Protein AF-A0A813F4I7-F1 (afdb_monomer)

pLDDT: mean 75.52, std 24.84, range [22.47, 98.56]

Sequence (761 aa):
MSRFKGKKILSGRYQISSKMILGEGSSATVYQGLDVSNGEEVAVKVYDSTSQIAIAGFKQTITIWNAIQSQSHKVAKNEHLYGRQGSCNNTLVVEELQRSLPGKEALSFRQVAAALDISHCFVQLLDYSRDHENPLEPGMTANGMMYIIQELGGVSLEQELQSCQLRGEKLSAAELKDLLWALVCITWGLHSCGFVHMDIKPLNIVKVSRVDEPVGPAPTSPLSPTNSPKSNSQPDGGYWSNESEEEEIPISPECIRAKTCVQWKLIDFDGASQAGEVIALAGTTYTPVYMPPELALSICCNDEEFTASRLMDVWNVGMCFMQAVLLAPMLEPEYEKLREQYLGADDQFLKWLADSLLPVLDAQTQASLNDIDPQVCSLLESMLVKDPEHRACMASCLTHPYFKAHREALLREDNAFQMLKEIDEDSEEKAPLSQKSARVTRSKSWASNRLGSLSLIFKAKDTKLSNFADAVRLLPQDNDSSGFFVAVFTKIRHWDAQPLSNSSLLPAEAFAVPALAPEKATVQAGQMPLGAVATLRWRARNDLNVYELLDAAIDPEAQSIASYYGVDLKTLPGKLVAERNVHGNVRQLLLVAPRLLDYLQADLGQLRSPILLACGVPVFKRMDDGYMCEIGLECRWRPALEAASLLGVRCARRTLRLGKAAFEKLLRDRKLPLEEIVELAASGEIEGLQSCHDKVGGVLVGLKGYDFWLPGVITAKALEAYASTIEVGEAPGAWLDSALPPPSHDKADAGASPDEPAELE

Radius of gyration: 35.72 Å; Cα contacts (8 Å, |Δi|>4): 1012; chains: 1; bounding box: 125×109×73 Å

InterPro domains:
  IPR000719 Protein kinase domain [PF00069] (263-403)
  IPR000719 Protein kinase domain [PS50011] (16-403)
  IPR000719 Protein kinase domain [SM00220] (16-403)
  IPR011009 Protein kinase-like domain superfamily [SSF56112] (11-407)
  IPR017441 Protein kinase, ATP binding site [PS00107] (22-45)

Nearest PDB structures (foldseek):
  5k5n-assembly2_B  TM=7.071E-01  e=1.840E-10  Homo sapiens
  6gn1-assembly2_A  TM=7.139E-01  e=4.013E-10  Homo sapiens
  7sxg-assembly1_A  TM=7.091E-01  e=4.941E-10  Homo sapiens
  5vd5-assembly1_A  TM=7.041E-01  e=4.867E-09  Homo sapiens
  8wdk-assembly1_W  TM=6.617E-01  e=9.083E-09  Homo sapiens

Foldseek 3Di:
DVVQPPWDDDPVFKTWDPVAWPDDDPFWTWTWIAGPVVRAIWIKIWGDLVDPLNVLLLQQVVVLQVLLVVVLVCLVVPVPLPPDPDVQPLVVVLQVLPVPDDDPLSVLLVLLVSLQRQCLAAFHFPDWDADCVGRVGQDADPVGITITITHDFDDFQLRVLVVCVVVVHADALVRLLVLLLSLLSNLVSSVSSQKAQQAQARRQKTWDDPPPPPPPDPPPDDDDDDDDDDDDDDDDDDDDDDDDPPPPPPQPLVNVVPDDDRHIHGDRSSQMDGQFDKAFPVSRDYDLLQFALQNLVCVLVVPRIDGHHSLRSLSSSLQNSVCSRVSHRLCVVVLVVLVVVDDVSSSVSSVVLNPQVDQSQDPVNLVSVVVSPNQSSVLSSQSRRNPSVSHDGSSCSCSRPSCPVVSVSSSVSSVVVVVVVVVVVVVVVPDDPVCPPPPPDDDDDDDDDDDDDDDDDDDDDDDDDDDDDDDRFDAQVVDPDFDFGAFWWDQDPPPDPDPDDDDDDDDDDDDDDDDDDDDDDDDDDDDDPPPPPPFRWIATPVRWKIKTFDPLVPDPLSVLVCVLQVFDQVPQQATWIFIATNVRHTFFIFGAHPVLVCVVPDPPPPPPDDIGGTTHFTAKGFADCPPVVVVPASHRIAGDFRCLLVSQVGGPAQEKAAEPVQVLCCLQVQWDWPVNVVVCVVVVRIPRCVSVVPGWFKGWYHYPLASDIFIWTDDPTTIGGPDPCVRSPNDDPVCCVVPGDDRDPPDDDPDDDDDDDDDDD

Solvent-accessible surface area (backbone atoms only — not comparable to full-atom values): 45641 Å² total; per-residue (Å²): 121,83,96,59,79,91,53,55,64,49,94,86,40,38,40,34,41,94,86,37,66,76,48,78,59,98,41,34,42,27,25,48,27,33,35,69,86,81,68,45,66,25,29,34,39,36,38,42,71,87,38,69,66,22,50,49,22,53,51,44,32,52,52,52,49,53,48,49,53,56,47,42,58,38,61,76,64,70,54,63,95,86,72,74,95,52,100,48,65,50,62,55,58,51,51,52,42,58,74,74,31,70,72,68,49,41,52,52,40,53,55,46,62,70,56,54,66,50,67,68,25,41,56,48,80,75,51,63,33,31,17,65,92,44,72,90,41,80,32,44,30,89,87,59,46,31,39,41,32,27,50,50,62,60,56,27,45,43,57,50,39,52,50,29,52,76,68,73,47,75,72,49,72,65,58,48,51,53,49,50,50,42,52,46,52,32,51,38,41,42,44,65,57,36,31,28,50,72,62,56,43,38,75,36,28,23,32,33,77,65,76,73,71,77,74,67,82,73,80,80,73,81,87,77,84,88,81,88,89,86,86,88,80,89,88,82,89,78,93,75,92,71,90,71,81,76,77,77,70,81,74,50,75,68,59,70,66,66,72,77,58,77,37,58,21,43,55,82,46,54,68,37,44,51,51,69,38,78,41,56,51,80,85,64,78,76,55,77,66,42,55,33,27,66,60,29,36,37,59,70,70,65,47,68,54,47,66,41,48,61,55,39,41,33,27,9,49,38,39,40,48,45,17,60,75,66,60,42,63,73,42,45,65,61,46,52,54,38,45,77,74,37,92,65,24,64,64,54,42,29,50,57,50,35,40,62,89,59,76,75,71,46,74,68,56,45,51,57,33,39,73,72,36,56,49,56,33,57,50,41,60,33,25,50,36,54,47,63,93,72,28,44,49,52,65,58,57,65,59,33,74,70,41,48,67,60,50,55,49,49,51,50,53,43,52,53,51,53,52,54,52,53,52,51,54,55,50,64,70,69,52,58,79,88,59,72,80,78,71,87,82,78,88,84,90,79,84,90,87,81,87,83,84,90,78,91,78,88,86,82,82,86,80,94,79,92,83,84,85,91,87,85,87,72,67,54,90,81,46,103,66,75,44,59,49,76,55,60,70,50,88,68,77,80,76,68,89,69,78,93,73,86,82,90,88,84,85,89,82,90,86,90,86,86,89,82,84,90,81,91,74,93,74,76,93,70,82,76,76,94,72,75,76,77,80,64,69,43,36,32,77,81,78,41,40,38,37,35,74,53,53,60,91,76,38,68,66,49,42,47,50,26,65,62,30,43,28,66,71,84,76,47,94,34,49,45,31,35,37,16,41,78,86,66,49,66,48,35,33,20,40,28,48,58,72,58,50,51,58,74,65,49,86,74,64,95,53,84,71,84,90,78,59,67,65,27,27,47,41,32,34,47,58,58,83,77,63,66,53,90,70,66,57,89,51,61,52,25,53,21,63,68,27,17,48,69,41,58,81,50,34,75,20,26,37,34,27,25,32,70,69,60,42,52,42,25,60,69,65,36,43,38,49,43,69,56,52,54,52,34,37,75,72,64,41,35,43,45,55,82,50,41,73,85,60,57,35,44,26,36,40,26,43,59,89,54,87,49,42,36,20,24,31,36,51,102,60,24,42,30,52,56,54,56,69,83,73,66,48,85,68,57,83,66,52,64,77,75,69,54,75,76,72,79,81,86,83,77,77,98,79,78,89,79,80,86,78,89,81,92,133

Organism: Polarella glacialis (NCBI:txid89957)

Secondary structure (DSSP, 8-state):
-GGGTT-EEETTTEEEEEEEEEEE-SSEEEEEEEETTT--EEEEEEE-TT-HHHHHHHHHHHHHHHHHHHHHHHHHTT--TTS---SS-HHHHHHHHHHHS-THHHHHHHHHHHH--GGGSB--EEEE-B-SS-TTSB---TTS-EEEEEE---SBHHHHHHHHHHHT----HHHHHHHHHHHHHHHHHHHHTTEE-S---GGGEEEE---------------PPP--------------------------HHHHHTS---EEEE--GGG-EETT-EEESTT----GGG--HHHHHHHHTT-SEEE--HHHHHHHHHHHHHHHHHSS-TTHHHHHHHHHH-TTHHHHHHHHHH-TTS-SS-HHHHHHHHHH-HHHHHHHHHHS-SSGGGSPPHHHHHHSGGGHHHHHHHHHHHHHHHHHHHHHHHHHHHS-TTTTTS---SS--------------PPPP-----------PPPGGG-SS----B--EE--------------------------PPPP---------TT-----EEEETTSS-EEEE--TTT-HHHHHHHHHHT--GGGSSSEEEEEE-TTS-EEEEEEE-HHHHHHHHS--TTS------B--EEEEEEPPTTTTGGGT-S--EEE-GGGHHHHHTT-SSSEEEE-HHHHHHHHHHSEEEHHHHHHHHHTTSEE-GGGTTT--EEEEEEETTSS-EEEEEE-SSEEEE-S-HHHH-S--THHHHHHSPPP----S-------------

Structure (mmCIF, N/CA/C/O backbone):
data_AF-A0A813F4I7-F1
#
_entry.id   AF-A0A813F4I7-F1
#
loop_
_atom_site.group_PDB
_atom_site.id
_atom_site.type_symbol
_atom_site.label_atom_id
_atom_site.label_alt_id
_atom_site.label_comp_id
_atom_site.label_asym_id
_atom_site.label_entity_id
_atom_site.label_seq_id
_atom_site.pdbx_PDB_ins_code
_atom_site.Cartn_x
_atom_site.Cartn_y
_atom_site.Cartn_z
_atom_site.occupancy
_atom_site.B_iso_or_equiv
_atom_site.auth_seq_id
_atom_site.auth_comp_id
_atom_site.auth_asym_id
_atom_site.auth_atom_id
_atom_site.pdbx_PDB_model_num
ATOM 1 N N . MET A 1 1 ? -34.831 -7.605 -18.189 1.00 53.78 1 MET A N 1
ATOM 2 C CA . MET A 1 1 ? -34.404 -7.609 -19.614 1.00 53.78 1 MET A CA 1
ATOM 3 C C . MET A 1 1 ? -34.896 -6.413 -20.457 1.00 53.78 1 MET A C 1
ATOM 5 O O . MET A 1 1 ? -34.151 -5.974 -21.321 1.00 53.78 1 MET A O 1
ATOM 9 N N . SER A 1 2 ? -36.081 -5.814 -20.243 1.00 60.97 2 SER A N 1
ATOM 10 C CA . SER A 1 2 ? -36.570 -4.693 -21.091 1.00 60.97 2 SER A CA 1
ATOM 11 C C . SER A 1 2 ? -35.773 -3.378 -20.982 1.00 60.97 2 SER A C 1
ATOM 13 O O . SER A 1 2 ? -35.706 -2.639 -21.963 1.00 60.97 2 SER A O 1
ATOM 15 N N . ARG A 1 3 ? -35.097 -3.120 -19.847 1.00 61.03 3 ARG A N 1
ATOM 16 C CA . ARG A 1 3 ? -34.171 -1.978 -19.640 1.00 61.03 3 ARG A CA 1
ATOM 17 C C . ARG A 1 3 ? -32.951 -1.995 -20.582 1.00 61.03 3 ARG A C 1
ATOM 19 O O . ARG A 1 3 ? -32.130 -1.084 -20.547 1.00 61.03 3 ARG A O 1
ATOM 26 N N . PHE A 1 4 ? -32.791 -3.050 -21.390 1.00 63.38 4 PHE A N 1
ATOM 27 C CA . PHE A 1 4 ? -31.578 -3.362 -22.138 1.00 63.38 4 PHE A CA 1
ATOM 28 C C . PHE A 1 4 ? -31.675 -3.246 -23.687 1.00 63.38 4 PHE A C 1
ATOM 30 O O . PHE A 1 4 ? -30.839 -3.788 -24.402 1.00 63.38 4 PHE A O 1
ATOM 37 N N . LYS A 1 5 ? -32.634 -2.487 -24.246 1.00 56.62 5 LYS A N 1
ATOM 38 C CA . LYS A 1 5 ? -32.757 -2.264 -25.711 1.00 56.62 5 LYS A CA 1
ATOM 39 C C . LYS A 1 5 ? -31.770 -1.204 -26.250 1.00 56.62 5 LYS A C 1
ATOM 41 O O . LYS A 1 5 ? -31.723 -0.103 -25.714 1.00 56.62 5 LYS A O 1
ATOM 46 N N . GLY A 1 6 ? -31.037 -1.521 -27.331 1.00 71.50 6 GLY A N 1
ATOM 47 C CA . GLY A 1 6 ? -30.072 -0.618 -27.999 1.00 71.50 6 GLY A CA 1
ATOM 48 C C . GLY A 1 6 ? -28.641 -0.668 -27.444 1.00 71.50 6 GLY A C 1
ATOM 49 O O . GLY A 1 6 ? -27.975 0.359 -27.377 1.00 71.50 6 GLY A O 1
ATOM 50 N N . LYS A 1 7 ? -28.195 -1.840 -26.977 1.00 80.12 7 LYS A N 1
ATOM 51 C CA . LYS A 1 7 ? -26.998 -1.995 -26.140 1.00 80.12 7 LYS A CA 1
ATOM 52 C C . LYS A 1 7 ? -25.771 -2.523 -26.867 1.00 80.12 7 LYS A C 1
ATOM 54 O O . LYS A 1 7 ? -25.885 -3.310 -27.802 1.00 80.12 7 LYS A O 1
ATOM 59 N N . LYS A 1 8 ? -24.603 -2.126 -26.361 1.00 89.81 8 LYS A N 1
ATOM 60 C CA . LYS A 1 8 ? -23.300 -2.676 -26.741 1.00 89.81 8 LYS A CA 1
ATOM 61 C C . LYS A 1 8 ? -23.033 -3.918 -25.889 1.00 89.81 8 LYS A C 1
ATOM 63 O O . LYS A 1 8 ? -23.255 -3.882 -24.679 1.00 89.81 8 LYS A O 1
ATOM 68 N N . ILE A 1 9 ? -22.597 -5.003 -26.523 1.00 92.06 9 ILE A N 1
ATOM 69 C CA . ILE A 1 9 ? -22.159 -6.223 -25.836 1.00 92.06 9 ILE A CA 1
ATOM 70 C C . ILE A 1 9 ? -20.630 -6.256 -25.886 1.00 92.06 9 ILE A C 1
ATOM 72 O O . ILE A 1 9 ? -20.050 -6.239 -26.972 1.00 92.06 9 ILE A O 1
ATOM 76 N N . LEU A 1 10 ? -19.985 -6.282 -24.723 1.00 95.38 10 LEU A N 1
ATOM 77 C CA . LEU A 1 10 ? -18.535 -6.385 -24.580 1.00 95.38 10 LEU A CA 1
ATOM 78 C C . LEU A 1 10 ? -18.148 -7.858 -24.435 1.00 95.38 10 LEU A C 1
ATOM 80 O O . LEU A 1 10 ? -18.741 -8.581 -23.630 1.00 95.38 10 LEU A O 1
ATOM 84 N N . SER A 1 11 ? -17.191 -8.309 -25.251 1.00 93.38 11 SER A N 1
ATOM 85 C CA . SER A 1 11 ? -16.691 -9.696 -25.293 1.00 93.38 11 SER A CA 1
ATOM 86 C C . SER A 1 11 ? -17.778 -10.778 -25.321 1.00 93.38 11 SER A C 1
ATOM 88 O O . SER A 1 11 ? -17.624 -11.852 -24.753 1.00 93.38 11 SER A O 1
ATOM 90 N N . GLY A 1 12 ? -18.917 -10.484 -25.957 1.00 95.00 12 GLY A N 1
ATOM 91 C CA . GLY A 1 12 ? -20.052 -11.409 -26.043 1.00 95.00 12 GLY A CA 1
ATOM 92 C C . GLY A 1 12 ? -20.781 -11.685 -24.718 1.00 95.00 12 GLY A C 1
ATOM 93 O O . GLY A 1 12 ? -21.729 -12.464 -24.730 1.00 95.00 12 GLY A O 1
ATOM 94 N N . ARG A 1 13 ? -20.378 -11.057 -23.602 1.00 96.69 13 ARG A N 1
ATOM 95 C CA . ARG A 1 13 ? -20.855 -11.383 -22.247 1.00 96.69 13 ARG A CA 1
ATOM 96 C C . ARG A 1 13 ? -21.467 -10.202 -21.496 1.00 96.69 13 ARG A C 1
ATOM 98 O O . ARG A 1 13 ? -22.498 -10.365 -20.855 1.00 96.69 13 ARG A O 1
ATOM 105 N N . TYR A 1 14 ? -20.882 -9.012 -21.577 1.00 97.62 14 TYR A N 1
ATOM 106 C CA . TYR A 1 14 ? -21.316 -7.891 -20.737 1.00 97.62 14 TYR A CA 1
ATOM 107 C C . TYR A 1 14 ? -22.148 -6.901 -21.534 1.00 97.62 14 TYR A C 1
ATOM 109 O O . TYR A 1 14 ? -21.669 -6.293 -22.491 1.00 97.62 14 TYR A O 1
ATOM 117 N N . GLN A 1 15 ? -23.410 -6.735 -21.155 1.00 96.75 15 GLN A N 1
ATOM 118 C CA . GLN A 1 15 ? -24.337 -5.852 -21.844 1.00 96.75 15 GLN A CA 1
ATOM 119 C C . GLN A 1 15 ? -24.410 -4.495 -21.131 1.00 96.75 15 GLN A C 1
ATOM 121 O O . GLN A 1 15 ? -24.878 -4.427 -19.999 1.00 96.75 15 GLN A O 1
ATOM 126 N N . ILE A 1 16 ? -24.025 -3.402 -21.798 1.00 95.88 16 ILE A N 1
ATOM 127 C CA . ILE A 1 16 ? -24.048 -2.037 -21.225 1.00 95.88 16 ILE A CA 1
ATOM 128 C C . ILE A 1 16 ? -25.001 -1.099 -21.980 1.00 95.88 16 ILE A C 1
ATOM 130 O O . ILE A 1 16 ? -25.261 -1.290 -23.170 1.00 95.88 16 ILE A O 1
ATOM 134 N N . SER A 1 17 ? -25.537 -0.070 -21.306 1.00 91.62 17 SER A N 1
ATOM 135 C CA . SER A 1 17 ? -26.268 1.046 -21.946 1.00 91.62 17 SER A CA 1
ATOM 136 C C . SER A 1 17 ? -25.579 2.369 -21.705 1.00 91.62 17 SER A C 1
ATOM 138 O O . SER A 1 17 ? -25.339 2.722 -20.558 1.00 91.62 17 SER A O 1
ATOM 140 N N . SER A 1 18 ? -25.455 3.162 -22.768 1.00 90.25 18 SER A N 1
ATOM 141 C CA . SER A 1 18 ? -24.999 4.553 -22.702 1.00 90.25 18 SER A CA 1
ATOM 142 C C . SER A 1 18 ? -25.870 5.463 -21.829 1.00 90.25 18 SER A C 1
ATOM 144 O O . SER A 1 18 ? -25.424 6.524 -21.431 1.00 90.25 18 SER A O 1
ATOM 146 N N . LYS A 1 19 ? -27.109 5.068 -21.512 1.00 91.94 19 LYS A N 1
ATOM 147 C CA . LYS A 1 19 ? -28.012 5.815 -20.619 1.00 91.94 19 LYS A CA 1
ATOM 148 C C . LYS A 1 19 ? -27.852 5.492 -19.130 1.00 91.94 19 LYS A C 1
ATOM 150 O O . LYS A 1 19 ? -28.516 6.124 -18.323 1.00 91.94 19 LYS A O 1
ATOM 155 N N . MET A 1 20 ? -27.076 4.464 -18.777 1.00 94.31 20 MET A N 1
ATOM 156 C CA . MET A 1 20 ? -26.941 3.985 -17.393 1.00 94.31 20 MET A CA 1
ATOM 157 C C . MET A 1 20 ? -25.505 4.220 -16.926 1.00 94.31 20 MET A C 1
ATOM 159 O O . MET A 1 20 ? -24.752 3.273 -16.711 1.00 94.31 20 MET A O 1
ATOM 163 N N . ILE A 1 21 ? -25.114 5.488 -16.879 1.00 95.81 21 ILE A N 1
ATOM 164 C CA . ILE A 1 21 ? -23.797 5.922 -16.412 1.00 95.81 21 ILE A CA 1
ATOM 165 C C . ILE A 1 21 ? -23.850 6.013 -14.886 1.00 95.81 21 ILE A C 1
ATOM 167 O O . ILE A 1 21 ? -24.759 6.631 -14.336 1.00 95.81 21 ILE A O 1
ATOM 171 N N . LEU A 1 22 ? -22.905 5.352 -14.223 1.00 95.00 22 LEU A N 1
ATOM 172 C CA . LEU A 1 22 ? -22.723 5.387 -12.770 1.00 95.00 22 LEU A CA 1
ATOM 173 C C . LEU A 1 22 ? -21.767 6.513 -12.355 1.00 95.00 22 LEU A C 1
ATOM 175 O O . LEU A 1 22 ? -21.928 7.078 -11.280 1.00 95.00 22 LEU A O 1
ATOM 179 N N . GLY A 1 23 ? -20.803 6.852 -13.215 1.00 94.56 23 GLY A N 1
ATOM 180 C CA . GLY A 1 23 ? -19.854 7.940 -12.995 1.00 94.56 23 GLY A CA 1
ATOM 181 C C . GLY A 1 23 ? -19.014 8.232 -14.239 1.00 94.56 23 GLY A C 1
ATOM 182 O O . GLY A 1 23 ? -18.810 7.356 -15.081 1.00 94.56 23 GLY A O 1
ATOM 183 N N . GLU A 1 24 ? -18.529 9.465 -14.350 1.00 94.94 24 GLU A N 1
ATOM 184 C CA . GLU A 1 24 ? -17.627 9.929 -15.409 1.00 94.94 24 GLU A CA 1
ATOM 185 C C . GLU A 1 24 ? -16.398 10.575 -14.770 1.00 94.94 24 GLU A C 1
ATOM 187 O O . GLU A 1 24 ? -16.526 11.476 -13.943 1.00 94.94 24 GLU A O 1
ATOM 192 N N . GLY A 1 25 ? -15.217 10.088 -15.143 1.00 90.62 25 GLY A N 1
ATOM 193 C CA . GLY A 1 25 ? -13.928 10.668 -14.786 1.00 90.62 25 GLY A CA 1
ATOM 194 C C . GLY A 1 25 ? -13.199 11.196 -16.020 1.00 90.62 25 GLY A C 1
ATOM 195 O O . GLY A 1 25 ? -13.666 11.061 -17.150 1.00 90.62 25 GLY A O 1
ATOM 196 N N . SER A 1 26 ? -12.018 11.775 -15.811 1.00 87.62 26 SER A N 1
ATOM 197 C CA . SER A 1 26 ? -11.172 12.298 -16.894 1.00 87.62 26 SER A CA 1
ATOM 198 C C . SER A 1 26 ? -10.608 11.203 -17.810 1.00 87.62 26 SER A C 1
ATOM 200 O O . SER A 1 26 ? -10.336 11.464 -18.978 1.00 87.62 26 SER A O 1
ATOM 202 N N . SER A 1 27 ? -10.429 9.987 -17.288 1.00 92.00 27 SER A N 1
ATOM 203 C CA . SER A 1 27 ? -9.781 8.857 -17.966 1.00 92.00 27 SER A CA 1
ATOM 204 C C . SER A 1 27 ? -10.737 7.718 -18.334 1.00 92.00 27 SER A C 1
ATOM 206 O O . SER A 1 27 ? -10.375 6.849 -19.133 1.00 92.00 27 SER A O 1
ATOM 208 N N . ALA A 1 28 ? -11.941 7.687 -17.756 1.00 96.62 28 ALA A N 1
ATOM 209 C CA . ALA A 1 28 ? -12.873 6.577 -17.914 1.00 96.62 28 ALA A CA 1
ATOM 210 C C . ALA A 1 28 ? -14.332 6.966 -17.638 1.00 96.62 28 ALA A C 1
ATOM 212 O O . ALA A 1 28 ? -14.629 7.866 -16.854 1.00 96.62 28 ALA A O 1
ATOM 213 N N . THR A 1 29 ? -15.255 6.202 -18.220 1.00 97.06 29 THR A N 1
ATOM 214 C CA . THR A 1 29 ? -16.688 6.251 -17.904 1.00 97.06 29 THR A CA 1
ATOM 215 C C . THR A 1 29 ? -17.128 4.920 -17.310 1.00 97.06 29 THR A C 1
ATOM 217 O O . THR A 1 29 ? -16.855 3.858 -17.874 1.00 97.06 29 THR A O 1
ATOM 220 N N . VAL A 1 30 ? -17.843 4.965 -16.189 1.00 97.56 30 VAL A N 1
ATOM 221 C CA . VAL A 1 30 ? -18.382 3.790 -15.503 1.00 97.56 30 VAL A CA 1
ATOM 222 C C . VAL A 1 30 ? -19.854 3.626 -15.857 1.00 97.56 30 VAL A C 1
ATOM 224 O O . VAL A 1 30 ? -20.664 4.529 -15.660 1.00 97.56 30 VAL A O 1
ATOM 227 N N . TYR A 1 31 ? -20.218 2.449 -16.354 1.00 97.44 31 TYR A N 1
ATOM 228 C CA . TYR A 1 31 ? -21.581 2.086 -16.727 1.00 97.44 31 TYR A CA 1
ATOM 229 C C . TYR A 1 31 ? -22.123 0.988 -15.820 1.00 97.44 31 TYR A C 1
ATOM 231 O O . TYR A 1 31 ? -21.394 0.081 -15.423 1.00 97.44 31 TYR A O 1
ATOM 239 N N . GLN A 1 32 ? -23.434 0.993 -15.595 1.00 96.69 32 GLN A N 1
ATOM 240 C CA . GLN A 1 32 ? -24.131 -0.186 -15.100 1.00 96.69 32 GLN A CA 1
ATOM 241 C C . GLN A 1 32 ? -24.288 -1.190 -16.251 1.00 96.69 32 GLN A C 1
ATOM 243 O O . GLN A 1 32 ? -24.890 -0.898 -17.296 1.00 96.69 32 GLN A O 1
ATOM 248 N N . GLY A 1 33 ? -23.738 -2.382 -16.059 1.00 96.94 33 GLY A N 1
ATOM 249 C CA . GLY A 1 33 ? -23.802 -3.506 -16.980 1.00 96.94 33 GLY A CA 1
ATOM 250 C C . GLY A 1 33 ? -24.632 -4.669 -16.445 1.00 96.94 33 GLY A C 1
ATOM 251 O O . GLY A 1 33 ? -25.056 -4.692 -15.293 1.00 96.94 33 GLY A O 1
ATOM 252 N N . LEU A 1 34 ? -24.861 -5.643 -17.321 1.00 96.69 34 LEU A N 1
ATOM 253 C CA . LEU A 1 34 ? -25.440 -6.943 -16.995 1.00 96.69 34 LEU A CA 1
ATOM 254 C C . LEU A 1 34 ? -24.514 -8.025 -17.551 1.00 96.69 34 LEU A C 1
ATOM 256 O O . LEU A 1 34 ? -24.246 -8.033 -18.757 1.00 96.69 34 LEU A O 1
ATOM 260 N N . ASP A 1 35 ? -24.046 -8.930 -16.702 1.00 97.25 35 ASP A N 1
ATOM 261 C CA . ASP A 1 35 ? -23.411 -10.166 -17.140 1.00 97.25 35 ASP A CA 1
ATOM 262 C C . ASP A 1 35 ? -24.500 -11.119 -17.646 1.00 97.25 35 ASP A C 1
ATOM 264 O O . ASP A 1 35 ? -25.312 -11.649 -16.891 1.00 97.25 35 ASP A O 1
ATOM 268 N N . VAL A 1 36 ? -24.562 -11.320 -18.963 1.00 96.50 36 VAL A N 1
ATOM 269 C CA . VAL A 1 36 ? -25.631 -12.120 -19.582 1.00 96.50 36 VAL A CA 1
ATOM 270 C C . VAL A 1 36 ? -25.503 -13.615 -19.294 1.00 96.50 36 VAL A C 1
ATOM 272 O O . VAL A 1 36 ? -26.450 -14.355 -19.555 1.00 96.50 36 VAL A O 1
ATOM 275 N N . SER A 1 37 ? -24.348 -14.071 -18.794 1.00 96.19 37 SER A N 1
ATOM 276 C CA . SER A 1 37 ? -24.104 -15.491 -18.531 1.00 96.19 37 SER A CA 1
ATOM 277 C C . SER A 1 37 ? -24.797 -15.982 -17.259 1.00 96.19 37 SER A C 1
ATOM 279 O O . SER A 1 37 ? -25.301 -17.104 -17.237 1.00 96.19 37 SER A O 1
ATOM 281 N N . ASN A 1 38 ? -24.868 -15.135 -16.229 1.00 95.56 38 ASN A N 1
ATOM 282 C CA . ASN A 1 38 ? -25.468 -15.447 -14.930 1.00 95.56 38 ASN A CA 1
ATOM 283 C C . ASN A 1 38 ? -26.633 -14.508 -14.556 1.00 95.56 38 ASN A C 1
ATOM 285 O O . ASN A 1 38 ? -27.395 -14.821 -13.646 1.00 95.56 38 ASN A O 1
ATOM 289 N N . GLY A 1 39 ? -26.831 -13.409 -15.289 1.00 95.06 39 GLY A N 1
ATOM 290 C CA . GLY A 1 39 ? -27.892 -12.436 -15.041 1.00 95.06 39 GLY A CA 1
ATOM 291 C C . GLY A 1 39 ? -27.581 -11.432 -13.930 1.00 95.06 39 GLY A C 1
ATOM 292 O O . GLY A 1 39 ? -28.505 -10.752 -13.484 1.00 95.06 39 GLY A O 1
ATOM 293 N N . GLU A 1 40 ? -26.326 -11.331 -13.490 1.00 94.88 40 GLU A N 1
ATOM 294 C CA . GLU A 1 40 ? -25.904 -10.417 -12.425 1.00 94.88 40 GLU A CA 1
ATOM 295 C C . GLU A 1 40 ? -25.613 -9.011 -12.961 1.00 94.88 40 GLU A C 1
ATOM 297 O O . GLU A 1 40 ? -25.109 -8.828 -14.074 1.00 94.88 40 GLU A O 1
ATOM 302 N N . GLU A 1 41 ? -25.949 -7.994 -12.168 1.00 96.00 41 GLU A N 1
ATOM 303 C CA . GLU A 1 41 ? -25.580 -6.613 -12.476 1.00 96.00 41 GLU A CA 1
ATOM 304 C C . GLU A 1 41 ? -24.111 -6.366 -12.108 1.00 96.00 41 GLU A C 1
ATOM 306 O O . GLU A 1 41 ? -23.622 -6.838 -11.084 1.00 96.00 41 GLU A O 1
ATOM 311 N N . VAL A 1 42 ? -23.407 -5.618 -12.956 1.00 97.25 42 VAL A N 1
ATOM 312 C CA . VAL A 1 42 ? -21.968 -5.350 -12.818 1.00 97.25 42 VAL A CA 1
ATOM 313 C C . VAL A 1 42 ? -21.671 -3.873 -13.054 1.00 97.25 42 VAL A C 1
ATOM 315 O O . VAL A 1 42 ? -22.419 -3.190 -13.757 1.00 97.25 42 VAL A O 1
ATOM 318 N N . ALA A 1 43 ? -20.562 -3.377 -12.515 1.00 97.88 43 ALA A N 1
ATOM 319 C CA . ALA A 1 43 ? -19.989 -2.099 -12.916 1.00 97.88 43 ALA A CA 1
ATOM 320 C C . ALA A 1 43 ? -18.998 -2.323 -14.069 1.00 97.88 43 ALA A C 1
ATOM 322 O O . ALA A 1 43 ? -18.158 -3.219 -14.023 1.00 97.88 43 ALA A O 1
ATOM 323 N N . VAL A 1 44 ? -19.104 -1.522 -15.128 1.00 98.25 44 VAL A N 1
ATOM 324 C CA . VAL A 1 44 ? -18.249 -1.612 -16.316 1.00 98.25 44 VAL A CA 1
ATOM 325 C C . VAL A 1 44 ? -17.546 -0.283 -16.518 1.00 98.25 44 VAL A C 1
ATOM 327 O O . VAL A 1 44 ? -18.151 0.667 -17.015 1.00 98.25 44 VAL A O 1
ATOM 330 N N . LYS A 1 45 ? -16.270 -0.213 -16.148 1.00 98.06 45 LYS A N 1
ATOM 331 C CA . LYS A 1 45 ? -15.442 0.983 -16.326 1.00 98.06 45 LYS A CA 1
ATOM 332 C C . LYS A 1 45 ? -14.706 0.884 -17.656 1.00 98.06 45 LYS A C 1
ATOM 334 O O . LYS A 1 45 ? -13.900 -0.021 -17.852 1.00 98.06 45 LYS A O 1
ATOM 339 N N . VAL A 1 46 ? -15.036 1.778 -18.584 1.00 97.94 46 VAL A N 1
ATOM 340 C CA . VAL A 1 46 ? -14.464 1.847 -19.936 1.00 97.94 46 VAL A CA 1
ATOM 341 C C . VAL A 1 46 ? -13.478 3.005 -19.985 1.00 97.94 46 VAL A C 1
ATOM 343 O O . VAL A 1 46 ? -13.867 4.142 -19.733 1.00 97.94 46 VAL A O 1
ATOM 346 N N . TYR A 1 47 ? -12.226 2.709 -20.319 1.00 97.69 47 TYR A N 1
ATOM 347 C CA . TYR A 1 47 ? -11.134 3.680 -20.358 1.00 97.69 47 TYR A CA 1
ATOM 348 C C . TYR A 1 47 ? -11.025 4.335 -21.737 1.00 97.69 47 TYR A C 1
ATOM 350 O O . TYR A 1 47 ? -11.273 3.688 -22.762 1.00 97.69 47 TYR A O 1
ATOM 358 N N . ASP A 1 48 ? -10.618 5.604 -21.767 1.00 96.56 48 ASP A N 1
ATOM 359 C CA . ASP A 1 48 ? -10.273 6.294 -23.008 1.00 96.56 48 ASP A CA 1
ATOM 360 C C . ASP A 1 48 ? -8.970 5.725 -23.578 1.00 96.56 48 ASP A C 1
ATOM 362 O O . ASP A 1 48 ? -7.871 6.002 -23.102 1.00 96.56 48 ASP A O 1
ATOM 366 N N . SER A 1 49 ? -9.087 4.942 -24.647 1.00 95.44 49 SER A N 1
ATOM 367 C CA . SER A 1 49 ? -7.941 4.305 -25.289 1.00 95.44 49 SER A CA 1
ATOM 368 C C . SER A 1 49 ? -6.984 5.262 -25.992 1.00 95.44 49 SER A C 1
ATOM 370 O O . SER A 1 49 ? -5.936 4.831 -26.464 1.00 95.44 49 SER A O 1
ATOM 372 N N . THR A 1 50 ? -7.344 6.538 -26.115 1.00 95.69 50 THR A N 1
ATOM 373 C CA . THR A 1 50 ? -6.479 7.563 -26.706 1.00 95.69 50 THR A CA 1
ATOM 374 C C . THR A 1 50 ? -5.599 8.259 -25.668 1.00 95.69 50 THR A C 1
ATOM 376 O O . THR A 1 50 ? -4.594 8.873 -26.027 1.00 95.69 50 THR A O 1
ATOM 379 N N . SER A 1 51 ? -5.925 8.115 -24.380 1.00 94.56 51 SER A N 1
ATOM 380 C CA . SER A 1 51 ? -5.201 8.730 -23.273 1.00 94.56 51 SER A CA 1
ATOM 381 C C . SER A 1 51 ? -4.147 7.779 -22.701 1.00 94.56 51 SER A C 1
ATOM 383 O O . SER A 1 51 ? -4.464 6.706 -22.191 1.00 94.56 51 SER A O 1
ATOM 385 N N . GLN A 1 52 ? -2.874 8.189 -22.730 1.00 92.94 52 GLN A N 1
ATOM 386 C CA . GLN A 1 52 ? -1.776 7.414 -22.129 1.00 92.94 52 GLN A CA 1
ATOM 387 C C . GLN A 1 52 ? -1.944 7.248 -20.614 1.00 92.94 52 GLN A C 1
ATOM 389 O O . GLN A 1 52 ? -1.647 6.184 -20.078 1.00 92.94 52 GLN A O 1
ATOM 394 N N . ILE A 1 53 ? -2.496 8.263 -19.943 1.00 91.25 53 ILE A N 1
ATOM 395 C CA . ILE A 1 53 ? -2.810 8.213 -18.510 1.00 91.25 53 ILE A CA 1
ATOM 396 C C . ILE A 1 53 ? -3.884 7.150 -18.247 1.00 91.25 53 ILE A C 1
ATOM 398 O O . ILE A 1 53 ? -3.743 6.342 -17.334 1.00 91.25 53 ILE A O 1
ATOM 402 N N . ALA A 1 54 ? -4.922 7.083 -19.088 1.00 94.31 54 ALA A N 1
ATOM 403 C CA . ALA A 1 54 ? -5.965 6.066 -18.963 1.00 94.31 54 ALA A CA 1
ATOM 404 C C . ALA A 1 54 ? -5.439 4.646 -19.245 1.00 94.31 54 ALA A C 1
ATOM 406 O O . ALA A 1 54 ? -5.808 3.708 -18.541 1.00 94.31 54 ALA A O 1
ATOM 407 N N . ILE A 1 55 ? -4.549 4.481 -20.233 1.00 95.19 55 ILE A N 1
ATOM 408 C CA . ILE A 1 55 ? -3.875 3.201 -20.518 1.00 95.19 55 ILE A CA 1
ATOM 409 C C . ILE A 1 55 ? -3.042 2.744 -19.314 1.00 95.19 55 ILE A C 1
ATOM 411 O O . ILE A 1 55 ? -3.112 1.573 -18.929 1.00 95.19 55 ILE A O 1
ATOM 415 N N . ALA A 1 56 ? -2.262 3.653 -18.723 1.00 92.81 56 ALA A N 1
ATOM 416 C CA . ALA A 1 56 ? -1.454 3.363 -17.545 1.00 92.81 56 ALA A CA 1
ATOM 417 C C . ALA A 1 56 ? -2.338 2.982 -16.346 1.00 92.81 56 ALA A C 1
ATOM 419 O O . ALA A 1 56 ? -2.148 1.906 -15.780 1.00 92.81 56 ALA A O 1
ATOM 420 N N . GLY A 1 57 ? -3.365 3.784 -16.037 1.00 93.38 57 GLY A N 1
ATOM 421 C CA . GLY A 1 57 ? -4.303 3.524 -14.938 1.00 93.38 57 GLY A CA 1
ATOM 422 C C . GLY A 1 57 ? -5.056 2.196 -15.078 1.00 93.38 57 GLY A C 1
ATOM 423 O O . GLY A 1 57 ? -5.209 1.458 -14.103 1.00 93.38 57 GLY A O 1
ATOM 424 N N . PHE A 1 58 ? -5.445 1.820 -16.301 1.00 97.00 58 PHE A N 1
ATOM 425 C CA . PHE A 1 58 ? -6.052 0.518 -16.593 1.00 97.00 58 PHE A CA 1
ATOM 426 C C . PHE A 1 58 ? -5.119 -0.657 -16.249 1.00 97.00 58 PHE A C 1
ATOM 428 O O . PHE A 1 58 ? -5.515 -1.591 -15.544 1.00 97.00 58 PHE A O 1
ATOM 435 N N . LYS A 1 59 ? -3.867 -0.617 -16.727 1.00 95.75 59 LYS A N 1
ATOM 436 C CA . LYS A 1 59 ? -2.876 -1.679 -16.472 1.00 95.75 59 LYS A CA 1
ATOM 437 C C . LYS A 1 59 ? -2.482 -1.752 -14.998 1.00 95.75 59 LYS A C 1
ATOM 439 O O . LYS A 1 59 ? -2.357 -2.852 -14.450 1.00 95.75 59 LYS A O 1
ATOM 444 N N . GLN A 1 60 ? -2.328 -0.594 -14.363 1.00 93.94 60 GLN A N 1
ATOM 445 C CA . GLN A 1 60 ? -2.001 -0.477 -12.947 1.00 93.94 60 GLN A CA 1
ATOM 446 C C . GLN A 1 60 ? -3.107 -1.083 -12.082 1.00 93.94 60 GLN A C 1
ATOM 448 O O . GLN A 1 60 ? -2.839 -1.970 -11.271 1.00 93.94 60 GLN A O 1
ATOM 453 N N . THR A 1 61 ? -4.365 -0.714 -12.339 1.00 95.88 61 THR A N 1
ATOM 454 C CA . THR A 1 61 ? -5.531 -1.261 -11.634 1.00 95.88 61 THR A CA 1
ATOM 455 C C . THR A 1 61 ? -5.549 -2.790 -11.677 1.00 95.88 61 THR A C 1
ATOM 457 O O . THR A 1 61 ? -5.716 -3.436 -10.644 1.00 95.88 61 THR A O 1
ATOM 460 N N . ILE A 1 62 ? -5.328 -3.402 -12.845 1.00 96.81 62 ILE A N 1
ATOM 461 C CA . ILE A 1 62 ? -5.334 -4.870 -12.974 1.00 96.81 62 ILE A CA 1
ATOM 462 C C . ILE A 1 62 ? -4.146 -5.510 -12.249 1.00 96.81 62 ILE A C 1
ATOM 464 O O . ILE A 1 62 ? -4.306 -6.552 -11.609 1.00 96.81 62 ILE A O 1
ATOM 468 N N . THR A 1 63 ? -2.970 -4.886 -12.306 1.00 94.56 63 THR A N 1
ATOM 469 C CA . THR A 1 63 ? -1.777 -5.344 -11.579 1.00 94.56 63 THR A CA 1
ATOM 470 C C . THR A 1 63 ? -2.032 -5.392 -10.073 1.00 94.56 63 THR A C 1
ATOM 472 O O . THR A 1 63 ? -1.811 -6.430 -9.442 1.00 94.56 63 THR A O 1
ATOM 475 N N . ILE A 1 64 ? -2.575 -4.309 -9.512 1.00 93.81 64 ILE A N 1
ATOM 476 C CA . ILE A 1 64 ? -2.924 -4.207 -8.090 1.00 93.81 64 ILE A CA 1
ATOM 477 C C . ILE A 1 64 ? -3.964 -5.263 -7.718 1.00 93.81 64 ILE A C 1
ATOM 479 O O . ILE A 1 64 ? -3.794 -5.992 -6.740 1.00 93.81 64 ILE A O 1
ATOM 483 N N . TRP A 1 65 ? -5.011 -5.419 -8.528 1.00 94.88 65 TRP A N 1
ATOM 484 C CA . TRP A 1 65 ? -6.049 -6.418 -8.288 1.00 94.88 65 TRP A CA 1
ATOM 485 C C . TRP A 1 65 ? -5.522 -7.848 -8.263 1.00 94.88 65 TRP A C 1
ATOM 487 O O . TRP A 1 65 ? -5.853 -8.614 -7.356 1.00 94.88 65 TRP A O 1
ATOM 497 N N . ASN A 1 66 ? -4.671 -8.208 -9.223 1.00 93.00 66 ASN A N 1
ATOM 498 C CA . ASN A 1 66 ? -4.045 -9.525 -9.260 1.00 93.00 66 ASN A CA 1
ATOM 499 C C . ASN A 1 66 ? -3.177 -9.767 -8.016 1.00 93.00 66 ASN A C 1
ATOM 501 O O . ASN A 1 66 ? -3.152 -10.885 -7.488 1.00 93.00 66 ASN A O 1
ATOM 505 N N . ALA A 1 67 ? -2.497 -8.732 -7.514 1.00 89.88 67 ALA A N 1
ATOM 506 C CA . ALA A 1 67 ? -1.723 -8.812 -6.281 1.00 89.88 67 ALA A CA 1
ATOM 507 C C . ALA A 1 67 ? -2.623 -9.007 -5.045 1.00 89.88 67 ALA A C 1
ATOM 509 O O . ALA A 1 67 ? -2.381 -9.934 -4.266 1.00 89.88 67 ALA A O 1
ATOM 510 N N . ILE A 1 68 ? -3.707 -8.232 -4.917 1.00 88.81 68 ILE A N 1
ATOM 511 C CA . ILE A 1 68 ? -4.705 -8.361 -3.838 1.00 88.81 68 ILE A CA 1
ATOM 512 C C . ILE A 1 68 ? -5.330 -9.766 -3.829 1.00 88.81 68 ILE A C 1
ATOM 514 O O . ILE A 1 68 ? -5.399 -10.418 -2.782 1.00 88.81 68 ILE A O 1
ATOM 518 N N . GLN A 1 69 ? -5.752 -10.277 -4.991 1.00 88.94 69 GLN A N 1
ATOM 519 C CA . GLN A 1 69 ? -6.334 -11.619 -5.113 1.00 88.94 69 GLN A CA 1
ATOM 520 C C . GLN A 1 69 ? -5.319 -12.709 -4.751 1.00 88.94 69 GLN A C 1
ATOM 522 O O . GLN A 1 69 ? -5.620 -13.625 -3.979 1.00 88.94 69 GLN A O 1
ATOM 527 N N . SER A 1 70 ? -4.085 -12.588 -5.250 1.00 87.50 70 SER A N 1
ATOM 528 C CA . SER A 1 70 ? -3.002 -13.525 -4.938 1.00 87.50 70 SER A CA 1
ATOM 529 C C . SER A 1 70 ? -2.689 -13.564 -3.443 1.00 87.50 70 SER A C 1
ATOM 531 O O . SER A 1 70 ? -2.394 -14.632 -2.904 1.00 87.50 70 SER A O 1
ATOM 533 N N . GLN A 1 71 ? -2.753 -12.420 -2.761 1.00 82.69 71 GLN A N 1
ATOM 534 C CA . GLN A 1 71 ? -2.531 -12.334 -1.323 1.00 82.69 71 GLN A CA 1
ATOM 535 C C . GLN A 1 71 ? -3.695 -12.914 -0.521 1.00 82.69 71 GLN A C 1
ATOM 537 O O . GLN A 1 71 ? -3.457 -13.718 0.379 1.00 82.69 71 GLN A O 1
ATOM 542 N N . SER A 1 72 ? -4.934 -12.602 -0.901 1.00 79.44 72 SER A N 1
ATOM 543 C CA . SER A 1 72 ? -6.142 -13.155 -0.272 1.00 79.44 72 SER A CA 1
ATOM 544 C C . SER A 1 72 ? -6.125 -14.691 -0.287 1.00 79.44 72 SER A C 1
ATOM 546 O O . SER A 1 72 ? -6.372 -15.341 0.729 1.00 79.44 72 SER A O 1
ATOM 548 N N . HIS A 1 73 ? -5.711 -15.294 -1.408 1.00 79.44 73 HIS A N 1
ATOM 549 C CA . HIS A 1 73 ? -5.554 -16.747 -1.514 1.00 79.44 73 HIS A CA 1
ATOM 550 C C . HIS A 1 73 ? -4.443 -17.328 -0.631 1.00 79.44 73 HIS A C 1
ATOM 552 O O . HIS A 1 73 ? -4.573 -18.464 -0.169 1.00 79.44 73 HIS A O 1
ATOM 558 N N . LYS A 1 74 ? -3.346 -16.593 -0.409 1.00 75.56 74 LYS A N 1
ATOM 559 C CA . LYS A 1 74 ? -2.247 -17.035 0.466 1.00 75.56 74 LYS A CA 1
ATOM 560 C C . LYS A 1 74 ? -2.661 -17.006 1.934 1.00 75.56 74 LYS A C 1
ATOM 562 O O . LYS A 1 74 ? -2.424 -17.988 2.634 1.00 75.56 74 LYS A O 1
ATOM 567 N N . VAL A 1 75 ? -3.327 -15.930 2.364 1.00 67.00 75 VAL A N 1
ATOM 568 C CA . VAL A 1 75 ? -3.883 -15.796 3.723 1.00 67.00 75 VAL A CA 1
ATOM 569 C C . VAL A 1 75 ? -4.837 -16.955 4.014 1.00 67.00 75 VAL A C 1
ATOM 571 O O . VAL A 1 75 ? -4.646 -17.677 4.989 1.00 67.00 75 VAL A O 1
ATOM 574 N N . ALA A 1 76 ? -5.774 -17.233 3.101 1.00 62.94 76 ALA A N 1
ATOM 575 C CA . ALA A 1 76 ? -6.751 -18.312 3.258 1.00 62.94 76 ALA A CA 1
ATOM 576 C C . ALA A 1 76 ? -6.133 -19.721 3.386 1.00 62.94 76 ALA A C 1
ATOM 578 O O . ALA A 1 76 ? -6.753 -20.629 3.942 1.00 62.94 76 ALA A O 1
ATOM 579 N N . LYS A 1 77 ? -4.917 -19.937 2.868 1.00 66.94 77 LYS A N 1
ATOM 580 C CA . LYS A 1 77 ? -4.231 -21.238 2.915 1.00 66.94 77 LYS A CA 1
ATOM 581 C C . LYS A 1 77 ? -3.399 -21.459 4.178 1.00 66.94 77 LYS A C 1
ATOM 583 O O . LYS A 1 77 ? -2.791 -22.523 4.290 1.00 66.94 77 LYS A O 1
ATOM 588 N N . ASN A 1 78 ? -3.348 -20.502 5.113 1.00 54.41 78 ASN A N 1
ATOM 589 C CA . ASN A 1 78 ? -2.440 -20.538 6.269 1.00 54.41 78 ASN A CA 1
ATOM 590 C C . ASN A 1 78 ? -0.966 -20.790 5.877 1.00 54.41 78 ASN A C 1
ATOM 592 O O . ASN A 1 78 ? -0.148 -21.191 6.708 1.00 54.41 78 ASN A O 1
ATOM 596 N N . GLU A 1 79 ? -0.595 -20.550 4.614 1.00 53.41 79 GLU A N 1
ATOM 597 C CA . GLU A 1 79 ? 0.802 -20.565 4.201 1.00 53.41 79 GLU A CA 1
ATOM 598 C C . GLU A 1 79 ? 1.443 -19.345 4.849 1.00 53.41 79 GLU A C 1
ATOM 600 O O . GLU A 1 79 ? 1.074 -18.222 4.518 1.00 53.41 79 GLU A O 1
ATOM 605 N N . HIS A 1 80 ? 2.330 -19.579 5.825 1.00 51.81 80 HIS A N 1
ATOM 606 C CA . HIS A 1 80 ? 2.935 -18.553 6.671 1.00 51.81 80 HIS A CA 1
ATOM 607 C C . HIS A 1 80 ? 3.114 -17.219 5.930 1.00 51.81 80 HIS A C 1
ATOM 609 O O . HIS A 1 80 ? 4.050 -17.060 5.142 1.00 51.81 80 HIS A O 1
ATOM 615 N N . LEU A 1 81 ? 2.259 -16.246 6.277 1.00 47.38 81 LEU A N 1
ATOM 616 C CA . LEU A 1 81 ? 2.333 -14.827 5.891 1.00 47.38 81 LEU A CA 1
ATOM 617 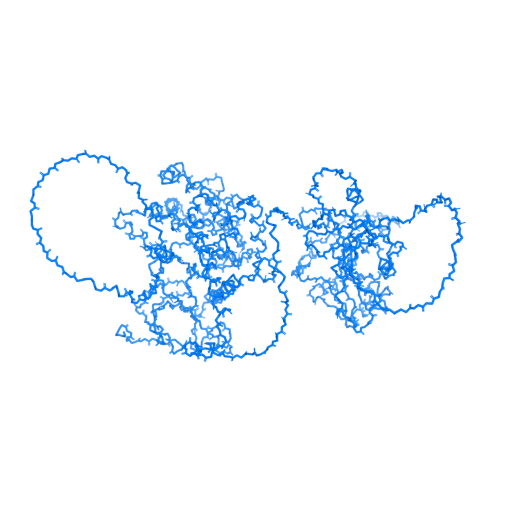C C . LEU A 1 81 ? 3.738 -14.221 6.082 1.00 47.38 81 LEU A C 1
ATOM 619 O O . LEU A 1 81 ? 4.055 -13.175 5.528 1.00 47.38 81 LEU A O 1
ATOM 623 N N . TYR A 1 82 ? 4.583 -14.904 6.854 1.00 48.81 82 TYR A N 1
ATOM 624 C CA . TYR A 1 82 ? 5.873 -14.458 7.355 1.00 48.81 82 TYR A CA 1
ATOM 625 C C . TYR A 1 82 ? 7.078 -15.220 6.765 1.00 48.81 82 TYR A C 1
ATOM 627 O O . TYR A 1 82 ? 8.201 -15.000 7.209 1.00 48.81 82 TYR A O 1
ATOM 635 N N . GLY A 1 83 ? 6.875 -16.143 5.809 1.00 34.25 83 GLY A N 1
ATOM 636 C CA . GLY A 1 83 ? 7.905 -17.118 5.406 1.00 34.25 83 GLY A CA 1
ATOM 637 C C . GLY A 1 83 ? 8.551 -16.971 4.020 1.00 34.25 83 GLY A C 1
ATOM 638 O O . GLY A 1 83 ? 9.532 -17.667 3.758 1.00 34.25 83 GLY A O 1
ATOM 639 N N . ARG A 1 84 ? 8.050 -16.125 3.104 1.00 35.34 84 ARG A N 1
ATOM 640 C CA . ARG A 1 84 ? 8.601 -16.030 1.732 1.00 35.34 84 ARG A CA 1
ATOM 641 C C . ARG A 1 84 ? 8.716 -14.604 1.190 1.00 35.34 84 ARG A C 1
ATOM 643 O O . ARG A 1 84 ? 7.757 -13.842 1.223 1.00 35.34 84 ARG A O 1
ATOM 650 N N . GLN A 1 85 ? 9.880 -14.334 0.589 1.00 36.12 85 GLN A N 1
ATOM 651 C CA . GLN A 1 85 ? 10.218 -13.195 -0.274 1.00 36.12 85 GLN A CA 1
ATOM 652 C C . GLN A 1 85 ? 9.406 -13.231 -1.585 1.00 36.12 85 GLN A C 1
ATOM 654 O O . GLN A 1 85 ? 9.914 -13.611 -2.637 1.00 36.12 85 GLN A O 1
ATOM 659 N N . GLY A 1 86 ? 8.112 -12.914 -1.529 1.00 29.95 86 GLY A N 1
ATOM 660 C CA . GLY A 1 86 ? 7.390 -12.439 -2.714 1.00 29.95 86 GLY A CA 1
ATOM 661 C C . GLY A 1 86 ? 7.727 -10.967 -2.968 1.00 29.95 86 GLY A C 1
ATOM 662 O O . GLY A 1 86 ? 8.132 -10.282 -2.035 1.00 29.95 86 GLY A O 1
ATOM 663 N N . SER A 1 87 ? 7.551 -10.471 -4.197 1.00 33.00 87 SER A N 1
ATOM 664 C CA . SER A 1 87 ? 7.912 -9.098 -4.613 1.00 33.00 87 SER A CA 1
ATOM 665 C C . SER A 1 87 ? 7.186 -7.960 -3.874 1.00 33.00 87 SER A C 1
ATOM 667 O O . SER A 1 87 ? 7.459 -6.795 -4.137 1.00 33.00 87 SER A O 1
ATOM 669 N N . CYS A 1 88 ? 6.312 -8.279 -2.919 1.00 35.44 88 CYS A N 1
ATOM 670 C CA . CYS A 1 88 ? 5.681 -7.342 -1.999 1.00 35.44 88 CYS A CA 1
ATOM 671 C C . CYS A 1 88 ? 6.397 -7.475 -0.646 1.00 35.44 88 CYS A C 1
ATOM 673 O O . CYS A 1 88 ? 6.302 -8.514 0.014 1.00 35.44 88 CYS A O 1
ATOM 675 N N . ASN A 1 89 ? 7.162 -6.460 -0.238 1.00 43.66 89 ASN A N 1
ATOM 676 C CA . ASN A 1 89 ? 7.973 -6.500 0.981 1.00 43.66 89 ASN A CA 1
ATOM 677 C C . ASN A 1 89 ? 7.107 -6.332 2.248 1.00 43.66 89 ASN A C 1
ATOM 679 O O . ASN A 1 89 ? 7.200 -5.332 2.959 1.00 43.66 89 ASN A O 1
ATOM 683 N N . ASN A 1 90 ? 6.266 -7.326 2.552 1.00 44.94 90 ASN A N 1
ATOM 684 C CA . ASN A 1 90 ? 5.448 -7.376 3.774 1.00 44.94 90 ASN A CA 1
ATOM 685 C C . ASN A 1 90 ? 6.309 -7.382 5.047 1.00 44.94 90 ASN A C 1
ATOM 687 O O . ASN A 1 90 ? 5.818 -7.058 6.127 1.00 44.94 90 ASN A O 1
ATOM 691 N N . THR A 1 91 ? 7.604 -7.687 4.917 1.00 45.22 91 THR A N 1
ATOM 692 C CA . THR A 1 91 ? 8.603 -7.522 5.976 1.00 45.22 91 THR A CA 1
ATOM 693 C C . THR A 1 91 ? 8.642 -6.088 6.492 1.00 45.22 91 THR A C 1
ATOM 695 O O . THR A 1 91 ? 8.710 -5.914 7.697 1.00 45.22 91 THR A O 1
ATOM 698 N N . LEU A 1 92 ? 8.506 -5.072 5.628 1.00 49.75 92 LEU A N 1
ATOM 699 C CA . LEU A 1 92 ? 8.523 -3.668 6.058 1.00 49.75 92 LEU A CA 1
ATOM 700 C C . LEU A 1 92 ? 7.303 -3.314 6.905 1.00 49.75 92 LEU A C 1
ATOM 702 O O . LEU A 1 92 ? 7.453 -2.641 7.913 1.00 49.75 92 LEU A O 1
ATOM 706 N N . VAL A 1 93 ? 6.115 -3.823 6.554 1.00 55.78 93 VAL A N 1
ATOM 707 C CA . VAL A 1 93 ? 4.907 -3.626 7.373 1.00 55.78 93 VAL A CA 1
ATOM 708 C C . VAL A 1 93 ? 5.104 -4.270 8.742 1.00 55.78 93 VAL A C 1
ATOM 710 O O . VAL A 1 93 ? 4.786 -3.651 9.747 1.00 55.78 93 VAL A O 1
ATOM 713 N N . VAL A 1 94 ? 5.671 -5.483 8.800 1.00 52.66 94 VAL A N 1
ATOM 714 C CA . VAL A 1 94 ? 5.971 -6.194 10.056 1.00 52.66 94 VAL A CA 1
ATOM 715 C C . VAL A 1 94 ? 7.062 -5.499 10.876 1.00 52.66 94 VAL A C 1
ATOM 717 O O . VAL A 1 94 ? 6.952 -5.451 12.096 1.00 52.66 94 VAL A O 1
ATOM 720 N N . GLU A 1 95 ? 8.093 -4.954 10.238 1.00 59.44 95 GLU A N 1
ATOM 721 C CA . GLU A 1 95 ? 9.168 -4.209 10.898 1.00 59.44 95 GLU A CA 1
ATOM 722 C C . GLU A 1 95 ? 8.661 -2.868 11.447 1.00 59.44 95 GLU A C 1
ATOM 724 O O . GLU A 1 95 ? 8.952 -2.528 12.591 1.00 59.44 95 GLU A O 1
ATOM 729 N N . GLU A 1 96 ? 7.848 -2.143 10.679 1.00 59.12 96 GLU A N 1
ATOM 730 C CA . GLU A 1 96 ? 7.179 -0.905 11.092 1.00 59.12 96 GLU A CA 1
ATOM 731 C C . GLU A 1 96 ? 6.220 -1.169 12.261 1.00 59.12 96 GLU A C 1
ATOM 733 O O . GLU A 1 96 ? 6.320 -0.546 13.313 1.00 59.12 96 GLU A O 1
ATOM 738 N N . LEU A 1 97 ? 5.401 -2.215 12.153 1.00 59.53 97 LEU A N 1
ATOM 739 C CA . LEU A 1 97 ? 4.569 -2.755 13.230 1.00 59.53 97 LEU A CA 1
ATOM 740 C C . LEU A 1 97 ? 5.339 -3.071 14.512 1.00 59.53 97 LEU A C 1
ATOM 742 O O . LEU A 1 97 ? 4.870 -2.778 15.607 1.00 59.53 97 LEU A O 1
ATOM 746 N N . GLN A 1 98 ? 6.494 -3.724 14.387 1.00 61.41 98 GLN A N 1
ATOM 747 C CA . GLN A 1 98 ? 7.320 -4.123 15.525 1.00 61.41 98 GLN A CA 1
ATOM 748 C C . GLN A 1 98 ? 8.037 -2.937 16.169 1.00 61.41 98 GLN A C 1
ATOM 750 O O . GLN A 1 98 ? 8.267 -2.967 17.376 1.00 61.41 98 GLN A O 1
ATOM 755 N N . ARG A 1 99 ? 8.384 -1.906 15.389 1.00 63.69 99 ARG A N 1
ATOM 756 C CA . ARG A 1 99 ? 8.912 -0.642 15.918 1.00 63.69 99 ARG A CA 1
ATOM 757 C C . ARG A 1 99 ? 7.829 0.147 16.652 1.00 63.69 99 ARG A C 1
ATOM 759 O O . ARG A 1 99 ? 8.120 0.721 17.696 1.00 63.69 99 ARG A O 1
ATOM 766 N N . SER A 1 100 ? 6.605 0.156 16.126 1.00 62.44 100 SER A N 1
ATOM 767 C CA . SER A 1 100 ? 5.529 1.016 16.624 1.00 62.44 100 SER A CA 1
ATOM 768 C C . SER A 1 100 ? 4.664 0.391 17.725 1.00 62.44 100 SER A C 1
ATOM 770 O O . SER A 1 100 ? 4.080 1.143 18.500 1.00 62.44 100 SER A O 1
ATOM 772 N N . LEU A 1 101 ? 4.570 -0.945 17.833 1.00 72.31 101 LEU A N 1
ATOM 773 C CA . LEU A 1 101 ? 3.674 -1.622 18.786 1.00 72.31 101 LEU A CA 1
ATOM 774 C C . LEU A 1 101 ? 4.424 -2.507 19.803 1.00 72.31 101 LEU A C 1
ATOM 776 O O . LEU A 1 101 ? 4.967 -3.555 19.436 1.00 72.31 101 LEU A O 1
ATOM 780 N N . PRO A 1 102 ? 4.410 -2.175 21.107 1.00 72.44 102 PRO A N 1
ATOM 781 C CA . PRO A 1 102 ? 5.058 -2.985 22.132 1.00 72.44 102 PRO A CA 1
ATOM 782 C C . PRO A 1 102 ? 4.272 -4.267 22.481 1.00 72.44 102 PRO A C 1
ATOM 784 O O . PRO A 1 102 ? 3.082 -4.251 22.806 1.00 72.44 102 PRO A O 1
ATOM 787 N N . GLY A 1 103 ? 4.974 -5.406 22.512 1.00 79.75 103 GLY A N 1
ATOM 788 C CA . GLY A 1 103 ? 4.576 -6.646 23.197 1.00 79.75 103 GLY A CA 1
ATOM 789 C C . GLY A 1 103 ? 3.160 -7.167 22.900 1.00 79.75 103 GLY A C 1
ATOM 790 O O . GLY A 1 103 ? 2.928 -7.865 21.912 1.00 79.75 103 GLY A O 1
ATOM 791 N N . LYS A 1 104 ? 2.213 -6.897 23.814 1.00 78.44 104 LYS A N 1
ATOM 792 C CA . LYS A 1 104 ? 0.828 -7.408 23.748 1.00 78.44 104 LYS A CA 1
ATOM 793 C C . LYS A 1 104 ? 0.037 -6.832 22.572 1.00 78.44 104 LYS A C 1
ATOM 795 O O . LYS A 1 104 ? -0.798 -7.542 22.016 1.00 78.44 104 LYS A O 1
ATOM 800 N N . GLU A 1 105 ? 0.304 -5.588 22.185 1.00 75.06 105 GLU A N 1
ATOM 801 C CA . GLU A 1 105 ? -0.383 -4.940 21.063 1.00 75.06 105 GLU A CA 1
ATOM 802 C C . GLU A 1 105 ? 0.021 -5.578 19.736 1.00 75.06 105 GLU A C 1
ATOM 804 O O . GLU A 1 105 ? -0.845 -5.911 18.932 1.00 75.06 105 GLU A O 1
ATOM 809 N N . ALA A 1 106 ? 1.307 -5.894 19.563 1.00 76.94 106 ALA A N 1
ATOM 810 C CA . ALA A 1 106 ? 1.791 -6.629 18.398 1.00 76.94 106 ALA A CA 1
ATOM 811 C C . ALA A 1 106 ? 1.159 -8.031 18.281 1.00 76.94 106 ALA A C 1
ATOM 813 O O . ALA A 1 106 ? 0.852 -8.485 17.177 1.00 76.94 106 ALA A O 1
ATOM 814 N N . LEU A 1 107 ? 0.932 -8.726 19.405 1.00 78.12 107 LEU A N 1
ATOM 815 C CA . LEU A 1 107 ? 0.229 -10.015 19.408 1.00 78.12 107 LEU A CA 1
ATOM 816 C C . LEU A 1 107 ? -1.240 -9.849 18.994 1.00 78.12 107 LEU A C 1
ATOM 818 O O . LEU A 1 107 ? -1.703 -10.565 18.108 1.00 78.12 107 LEU A O 1
ATOM 822 N N . SER A 1 108 ? -1.945 -8.888 19.601 1.00 79.00 108 SER A N 1
ATOM 823 C CA . SER A 1 108 ? -3.340 -8.586 19.262 1.00 79.00 108 SER A CA 1
ATOM 824 C C . SER A 1 108 ? -3.482 -8.205 17.791 1.00 79.00 108 SER A C 1
ATOM 826 O O . SER A 1 108 ? -4.395 -8.688 17.127 1.00 79.00 108 SER A O 1
ATOM 828 N N . PHE A 1 109 ? -2.561 -7.394 17.269 1.00 84.50 109 PHE A N 1
ATOM 829 C CA . PHE A 1 109 ? -2.518 -7.034 15.862 1.00 84.50 109 PHE A CA 1
ATOM 830 C C . PHE A 1 109 ? -2.378 -8.270 14.973 1.00 84.50 109 PHE A C 1
ATOM 832 O O . PHE A 1 109 ? -3.153 -8.432 14.042 1.00 84.50 109 PHE A O 1
ATOM 839 N N . ARG A 1 110 ? -1.423 -9.167 15.256 1.00 83.25 110 ARG A N 1
ATOM 840 C CA . ARG A 1 110 ? -1.198 -10.369 14.432 1.00 83.25 110 ARG A CA 1
ATOM 841 C C . ARG A 1 110 ? -2.436 -11.251 14.346 1.00 83.25 110 ARG A C 1
ATOM 843 O O . ARG A 1 110 ? -2.720 -11.780 13.279 1.00 83.25 110 ARG A O 1
ATOM 850 N N . GLN A 1 111 ? -3.157 -11.402 15.454 1.00 85.00 111 GLN A N 1
ATOM 851 C CA . GLN A 1 111 ? -4.398 -12.171 15.482 1.00 85.00 111 GLN A CA 1
ATOM 852 C C . GLN A 1 111 ? -5.472 -11.507 14.613 1.00 85.00 111 GLN A C 1
ATOM 854 O O . GLN A 1 111 ? -6.097 -12.177 13.801 1.00 85.00 111 GLN A O 1
ATOM 859 N N . VAL A 1 112 ? -5.640 -10.187 14.729 1.00 84.62 112 VAL A N 1
ATOM 860 C CA . VAL A 1 112 ? -6.593 -9.424 13.906 1.00 84.62 112 VAL A CA 1
ATOM 861 C C . VAL A 1 112 ? -6.222 -9.476 12.430 1.00 84.62 112 VAL A C 1
ATOM 863 O O . VAL A 1 112 ? -7.074 -9.754 11.601 1.00 84.62 112 VAL A O 1
ATOM 866 N N . ALA A 1 113 ? -4.951 -9.257 12.103 1.00 86.00 113 ALA A N 1
ATOM 867 C CA . ALA A 1 113 ? -4.429 -9.302 10.745 1.00 86.00 113 ALA A CA 1
ATOM 868 C C . ALA A 1 113 ? -4.616 -10.679 10.091 1.00 86.00 113 ALA A C 1
ATOM 870 O O . ALA A 1 113 ? -4.878 -10.751 8.897 1.00 86.00 113 ALA A O 1
ATOM 871 N N . ALA A 1 114 ? -4.478 -11.762 10.863 1.00 84.50 114 ALA A N 1
ATOM 872 C CA . ALA A 1 114 ? -4.716 -13.120 10.382 1.00 84.50 114 ALA A CA 1
ATOM 873 C C . ALA A 1 114 ? -6.211 -13.427 10.199 1.00 84.50 114 ALA A C 1
ATOM 875 O O . ALA A 1 114 ? -6.568 -14.139 9.267 1.00 84.50 114 ALA A O 1
ATOM 876 N N . ALA A 1 115 ? -7.063 -12.881 11.070 1.00 85.31 115 ALA A N 1
ATOM 877 C CA . ALA A 1 115 ? -8.511 -13.065 11.016 1.00 85.31 115 ALA A CA 1
ATOM 878 C C . ALA A 1 115 ? -9.203 -12.168 9.973 1.00 85.31 115 ALA A C 1
ATOM 880 O O . ALA A 1 115 ? -10.340 -12.434 9.585 1.00 85.31 115 ALA A O 1
ATOM 881 N N . LEU A 1 116 ? -8.555 -11.085 9.530 1.00 87.06 116 LEU A N 1
ATOM 882 C CA . LEU A 1 116 ? -9.140 -10.157 8.572 1.00 87.06 116 LEU A CA 1
ATOM 883 C C . LEU A 1 116 ? -9.096 -10.733 7.153 1.00 87.06 116 LEU A C 1
ATOM 885 O O . LEU A 1 116 ? -8.034 -10.871 6.545 1.00 87.06 116 LEU A O 1
ATOM 889 N N . ASP A 1 117 ? -10.272 -10.984 6.585 1.00 87.31 117 ASP A N 1
ATOM 890 C CA . ASP A 1 117 ? -10.398 -11.294 5.166 1.00 87.31 117 ASP A CA 1
ATOM 891 C C . ASP A 1 117 ? -10.377 -10.000 4.340 1.00 87.31 117 ASP A C 1
ATOM 893 O O . ASP A 1 117 ? -11.358 -9.262 4.261 1.00 87.31 117 ASP A O 1
ATOM 897 N N . ILE A 1 118 ? -9.239 -9.714 3.712 1.00 88.38 118 ILE A N 1
ATOM 898 C CA . ILE A 1 118 ? -9.063 -8.504 2.901 1.00 88.38 118 ILE A CA 1
ATOM 899 C C . ILE A 1 118 ? -9.829 -8.556 1.570 1.00 88.38 118 ILE A C 1
ATOM 901 O O . ILE A 1 118 ? -10.056 -7.509 0.969 1.00 88.38 118 ILE A O 1
ATOM 905 N N . SER A 1 119 ? -10.280 -9.728 1.101 1.00 86.19 119 SER A N 1
ATOM 906 C CA . SER A 1 119 ? -11.072 -9.834 -0.143 1.00 86.19 119 SER A CA 1
ATOM 907 C C . SER A 1 119 ? -12.421 -9.114 -0.034 1.00 86.19 119 SER A C 1
ATOM 909 O O . SER A 1 119 ? -13.030 -8.690 -1.016 1.00 86.19 119 SER A O 1
ATOM 911 N N . HIS A 1 120 ? -12.855 -8.934 1.204 1.00 89.56 120 HIS A N 1
ATOM 912 C CA . HIS A 1 120 ? -14.071 -8.275 1.617 1.00 89.56 120 HIS A CA 1
ATOM 913 C C . HIS A 1 120 ? -13.931 -6.741 1.672 1.00 89.56 120 HIS A C 1
ATOM 915 O O . HIS A 1 120 ? -14.942 -6.041 1.697 1.00 89.56 120 HIS A O 1
ATOM 921 N N . CYS A 1 121 ? -12.708 -6.208 1.627 1.00 92.81 121 CYS A N 1
ATOM 922 C CA . CYS A 1 121 ? -12.426 -4.771 1.656 1.00 92.81 121 CYS A CA 1
ATOM 923 C C . CYS A 1 121 ? -12.555 -4.077 0.288 1.00 92.81 121 CYS A C 1
ATOM 925 O O . CYS A 1 121 ? -12.630 -2.851 0.218 1.00 92.81 121 CYS A O 1
ATOM 927 N N . PHE A 1 122 ? -12.567 -4.834 -0.809 1.00 95.25 122 PHE A N 1
ATOM 928 C CA . PHE A 1 122 ? -12.437 -4.284 -2.159 1.00 95.25 122 PHE A CA 1
ATOM 929 C C . PHE A 1 122 ? -13.544 -4.804 -3.077 1.00 95.25 122 PHE A C 1
ATOM 931 O O . PHE A 1 122 ? -13.942 -5.967 -2.991 1.00 95.25 122 PHE A O 1
ATOM 938 N N . VAL A 1 123 ? -14.049 -3.953 -3.971 1.00 95.38 123 VAL A N 1
ATOM 939 C CA . VAL A 1 123 ? -15.076 -4.345 -4.953 1.00 95.38 123 VAL A CA 1
ATOM 940 C C . VAL A 1 123 ? -14.491 -5.295 -5.988 1.00 95.38 123 VAL A C 1
ATOM 942 O O . VAL A 1 123 ? -13.638 -4.890 -6.764 1.00 95.38 123 VAL A O 1
ATOM 945 N N . GLN A 1 124 ? -14.958 -6.539 -6.046 1.00 94.56 124 GLN A N 1
ATOM 946 C CA . GLN A 1 124 ? -14.264 -7.598 -6.788 1.00 94.56 124 GLN A CA 1
ATOM 947 C C . GLN A 1 124 ? -14.059 -7.276 -8.279 1.00 94.56 124 GLN A C 1
ATOM 949 O O . GLN A 1 124 ? -15.009 -6.924 -8.978 1.00 94.56 124 GLN A O 1
ATOM 954 N N . LEU A 1 125 ? -12.835 -7.472 -8.785 1.00 96.50 125 LEU A N 1
ATOM 955 C CA . LEU A 1 125 ? -12.556 -7.520 -10.224 1.00 96.50 125 LEU A CA 1
ATOM 956 C C . LEU A 1 125 ? -13.053 -8.854 -10.805 1.00 96.50 125 LEU A C 1
ATOM 958 O O . LEU A 1 125 ? -12.520 -9.915 -10.476 1.00 96.50 125 LEU A O 1
ATOM 962 N N . LEU A 1 126 ? -14.064 -8.788 -11.672 1.00 96.50 126 LEU A N 1
ATOM 963 C CA . LEU A 1 126 ? -14.742 -9.948 -12.259 1.00 96.50 126 LEU A CA 1
ATOM 964 C C . LEU A 1 126 ? -14.150 -10.360 -13.614 1.00 96.50 126 LEU A C 1
ATOM 966 O O . LEU A 1 126 ? -14.052 -11.550 -13.906 1.00 96.50 126 LEU A O 1
ATOM 970 N N . ASP A 1 127 ? -13.787 -9.388 -14.455 1.00 97.56 127 ASP A N 1
ATOM 971 C CA . ASP A 1 127 ? -13.137 -9.600 -15.758 1.00 97.56 127 ASP A CA 1
ATOM 972 C C . ASP A 1 127 ? -12.508 -8.291 -16.259 1.00 97.56 127 ASP A C 1
ATOM 974 O O . ASP A 1 127 ? -12.718 -7.223 -15.685 1.00 97.56 127 ASP A O 1
ATOM 978 N N . TYR A 1 128 ? -11.745 -8.350 -17.347 1.00 98.19 128 TYR A N 1
ATOM 979 C CA . TYR A 1 128 ? -11.167 -7.177 -18.001 1.00 98.19 128 TYR A CA 1
ATOM 980 C C . TYR A 1 128 ? -10.876 -7.442 -19.484 1.00 98.19 128 TYR A C 1
ATOM 982 O O . TYR A 1 128 ? -10.838 -8.587 -19.947 1.00 98.19 128 TYR A O 1
ATOM 990 N N . SER A 1 129 ? -10.687 -6.373 -20.259 1.00 98.12 129 SER A N 1
ATOM 991 C CA . SER A 1 129 ? -10.263 -6.463 -21.656 1.00 98.12 129 SER A CA 1
ATOM 992 C C . SER A 1 129 ? -8.826 -6.966 -21.783 1.00 98.12 129 SER A C 1
ATOM 994 O O . SER A 1 129 ? -7.915 -6.475 -21.120 1.00 98.12 129 SER A O 1
ATOM 996 N N . ARG A 1 130 ? -8.610 -7.914 -22.689 1.00 97.50 130 ARG A N 1
ATOM 997 C CA . ARG A 1 130 ? -7.283 -8.454 -23.004 1.00 97.50 130 ARG A CA 1
ATOM 998 C C . ARG A 1 130 ? -6.800 -7.912 -24.339 1.00 97.50 130 ARG A C 1
ATOM 1000 O O . ARG A 1 130 ? -7.622 -7.589 -25.203 1.00 97.50 130 ARG A O 1
ATOM 1007 N N . ASP A 1 131 ? -5.486 -7.836 -24.483 1.00 95.94 131 ASP A N 1
ATOM 1008 C CA . ASP A 1 131 ? -4.849 -7.453 -25.733 1.00 95.94 131 ASP A CA 1
ATOM 1009 C C . ASP A 1 131 ? -5.223 -8.441 -26.853 1.00 95.94 131 ASP A C 1
ATOM 1011 O O . ASP A 1 131 ? -5.230 -9.660 -26.662 1.00 95.94 131 ASP A O 1
ATOM 1015 N N . HIS A 1 132 ? -5.599 -7.917 -28.021 1.00 94.62 132 HIS A N 1
ATOM 1016 C CA . HIS A 1 132 ? -6.011 -8.751 -29.151 1.00 94.62 132 HIS A CA 1
ATOM 1017 C C . HIS A 1 132 ? -4.864 -9.607 -29.710 1.00 94.62 132 HIS A C 1
ATOM 1019 O O . HIS A 1 132 ? -5.110 -10.716 -30.187 1.00 94.62 132 HIS A O 1
ATOM 1025 N N . GLU A 1 133 ? -3.628 -9.108 -29.666 1.00 95.25 133 GLU A N 1
ATOM 1026 C CA . GLU A 1 133 ? -2.443 -9.831 -30.131 1.00 95.25 133 GLU A CA 1
ATOM 1027 C C . GLU A 1 133 ? -1.907 -10.773 -29.049 1.00 95.25 133 GLU A C 1
ATOM 1029 O O . GLU A 1 133 ? -1.448 -11.873 -29.363 1.00 95.25 133 GLU A O 1
ATOM 1034 N N . ASN A 1 134 ? -2.031 -10.387 -27.774 1.00 95.25 134 ASN A N 1
ATOM 1035 C CA . ASN A 1 134 ? -1.669 -11.217 -26.629 1.00 95.25 134 ASN A CA 1
ATOM 1036 C C . ASN A 1 134 ? -2.820 -11.362 -25.610 1.00 95.25 134 ASN A C 1
ATOM 1038 O O . ASN A 1 134 ? -2.863 -10.641 -24.613 1.00 95.25 134 ASN A O 1
ATOM 1042 N N . PRO A 1 135 ? -3.705 -12.364 -25.774 1.00 93.31 135 PRO A N 1
ATOM 1043 C CA . PRO A 1 135 ? -4.864 -12.552 -24.900 1.00 93.31 135 PRO A CA 1
ATOM 1044 C C . PRO A 1 135 ? -4.541 -12.839 -23.427 1.00 93.31 135 PRO A C 1
ATOM 1046 O O . PRO A 1 135 ? -5.460 -12.918 -22.618 1.00 93.31 135 PRO A O 1
ATOM 1049 N N . LEU A 1 136 ? -3.277 -13.062 -23.061 1.00 93.19 136 LEU A N 1
ATOM 1050 C CA . LEU A 1 136 ? -2.878 -13.242 -21.664 1.00 93.19 136 LEU A CA 1
ATOM 1051 C C . LEU A 1 136 ? -2.633 -11.912 -20.945 1.00 93.19 136 LEU A C 1
ATOM 1053 O O . LEU A 1 136 ? -2.663 -11.887 -19.718 1.00 93.19 136 LEU A O 1
ATOM 1057 N N . GLU A 1 137 ? -2.430 -10.827 -21.690 1.00 96.06 137 GLU A N 1
ATOM 1058 C CA . GLU A 1 137 ? -2.081 -9.524 -21.138 1.00 96.06 137 GLU A CA 1
ATOM 1059 C C . GLU A 1 137 ? -3.289 -8.577 -21.112 1.00 96.06 137 GLU A C 1
ATOM 1061 O O . GLU A 1 137 ? -4.116 -8.583 -22.034 1.00 96.06 137 GLU A O 1
ATOM 1066 N N . PRO A 1 138 ? -3.404 -7.721 -20.083 1.00 97.44 138 PRO A N 1
ATOM 1067 C CA . PRO A 1 138 ? -4.326 -6.595 -20.098 1.00 97.44 138 PRO A CA 1
ATOM 1068 C C . PRO A 1 138 ? -4.050 -5.673 -21.287 1.00 97.44 138 PRO A C 1
ATOM 1070 O O . PRO A 1 138 ? -2.934 -5.178 -21.458 1.00 97.44 138 PRO A O 1
ATOM 1073 N N . GLY A 1 139 ? -5.074 -5.379 -22.086 1.00 96.75 139 GLY A N 1
ATOM 1074 C CA . GLY A 1 139 ? -4.887 -4.495 -23.231 1.00 96.75 139 GLY A CA 1
ATOM 1075 C C . GLY A 1 139 ? -6.153 -4.169 -24.002 1.00 96.75 139 GLY A C 1
ATOM 1076 O O . GLY A 1 139 ? -7.279 -4.352 -23.526 1.00 96.75 139 GLY A O 1
ATOM 1077 N N . MET A 1 140 ? -5.939 -3.638 -25.204 1.00 96.94 140 MET A N 1
ATOM 1078 C CA . MET A 1 140 ? -7.003 -3.210 -26.102 1.00 96.94 140 MET A CA 1
ATOM 1079 C C . MET A 1 140 ? -7.608 -4.411 -26.825 1.00 96.94 140 MET A C 1
ATOM 1081 O O . MET A 1 140 ? -6.920 -5.213 -27.452 1.00 96.94 140 MET A O 1
ATOM 1085 N N . THR A 1 141 ? -8.934 -4.492 -26.793 1.00 96.62 141 THR A N 1
ATOM 1086 C CA . THR A 1 141 ? -9.683 -5.443 -27.621 1.00 96.62 141 THR A CA 1
ATOM 1087 C C . THR A 1 141 ? -9.588 -5.089 -29.114 1.00 96.62 141 THR A C 1
ATOM 1089 O O . THR A 1 141 ? -9.243 -3.968 -29.481 1.00 96.62 141 THR A O 1
ATOM 1092 N N . ALA A 1 142 ? -9.984 -6.014 -29.999 1.00 94.62 142 ALA A N 1
ATOM 1093 C CA . ALA A 1 142 ? -9.937 -5.837 -31.462 1.00 94.62 142 ALA A CA 1
ATOM 1094 C C . ALA A 1 142 ? -10.667 -4.585 -31.993 1.00 94.62 142 ALA A C 1
ATOM 1096 O O . ALA A 1 142 ? -10.392 -4.116 -33.092 1.00 94.62 142 ALA A O 1
ATOM 1097 N N . ASN A 1 143 ? -11.636 -4.063 -31.238 1.00 93.75 143 ASN A N 1
ATOM 1098 C CA . ASN A 1 143 ? -12.397 -2.862 -31.589 1.00 93.75 143 ASN A CA 1
ATOM 1099 C C . ASN A 1 143 ? -11.884 -1.597 -30.875 1.00 93.75 143 ASN A C 1
ATOM 1101 O O . ASN A 1 143 ? -12.597 -0.595 -30.831 1.00 93.75 143 ASN A O 1
ATOM 1105 N N . GLY A 1 144 ? -10.680 -1.658 -30.303 1.00 95.31 144 GLY A N 1
ATOM 1106 C CA . GLY A 1 144 ? -9.999 -0.536 -29.672 1.00 95.31 144 GLY A CA 1
ATOM 1107 C C . GLY A 1 144 ? -10.513 -0.166 -28.283 1.00 95.31 144 GLY A C 1
ATOM 1108 O O . GLY A 1 144 ? -10.215 0.922 -27.814 1.00 95.31 144 GLY A O 1
ATOM 1109 N N . MET A 1 145 ? -11.291 -1.017 -27.609 1.00 96.50 145 MET A N 1
ATOM 1110 C CA . MET A 1 145 ? -11.748 -0.717 -26.246 1.00 96.50 145 MET A CA 1
ATOM 1111 C C . MET A 1 145 ? -10.847 -1.321 -25.178 1.00 96.50 145 MET A C 1
ATOM 1113 O O . MET A 1 145 ? -10.442 -2.480 -25.311 1.00 96.50 145 MET A O 1
ATOM 1117 N N . MET A 1 146 ? -10.681 -0.584 -24.077 1.00 97.88 146 MET A N 1
ATOM 1118 C CA . MET A 1 146 ? -10.205 -1.103 -22.796 1.00 97.88 146 MET A CA 1
ATOM 1119 C C . MET A 1 146 ? -11.281 -0.944 -21.730 1.00 97.88 146 MET A C 1
ATOM 1121 O O . MET A 1 146 ? -11.934 0.099 -21.650 1.00 97.88 146 MET A O 1
ATOM 1125 N N . TYR A 1 147 ? -11.489 -1.972 -20.918 1.00 98.25 147 TYR A N 1
ATOM 1126 C CA . TYR A 1 147 ? -12.470 -1.928 -19.845 1.00 98.25 147 TYR A CA 1
ATOM 1127 C C . TYR A 1 147 ? -12.149 -2.929 -18.736 1.00 98.25 147 TYR A C 1
ATOM 1129 O O . TYR A 1 147 ? -11.567 -3.984 -18.985 1.00 98.25 147 TYR A O 1
ATOM 1137 N N . ILE A 1 148 ? -12.613 -2.630 -17.526 1.00 98.31 148 ILE A N 1
ATOM 1138 C CA . ILE A 1 148 ? -12.684 -3.583 -16.413 1.00 98.31 148 ILE A CA 1
ATOM 1139 C C . ILE A 1 148 ? -14.145 -3.833 -16.039 1.00 98.31 148 ILE A C 1
ATOM 1141 O O . ILE A 1 148 ? -15.005 -2.962 -16.203 1.00 98.31 148 ILE A O 1
ATOM 1145 N N . ILE A 1 149 ? -14.420 -5.038 -15.552 1.00 98.31 149 ILE A N 1
ATOM 1146 C CA . ILE A 1 149 ? -15.716 -5.464 -15.034 1.00 98.31 149 ILE A CA 1
ATOM 1147 C C . ILE A 1 149 ? -15.561 -5.707 -13.543 1.00 98.31 149 ILE A C 1
ATOM 1149 O O . ILE A 1 149 ? -14.715 -6.496 -13.127 1.00 98.31 149 ILE A O 1
ATOM 1153 N N . GLN A 1 150 ? -16.391 -5.051 -12.749 1.00 97.81 150 GLN A N 1
ATOM 1154 C CA . GLN A 1 150 ? -16.353 -5.117 -11.299 1.00 97.81 150 GLN A CA 1
ATOM 1155 C C . GLN A 1 150 ? -17.723 -5.501 -10.737 1.00 97.81 150 GLN A C 1
ATOM 1157 O O . GLN A 1 150 ? -18.757 -5.314 -11.386 1.00 97.81 150 GLN A O 1
ATOM 1162 N N . GLU A 1 151 ? -17.724 -6.031 -9.519 1.00 96.25 151 GLU A N 1
ATOM 1163 C CA . GLU A 1 151 ? -18.921 -6.127 -8.682 1.00 96.25 151 GLU A CA 1
ATOM 1164 C C . GLU A 1 151 ? -19.630 -4.759 -8.626 1.00 96.25 151 GLU A C 1
ATOM 1166 O O . GLU A 1 151 ? -18.991 -3.707 -8.567 1.00 96.25 151 GLU A O 1
ATOM 1171 N N . LEU A 1 152 ? -20.962 -4.748 -8.707 1.00 96.31 152 LEU A N 1
ATOM 1172 C CA . LEU A 1 152 ? -21.712 -3.496 -8.672 1.00 96.31 152 LEU A CA 1
ATOM 1173 C C . LEU A 1 152 ? -21.795 -2.968 -7.232 1.00 96.31 152 LEU A C 1
ATOM 1175 O O . LEU A 1 152 ? -22.460 -3.558 -6.382 1.00 96.31 152 LEU A O 1
ATOM 1179 N N . GLY A 1 153 ? -21.150 -1.829 -6.978 1.00 95.25 153 GLY A N 1
ATOM 1180 C CA . GLY A 1 153 ? -21.367 -1.048 -5.761 1.00 95.25 153 GLY A CA 1
ATOM 1181 C C . GLY A 1 153 ? -22.767 -0.424 -5.726 1.00 95.25 153 GLY A C 1
ATOM 1182 O O . GLY A 1 153 ? -23.338 -0.085 -6.761 1.00 95.25 153 GLY A O 1
ATOM 1183 N N . GLY A 1 154 ? -23.318 -0.282 -4.523 1.00 94.81 154 GLY A N 1
ATOM 1184 C CA . GLY A 1 154 ? -24.531 0.477 -4.238 1.00 94.81 154 GLY A CA 1
ATOM 1185 C C . GLY A 1 154 ? -24.238 1.974 -4.119 1.00 94.81 154 GLY A C 1
ATOM 1186 O O . GLY A 1 154 ? -23.616 2.566 -4.996 1.00 94.81 154 GLY A O 1
ATOM 1187 N N . VAL A 1 155 ? -24.694 2.600 -3.034 1.00 95.81 155 VAL A N 1
ATOM 1188 C CA . VAL A 1 155 ? -24.443 4.030 -2.784 1.00 95.81 155 VAL A CA 1
ATOM 1189 C C . VAL A 1 155 ? -23.005 4.270 -2.321 1.00 95.81 155 VAL A C 1
ATOM 1191 O O . VAL A 1 155 ? -22.472 3.491 -1.524 1.00 95.81 155 VAL A O 1
ATOM 1194 N N . SER A 1 156 ? -22.375 5.345 -2.799 1.00 97.44 156 SER A N 1
ATOM 1195 C CA . SER A 1 156 ? -21.085 5.794 -2.260 1.00 97.44 156 SER A CA 1
ATOM 1196 C C . SER A 1 156 ? -21.249 6.416 -0.871 1.00 97.44 156 SER A C 1
ATOM 1198 O O . SER A 1 156 ? -22.350 6.816 -0.482 1.00 97.44 156 SER A O 1
ATOM 1200 N N . LEU A 1 157 ? -20.158 6.515 -0.108 1.00 97.94 157 LEU A N 1
ATOM 1201 C CA . LEU A 1 157 ? -20.160 7.197 1.183 1.00 97.94 157 LEU A CA 1
ATOM 1202 C C . LEU A 1 157 ? -20.534 8.666 0.991 1.00 97.94 157 LEU A C 1
ATOM 1204 O O . LEU A 1 157 ? -21.362 9.170 1.735 1.00 97.94 157 LEU A O 1
ATOM 1208 N N . GLU A 1 158 ? -20.028 9.315 -0.058 1.00 97.69 158 GLU A N 1
ATOM 1209 C CA . GLU A 1 158 ? -20.413 10.687 -0.417 1.00 97.69 158 GLU A CA 1
ATOM 1210 C C . GLU A 1 158 ? -21.938 10.834 -0.574 1.00 97.69 158 GLU A C 1
ATOM 1212 O O . GLU A 1 158 ? -22.551 11.707 0.037 1.00 97.69 158 GLU A O 1
ATOM 1217 N N . GLN A 1 159 ? -22.577 9.932 -1.329 1.00 97.19 159 GLN A N 1
ATOM 1218 C CA . GLN A 1 159 ? -24.031 9.943 -1.527 1.00 97.19 159 GLN A CA 1
ATOM 1219 C C . GLN A 1 159 ? -24.799 9.692 -0.225 1.00 97.19 159 GLN A C 1
ATOM 1221 O O . GLN A 1 159 ? -25.834 10.316 0.012 1.00 97.19 159 GLN A O 1
ATOM 1226 N N . GLU A 1 160 ? -24.307 8.789 0.626 1.00 97.44 160 GLU A N 1
ATOM 1227 C CA . GLU A 1 160 ? -24.911 8.534 1.934 1.00 97.44 160 GLU A CA 1
ATOM 1228 C C . GLU A 1 160 ? -24.838 9.777 2.830 1.00 97.44 160 GLU A C 1
ATOM 1230 O O . GLU A 1 160 ? -25.853 10.174 3.401 1.00 97.44 160 GLU A O 1
ATOM 1235 N N . LEU A 1 161 ? -23.676 10.433 2.907 1.00 97.75 161 LEU A N 1
ATOM 1236 C CA . LEU A 1 161 ? -23.480 11.633 3.725 1.00 97.75 161 LEU A CA 1
ATOM 1237 C C . LEU A 1 161 ? -24.332 12.807 3.230 1.00 97.75 161 LEU A C 1
ATOM 1239 O O . LEU A 1 161 ? -24.991 13.464 4.038 1.00 97.75 161 LEU A O 1
ATOM 1243 N N . GLN A 1 162 ? -24.412 13.015 1.913 1.00 97.50 162 GLN A N 1
ATOM 1244 C CA . GLN A 1 162 ? -25.331 13.988 1.314 1.00 97.50 162 GLN A CA 1
ATOM 1245 C C . GLN A 1 162 ? -26.788 13.665 1.657 1.00 97.50 162 GLN A C 1
ATOM 1247 O O . GLN A 1 162 ? -27.577 14.555 1.977 1.00 97.50 162 GLN A O 1
ATOM 1252 N N . SER A 1 163 ? -27.163 12.385 1.640 1.00 97.00 163 SER A N 1
ATOM 1253 C CA . SER A 1 163 ? -28.517 11.982 2.000 1.00 97.00 163 SER A CA 1
ATOM 1254 C C . SER A 1 163 ? -28.823 12.212 3.483 1.00 97.00 163 SER A C 1
ATOM 1256 O O . SER A 1 163 ? -29.939 12.627 3.792 1.00 97.00 163 SER A O 1
ATOM 1258 N N . CYS A 1 164 ? -27.867 11.980 4.387 1.00 97.56 164 CYS A N 1
ATOM 1259 C CA . CYS A 1 164 ? -27.979 12.337 5.803 1.00 97.56 164 CYS A CA 1
ATOM 1260 C C . CYS A 1 164 ? -28.175 13.849 5.975 1.00 97.56 164 CYS A C 1
ATOM 1262 O O . CYS A 1 164 ? -29.114 14.277 6.648 1.00 97.56 164 CYS A O 1
ATOM 1264 N N . GLN A 1 165 ? -27.371 14.660 5.279 1.00 97.06 165 GLN A N 1
ATOM 1265 C CA . GLN A 1 165 ? -27.478 16.120 5.296 1.00 97.06 165 GLN A CA 1
ATOM 1266 C C . GLN A 1 165 ? -28.859 16.602 4.825 1.00 97.06 165 GLN A C 1
ATOM 1268 O O . GLN A 1 165 ? -29.482 17.426 5.493 1.00 97.06 165 GLN A O 1
ATOM 1273 N N . LEU A 1 166 ? -29.381 16.048 3.723 1.00 96.69 166 LEU A N 1
ATOM 1274 C CA . LEU A 1 166 ? -30.716 16.371 3.203 1.00 96.69 166 LEU A CA 1
ATOM 1275 C C . LEU A 1 166 ? -31.846 15.974 4.161 1.00 96.69 166 LEU A C 1
ATOM 1277 O O . LEU A 1 166 ? -32.874 16.650 4.206 1.00 96.69 166 LEU A O 1
ATOM 1281 N N . ARG A 1 167 ? -31.670 14.889 4.925 1.00 97.62 167 ARG A N 1
ATOM 1282 C CA . ARG A 1 167 ? -32.620 14.464 5.964 1.00 97.62 167 ARG A CA 1
ATOM 1283 C C . ARG A 1 167 ? -32.463 15.240 7.277 1.00 97.62 167 ARG A C 1
ATOM 1285 O O . ARG A 1 167 ? -33.338 15.144 8.132 1.00 97.62 167 ARG A O 1
ATOM 1292 N N . GLY A 1 168 ? -31.387 16.013 7.443 1.00 96.75 168 GLY A N 1
ATOM 1293 C CA . GLY A 1 168 ? -31.034 16.634 8.723 1.00 96.75 168 GLY A CA 1
ATOM 1294 C C . GLY A 1 168 ? -30.654 15.607 9.796 1.00 96.75 168 GLY A C 1
ATOM 1295 O O . GLY A 1 168 ? -30.783 15.879 10.988 1.00 96.75 168 GLY A O 1
ATOM 1296 N N . GLU A 1 169 ? -30.218 14.422 9.376 1.00 97.50 169 GLU A N 1
ATOM 1297 C CA . GLU A 1 169 ? -29.827 13.313 10.241 1.00 97.50 169 GLU A CA 1
ATOM 1298 C C . GLU A 1 169 ? -28.304 13.223 10.312 1.00 97.50 169 GLU A C 1
ATOM 1300 O O . GLU A 1 169 ? -27.608 13.528 9.347 1.00 97.50 169 GLU A O 1
ATOM 1305 N N . LYS A 1 170 ? -27.780 12.773 11.453 1.00 96.38 170 LYS A N 1
ATOM 1306 C CA . LYS A 1 170 ? -26.367 12.416 11.616 1.00 96.38 170 LYS A CA 1
ATOM 1307 C C . LYS A 1 170 ? -26.247 10.906 11.752 1.00 96.38 170 LYS A C 1
ATOM 1309 O O . LYS A 1 170 ? -27.164 10.267 12.264 1.00 96.38 170 LYS A O 1
ATOM 1314 N N . LEU A 1 171 ? -25.101 10.361 11.352 1.00 95.88 171 LEU A N 1
ATOM 1315 C CA . LEU A 1 171 ? -24.751 8.985 11.692 1.00 95.88 171 LEU A CA 1
ATOM 1316 C C . LEU A 1 171 ? -24.638 8.855 13.216 1.00 95.88 171 LEU A C 1
ATOM 1318 O O . LEU A 1 171 ? -24.098 9.735 13.892 1.00 95.88 171 LEU A O 1
ATOM 1322 N N . SER A 1 172 ? -25.153 7.760 13.761 1.00 95.75 172 SER A N 1
ATOM 1323 C CA . SER A 1 172 ? -24.996 7.427 15.174 1.00 95.75 172 SER A CA 1
ATOM 1324 C C . SER A 1 172 ? -23.535 7.107 15.511 1.00 95.75 172 SER A C 1
ATOM 1326 O O . SER A 1 172 ? -22.734 6.758 14.644 1.00 95.75 172 SER A O 1
ATOM 1328 N N . ALA A 1 173 ? -23.178 7.165 16.798 1.00 95.38 173 ALA A N 1
ATOM 1329 C CA . ALA A 1 173 ? -21.827 6.821 17.248 1.00 95.38 173 ALA A CA 1
ATOM 1330 C C . ALA A 1 173 ? -21.418 5.384 16.864 1.00 95.38 173 ALA A C 1
ATOM 1332 O O . ALA A 1 173 ? -20.255 5.139 16.548 1.00 95.38 173 ALA A O 1
ATOM 1333 N N . ALA A 1 174 ? -22.372 4.446 16.847 1.00 94.56 174 ALA A N 1
ATOM 1334 C CA . ALA A 1 174 ? -22.135 3.075 16.402 1.00 94.56 174 ALA A CA 1
ATOM 1335 C C . ALA A 1 174 ? -21.853 3.005 14.891 1.00 94.56 174 ALA A C 1
ATOM 1337 O O . ALA A 1 174 ? -20.854 2.417 14.489 1.00 94.56 174 ALA A O 1
ATOM 1338 N N . GLU A 1 175 ? -22.664 3.676 14.065 1.00 95.12 175 GLU A N 1
ATOM 1339 C CA . GLU A 1 175 ? -22.459 3.726 12.609 1.00 95.12 175 GLU A CA 1
ATOM 1340 C C . GLU A 1 175 ? -21.138 4.403 12.230 1.00 95.12 175 GLU A C 1
ATOM 1342 O O . GLU A 1 175 ? -20.445 3.942 11.325 1.00 95.12 175 GLU A O 1
ATOM 1347 N N . LEU A 1 176 ? -20.756 5.469 12.942 1.00 96.62 176 LEU A N 1
ATOM 1348 C CA . LEU A 1 176 ? -19.453 6.114 12.782 1.00 96.62 176 LEU A CA 1
ATOM 1349 C C . LEU A 1 176 ? -18.317 5.140 13.115 1.00 96.62 176 LEU A C 1
ATOM 1351 O O . LEU A 1 176 ? -17.370 4.994 12.343 1.00 96.62 176 LEU A O 1
ATOM 1355 N N . LYS A 1 177 ? -18.421 4.427 14.236 1.00 95.94 177 LYS A N 1
ATOM 1356 C CA . LYS A 1 177 ? -17.414 3.449 14.647 1.00 95.94 177 LYS A CA 1
ATOM 1357 C C . LYS A 1 177 ? -17.245 2.323 13.626 1.00 95.94 177 LYS A C 1
ATOM 1359 O O . LYS A 1 177 ? -16.112 1.981 13.289 1.00 95.94 177 LYS A O 1
ATOM 1364 N N . ASP A 1 178 ? -18.353 1.794 13.110 1.00 94.75 178 ASP A N 1
ATOM 1365 C CA . ASP A 1 178 ? -18.363 0.762 12.069 1.00 94.75 178 ASP A CA 1
ATOM 1366 C C . ASP A 1 178 ? -17.767 1.273 10.753 1.00 94.75 178 ASP A C 1
ATOM 1368 O O . ASP A 1 178 ? -16.986 0.570 10.107 1.00 94.75 178 ASP A O 1
ATOM 1372 N N . LEU A 1 179 ? -18.087 2.514 10.372 1.00 96.50 179 LEU A N 1
ATOM 1373 C CA . LEU A 1 179 ? -17.507 3.163 9.201 1.00 96.50 179 LEU A CA 1
ATOM 1374 C C . LEU A 1 179 ? -15.988 3.309 9.341 1.00 96.50 179 LEU A C 1
ATOM 1376 O O . LEU A 1 179 ? -15.259 2.893 8.444 1.00 96.50 179 LEU A O 1
ATOM 1380 N N . LEU A 1 180 ? -15.494 3.864 10.454 1.00 97.56 180 LEU A N 1
ATOM 1381 C CA . LEU A 1 180 ? -14.054 4.050 10.644 1.00 97.56 180 LEU A CA 1
ATOM 1382 C C . LEU A 1 180 ? -13.318 2.711 10.710 1.00 97.56 180 LEU A C 1
ATOM 1384 O O . LEU A 1 180 ? -12.245 2.581 10.125 1.00 97.56 180 LEU A O 1
ATOM 1388 N N . TRP A 1 181 ? -13.907 1.703 11.362 1.00 96.25 181 TRP A N 1
ATOM 1389 C CA . TRP A 1 181 ? -13.373 0.342 11.355 1.00 96.25 181 TRP A CA 1
ATOM 1390 C C . TRP A 1 181 ? -13.224 -0.184 9.925 1.00 96.25 181 TRP A C 1
ATOM 1392 O O . TRP A 1 181 ? -12.148 -0.653 9.554 1.00 96.25 181 TRP A O 1
ATOM 1402 N N . ALA A 1 182 ? -14.262 -0.043 9.095 1.00 96.06 182 ALA A N 1
ATOM 1403 C CA . ALA A 1 182 ? -14.212 -0.471 7.704 1.00 96.06 182 ALA A CA 1
ATOM 1404 C C . ALA A 1 182 ? -13.128 0.274 6.909 1.00 96.06 182 ALA A C 1
ATOM 1406 O O . ALA A 1 182 ? -12.335 -0.373 6.231 1.00 96.06 182 ALA A O 1
ATOM 1407 N N . LEU A 1 183 ? -13.031 1.603 7.031 1.00 97.69 183 LEU A N 1
ATOM 1408 C CA . LEU A 1 183 ? -12.005 2.399 6.343 1.00 97.69 183 LEU A CA 1
ATOM 1409 C C . LEU A 1 183 ? -10.577 1.990 6.746 1.00 97.69 183 LEU A C 1
ATOM 1411 O O . LEU A 1 183 ? -9.701 1.864 5.886 1.00 97.69 183 LEU A O 1
ATOM 1415 N N . VAL A 1 184 ? -10.346 1.734 8.036 1.00 96.88 184 VAL A N 1
ATOM 1416 C CA . VAL A 1 184 ? -9.051 1.268 8.551 1.00 96.88 184 VAL A CA 1
ATOM 1417 C C . VAL A 1 184 ? -8.732 -0.139 8.031 1.00 96.88 184 VAL A C 1
ATOM 1419 O O . VAL A 1 184 ? -7.623 -0.371 7.552 1.00 96.88 184 VAL A O 1
ATOM 1422 N N . CYS A 1 185 ? -9.690 -1.072 8.050 1.00 95.00 185 CYS A N 1
ATOM 1423 C CA . CYS A 1 185 ? -9.516 -2.425 7.504 1.00 95.00 185 CYS A CA 1
ATOM 1424 C C . CYS A 1 185 ? -9.234 -2.426 5.997 1.00 95.00 185 CYS A C 1
ATOM 1426 O O . CYS A 1 185 ? -8.372 -3.173 5.531 1.00 95.00 185 CYS A O 1
ATOM 1428 N N . ILE A 1 186 ? -9.943 -1.585 5.241 1.00 96.12 186 ILE A N 1
ATOM 1429 C CA . ILE A 1 186 ? -9.750 -1.397 3.802 1.00 96.12 186 ILE A CA 1
ATOM 1430 C C . ILE A 1 186 ? -8.320 -0.961 3.508 1.00 96.12 186 ILE A C 1
ATOM 1432 O O . ILE A 1 186 ? -7.602 -1.603 2.738 1.00 96.12 186 ILE A O 1
ATOM 1436 N N . THR A 1 187 ? -7.905 0.115 4.165 1.00 96.81 187 THR A N 1
ATOM 1437 C CA . THR A 1 187 ? -6.620 0.757 3.910 1.00 96.81 187 THR A CA 1
ATOM 1438 C C . THR A 1 187 ? -5.471 -0.130 4.368 1.00 96.81 187 THR A C 1
ATOM 1440 O O . THR A 1 187 ? -4.509 -0.341 3.632 1.00 96.81 187 THR A O 1
ATOM 1443 N N . TRP A 1 188 ? -5.612 -0.761 5.537 1.00 94.38 188 TRP A N 1
ATOM 1444 C CA . TRP A 1 188 ? -4.659 -1.761 5.999 1.00 94.38 188 TRP A CA 1
ATOM 1445 C C . TRP A 1 188 ? -4.543 -2.943 5.031 1.00 94.38 188 TRP A C 1
ATOM 1447 O O . TRP A 1 188 ? -3.431 -3.376 4.732 1.00 94.38 188 TRP A O 1
ATOM 1457 N N . GLY A 1 189 ? -5.667 -3.451 4.514 1.00 91.88 189 GLY A N 1
ATOM 1458 C CA . GLY A 1 189 ? -5.668 -4.538 3.539 1.00 91.88 189 GLY A CA 1
ATOM 1459 C C . GLY A 1 189 ? -4.831 -4.192 2.307 1.00 91.88 189 GLY A C 1
ATOM 1460 O O . GLY A 1 189 ? -4.022 -5.011 1.866 1.00 91.88 189 GLY A O 1
ATOM 1461 N N . LEU A 1 190 ? -4.943 -2.955 1.816 1.00 94.44 190 LEU A N 1
ATOM 1462 C CA . LEU A 1 190 ? -4.191 -2.470 0.660 1.00 94.44 190 LEU A CA 1
ATOM 1463 C C . LEU A 1 190 ? -2.700 -2.315 0.984 1.00 94.44 190 LEU A C 1
ATOM 1465 O O . LEU A 1 190 ? -1.844 -2.819 0.254 1.00 94.44 190 LEU A O 1
ATOM 1469 N N . HIS A 1 191 ? -2.389 -1.707 2.131 1.00 93.56 191 HIS A N 1
ATOM 1470 C CA . HIS A 1 191 ? -1.017 -1.530 2.619 1.00 93.56 191 HIS A CA 1
ATOM 1471 C C . HIS A 1 191 ? -0.306 -2.859 2.834 1.00 93.56 191 HIS A C 1
ATOM 1473 O O . HIS A 1 191 ? 0.878 -2.986 2.512 1.00 93.56 191 HIS A O 1
ATOM 1479 N N . SER A 1 192 ? -1.037 -3.859 3.336 1.00 88.06 192 SER A N 1
ATOM 1480 C CA . SER A 1 192 ? -0.546 -5.223 3.516 1.00 88.06 192 SER A CA 1
ATOM 1481 C C . SER A 1 192 ? -0.220 -5.901 2.187 1.00 88.06 192 SER A C 1
ATOM 1483 O O . SER A 1 192 ? 0.580 -6.828 2.183 1.00 88.06 192 SER A O 1
ATOM 1485 N N . CYS A 1 193 ? -0.803 -5.442 1.074 1.00 89.25 193 CYS A N 1
ATOM 1486 C CA . CYS A 1 193 ? -0.470 -5.888 -0.279 1.00 89.25 193 CYS A CA 1
ATOM 1487 C C . CYS A 1 193 ? 0.710 -5.119 -0.894 1.00 89.25 193 CYS A C 1
ATOM 1489 O O . CYS A 1 193 ? 1.131 -5.430 -2.005 1.00 89.25 193 CYS A O 1
ATOM 1491 N N . GLY A 1 194 ? 1.272 -4.144 -0.173 1.00 91.00 194 GLY A N 1
ATOM 1492 C CA . GLY A 1 194 ? 2.402 -3.341 -0.632 1.00 91.00 194 GLY A CA 1
ATOM 1493 C C . GLY A 1 194 ? 2.017 -2.112 -1.455 1.00 91.00 194 GLY A C 1
ATOM 1494 O O . GLY A 1 194 ? 2.907 -1.514 -2.048 1.00 91.00 194 GLY A O 1
ATOM 1495 N N . PHE A 1 195 ? 0.742 -1.720 -1.469 1.00 95.25 195 PHE A N 1
ATOM 1496 C CA . PHE A 1 195 ? 0.252 -0.581 -2.249 1.00 95.25 195 PHE A CA 1
ATOM 1497 C C . PHE A 1 195 ? -0.232 0.562 -1.360 1.00 95.25 195 PHE A C 1
ATOM 1499 O O . PHE A 1 195 ? -0.521 0.362 -0.179 1.00 95.25 195 PHE A O 1
ATOM 1506 N N . VAL A 1 196 ? -0.325 1.745 -1.956 1.00 96.12 196 VAL A N 1
ATOM 1507 C CA . VAL A 1 196 ? -0.940 2.958 -1.406 1.00 96.12 196 VAL A CA 1
ATOM 1508 C C . VAL A 1 196 ? -1.965 3.479 -2.404 1.00 96.12 196 VAL A C 1
ATOM 1510 O O . VAL A 1 196 ? -1.748 3.374 -3.609 1.00 96.12 196 VAL A O 1
ATOM 1513 N N . HIS A 1 197 ? -3.099 3.983 -1.926 1.00 97.00 197 HIS A N 1
ATOM 1514 C CA . HIS A 1 197 ? -4.194 4.406 -2.799 1.00 97.00 197 HIS A CA 1
ATOM 1515 C C . HIS A 1 197 ? -4.046 5.853 -3.279 1.00 97.00 197 HIS A C 1
ATOM 1517 O O . HIS A 1 197 ? -4.388 6.150 -4.417 1.00 97.00 197 HIS A O 1
ATOM 1523 N N . MET A 1 198 ? -3.571 6.746 -2.405 1.00 95.62 198 MET A N 1
ATOM 1524 C CA . MET A 1 198 ? -3.325 8.185 -2.617 1.00 95.62 198 MET A CA 1
ATOM 1525 C C . MET A 1 198 ? -4.557 9.062 -2.902 1.00 95.62 198 MET A C 1
ATOM 1527 O O . MET A 1 198 ? -4.479 10.279 -2.758 1.00 95.62 198 MET A O 1
ATOM 1531 N N . ASP A 1 199 ? -5.705 8.475 -3.248 1.00 95.88 199 ASP A N 1
ATOM 1532 C CA . ASP A 1 199 ? -6.971 9.203 -3.453 1.00 95.88 199 ASP A CA 1
ATOM 1533 C C . ASP A 1 199 ? -8.143 8.568 -2.677 1.00 95.88 199 ASP A C 1
ATOM 1535 O O . ASP A 1 199 ? -9.224 8.324 -3.218 1.00 95.88 199 ASP A O 1
ATOM 1539 N N . ILE A 1 200 ? -7.932 8.207 -1.403 1.00 97.44 200 ILE A N 1
ATOM 1540 C CA . ILE A 1 200 ? -9.048 7.754 -0.553 1.00 97.44 200 ILE A CA 1
ATOM 1541 C C . ILE A 1 200 ? -9.943 8.959 -0.247 1.00 97.44 200 ILE A C 1
ATOM 1543 O O . ILE A 1 200 ? -9.527 9.934 0.373 1.00 97.44 200 ILE A O 1
ATOM 1547 N N . LYS A 1 201 ? -11.199 8.879 -0.677 1.00 97.50 201 LYS A N 1
ATOM 1548 C CA . LYS A 1 201 ? -12.233 9.894 -0.448 1.00 97.50 201 LYS A CA 1
ATOM 1549 C C . LYS A 1 201 ? -13.611 9.237 -0.413 1.00 97.50 201 LYS A C 1
ATOM 1551 O O . LYS A 1 201 ? -13.755 8.136 -0.951 1.00 97.50 201 LYS A O 1
ATOM 1556 N N . PRO A 1 202 ? -14.652 9.882 0.138 1.00 98.25 202 PRO A N 1
ATOM 1557 C CA . PRO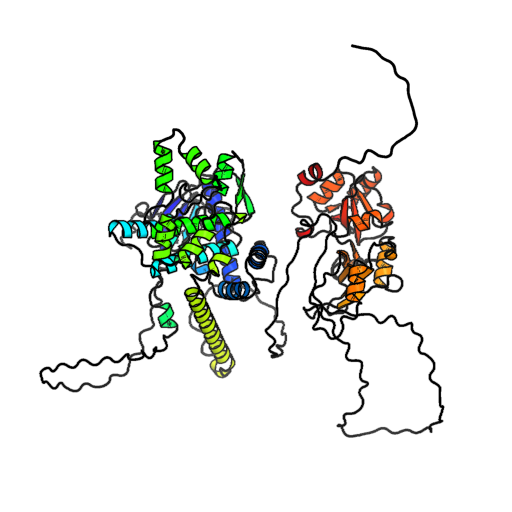 A 1 202 ? -15.976 9.263 0.253 1.00 98.25 202 PRO A CA 1
ATOM 1558 C C . PRO A 1 202 ? -16.600 8.815 -1.072 1.00 98.25 202 PRO A C 1
ATOM 1560 O O . PRO A 1 202 ? -17.403 7.884 -1.091 1.00 98.25 202 PRO A O 1
ATOM 1563 N N . LEU A 1 203 ? -16.220 9.429 -2.194 1.00 97.31 203 LEU A N 1
ATOM 1564 C CA . LEU A 1 203 ? -16.665 8.993 -3.519 1.00 97.31 203 LEU A CA 1
ATOM 1565 C C . LEU A 1 203 ? -16.134 7.597 -3.895 1.00 97.31 203 LEU A C 1
ATOM 1567 O O . LEU A 1 203 ? -16.831 6.851 -4.578 1.00 97.31 203 LEU A O 1
ATOM 1571 N N . ASN A 1 204 ? -14.946 7.234 -3.401 1.00 97.62 204 ASN A N 1
ATOM 1572 C CA . ASN A 1 204 ? -14.254 5.978 -3.705 1.00 97.62 204 ASN A CA 1
ATOM 1573 C C . ASN A 1 204 ? -14.578 4.856 -2.701 1.00 97.62 204 ASN A C 1
ATOM 1575 O O . ASN A 1 204 ? -14.005 3.770 -2.765 1.00 97.62 204 ASN A O 1
ATOM 1579 N N . ILE A 1 205 ? -15.513 5.090 -1.778 1.00 98.06 205 ILE A N 1
ATOM 1580 C CA . ILE A 1 205 ? -15.973 4.109 -0.793 1.00 98.06 205 ILE A CA 1
ATOM 1581 C C . ILE A 1 205 ? -17.445 3.823 -1.068 1.00 98.06 205 ILE A C 1
ATOM 1583 O O . ILE A 1 205 ? -18.267 4.731 -1.018 1.00 98.06 205 ILE A O 1
ATOM 1587 N N . VAL A 1 206 ? -17.802 2.573 -1.361 1.00 97.62 206 VAL A N 1
ATOM 1588 C CA . VAL A 1 206 ? -19.172 2.190 -1.741 1.00 97.62 206 VAL A CA 1
ATOM 1589 C C . VAL A 1 206 ? -19.748 1.136 -0.812 1.00 97.62 206 VAL A C 1
ATOM 1591 O O . VAL A 1 206 ? -19.043 0.236 -0.356 1.00 97.62 206 VAL A O 1
ATOM 1594 N N . LYS A 1 207 ? -21.053 1.227 -0.542 1.00 95.69 207 LYS A N 1
ATOM 1595 C CA . LYS A 1 207 ? -21.807 0.159 0.116 1.00 95.69 207 LYS A CA 1
ATOM 1596 C C . LYS A 1 207 ? -22.013 -0.970 -0.876 1.00 95.69 207 LYS A C 1
ATOM 1598 O O . LYS A 1 207 ? -22.583 -0.757 -1.939 1.00 95.69 207 LYS A O 1
ATOM 1603 N N . VAL A 1 208 ? -21.639 -2.181 -0.506 1.00 92.38 208 VAL A N 1
ATOM 1604 C CA . VAL A 1 208 ? -22.013 -3.387 -1.239 1.00 92.38 208 VAL A CA 1
ATOM 1605 C C . VAL A 1 208 ? -23.058 -4.126 -0.418 1.00 92.38 208 VAL A C 1
ATOM 1607 O O . VAL A 1 208 ? -22.829 -4.467 0.746 1.00 92.38 208 VAL A O 1
ATOM 1610 N N . SER A 1 209 ? -24.231 -4.344 -1.013 1.00 83.00 209 SER A N 1
ATOM 1611 C CA . SER A 1 209 ? -25.258 -5.189 -0.414 1.00 83.00 209 SER A CA 1
ATOM 1612 C C . SER A 1 209 ? -24.740 -6.619 -0.380 1.00 83.00 209 SER A C 1
ATOM 1614 O O . SER A 1 209 ? -24.469 -7.202 -1.429 1.00 83.00 209 SER A O 1
ATOM 1616 N N . ARG A 1 210 ? -24.625 -7.207 0.813 1.00 72.31 210 ARG A N 1
ATOM 1617 C CA . ARG A 1 210 ? -24.491 -8.657 0.894 1.00 72.31 210 ARG A CA 1
ATOM 1618 C C . ARG A 1 210 ? -25.766 -9.252 0.317 1.00 72.31 210 ARG A C 1
ATOM 1620 O O . ARG A 1 210 ? -26.863 -8.929 0.768 1.00 72.31 210 ARG A O 1
ATOM 1627 N N . VAL A 1 211 ? -25.620 -10.077 -0.715 1.00 63.28 211 VAL A N 1
ATOM 1628 C CA . VAL A 1 211 ? -26.689 -10.999 -1.079 1.00 63.28 211 VAL A CA 1
ATOM 1629 C C . VAL A 1 211 ? -26.796 -11.911 0.130 1.00 63.28 211 VAL A C 1
ATOM 1631 O O . VAL A 1 211 ? -25.876 -12.689 0.375 1.00 63.28 211 VAL A O 1
ATOM 1634 N N . ASP A 1 212 ? -27.841 -11.738 0.938 1.00 56.16 212 ASP A N 1
ATOM 1635 C CA . ASP A 1 212 ? -28.161 -12.709 1.975 1.00 56.16 212 ASP A CA 1
ATOM 1636 C C . ASP A 1 212 ? -28.180 -14.064 1.267 1.00 56.16 212 ASP A C 1
ATOM 1638 O O . ASP A 1 212 ? -29.010 -14.280 0.373 1.00 56.16 212 ASP A O 1
ATOM 1642 N N . GLU A 1 213 ? -27.214 -14.943 1.572 1.00 51.84 213 GLU A N 1
ATOM 1643 C CA . GLU A 1 213 ? -27.292 -16.315 1.084 1.00 51.84 213 GLU A CA 1
ATOM 1644 C C . GLU A 1 213 ? -28.696 -16.797 1.441 1.00 51.84 213 GLU A C 1
ATOM 1646 O O . GLU A 1 213 ? -29.121 -16.575 2.580 1.00 51.84 213 GLU A O 1
ATOM 1651 N N . PRO A 1 214 ? -29.459 -17.364 0.488 1.00 50.97 214 PRO A N 1
ATOM 1652 C CA . PRO A 1 214 ? -30.829 -17.754 0.749 1.00 50.97 214 PRO A CA 1
ATOM 1653 C C . PRO A 1 214 ? -30.806 -18.695 1.944 1.00 50.97 214 PRO A C 1
ATOM 1655 O O . PRO A 1 214 ? -30.366 -19.840 1.824 1.00 50.97 214 PRO A O 1
ATOM 1658 N N . VAL A 1 215 ? -31.242 -18.178 3.097 1.00 47.59 215 VAL A N 1
ATOM 1659 C CA . VAL A 1 215 ? -31.373 -18.942 4.329 1.00 47.59 215 VAL A CA 1
ATOM 1660 C C . VAL A 1 215 ? -32.192 -20.154 3.926 1.00 47.59 215 VAL A C 1
ATOM 1662 O O . VAL A 1 215 ? -33.323 -20.005 3.448 1.00 47.59 215 VAL A O 1
ATOM 1665 N N . GLY A 1 216 ? -31.573 -21.338 3.985 1.00 44.66 216 GLY A N 1
ATOM 1666 C CA . GLY A 1 216 ? -32.222 -22.578 3.578 1.00 44.66 216 GLY A CA 1
ATOM 1667 C C . GLY A 1 216 ? -33.616 -22.649 4.207 1.00 44.66 216 GLY A C 1
ATOM 1668 O O . GLY A 1 216 ? -33.803 -22.104 5.300 1.00 44.66 216 GLY A O 1
ATOM 1669 N N . PRO A 1 217 ? -34.612 -23.249 3.527 1.00 47.62 217 PRO A N 1
ATOM 1670 C CA . PRO A 1 217 ? -35.991 -23.234 4.000 1.00 47.62 217 PRO A CA 1
ATOM 1671 C C . PRO A 1 217 ? -36.011 -23.638 5.471 1.00 47.62 217 PRO A C 1
ATOM 1673 O O . PRO A 1 217 ? -35.519 -24.717 5.813 1.00 47.62 217 PRO A O 1
ATOM 1676 N N . ALA A 1 218 ? -36.503 -22.729 6.320 1.00 38.91 218 ALA A N 1
ATOM 1677 C CA . ALA A 1 218 ? -36.508 -22.905 7.763 1.00 38.91 218 ALA A CA 1
ATOM 1678 C C . ALA A 1 218 ? -37.006 -24.319 8.098 1.00 38.91 218 ALA A C 1
ATOM 1680 O O . ALA A 1 218 ? -38.000 -24.755 7.500 1.00 38.91 218 ALA A O 1
ATOM 1681 N N . PRO A 1 219 ? -36.337 -25.059 9.003 1.00 41.31 219 PRO A N 1
ATOM 1682 C CA . PRO A 1 219 ? -36.793 -26.383 9.386 1.00 41.31 219 PRO A CA 1
ATOM 1683 C C . PRO A 1 219 ? -38.251 -26.269 9.830 1.00 41.31 219 PRO A C 1
ATOM 1685 O O . PRO A 1 219 ? -38.582 -25.521 10.749 1.00 41.31 219 PRO A O 1
ATOM 1688 N N . THR A 1 220 ? -39.139 -26.959 9.115 1.00 43.66 220 THR A N 1
ATOM 1689 C CA . THR A 1 220 ? -40.570 -26.964 9.402 1.00 43.66 220 THR A CA 1
ATOM 1690 C C . THR A 1 220 ? -40.772 -27.537 10.797 1.00 43.66 220 THR A C 1
ATOM 1692 O O . THR A 1 220 ? -40.705 -28.755 10.981 1.00 43.66 220 THR A O 1
ATOM 1695 N N . SER A 1 221 ? -40.987 -26.668 11.784 1.00 41.78 221 SER A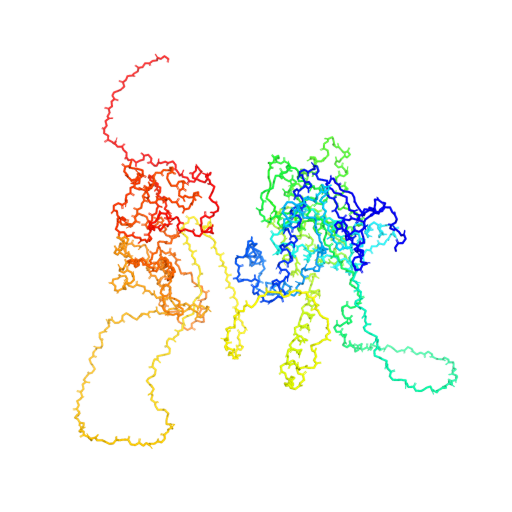 N 1
ATOM 1696 C CA . SER A 1 221 ? -41.338 -27.086 13.136 1.00 41.78 221 SER A CA 1
ATOM 1697 C C . SER A 1 221 ? -42.610 -27.942 13.100 1.00 41.78 221 SER A C 1
ATOM 1699 O O . SER A 1 221 ? -43.558 -27.608 12.381 1.00 41.78 221 SER A O 1
ATOM 1701 N N . PRO A 1 222 ? -42.655 -29.051 13.857 1.00 43.06 222 PRO A N 1
ATOM 1702 C CA . PRO A 1 222 ? -43.803 -29.939 13.875 1.00 43.06 222 PRO A CA 1
ATOM 1703 C C . PRO A 1 222 ? -45.022 -29.222 14.462 1.00 43.06 222 PRO A C 1
ATOM 1705 O O . PRO A 1 222 ? -44.984 -28.665 15.560 1.00 43.06 222 PRO A O 1
ATOM 1708 N N . LEU A 1 223 ? -46.110 -29.257 13.693 1.00 40.06 223 LEU A N 1
ATOM 1709 C CA . LEU A 1 223 ? -47.442 -28.793 14.061 1.00 40.06 223 LEU A CA 1
ATOM 1710 C C . LEU A 1 223 ? -47.828 -29.298 15.457 1.00 40.06 223 LEU A C 1
ATOM 1712 O O . LEU A 1 223 ? -48.011 -30.498 15.661 1.00 40.06 223 LEU A O 1
ATOM 1716 N N . SER A 1 224 ? -48.004 -28.372 16.398 1.00 39.09 224 SER A N 1
ATOM 1717 C CA . SER A 1 224 ? -48.733 -28.638 17.638 1.00 39.09 224 SER A CA 1
ATOM 1718 C C . SER A 1 224 ? -50.190 -28.193 17.469 1.00 39.09 224 SER A C 1
ATOM 1720 O O . SER A 1 224 ? -50.436 -27.114 16.922 1.00 39.09 224 SER A O 1
ATOM 1722 N N . PRO A 1 225 ? -51.166 -29.018 17.883 1.00 49.44 225 PRO A N 1
ATOM 1723 C CA . PRO A 1 225 ? -52.571 -28.787 17.605 1.00 49.44 225 PRO A CA 1
ATOM 1724 C C . PRO A 1 225 ? -53.165 -27.700 18.502 1.00 49.44 225 PRO A C 1
ATOM 1726 O O . PRO A 1 225 ? -52.912 -27.605 19.701 1.00 49.44 225 PRO A O 1
ATOM 1729 N N . THR A 1 226 ? -54.021 -26.918 17.865 1.00 48.31 226 THR A N 1
ATOM 1730 C CA . THR A 1 226 ? -54.949 -25.933 18.411 1.00 48.31 226 THR A CA 1
ATOM 1731 C C . THR A 1 226 ? -55.794 -26.464 19.571 1.00 48.31 226 THR A C 1
ATOM 1733 O O . THR A 1 226 ? -56.366 -27.545 19.444 1.00 48.31 226 THR A O 1
ATOM 1736 N N . ASN A 1 227 ? -56.007 -25.647 20.613 1.00 39.88 227 ASN A N 1
ATOM 1737 C CA . ASN A 1 227 ? -57.301 -25.587 21.305 1.00 39.88 227 ASN A CA 1
ATOM 1738 C C . ASN A 1 227 ? -57.546 -24.276 22.087 1.00 39.88 227 ASN A C 1
ATOM 1740 O O . ASN A 1 227 ? -56.988 -24.049 23.152 1.00 39.88 227 ASN A O 1
ATOM 1744 N N . SER A 1 228 ? -58.505 -23.512 21.547 1.00 37.94 228 SER A N 1
ATOM 1745 C CA . SER A 1 228 ? -59.584 -22.722 22.179 1.00 37.94 228 SER A CA 1
ATOM 1746 C C . SER A 1 228 ? -59.313 -21.544 23.149 1.00 37.94 228 SER A C 1
ATOM 1748 O O . SER A 1 228 ? -58.473 -21.643 24.039 1.00 37.94 228 SER A O 1
ATOM 1750 N N . PRO A 1 229 ? -60.125 -20.462 23.058 1.00 51.78 229 PRO A N 1
ATOM 1751 C CA . PRO A 1 229 ? -59.995 -19.244 23.855 1.00 51.78 229 PRO A CA 1
ATOM 1752 C C . PRO A 1 229 ? -60.866 -19.266 25.123 1.00 51.78 229 PRO A C 1
ATOM 1754 O O . PRO A 1 229 ? -61.990 -19.772 25.110 1.00 51.78 229 PRO A O 1
ATOM 1757 N N . LYS A 1 230 ? -60.402 -18.614 26.195 1.00 38.09 230 LYS A N 1
ATOM 1758 C CA . LYS A 1 230 ? -61.280 -18.114 27.261 1.00 38.09 230 LYS A CA 1
ATOM 1759 C C . LYS A 1 230 ? -60.947 -16.671 27.623 1.00 38.09 230 LYS A C 1
ATOM 1761 O O . LYS A 1 230 ? -59.797 -16.301 27.819 1.00 38.09 230 LYS A O 1
ATOM 1766 N N . SER A 1 231 ? -62.026 -15.905 27.663 1.00 51.31 231 SER A N 1
ATOM 1767 C CA . SER A 1 231 ? -62.198 -14.511 28.041 1.00 51.31 231 SER A CA 1
ATOM 1768 C C . SER A 1 231 ? -62.104 -14.265 29.549 1.00 51.31 231 SER A C 1
ATOM 1770 O O . SER A 1 231 ? -62.384 -15.179 30.324 1.00 51.31 231 SER A O 1
ATOM 1772 N N . ASN A 1 232 ? -61.878 -12.984 29.885 1.00 37.12 232 ASN A N 1
ATOM 1773 C CA . ASN A 1 232 ? -62.086 -12.238 31.149 1.00 37.12 232 ASN A CA 1
ATOM 1774 C C . ASN A 1 232 ? -60.771 -11.723 31.747 1.00 37.12 232 ASN A C 1
ATOM 1776 O O . ASN A 1 232 ? -59.759 -12.396 31.656 1.00 37.12 232 ASN A O 1
ATOM 1780 N N . SER A 1 233 ? -60.698 -10.617 32.481 1.00 41.03 233 SER A N 1
ATOM 1781 C CA . SER A 1 233 ? -61.413 -9.337 32.532 1.00 41.03 233 SER A CA 1
ATOM 1782 C C . SER A 1 233 ? -60.671 -8.505 33.591 1.00 41.03 233 SER A C 1
ATOM 1784 O O . SER A 1 233 ? -60.490 -9.009 34.694 1.00 41.03 233 SER A O 1
ATOM 1786 N N . GLN A 1 234 ? -60.374 -7.240 33.277 1.00 41.09 234 GLN A N 1
ATOM 1787 C CA . GLN A 1 234 ? -60.163 -6.119 34.213 1.00 41.09 234 GLN A CA 1
ATOM 1788 C C . GLN A 1 234 ? -58.893 -6.038 35.102 1.00 41.09 234 GLN A C 1
ATOM 1790 O O . GLN A 1 234 ? -58.174 -7.021 35.250 1.00 41.09 234 GLN A O 1
ATOM 1795 N N . PRO A 1 235 ? -58.569 -4.807 35.576 1.00 60.09 235 PRO A N 1
ATOM 1796 C CA . PRO A 1 235 ? -57.208 -4.345 35.828 1.00 60.09 235 PRO A CA 1
ATOM 1797 C C . PRO A 1 235 ? -56.884 -4.251 37.321 1.00 60.09 235 PRO A C 1
ATOM 1799 O O . PRO A 1 235 ? -57.772 -3.980 38.118 1.00 60.09 235 PRO A O 1
ATOM 1802 N N . ASP A 1 236 ? -55.605 -4.356 37.676 1.00 37.06 236 ASP A N 1
ATOM 1803 C CA . ASP A 1 236 ? -55.107 -3.746 38.907 1.00 37.06 236 ASP A CA 1
ATOM 1804 C C . ASP A 1 236 ? -53.614 -3.437 38.810 1.00 37.06 236 ASP A C 1
ATOM 1806 O O . ASP A 1 236 ? -52.826 -4.184 38.228 1.00 37.06 236 ASP A O 1
ATOM 1810 N N . GLY A 1 237 ? -53.263 -2.268 39.343 1.00 43.41 237 GLY A N 1
ATOM 1811 C CA . GLY A 1 237 ? -51.914 -1.731 39.373 1.00 43.41 237 GLY A CA 1
ATOM 1812 C C . GLY A 1 237 ? -51.009 -2.446 40.373 1.00 43.41 237 GLY A C 1
ATOM 1813 O O . GLY A 1 237 ? -51.447 -2.966 41.396 1.00 43.41 237 GLY A O 1
ATOM 1814 N N . GLY A 1 238 ? -49.712 -2.404 40.089 1.00 30.86 238 GLY A N 1
ATOM 1815 C CA . GLY A 1 238 ? -48.683 -2.914 40.983 1.00 30.86 238 GLY A CA 1
ATOM 1816 C C . GLY A 1 238 ? -47.294 -2.579 40.468 1.00 30.86 238 GLY A C 1
ATOM 1817 O O . GLY A 1 238 ? -46.740 -3.300 39.648 1.00 30.86 238 GLY A O 1
ATOM 1818 N N . TYR A 1 239 ? -46.750 -1.472 40.967 1.00 40.25 239 TYR A N 1
ATOM 1819 C CA . TYR A 1 239 ? -45.320 -1.178 40.994 1.00 40.25 239 TYR A CA 1
ATOM 1820 C C . TYR A 1 239 ? -44.581 -2.336 41.680 1.00 40.25 239 TYR A C 1
ATOM 1822 O O . TYR A 1 239 ? -44.808 -2.534 42.868 1.00 40.25 239 TYR A O 1
ATOM 1830 N N . TRP A 1 240 ? -43.691 -3.036 40.972 1.00 36.56 240 TRP A N 1
ATOM 1831 C CA . TRP A 1 240 ? -42.498 -3.676 41.539 1.00 36.56 240 TRP A CA 1
ATOM 1832 C C . TRP A 1 240 ? -41.402 -3.723 40.474 1.00 36.56 240 TRP A C 1
ATOM 1834 O O . TRP A 1 240 ? -41.527 -4.368 39.438 1.00 36.56 240 TRP A O 1
ATOM 1844 N N . SER A 1 241 ? -40.337 -2.987 40.763 1.00 42.09 241 SER A N 1
ATOM 1845 C CA . SER A 1 241 ? -39.002 -3.131 40.205 1.00 42.09 241 SER A CA 1
ATOM 1846 C C . SER A 1 241 ? -38.496 -4.559 40.397 1.00 42.09 241 SER A C 1
ATOM 1848 O O . SER A 1 241 ? -38.435 -5.021 41.534 1.00 42.09 241 SER A O 1
ATOM 1850 N N . ASN A 1 242 ? -38.092 -5.208 39.309 1.00 32.47 242 ASN A N 1
ATOM 1851 C CA . ASN A 1 242 ? -37.093 -6.266 39.321 1.00 32.47 242 ASN A CA 1
ATOM 1852 C C . ASN A 1 242 ? -36.288 -6.145 38.029 1.00 32.47 242 ASN A C 1
ATOM 1854 O O . ASN A 1 242 ? -36.827 -6.305 36.936 1.00 32.47 242 ASN A O 1
ATOM 1858 N N . GLU A 1 243 ? -35.008 -5.825 38.194 1.00 39.12 243 GLU A N 1
ATOM 1859 C CA . GLU A 1 243 ? -33.955 -6.125 37.235 1.00 39.12 243 GLU A CA 1
ATOM 1860 C C . GLU A 1 243 ? -34.008 -7.635 36.980 1.00 39.12 243 GLU A C 1
ATOM 1862 O O . GLU A 1 243 ? -33.564 -8.442 37.795 1.00 39.12 243 GLU A O 1
ATOM 1867 N N . SER A 1 244 ? -34.655 -8.031 35.888 1.00 33.41 244 SER A N 1
ATOM 1868 C CA . SER A 1 244 ? -34.442 -9.346 35.312 1.00 33.41 244 SER A CA 1
ATOM 1869 C C . SER A 1 244 ? -33.083 -9.298 34.636 1.00 33.41 244 SER A C 1
ATOM 1871 O O . SER A 1 244 ? -32.921 -8.590 33.642 1.00 33.41 244 SER A O 1
ATOM 1873 N N . GLU A 1 245 ? -32.124 -10.026 35.202 1.00 39.38 245 GLU A N 1
ATOM 1874 C CA . GLU A 1 245 ? -30.970 -10.532 34.472 1.00 39.38 245 GLU A CA 1
ATOM 1875 C C . GLU A 1 245 ? -31.492 -11.106 33.149 1.00 39.38 245 GLU A C 1
ATOM 1877 O O . GLU A 1 245 ? -32.188 -12.124 33.125 1.00 39.38 245 GLU A O 1
ATOM 1882 N N . GLU A 1 246 ? -31.250 -10.386 32.054 1.00 34.66 246 GLU A N 1
ATOM 1883 C CA . GLU A 1 246 ? -31.418 -10.932 30.719 1.00 34.66 246 GLU A CA 1
ATOM 1884 C C . GLU A 1 246 ? -30.424 -12.090 30.623 1.00 34.66 246 GLU A C 1
ATOM 1886 O O . GLU A 1 246 ? -29.219 -11.883 30.491 1.00 34.66 246 GLU A O 1
ATOM 1891 N N . GLU A 1 247 ? -30.920 -13.323 30.763 1.00 35.25 247 GLU A N 1
ATOM 1892 C CA . GLU A 1 247 ? -30.199 -14.501 30.301 1.00 35.25 247 GLU A CA 1
ATOM 1893 C C . GLU A 1 247 ? -29.864 -14.251 28.828 1.00 35.25 247 GLU A C 1
ATOM 1895 O O . GLU A 1 247 ? -30.736 -14.321 27.957 1.00 35.25 247 GLU A O 1
ATOM 1900 N N . GLU A 1 248 ? -28.600 -13.905 28.565 1.00 33.59 248 GLU A N 1
ATOM 1901 C CA . GLU A 1 248 ? -28.035 -13.829 27.226 1.00 33.59 248 GLU A CA 1
ATOM 1902 C C . GLU A 1 248 ? -28.254 -15.185 26.555 1.00 33.59 248 GLU A C 1
ATOM 1904 O O . GLU A 1 248 ? -27.515 -16.151 26.758 1.00 33.59 248 GLU A O 1
ATOM 1909 N N . ILE A 1 249 ? -29.312 -15.269 25.749 1.00 34.09 249 ILE A N 1
ATOM 1910 C CA . ILE A 1 249 ? -29.521 -16.378 24.831 1.00 34.09 249 ILE A CA 1
ATOM 1911 C C . ILE A 1 249 ? -28.247 -16.448 23.981 1.00 34.09 249 ILE A C 1
ATOM 1913 O O . ILE A 1 249 ? -27.897 -15.437 23.364 1.00 34.09 249 ILE A O 1
ATOM 1917 N N . PRO A 1 250 ? -27.541 -17.593 23.928 1.00 35.56 250 PRO A N 1
ATOM 1918 C CA . PRO A 1 250 ? -26.326 -17.709 23.142 1.00 35.56 250 PRO A CA 1
ATOM 1919 C C . PRO A 1 250 ? -26.675 -17.421 21.684 1.00 35.56 250 PRO A C 1
ATOM 1921 O O . PRO A 1 250 ? -27.346 -18.206 21.011 1.00 35.56 250 PRO A O 1
ATOM 1924 N N . ILE A 1 251 ? -26.266 -16.239 21.225 1.00 35.75 251 ILE A N 1
ATOM 1925 C CA . ILE A 1 251 ? -26.467 -15.784 19.857 1.00 35.75 251 ILE A CA 1
ATOM 1926 C C . ILE A 1 251 ? -25.752 -16.804 18.973 1.00 35.75 251 ILE A C 1
ATOM 1928 O O . ILE A 1 251 ? -24.544 -17.007 19.117 1.00 35.75 251 ILE A O 1
ATOM 1932 N N . SER A 1 252 ? -26.486 -17.485 18.088 1.00 39.09 252 SER A N 1
ATOM 1933 C CA . SER A 1 252 ? -25.839 -18.400 17.148 1.00 39.09 252 SER A CA 1
ATOM 1934 C C . SER A 1 252 ? -24.828 -17.605 16.301 1.00 39.09 252 SER A C 1
ATOM 1936 O O . SER A 1 252 ? -25.108 -16.454 15.954 1.00 39.09 252 SER A O 1
ATOM 1938 N N . PRO A 1 253 ? -23.664 -18.172 15.937 1.00 43.34 253 PRO A N 1
ATOM 1939 C CA . PRO A 1 253 ? -22.684 -17.494 15.078 1.00 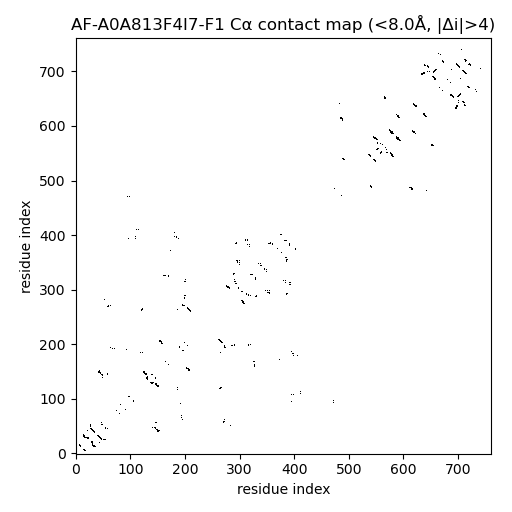43.34 253 PRO A CA 1
ATOM 1940 C C . PRO A 1 253 ? -23.291 -16.956 13.767 1.00 43.34 253 PRO A C 1
ATOM 1942 O O . PRO A 1 253 ? -22.888 -15.912 13.260 1.00 43.34 253 PRO A O 1
ATOM 1945 N N . GLU A 1 254 ? -24.331 -17.622 13.257 1.00 40.19 254 GLU A N 1
ATOM 1946 C CA . GLU A 1 254 ? -25.119 -17.191 12.094 1.00 40.19 254 GLU A CA 1
ATOM 1947 C C . GLU A 1 254 ? -25.937 -15.917 12.368 1.00 40.19 254 GLU A C 1
ATOM 1949 O O . GLU A 1 254 ? -26.076 -15.067 11.492 1.00 40.19 254 GLU A O 1
ATOM 1954 N N . CYS A 1 255 ? -26.423 -15.727 13.596 1.00 32.66 255 CYS A N 1
ATOM 1955 C CA . CYS A 1 255 ? -27.181 -14.548 14.008 1.00 32.66 255 CYS A CA 1
ATOM 1956 C C . CYS A 1 255 ? -26.284 -13.325 14.307 1.00 32.66 255 CYS A C 1
ATOM 1958 O O . CYS A 1 255 ? -26.775 -12.197 14.244 1.00 32.66 255 CYS A O 1
ATOM 1960 N N . ILE A 1 256 ? -24.982 -13.525 14.569 1.00 42.03 256 ILE A N 1
ATOM 1961 C CA . ILE A 1 256 ? -23.976 -12.441 14.621 1.00 42.03 256 ILE A CA 1
ATOM 1962 C C . ILE A 1 256 ? -23.660 -11.943 13.201 1.00 42.03 256 ILE A C 1
ATOM 1964 O O . ILE A 1 256 ? -23.615 -10.737 12.972 1.00 42.03 256 ILE A O 1
ATOM 1968 N N . ARG A 1 257 ? -23.570 -12.847 12.212 1.00 43.66 257 ARG A N 1
ATOM 1969 C CA . ARG A 1 257 ? -23.391 -12.472 10.795 1.00 43.66 257 ARG A CA 1
ATOM 1970 C C . ARG A 1 257 ? -24.591 -11.737 10.185 1.00 43.66 257 ARG A C 1
ATOM 1972 O O . ARG A 1 257 ? -24.405 -10.966 9.246 1.00 43.66 257 ARG A O 1
ATOM 1979 N N . ALA A 1 258 ? -25.801 -11.980 10.689 1.00 39.91 258 ALA A N 1
ATOM 1980 C CA . ALA A 1 258 ? -27.043 -11.597 10.016 1.00 39.91 258 ALA A CA 1
ATOM 1981 C C . ALA A 1 258 ? -27.629 -10.228 10.404 1.00 39.91 258 ALA A C 1
ATOM 1983 O O . ALA A 1 258 ? -28.606 -9.814 9.783 1.00 39.91 258 ALA A O 1
ATOM 1984 N N . LYS A 1 259 ? -27.115 -9.516 11.421 1.00 39.72 259 LYS A N 1
ATOM 1985 C CA . LYS A 1 259 ? -27.904 -8.409 11.997 1.00 39.72 259 LYS A CA 1
ATOM 1986 C C . LYS A 1 259 ? -27.733 -7.012 11.413 1.00 39.72 259 LYS A C 1
ATOM 1988 O O . LYS A 1 259 ? -28.682 -6.262 11.561 1.00 39.72 259 LYS A O 1
ATOM 1993 N N . THR A 1 260 ? -26.668 -6.695 10.679 1.00 46.59 260 THR A N 1
ATOM 1994 C CA . THR A 1 260 ? -26.568 -5.487 9.824 1.00 46.59 260 THR A CA 1
ATOM 1995 C C . THR A 1 260 ? -25.199 -5.494 9.145 1.00 46.59 260 THR A C 1
ATOM 1997 O O . THR A 1 260 ? -24.233 -5.025 9.736 1.00 46.59 260 THR A O 1
ATOM 2000 N N . CYS A 1 261 ? -25.036 -6.037 7.939 1.00 50.75 261 CYS A N 1
ATOM 2001 C CA . CYS A 1 261 ? -23.707 -6.019 7.310 1.00 50.75 261 CYS A CA 1
ATOM 2002 C C . CYS A 1 261 ? -23.748 -5.368 5.934 1.00 50.75 261 CYS A C 1
ATOM 2004 O O . CYS A 1 261 ? -23.450 -5.976 4.908 1.00 50.75 261 CYS A O 1
ATOM 2006 N N . VAL A 1 262 ? -24.129 -4.088 5.935 1.00 59.50 262 VAL A N 1
ATOM 2007 C CA . VAL A 1 262 ? -23.661 -3.177 4.893 1.00 59.50 262 VAL A CA 1
ATOM 2008 C C . VAL A 1 262 ? -22.142 -3.204 4.948 1.00 59.50 262 VAL A C 1
ATOM 2010 O O . VAL A 1 262 ? -21.546 -2.874 5.971 1.00 59.50 262 VAL A O 1
ATOM 2013 N N . GLN A 1 263 ? -21.528 -3.617 3.849 1.00 87.69 263 GLN A N 1
ATOM 2014 C CA . GLN A 1 263 ? -20.087 -3.700 3.752 1.00 87.69 263 GLN A CA 1
ATOM 2015 C C . GLN A 1 263 ? -19.578 -2.541 2.907 1.00 87.69 263 GLN A C 1
ATOM 2017 O O . GLN A 1 263 ? -19.890 -2.451 1.721 1.00 87.69 263 GLN A O 1
ATOM 2022 N N . TRP A 1 264 ? -18.806 -1.651 3.523 1.00 96.06 264 TRP A N 1
ATOM 2023 C CA . TRP A 1 264 ? -18.057 -0.642 2.788 1.00 96.06 264 TRP A CA 1
ATOM 2024 C C . TRP A 1 264 ? -16.890 -1.307 2.067 1.00 96.06 264 TRP A C 1
ATOM 2026 O O . TRP A 1 264 ? -16.184 -2.128 2.656 1.00 96.06 264 TRP A O 1
ATOM 2036 N N . LYS A 1 265 ? -16.700 -0.959 0.797 1.00 97.06 265 LYS A N 1
ATOM 2037 C CA . LYS A 1 265 ? -15.582 -1.423 -0.019 1.00 97.06 265 LYS A CA 1
ATOM 2038 C C . LYS A 1 265 ? -14.961 -0.268 -0.790 1.00 97.06 265 LYS A C 1
ATOM 2040 O O . LYS A 1 265 ? -15.661 0.668 -1.174 1.00 97.06 265 LYS A O 1
ATOM 2045 N N . LEU A 1 266 ? -13.662 -0.364 -1.036 1.00 97.69 266 LEU A N 1
ATOM 2046 C CA . LEU A 1 266 ? -12.917 0.584 -1.861 1.00 97.69 266 LEU A CA 1
ATOM 2047 C C . LEU A 1 266 ? -13.047 0.242 -3.348 1.00 97.69 266 LEU A C 1
ATOM 2049 O O . LEU A 1 266 ? -13.020 -0.933 -3.739 1.00 97.69 266 LEU A O 1
ATOM 2053 N N . ILE A 1 267 ? -13.185 1.291 -4.153 1.00 97.31 267 ILE A N 1
ATOM 2054 C CA . ILE A 1 267 ? -13.144 1.277 -5.617 1.00 97.31 267 ILE A CA 1
ATOM 2055 C C . ILE A 1 267 ? -12.019 2.190 -6.116 1.00 97.31 267 ILE A C 1
ATOM 2057 O O . ILE A 1 267 ? -11.432 2.930 -5.340 1.00 97.31 267 ILE A O 1
ATOM 2061 N N . ASP A 1 268 ? -11.797 2.158 -7.430 1.00 96.06 268 ASP A N 1
ATOM 2062 C CA . ASP A 1 268 ? -10.984 3.129 -8.173 1.00 96.06 268 ASP A CA 1
ATOM 2063 C C . ASP A 1 268 ? -9.476 3.169 -7.855 1.00 96.06 268 ASP A C 1
ATOM 2065 O O . ASP A 1 268 ? -8.946 4.144 -7.341 1.00 96.06 268 ASP A O 1
ATOM 2069 N N . PHE A 1 269 ? -8.754 2.122 -8.264 1.00 95.94 269 PHE A N 1
ATOM 2070 C CA . PHE A 1 269 ? -7.301 1.994 -8.070 1.00 95.94 269 PHE A CA 1
ATOM 2071 C C . PHE A 1 269 ? -6.454 2.680 -9.158 1.00 95.94 269 PHE A C 1
ATOM 2073 O O . PHE A 1 269 ? -5.268 2.377 -9.281 1.00 95.94 269 PHE A O 1
ATOM 2080 N N . ASP A 1 270 ? -7.031 3.576 -9.964 1.00 93.19 270 ASP A N 1
ATOM 2081 C CA . ASP A 1 270 ? -6.306 4.223 -11.068 1.00 93.19 270 ASP A CA 1
ATOM 2082 C C . ASP A 1 270 ? -5.130 5.072 -10.567 1.00 93.19 270 ASP A C 1
ATOM 2084 O O . ASP A 1 270 ? -4.103 5.154 -11.238 1.00 93.19 270 ASP A O 1
ATOM 2088 N N . GLY A 1 271 ? -5.293 5.695 -9.397 1.00 91.50 271 GLY A N 1
ATOM 2089 C CA . GLY A 1 271 ? -4.270 6.503 -8.741 1.00 91.50 271 GLY A CA 1
ATOM 2090 C C . GLY A 1 271 ? -3.407 5.729 -7.751 1.00 91.50 271 GLY A C 1
ATOM 2091 O O . GLY A 1 271 ? -2.621 6.355 -7.063 1.00 91.50 271 GLY A O 1
ATOM 2092 N N . ALA A 1 272 ? -3.554 4.408 -7.627 1.00 95.62 272 ALA A N 1
ATOM 2093 C CA . ALA A 1 272 ? -2.827 3.636 -6.627 1.00 95.62 272 ALA A CA 1
ATOM 2094 C C . ALA A 1 272 ? -1.432 3.206 -7.123 1.00 95.62 272 ALA A C 1
ATOM 2096 O O . ALA A 1 272 ? -1.246 2.803 -8.274 1.00 95.62 272 ALA A O 1
ATOM 2097 N N . SER A 1 273 ? -0.456 3.210 -6.217 1.00 95.31 273 SER A N 1
ATOM 2098 C CA . SER A 1 273 ? 0.963 2.970 -6.515 1.00 95.31 273 SER A CA 1
ATOM 2099 C C . SER A 1 273 ? 1.605 2.017 -5.518 1.00 95.31 273 SER A C 1
ATOM 2101 O O . SER A 1 273 ? 1.028 1.694 -4.473 1.00 95.31 273 SER A O 1
ATOM 2103 N N . GLN A 1 274 ? 2.803 1.525 -5.832 1.00 95.00 274 GLN A N 1
ATOM 2104 C CA . GLN A 1 274 ? 3.558 0.718 -4.885 1.00 95.00 274 GLN A CA 1
ATOM 2105 C C . GLN A 1 274 ? 4.063 1.605 -3.736 1.00 95.00 274 GLN A C 1
ATOM 2107 O O . GLN A 1 274 ? 4.557 2.708 -3.939 1.00 95.00 274 GLN A O 1
ATOM 2112 N N . ALA A 1 275 ? 3.947 1.129 -2.497 1.00 92.50 275 ALA A N 1
ATOM 2113 C CA . ALA A 1 275 ? 4.462 1.862 -1.345 1.00 92.50 275 ALA A CA 1
ATOM 2114 C C . ALA A 1 275 ? 5.988 2.039 -1.463 1.00 92.50 275 ALA A C 1
ATOM 2116 O O . ALA A 1 275 ? 6.713 1.053 -1.620 1.00 92.50 275 ALA A O 1
ATOM 2117 N N . GLY A 1 276 ? 6.466 3.277 -1.338 1.00 93.00 276 GLY A N 1
ATOM 2118 C CA . GLY A 1 276 ? 7.869 3.656 -1.516 1.00 93.00 276 GLY A CA 1
ATOM 2119 C C . GLY A 1 276 ? 8.277 3.934 -2.967 1.00 93.00 276 GLY A C 1
ATOM 2120 O O . GLY A 1 276 ? 9.438 4.253 -3.203 1.00 93.00 276 GLY A O 1
ATOM 2121 N N . GLU A 1 277 ? 7.360 3.809 -3.928 1.00 94.19 277 GLU A N 1
ATOM 2122 C CA . GLU A 1 277 ? 7.597 4.188 -5.322 1.00 94.19 277 GLU A CA 1
ATOM 2123 C C . GLU A 1 277 ? 7.764 5.704 -5.449 1.00 94.19 277 GLU A C 1
ATOM 2125 O O . GLU A 1 277 ? 7.063 6.468 -4.784 1.00 94.19 277 GLU A O 1
ATOM 2130 N N . VAL A 1 278 ? 8.691 6.134 -6.302 1.00 95.56 278 VAL A N 1
ATOM 2131 C CA . VAL A 1 278 ? 8.865 7.543 -6.661 1.00 95.56 278 VAL A CA 1
ATOM 2132 C C . VAL A 1 278 ? 7.961 7.839 -7.853 1.00 95.56 278 VAL A C 1
ATOM 2134 O O . VAL A 1 278 ? 8.057 7.179 -8.886 1.00 95.56 278 VAL A O 1
ATOM 2137 N N . ILE A 1 279 ? 7.052 8.796 -7.692 1.00 94.69 279 ILE A N 1
ATOM 2138 C CA . ILE A 1 279 ? 5.994 9.116 -8.649 1.00 94.69 279 ILE A CA 1
ATOM 2139 C C . ILE A 1 279 ? 6.196 10.537 -9.148 1.00 94.69 279 ILE A C 1
ATOM 2141 O O . ILE A 1 279 ? 6.356 11.461 -8.352 1.00 94.69 279 ILE A O 1
ATOM 2145 N N . ALA A 1 280 ? 6.106 10.722 -10.463 1.00 94.69 280 ALA A N 1
ATOM 2146 C CA . ALA A 1 280 ? 6.079 12.048 -11.059 1.00 94.69 280 ALA A CA 1
ATOM 2147 C C . ALA A 1 280 ? 4.853 12.839 -10.575 1.00 94.69 280 ALA A C 1
ATOM 2149 O O . ALA A 1 280 ? 3.704 12.414 -10.730 1.00 94.69 280 ALA A O 1
ATOM 2150 N N . LEU A 1 281 ? 5.086 14.040 -10.044 1.00 93.94 281 LEU A N 1
ATOM 2151 C CA . LEU A 1 281 ? 4.002 14.952 -9.674 1.00 93.94 281 LEU A CA 1
ATOM 2152 C C . LEU A 1 281 ? 3.165 15.334 -10.901 1.00 93.94 281 LEU A C 1
ATOM 2154 O O . LEU A 1 281 ? 1.941 15.467 -10.820 1.00 93.94 281 LEU A O 1
ATOM 2158 N N . ALA A 1 282 ? 3.814 15.432 -12.064 1.00 89.75 282 ALA A N 1
ATOM 2159 C CA . ALA A 1 282 ? 3.154 15.637 -13.343 1.00 89.75 282 ALA A CA 1
ATOM 2160 C C . ALA A 1 282 ? 2.208 14.466 -13.675 1.00 89.75 282 ALA A C 1
ATOM 2162 O O . ALA A 1 282 ? 2.639 13.373 -14.032 1.00 89.75 282 ALA A O 1
ATOM 2163 N N . GLY A 1 283 ? 0.900 14.723 -13.604 1.00 83.12 283 GLY A N 1
ATOM 2164 C CA . GLY A 1 283 ? -0.142 13.734 -13.902 1.00 83.12 283 GLY A CA 1
ATOM 2165 C C . GLY A 1 283 ? -0.748 13.055 -12.674 1.00 83.12 283 GLY A C 1
ATOM 2166 O O . GLY A 1 283 ? -1.694 12.284 -12.834 1.00 83.12 283 GLY A O 1
ATOM 2167 N N . THR A 1 284 ? -0.278 13.375 -11.464 1.00 88.62 284 THR A N 1
ATOM 2168 C CA . THR A 1 284 ? -0.921 12.921 -10.227 1.00 88.62 284 THR A CA 1
ATOM 2169 C C . THR A 1 284 ? -2.245 13.660 -10.036 1.00 88.62 284 THR A C 1
ATOM 2171 O O . THR A 1 284 ? -2.287 14.887 -9.944 1.00 88.62 284 THR A O 1
ATOM 2174 N N . THR A 1 285 ? -3.350 12.917 -9.984 1.00 85.75 285 THR A N 1
ATOM 2175 C CA . THR A 1 285 ? -4.668 13.469 -9.662 1.00 85.75 285 THR A CA 1
ATOM 2176 C C . THR A 1 285 ? -4.879 13.463 -8.159 1.00 85.75 285 THR A C 1
ATOM 2178 O O . THR A 1 285 ? -4.691 12.433 -7.517 1.00 85.75 285 THR A O 1
ATOM 2181 N N . TYR A 1 286 ? -5.326 14.583 -7.607 1.00 88.31 286 TYR A N 1
ATOM 2182 C CA . TYR A 1 286 ? -5.616 14.709 -6.185 1.00 88.31 286 TYR A CA 1
ATOM 2183 C C . TYR A 1 286 ? -6.892 15.510 -5.955 1.00 88.31 286 TYR A C 1
ATOM 2185 O O . TYR A 1 286 ? -7.303 16.328 -6.781 1.00 88.31 286 TYR A O 1
ATOM 2193 N N . THR A 1 287 ? -7.496 15.301 -4.790 1.00 92.62 287 THR A N 1
ATOM 2194 C CA . THR A 1 287 ? -8.647 16.076 -4.325 1.00 92.62 287 THR A CA 1
ATOM 2195 C C . THR A 1 287 ? -8.180 16.991 -3.182 1.00 92.62 287 THR A C 1
ATOM 2197 O O . THR A 1 287 ? -7.887 16.464 -2.106 1.00 92.62 287 THR A O 1
ATOM 2200 N N . PRO A 1 288 ? -8.079 18.327 -3.372 1.00 93.62 288 PRO A N 1
ATOM 2201 C CA . PRO A 1 288 ? -7.389 19.226 -2.436 1.00 93.62 288 PRO A CA 1
ATOM 2202 C C . PRO A 1 288 ? -7.793 19.064 -0.966 1.00 93.62 288 PRO A C 1
ATOM 2204 O O . PRO A 1 288 ? -6.931 18.934 -0.103 1.00 93.62 288 PRO A O 1
ATOM 2207 N N . VAL A 1 289 ? -9.093 18.971 -0.674 1.00 96.25 289 VAL A N 1
ATOM 2208 C CA . VAL A 1 289 ? -9.606 18.898 0.708 1.00 96.25 289 VAL A CA 1
ATOM 2209 C C . VAL A 1 289 ? -9.356 17.568 1.429 1.00 96.25 289 VAL A C 1
ATOM 2211 O O . VAL A 1 289 ? -9.585 17.484 2.633 1.00 96.25 289 VAL A O 1
ATOM 2214 N N . TYR A 1 290 ? -8.851 16.547 0.731 1.00 97.25 290 TYR A N 1
ATOM 2215 C CA . TYR A 1 290 ? -8.377 15.299 1.343 1.00 97.25 290 TYR A CA 1
ATOM 2216 C C . TYR A 1 290 ? -6.867 15.121 1.201 1.00 97.25 290 TYR A C 1
ATOM 2218 O O . TYR A 1 290 ? -6.340 14.147 1.730 1.00 97.25 290 TYR A O 1
ATOM 2226 N N . MET A 1 291 ? -6.172 16.017 0.492 1.00 96.62 291 MET A N 1
ATOM 2227 C CA . MET A 1 291 ? -4.756 15.868 0.169 1.00 96.62 291 MET A CA 1
ATOM 2228 C C . MET A 1 291 ? -3.906 15.744 1.446 1.00 96.62 291 MET A C 1
ATOM 2230 O O . MET A 1 291 ? -4.119 16.511 2.388 1.00 96.62 291 MET A O 1
ATOM 2234 N N . PRO A 1 292 ? -2.939 14.811 1.493 1.00 97.31 292 PRO A N 1
ATOM 2235 C CA . PRO A 1 292 ? -1.996 14.719 2.599 1.00 97.31 292 PRO A CA 1
ATOM 2236 C C . PRO A 1 292 ? -0.967 15.874 2.568 1.00 97.31 292 PRO A C 1
ATOM 2238 O O . PRO A 1 292 ? -0.516 16.260 1.485 1.00 97.31 292 PRO A O 1
ATOM 2241 N N . PRO A 1 293 ? -0.551 16.422 3.726 1.00 97.62 293 PRO A N 1
ATOM 2242 C CA . PRO A 1 293 ? 0.363 17.565 3.817 1.00 97.62 293 PRO A CA 1
ATOM 2243 C C . PRO A 1 293 ? 1.704 17.364 3.128 1.00 97.62 293 PRO A C 1
ATOM 2245 O O . PRO A 1 293 ? 2.233 18.301 2.542 1.00 97.62 293 PRO A O 1
ATOM 2248 N N . GLU A 1 294 ? 2.243 16.150 3.157 1.00 96.69 294 GLU A N 1
ATOM 2249 C CA . GLU A 1 294 ? 3.505 15.825 2.500 1.00 96.69 294 GLU A CA 1
ATOM 2250 C C . GLU A 1 294 ? 3.417 15.894 0.965 1.00 96.69 294 GLU A C 1
ATOM 2252 O O . GLU A 1 294 ? 4.382 16.300 0.325 1.00 96.69 294 GLU A O 1
ATOM 2257 N N . LEU A 1 295 ? 2.256 15.596 0.365 1.00 96.75 295 LEU A N 1
ATOM 2258 C CA . LEU A 1 295 ? 2.044 15.799 -1.073 1.00 96.75 295 LEU A CA 1
ATOM 2259 C C . LEU A 1 295 ? 1.896 17.292 -1.390 1.00 96.75 295 LEU A C 1
ATOM 2261 O O . LEU A 1 295 ? 2.467 17.781 -2.363 1.00 96.75 295 LEU A O 1
ATOM 2265 N N . ALA A 1 296 ? 1.175 18.031 -0.539 1.00 96.94 296 ALA A N 1
ATOM 2266 C CA . ALA A 1 296 ? 1.063 19.484 -0.661 1.00 96.94 296 ALA A CA 1
ATOM 2267 C C . ALA A 1 296 ? 2.438 20.165 -0.579 1.00 96.94 296 ALA A C 1
ATOM 2269 O O . ALA A 1 296 ? 2.709 21.093 -1.342 1.00 96.94 296 ALA A O 1
ATOM 2270 N N . LEU A 1 297 ? 3.311 19.681 0.311 1.00 96.44 297 LEU A N 1
ATOM 2271 C CA . LEU A 1 297 ? 4.680 20.160 0.471 1.00 96.44 297 LEU A CA 1
ATOM 2272 C C . LEU A 1 297 ? 5.496 19.955 -0.807 1.00 96.44 297 LEU A C 1
ATOM 2274 O O . LEU A 1 297 ? 6.067 20.927 -1.294 1.00 96.44 297 LEU A O 1
ATOM 2278 N N . SER A 1 298 ? 5.493 18.750 -1.386 1.00 96.69 298 SER A N 1
ATOM 2279 C CA . SER A 1 298 ? 6.224 18.488 -2.633 1.00 96.69 298 SER A CA 1
ATOM 2280 C C . SER A 1 298 ? 5.738 19.360 -3.795 1.00 96.69 298 SER A C 1
ATOM 2282 O O . SER A 1 298 ? 6.551 19.898 -4.548 1.00 96.69 298 SER A O 1
ATOM 2284 N N . ILE A 1 299 ? 4.425 19.607 -3.895 1.00 95.56 299 ILE A N 1
ATOM 2285 C CA . ILE A 1 299 ? 3.876 20.547 -4.887 1.00 95.56 299 ILE A CA 1
ATOM 2286 C C . ILE A 1 299 ? 4.375 21.977 -4.616 1.00 95.56 299 ILE A C 1
ATOM 2288 O O . ILE A 1 299 ? 4.818 22.662 -5.535 1.00 95.56 299 ILE A O 1
ATOM 2292 N N . CYS A 1 300 ? 4.356 22.434 -3.359 1.00 95.00 300 CYS A N 1
ATOM 2293 C CA . CYS A 1 300 ? 4.820 23.776 -2.989 1.00 95.00 300 CYS A CA 1
ATOM 2294 C C . CYS A 1 300 ? 6.322 23.986 -3.228 1.00 95.00 300 CYS A C 1
ATOM 2296 O O . CYS A 1 300 ? 6.745 25.099 -3.553 1.00 95.00 300 CYS A O 1
ATOM 2298 N N . CYS A 1 301 ? 7.122 22.935 -3.056 1.00 95.44 301 CYS A N 1
ATOM 2299 C CA . CYS A 1 301 ? 8.558 22.936 -3.312 1.00 95.44 301 CYS A CA 1
ATOM 2300 C C . CYS A 1 301 ? 8.902 22.900 -4.809 1.00 95.44 301 CYS A C 1
ATOM 2302 O O . CYS A 1 301 ? 10.055 23.142 -5.160 1.00 95.44 301 CYS A O 1
ATOM 2304 N N . ASN A 1 302 ? 7.906 22.717 -5.688 1.00 93.50 302 ASN A N 1
ATOM 2305 C CA . ASN A 1 302 ? 8.089 22.433 -7.113 1.00 93.50 302 ASN A CA 1
ATOM 2306 C C . ASN A 1 302 ? 9.002 21.223 -7.339 1.00 93.50 302 ASN A C 1
ATOM 2308 O O . ASN A 1 302 ? 9.850 21.245 -8.234 1.00 93.50 302 ASN A O 1
ATOM 2312 N N . ASP A 1 303 ? 8.842 20.187 -6.516 1.00 94.94 303 ASP A N 1
ATOM 2313 C CA . ASP A 1 303 ? 9.500 18.915 -6.773 1.00 94.94 303 ASP A CA 1
ATOM 2314 C C . ASP A 1 303 ? 8.982 18.347 -8.110 1.00 94.94 303 ASP A C 1
ATOM 2316 O O . ASP A 1 303 ? 7.854 18.616 -8.535 1.00 94.94 303 ASP A O 1
ATOM 2320 N N . GLU A 1 304 ? 9.800 17.565 -8.811 1.00 96.31 304 GLU A N 1
ATOM 2321 C CA . GLU A 1 304 ? 9.343 16.853 -10.015 1.00 96.31 304 GLU A CA 1
ATOM 2322 C C . GLU A 1 304 ? 8.645 15.536 -9.649 1.00 96.31 304 GLU A C 1
ATOM 2324 O O . GLU A 1 304 ? 7.766 15.057 -10.372 1.00 96.31 304 GLU A O 1
ATOM 2329 N N . GLU A 1 305 ? 9.012 14.969 -8.500 1.00 96.81 305 GLU A N 1
ATOM 2330 C CA . GLU A 1 305 ? 8.609 13.646 -8.048 1.00 96.81 305 GLU A CA 1
ATOM 2331 C C . GLU A 1 305 ? 8.405 13.620 -6.529 1.00 96.81 305 GLU A C 1
ATOM 2333 O O . GLU A 1 305 ? 8.961 14.435 -5.795 1.00 96.81 305 GLU A O 1
ATOM 2338 N N . PHE A 1 306 ? 7.628 12.654 -6.045 1.00 96.38 306 PHE A N 1
ATOM 2339 C CA . PHE A 1 306 ? 7.437 12.405 -4.619 1.00 96.38 306 PHE A CA 1
ATOM 2340 C C . PHE A 1 306 ? 7.369 10.903 -4.329 1.00 96.38 306 PHE A C 1
ATOM 2342 O O . PHE A 1 306 ? 7.049 10.102 -5.206 1.00 96.38 306 PHE A O 1
ATOM 2349 N N . THR A 1 307 ? 7.642 10.506 -3.087 1.00 95.81 307 THR A N 1
ATOM 2350 C CA . THR A 1 307 ? 7.590 9.095 -2.680 1.00 95.81 307 THR A CA 1
ATOM 2351 C C . THR A 1 307 ? 6.209 8.725 -2.145 1.00 95.81 307 THR A C 1
ATOM 2353 O O . THR A 1 307 ? 5.734 9.304 -1.166 1.00 95.81 307 THR A O 1
ATOM 2356 N N . ALA A 1 308 ? 5.589 7.704 -2.734 1.00 95.94 308 ALA A N 1
ATOM 2357 C CA . ALA A 1 308 ? 4.289 7.180 -2.337 1.00 95.94 308 ALA A CA 1
ATOM 2358 C C . ALA A 1 308 ? 4.344 6.586 -0.916 1.00 95.94 308 ALA A C 1
ATOM 2360 O O . ALA A 1 308 ? 4.912 5.512 -0.691 1.00 95.94 308 ALA A O 1
ATOM 2361 N N . SER A 1 309 ? 3.752 7.266 0.066 1.00 95.62 309 SER A N 1
ATOM 2362 C CA . SER A 1 309 ? 3.783 6.839 1.470 1.00 95.62 309 SER A CA 1
ATOM 2363 C C . SER A 1 309 ? 2.448 6.257 1.918 1.00 95.62 309 SER A C 1
ATOM 2365 O O . SER A 1 309 ? 1.387 6.807 1.642 1.00 95.62 309 SER A O 1
ATOM 2367 N N . ARG A 1 310 ? 2.484 5.173 2.702 1.00 95.81 310 ARG A N 1
ATOM 2368 C CA . ARG A 1 310 ? 1.279 4.601 3.338 1.00 95.81 310 ARG A CA 1
ATOM 2369 C C . ARG A 1 310 ? 0.590 5.591 4.269 1.00 95.81 310 ARG A C 1
ATOM 2371 O O . ARG A 1 310 ? -0.618 5.514 4.473 1.00 95.81 310 ARG A O 1
ATOM 2378 N N . LEU A 1 311 ? 1.352 6.522 4.834 1.00 96.94 311 LEU A N 1
ATOM 2379 C CA . LEU A 1 311 ? 0.837 7.509 5.776 1.00 96.94 311 LEU A CA 1
ATOM 2380 C C . LEU A 1 311 ? -0.059 8.548 5.094 1.00 96.94 311 LEU A C 1
ATOM 2382 O O . LEU A 1 311 ? -0.900 9.140 5.771 1.00 96.94 311 LEU A O 1
ATOM 2386 N N . MET A 1 312 ? 0.038 8.703 3.770 1.00 97.81 312 MET A N 1
ATOM 2387 C CA . MET A 1 312 ? -0.884 9.522 2.979 1.00 97.81 312 MET A CA 1
ATOM 2388 C C . MET A 1 312 ? -2.318 9.002 3.096 1.00 97.81 312 MET A C 1
ATOM 2390 O O . MET A 1 312 ? -3.227 9.754 3.441 1.00 97.81 312 MET A O 1
ATOM 2394 N N . ASP A 1 313 ? -2.506 7.689 2.937 1.00 98.44 313 ASP A N 1
ATOM 2395 C CA . ASP A 1 313 ? -3.827 7.073 3.073 1.00 98.44 313 ASP A CA 1
ATOM 2396 C C . ASP A 1 313 ? -4.363 7.165 4.513 1.00 98.44 313 ASP A C 1
ATOM 2398 O O . ASP A 1 313 ? -5.573 7.249 4.718 1.00 98.44 313 ASP A O 1
ATOM 2402 N N . VAL A 1 314 ? -3.487 7.180 5.530 1.00 98.25 314 VAL A N 1
ATOM 2403 C CA . VAL A 1 314 ? -3.907 7.392 6.930 1.00 98.25 314 VAL A CA 1
ATOM 2404 C C . VAL A 1 314 ? -4.569 8.749 7.095 1.00 98.25 314 VAL A C 1
ATOM 2406 O O . VAL A 1 314 ? -5.658 8.841 7.667 1.00 98.25 314 VAL A O 1
ATOM 2409 N N . TRP A 1 315 ? -3.934 9.786 6.556 1.00 98.38 315 TRP A N 1
ATOM 2410 C CA . TRP A 1 315 ? -4.500 11.123 6.539 1.00 98.38 315 TRP A CA 1
ATOM 2411 C C . TRP A 1 315 ? -5.837 11.150 5.793 1.00 98.38 315 TRP A C 1
ATOM 2413 O O . TRP A 1 315 ? -6.834 11.641 6.326 1.00 98.38 315 TRP A O 1
ATOM 2423 N N . ASN A 1 316 ? -5.886 10.558 4.595 1.00 98.19 316 ASN A N 1
ATOM 2424 C CA . ASN A 1 316 ? -7.103 10.514 3.790 1.00 98.19 316 ASN A CA 1
ATOM 2425 C C . ASN A 1 316 ? -8.276 9.841 4.533 1.00 98.19 316 ASN A C 1
ATOM 2427 O O . ASN A 1 316 ? -9.402 10.342 4.489 1.00 98.19 316 ASN A O 1
ATOM 2431 N N . VAL A 1 317 ? -8.032 8.737 5.254 1.00 98.56 317 VAL A N 1
ATOM 2432 C CA . VAL A 1 317 ? -9.058 8.068 6.075 1.00 98.56 317 VAL A CA 1
ATOM 2433 C C . VAL A 1 317 ? -9.550 8.976 7.200 1.00 98.56 317 VAL A C 1
ATOM 2435 O O . VAL A 1 317 ? -10.761 9.068 7.412 1.00 98.56 317 VAL A O 1
ATOM 2438 N N . GLY A 1 318 ? -8.640 9.667 7.893 1.00 98.44 318 GLY A N 1
ATOM 2439 C CA . GLY A 1 318 ? -9.007 10.644 8.919 1.00 98.44 318 GLY A CA 1
ATOM 2440 C C . GLY A 1 318 ? -9.923 11.734 8.356 1.00 98.44 318 GLY A C 1
ATOM 2441 O O . GLY A 1 318 ? -10.966 12.023 8.940 1.00 98.44 318 GLY A O 1
ATOM 2442 N N . MET A 1 319 ? -9.601 12.262 7.172 1.00 98.25 319 MET A N 1
ATOM 2443 C CA . MET A 1 319 ? -10.416 13.274 6.489 1.00 98.25 319 MET A CA 1
ATOM 2444 C C . MET A 1 319 ? -11.791 12.750 6.060 1.00 98.25 319 MET A C 1
ATOM 2446 O O . MET A 1 319 ? -12.800 13.422 6.282 1.00 98.25 319 MET A O 1
ATOM 2450 N N . CYS A 1 320 ? -11.860 11.531 5.514 1.00 98.31 320 CYS A N 1
ATOM 2451 C CA . CYS A 1 320 ? -13.131 1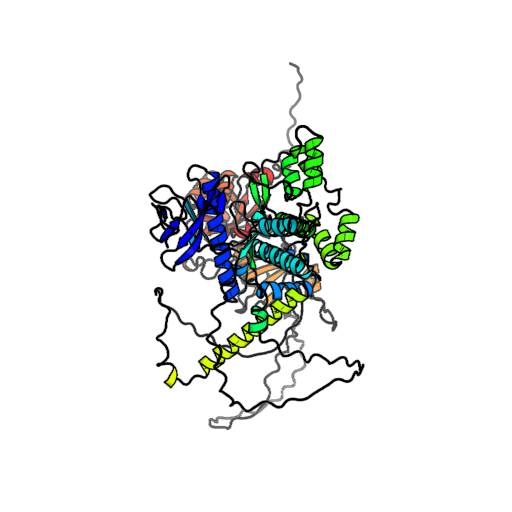0.879 5.176 1.00 98.31 320 CYS A CA 1
ATOM 2452 C C . CYS A 1 320 ? -14.034 10.733 6.402 1.00 98.31 320 CYS A C 1
ATOM 2454 O O . CYS A 1 320 ? -15.237 10.990 6.337 1.00 98.31 320 CYS A O 1
ATOM 2456 N N . PHE A 1 321 ? -13.456 10.320 7.529 1.00 98.38 321 PHE A N 1
ATOM 2457 C CA . PHE A 1 321 ? -14.207 10.153 8.763 1.00 98.38 321 PHE A CA 1
ATOM 2458 C C . PHE A 1 321 ? -14.671 11.488 9.345 1.00 98.38 321 PHE A C 1
ATOM 2460 O O . PHE A 1 321 ? -15.823 11.605 9.760 1.00 98.38 321 PHE A O 1
ATOM 2467 N N . MET A 1 322 ? -13.821 12.516 9.318 1.00 98.12 322 MET A N 1
ATOM 2468 C CA . MET A 1 322 ? -14.211 13.857 9.754 1.00 98.12 322 MET A CA 1
ATOM 2469 C C . MET A 1 322 ? -15.379 14.403 8.936 1.00 98.12 322 MET A C 1
ATOM 2471 O O . MET A 1 322 ? -16.302 14.980 9.509 1.00 98.12 322 MET A O 1
ATOM 2475 N N . GLN A 1 323 ? -15.420 14.146 7.628 1.00 97.88 323 GLN A N 1
ATOM 2476 C CA . GLN A 1 323 ? -16.590 14.494 6.828 1.00 97.88 323 GLN A CA 1
ATOM 2477 C C . GLN A 1 323 ? -17.845 13.727 7.248 1.00 97.88 323 GLN A C 1
ATOM 2479 O O . GLN A 1 323 ? -18.929 14.301 7.238 1.00 97.88 323 GLN A O 1
ATOM 2484 N N . ALA A 1 324 ? -17.732 12.463 7.655 1.00 97.94 324 ALA A N 1
ATOM 2485 C CA . ALA A 1 324 ? -18.876 11.713 8.167 1.00 97.94 324 ALA A CA 1
ATOM 2486 C C . ALA A 1 324 ? -19.420 12.292 9.487 1.00 97.94 324 ALA A C 1
ATOM 2488 O O . ALA A 1 324 ? -20.632 12.301 9.704 1.00 97.94 324 ALA A O 1
ATOM 2489 N N . VAL A 1 325 ? -18.540 12.823 10.343 1.00 97.00 325 VAL A N 1
ATOM 2490 C CA . VAL A 1 325 ? -18.912 13.501 11.597 1.00 97.00 325 VAL A CA 1
ATOM 2491 C C . VAL A 1 325 ? -19.557 14.867 11.333 1.00 97.00 325 VAL A C 1
ATOM 2493 O O . VAL A 1 325 ? -20.567 15.214 11.951 1.00 97.00 325 VAL A O 1
ATOM 2496 N N . LEU A 1 326 ? -18.971 15.649 10.424 1.00 96.31 326 LEU A N 1
ATOM 2497 C CA . LEU A 1 326 ? -19.369 17.032 10.149 1.00 96.31 326 LEU A CA 1
ATOM 2498 C C . LEU A 1 326 ? -20.483 17.151 9.098 1.00 96.31 326 LEU A C 1
ATOM 2500 O O . LEU A 1 326 ? -21.127 18.194 9.014 1.00 96.31 326 LEU A O 1
ATOM 2504 N N . LEU A 1 327 ? -20.713 16.096 8.310 1.00 97.00 327 LEU A N 1
ATOM 2505 C CA . LEU A 1 327 ? -21.521 16.089 7.081 1.00 97.00 327 LEU A CA 1
ATOM 2506 C C . LEU A 1 327 ? -21.076 17.143 6.051 1.00 97.00 327 LEU A C 1
ATOM 2508 O O . LEU A 1 327 ? -21.875 17.611 5.244 1.00 97.00 327 LEU A O 1
ATOM 2512 N N . ALA A 1 328 ? -19.798 17.520 6.093 1.00 96.56 328 ALA A N 1
ATOM 2513 C CA . ALA A 1 328 ? -19.144 18.452 5.180 1.00 96.56 328 ALA A CA 1
ATOM 2514 C C . ALA A 1 328 ? -17.626 18.189 5.185 1.00 96.56 328 ALA A C 1
ATOM 2516 O O . ALA A 1 328 ? -17.104 17.783 6.230 1.00 96.56 328 ALA A O 1
ATOM 2517 N N . PRO A 1 329 ? -16.900 18.371 4.064 1.00 96.56 329 PRO A N 1
ATOM 2518 C CA . PRO A 1 329 ? -15.457 18.154 4.047 1.00 96.56 329 PRO A CA 1
ATOM 2519 C C . PRO A 1 329 ? -14.762 19.116 5.016 1.00 96.56 329 PRO A C 1
ATOM 2521 O O . PRO A 1 329 ? -14.982 20.325 4.973 1.00 96.56 329 PRO A O 1
ATOM 2524 N N . MET A 1 330 ? -13.923 18.575 5.901 1.00 95.69 330 MET A N 1
ATOM 2525 C CA . MET A 1 330 ? -13.353 19.331 7.024 1.00 95.69 330 MET A CA 1
ATOM 2526 C C . MET A 1 330 ? -12.530 20.545 6.575 1.00 95.69 330 MET A C 1
ATOM 2528 O O . MET A 1 330 ? -12.562 21.584 7.230 1.00 95.69 330 MET A O 1
ATOM 2532 N N . LEU A 1 331 ? -11.793 20.412 5.469 1.00 95.69 331 LEU A N 1
ATOM 2533 C CA . LEU A 1 331 ? -10.906 21.460 4.966 1.00 95.69 331 LEU A CA 1
ATOM 2534 C C . LEU A 1 331 ? -11.577 22.421 3.975 1.00 95.69 331 LEU A C 1
ATOM 2536 O O . LEU A 1 331 ? -10.958 23.420 3.612 1.00 95.69 331 LEU A O 1
ATOM 2540 N N . GLU A 1 332 ? -12.824 22.164 3.561 1.00 95.50 332 GLU A N 1
ATOM 2541 C CA . GLU A 1 332 ? -13.538 23.019 2.598 1.00 95.50 332 GLU A CA 1
ATOM 2542 C C . GLU A 1 332 ? -13.657 24.474 3.080 1.00 95.50 332 GLU A C 1
ATOM 2544 O O . GLU A 1 332 ? -13.310 25.363 2.307 1.00 95.50 332 GLU A O 1
ATOM 2549 N N . PRO A 1 333 ? -14.029 24.772 4.347 1.00 94.62 333 PRO A N 1
ATOM 2550 C CA . PRO A 1 333 ? -14.179 26.160 4.785 1.00 94.62 333 PRO A CA 1
ATOM 2551 C C . PRO A 1 333 ? -12.882 26.974 4.702 1.00 94.62 333 PRO A C 1
ATOM 2553 O O . PRO A 1 333 ? -12.911 28.150 4.340 1.00 94.62 333 PRO A O 1
ATOM 2556 N N . GLU A 1 334 ? -11.734 26.370 5.029 1.00 93.81 334 GLU A N 1
ATOM 2557 C CA . GLU A 1 334 ? -10.442 27.059 4.930 1.00 93.81 334 GLU A CA 1
ATOM 2558 C C . GLU A 1 334 ? -10.003 27.195 3.466 1.00 93.81 334 GLU A C 1
ATOM 2560 O O . GLU A 1 334 ? -9.475 28.239 3.078 1.00 93.81 334 GLU A O 1
ATOM 2565 N N . TYR A 1 335 ? -10.286 26.189 2.632 1.00 94.31 335 TYR A N 1
ATOM 2566 C CA . TYR A 1 335 ? -10.027 26.246 1.195 1.00 94.31 335 TYR A CA 1
ATOM 2567 C C . TYR A 1 335 ? -10.837 27.356 0.506 1.00 94.31 335 TYR A C 1
ATOM 2569 O O . TYR A 1 335 ? -10.263 28.196 -0.191 1.00 94.31 335 TYR A O 1
ATOM 2577 N N . GLU A 1 336 ? -12.146 27.435 0.760 1.00 94.19 336 GLU A N 1
ATOM 2578 C CA . GLU A 1 336 ? -13.028 28.484 0.237 1.00 94.19 336 GLU A CA 1
ATOM 2579 C C . GLU A 1 336 ? -12.602 29.874 0.719 1.00 94.19 336 GLU A C 1
ATOM 2581 O O . GLU A 1 336 ? -12.472 30.799 -0.085 1.00 94.19 336 GLU A O 1
ATOM 2586 N N . LYS A 1 337 ? -12.292 30.018 2.013 1.00 94.31 337 LYS A N 1
ATOM 2587 C CA . LYS A 1 337 ? -11.803 31.276 2.593 1.00 94.31 337 LYS A CA 1
ATOM 2588 C C . LYS A 1 337 ? -10.534 31.776 1.903 1.00 94.31 337 LYS A C 1
ATOM 2590 O O . LYS A 1 337 ? -10.444 32.959 1.574 1.00 94.31 337 LYS A O 1
ATOM 2595 N N . LEU A 1 338 ? -9.550 30.906 1.670 1.00 93.06 338 LEU A N 1
ATOM 2596 C CA . LEU A 1 338 ? -8.327 31.281 0.952 1.00 93.06 338 LEU A CA 1
ATOM 2597 C C . LEU A 1 338 ? -8.615 31.603 -0.518 1.00 93.06 338 LEU A C 1
ATOM 2599 O O . LEU A 1 338 ? -8.001 32.513 -1.083 1.00 93.06 338 LEU A O 1
ATOM 2603 N N . ARG A 1 339 ? -9.595 30.923 -1.119 1.00 92.12 339 ARG A N 1
ATOM 2604 C CA . ARG A 1 339 ? -10.022 31.162 -2.497 1.00 92.12 339 ARG A CA 1
ATOM 2605 C C . ARG A 1 339 ? -10.739 32.480 -2.720 1.00 92.12 339 ARG A C 1
ATOM 2607 O O . ARG A 1 339 ? -10.575 33.083 -3.779 1.00 92.12 339 ARG A O 1
ATOM 2614 N N . GLU A 1 340 ? -11.477 32.961 -1.734 1.00 93.31 340 GLU A N 1
ATOM 2615 C CA . GLU A 1 340 ? -12.073 34.296 -1.776 1.00 93.31 340 GLU A CA 1
ATOM 2616 C C . GLU A 1 340 ? -11.034 35.411 -1.583 1.00 93.31 340 GLU A C 1
ATOM 2618 O O . GLU A 1 340 ? -11.204 36.514 -2.105 1.00 93.31 340 GLU A O 1
ATOM 2623 N N . GLN A 1 341 ? -9.951 35.141 -0.846 1.00 93.94 341 GLN A N 1
ATOM 2624 C CA . GLN A 1 341 ? -8.965 36.153 -0.455 1.00 93.94 341 GLN A CA 1
ATOM 2625 C C . GLN A 1 341 ? -7.833 36.361 -1.469 1.00 93.94 341 GLN A C 1
ATOM 2627 O O . GLN A 1 341 ? -7.318 37.477 -1.575 1.00 93.94 341 GLN A O 1
ATOM 2632 N N . TYR A 1 342 ? -7.429 35.321 -2.204 1.00 90.88 342 TYR A N 1
ATOM 2633 C CA . TYR A 1 342 ? -6.219 35.352 -3.029 1.00 90.88 342 TYR A CA 1
ATOM 2634 C C . TYR A 1 342 ? -6.473 34.927 -4.482 1.00 90.88 342 TYR A C 1
ATOM 2636 O O . TYR A 1 342 ? -7.121 33.923 -4.765 1.00 90.88 342 TYR A O 1
ATOM 2644 N N . LEU A 1 343 ? -5.870 35.659 -5.426 1.00 82.12 343 LEU A N 1
ATOM 2645 C CA . LEU A 1 343 ? -5.624 35.158 -6.783 1.00 82.12 343 LEU A CA 1
ATOM 2646 C C . LEU A 1 343 ? -4.532 34.078 -6.686 1.00 82.12 343 LEU A C 1
ATOM 2648 O O . LEU A 1 343 ? -3.457 34.366 -6.168 1.00 82.12 343 LEU A O 1
ATOM 2652 N N . GLY A 1 344 ? -4.799 32.854 -7.154 1.00 83.62 344 GLY A N 1
ATOM 2653 C CA . GLY A 1 344 ? -3.910 31.699 -6.916 1.00 83.62 344 GLY A CA 1
ATOM 2654 C C . GLY A 1 344 ? -4.190 30.985 -5.588 1.00 83.62 344 GLY A C 1
ATOM 2655 O O . GLY A 1 344 ? -3.275 30.616 -4.860 1.00 83.62 344 GLY A O 1
ATOM 2656 N N . ALA A 1 345 ? -5.472 30.840 -5.257 1.00 84.88 345 ALA A N 1
ATOM 2657 C CA . ALA A 1 345 ? -5.979 30.204 -4.045 1.00 84.88 345 ALA A CA 1
ATOM 2658 C C . ALA A 1 345 ? -5.362 28.839 -3.727 1.00 84.88 345 ALA A C 1
ATOM 2660 O O . ALA A 1 345 ? -5.053 28.560 -2.570 1.00 84.88 345 ALA A O 1
ATOM 2661 N N . ASP A 1 346 ? -5.182 28.014 -4.760 1.00 90.50 346 ASP A N 1
ATOM 2662 C CA . ASP A 1 346 ? -4.698 26.644 -4.623 1.00 90.50 346 ASP A CA 1
ATOM 2663 C C . ASP A 1 346 ? -3.287 26.637 -4.035 1.00 90.50 346 ASP A C 1
ATOM 2665 O O . ASP A 1 346 ? -3.059 25.989 -3.019 1.00 90.50 346 ASP A O 1
ATOM 2669 N N . ASP A 1 347 ? -2.377 27.461 -4.558 1.00 92.62 347 ASP A N 1
ATOM 2670 C CA . ASP A 1 347 ? -1.012 27.581 -4.035 1.00 92.62 347 ASP A CA 1
ATOM 2671 C C . ASP A 1 347 ? -0.994 28.021 -2.566 1.00 92.62 347 ASP A C 1
ATOM 2673 O O . ASP A 1 347 ? -0.155 27.583 -1.781 1.00 92.62 347 ASP A O 1
ATOM 2677 N N . GLN A 1 348 ? -1.911 28.909 -2.175 1.00 93.50 348 GLN A N 1
ATOM 2678 C CA . GLN A 1 348 ? -1.991 29.409 -0.801 1.00 93.50 348 GLN A CA 1
ATOM 2679 C C . GLN A 1 348 ? -2.562 28.356 0.151 1.00 93.50 348 GLN A C 1
ATOM 2681 O O . GLN A 1 348 ? -2.058 28.206 1.264 1.00 93.50 348 GLN A O 1
ATOM 2686 N N . PHE A 1 349 ? -3.566 27.601 -0.293 1.00 95.00 349 PHE A N 1
ATOM 2687 C CA . PHE A 1 349 ? -4.107 26.473 0.458 1.00 95.00 349 PHE A CA 1
ATOM 2688 C C . PHE A 1 349 ? -3.075 25.360 0.626 1.00 95.00 349 PHE A C 1
ATOM 2690 O O . PHE A 1 349 ? -2.891 24.868 1.736 1.00 95.00 349 PHE A O 1
ATOM 2697 N N . LEU A 1 350 ? -2.343 25.013 -0.435 1.00 94.94 350 LEU A N 1
ATOM 2698 C CA . LEU A 1 350 ? -1.290 24.003 -0.375 1.00 94.94 350 LEU A CA 1
ATOM 2699 C C . LEU A 1 350 ? -0.167 24.413 0.584 1.00 94.94 350 LEU A C 1
ATOM 2701 O O . LEU A 1 350 ? 0.261 23.593 1.391 1.00 94.94 350 LEU A O 1
ATOM 2705 N N . LYS A 1 351 ? 0.247 25.689 0.586 1.00 94.62 351 LYS A N 1
ATOM 2706 C CA . LYS A 1 351 ? 1.230 26.201 1.560 1.00 94.62 351 LYS A CA 1
ATOM 2707 C C . LYS A 1 351 ? 0.721 26.119 2.994 1.00 94.62 351 LYS A C 1
ATOM 2709 O O . LYS A 1 351 ? 1.469 25.721 3.880 1.00 94.62 351 LYS A O 1
ATOM 2714 N N . TRP A 1 352 ? -0.540 26.484 3.229 1.00 94.75 352 TRP A N 1
ATOM 2715 C CA . TRP A 1 352 ? -1.160 26.356 4.550 1.00 94.75 352 TRP A CA 1
ATOM 2716 C C . TRP A 1 352 ? -1.224 24.892 5.003 1.00 94.75 352 TRP A C 1
ATOM 2718 O O . TRP A 1 352 ? -0.951 24.573 6.162 1.00 94.75 352 TRP A O 1
ATOM 2728 N N . LEU A 1 353 ? -1.566 23.992 4.084 1.00 95.38 353 LEU A N 1
ATOM 2729 C CA . LEU A 1 353 ? -1.668 22.567 4.353 1.00 95.38 353 LEU A CA 1
ATOM 2730 C C . LEU A 1 353 ? -0.291 21.964 4.666 1.00 95.38 353 LEU A C 1
ATOM 2732 O O . LEU A 1 353 ? -0.173 21.233 5.648 1.00 95.38 353 LEU A O 1
ATOM 2736 N N . ALA A 1 354 ? 0.738 22.344 3.904 1.00 95.19 354 ALA A N 1
ATOM 2737 C CA . ALA A 1 354 ? 2.128 21.924 4.077 1.00 95.19 354 ALA A CA 1
ATOM 2738 C C . ALA A 1 354 ? 2.791 22.456 5.365 1.00 95.19 354 ALA A C 1
ATOM 2740 O O . ALA A 1 354 ? 3.769 21.876 5.833 1.00 95.19 354 ALA A O 1
ATOM 2741 N N . ASP A 1 355 ? 2.276 23.538 5.960 1.00 92.44 355 ASP A N 1
ATOM 2742 C CA . ASP A 1 355 ? 2.810 24.091 7.209 1.00 92.44 355 ASP A CA 1
ATOM 2743 C C . ASP A 1 355 ? 2.525 23.159 8.403 1.00 92.44 355 ASP A C 1
ATOM 2745 O O . ASP A 1 355 ? 1.398 23.090 8.909 1.00 92.44 355 ASP A O 1
ATOM 2749 N N . SER A 1 356 ? 3.559 22.449 8.864 1.00 80.38 356 SER A N 1
ATOM 2750 C CA . SER A 1 356 ? 3.491 21.447 9.935 1.00 80.38 356 SER A CA 1
ATOM 2751 C C . SER A 1 356 ? 3.231 22.018 11.333 1.00 80.38 356 SER A C 1
ATOM 2753 O O . SER A 1 356 ? 2.894 21.255 12.238 1.00 80.38 356 SER A O 1
ATOM 2755 N N . LEU A 1 357 ? 3.340 23.337 11.530 1.00 80.38 357 LEU A N 1
ATOM 2756 C CA . LEU A 1 357 ? 3.178 23.965 12.847 1.00 80.38 357 LEU A CA 1
ATOM 2757 C C . LEU A 1 357 ? 1.713 24.159 13.256 1.00 80.38 357 LEU A C 1
ATOM 2759 O O . LEU A 1 357 ? 1.428 24.404 14.430 1.00 80.38 357 LEU A O 1
ATOM 2763 N N . LEU A 1 358 ? 0.783 24.072 12.304 1.00 77.25 358 LEU A N 1
ATOM 2764 C CA . LEU A 1 358 ? -0.635 24.315 12.552 1.00 77.25 358 LEU A CA 1
ATOM 2765 C C . LEU A 1 358 ? -1.393 22.998 12.766 1.00 77.25 358 LEU A C 1
ATOM 2767 O O . LEU A 1 358 ? -1.464 22.190 11.832 1.00 77.25 358 LEU A O 1
ATOM 2771 N N . PRO A 1 359 ? -2.001 22.777 13.950 1.00 83.25 359 PRO A N 1
ATOM 2772 C CA . PRO A 1 359 ? -2.851 21.618 14.164 1.00 83.25 359 PRO A CA 1
ATOM 2773 C C . PRO A 1 359 ? -4.084 21.698 13.260 1.00 83.25 359 PRO A C 1
ATOM 2775 O O . PRO A 1 359 ? -4.626 22.773 13.005 1.00 83.25 359 PRO A O 1
ATOM 2778 N N . VAL A 1 360 ? -4.523 20.538 12.783 1.00 89.81 360 VAL A N 1
ATOM 2779 C CA . VAL A 1 360 ? -5.694 20.412 11.902 1.00 89.81 360 VAL A CA 1
ATOM 2780 C C . VAL A 1 360 ? -6.979 20.406 12.721 1.00 89.81 360 VAL A C 1
ATOM 2782 O O . VAL A 1 360 ? -7.965 21.028 12.341 1.00 89.81 360 VAL A O 1
ATOM 2785 N N . LEU A 1 361 ? -6.961 19.713 13.862 1.00 92.44 361 LEU A N 1
ATOM 2786 C CA . LEU A 1 361 ? -8.068 19.673 14.808 1.00 92.44 361 LEU A CA 1
ATOM 2787 C C . LEU A 1 361 ? -7.922 20.836 15.791 1.00 92.44 361 LEU A C 1
ATOM 2789 O O . LEU A 1 361 ? -6.994 20.860 16.598 1.00 92.44 361 LEU A O 1
ATOM 2793 N N . ASP A 1 362 ? -8.837 21.800 15.724 1.00 92.25 362 ASP A N 1
ATOM 2794 C CA . ASP A 1 362 ? -8.915 22.863 16.722 1.00 92.25 362 ASP A CA 1
ATOM 2795 C C . ASP A 1 362 ? -9.582 22.376 18.024 1.00 92.25 362 ASP A C 1
ATOM 2797 O O . ASP A 1 362 ? -10.201 21.309 18.089 1.00 92.25 362 ASP A O 1
ATOM 2801 N N . ALA A 1 363 ? -9.473 23.181 19.084 1.00 93.88 363 ALA A N 1
ATOM 2802 C CA . ALA A 1 363 ? -10.004 22.828 20.401 1.00 93.88 363 ALA A CA 1
ATOM 2803 C C . ALA A 1 363 ? -11.529 22.599 20.399 1.00 93.88 363 ALA A C 1
ATOM 2805 O O . ALA A 1 363 ? -12.039 21.798 21.183 1.00 93.88 363 ALA A O 1
ATOM 2806 N N . GLN A 1 364 ? -12.268 23.286 19.521 1.00 94.38 364 GLN A N 1
ATOM 2807 C CA . GLN A 1 364 ? -13.719 23.130 19.406 1.00 94.38 364 GLN A CA 1
ATOM 2808 C C . GLN A 1 364 ? -14.087 21.794 18.747 1.00 94.38 364 GLN A C 1
ATOM 2810 O O . GLN A 1 364 ? -15.006 21.102 19.195 1.00 94.38 364 GLN A O 1
ATOM 2815 N N . THR A 1 365 ? -13.354 21.414 17.705 1.00 93.75 365 THR A N 1
ATOM 2816 C CA . THR A 1 365 ? -13.500 20.140 17.003 1.00 93.75 365 THR A CA 1
ATOM 2817 C C . THR A 1 365 ? -13.115 18.988 17.924 1.00 93.75 365 THR A C 1
ATOM 2819 O O . THR A 1 365 ? -13.870 18.025 18.038 1.00 93.75 365 THR A O 1
ATOM 2822 N N . GLN A 1 366 ? -12.011 19.117 18.666 1.00 95.81 366 GLN A N 1
ATOM 2823 C CA . GLN A 1 366 ? -11.607 18.146 19.688 1.00 95.81 366 GLN A CA 1
ATOM 2824 C C . GLN A 1 366 ? -12.675 17.978 20.772 1.00 95.81 366 GLN A C 1
ATOM 2826 O O . GLN A 1 366 ? -13.007 16.851 21.135 1.00 95.81 366 GLN A O 1
ATOM 2831 N N . ALA A 1 367 ? -13.254 19.069 21.283 1.00 95.81 367 ALA A N 1
ATOM 2832 C CA . ALA A 1 367 ? -14.344 18.986 22.256 1.00 95.81 367 ALA A CA 1
ATOM 2833 C C . ALA A 1 367 ? -15.560 18.238 21.677 1.00 95.81 367 ALA A C 1
ATOM 2835 O O . ALA A 1 367 ? -16.074 17.320 22.307 1.00 95.81 367 ALA A O 1
ATOM 2836 N N . SER A 1 368 ? -15.941 18.553 20.436 1.00 95.00 368 SER A N 1
ATOM 2837 C CA . SER A 1 368 ? -17.068 17.905 19.750 1.00 95.00 368 SER A CA 1
ATOM 2838 C C . SER A 1 368 ? -16.837 16.407 19.513 1.00 95.00 368 SER A C 1
ATOM 2840 O O . SER A 1 368 ? -17.769 15.615 19.617 1.00 95.00 368 SER A O 1
ATOM 2842 N N . LEU A 1 369 ? -15.602 15.996 19.206 1.00 95.88 369 LEU A N 1
ATOM 2843 C CA . LEU A 1 369 ? -15.235 14.584 19.060 1.00 95.88 369 LEU A CA 1
ATOM 2844 C C . LEU A 1 369 ? -15.215 13.856 20.408 1.00 95.88 369 LEU A C 1
ATOM 2846 O O . LEU A 1 369 ? -15.669 12.716 20.488 1.00 95.88 369 LEU A O 1
ATOM 2850 N N . ASN A 1 370 ? -14.729 14.510 21.466 1.00 96.25 370 ASN A N 1
ATOM 2851 C CA . ASN A 1 370 ? -14.749 13.960 22.822 1.00 96.25 370 ASN A CA 1
ATOM 2852 C C . ASN A 1 370 ? -16.175 13.726 23.337 1.00 96.25 370 ASN A C 1
ATOM 2854 O O . ASN A 1 370 ? -16.400 12.748 24.047 1.00 96.25 370 ASN A O 1
ATOM 2858 N N . ASP A 1 371 ? -17.131 14.573 22.944 1.00 96.12 371 ASP A N 1
ATOM 2859 C CA . ASP A 1 371 ? -18.552 14.388 23.259 1.00 96.12 371 ASP A CA 1
ATOM 2860 C C . ASP A 1 371 ? -19.160 13.160 22.552 1.00 96.12 371 ASP A C 1
ATOM 2862 O O . ASP A 1 371 ? -20.122 12.577 23.055 1.00 96.12 371 ASP A O 1
ATOM 2866 N N . ILE A 1 372 ? -18.608 12.748 21.402 1.00 95.38 372 ILE A N 1
ATOM 2867 C CA . ILE A 1 372 ? -19.005 11.515 20.702 1.00 95.38 372 ILE A CA 1
ATOM 2868 C C . ILE A 1 372 ? -18.366 10.299 21.381 1.00 95.38 372 ILE A C 1
ATOM 2870 O O . ILE A 1 372 ? -19.073 9.389 21.812 1.00 95.38 372 ILE A O 1
ATOM 2874 N N . ASP A 1 373 ? -17.033 10.266 21.441 1.00 96.81 373 ASP A N 1
ATOM 2875 C CA . ASP A 1 373 ? -16.243 9.244 22.134 1.00 96.81 373 ASP A CA 1
ATOM 2876 C C . ASP A 1 373 ? -14.798 9.762 22.324 1.00 96.81 373 ASP A C 1
ATOM 2878 O O . ASP A 1 373 ? -14.094 9.998 21.337 1.00 96.81 373 ASP A O 1
ATOM 2882 N N . PRO A 1 374 ? -14.277 9.888 23.556 1.00 97.31 374 PRO A N 1
ATOM 2883 C CA . PRO A 1 374 ? -12.898 10.331 23.772 1.00 97.31 374 PRO A CA 1
ATOM 2884 C C . PRO A 1 374 ? -11.844 9.480 23.044 1.00 97.31 374 PRO A C 1
ATOM 2886 O O . PRO A 1 374 ? -10.787 9.975 22.651 1.00 97.31 374 PRO A O 1
ATOM 2889 N N . GLN A 1 375 ? -12.127 8.193 22.816 1.00 97.88 375 GLN A N 1
ATOM 2890 C CA . GLN A 1 375 ? -11.230 7.307 22.081 1.00 97.88 375 GLN A CA 1
ATOM 2891 C C . GLN A 1 375 ? -11.233 7.593 20.575 1.00 97.88 375 GLN A C 1
ATOM 2893 O O . GLN A 1 375 ? -10.206 7.368 19.936 1.00 97.88 375 GLN A O 1
ATOM 2898 N N . VAL A 1 376 ? -12.326 8.098 19.987 1.00 97.56 376 VAL A N 1
ATOM 2899 C CA . VAL A 1 376 ? -12.294 8.505 18.571 1.00 97.56 376 VAL A CA 1
ATOM 2900 C C . VAL A 1 376 ? -11.499 9.792 18.390 1.00 97.56 376 VAL A C 1
ATOM 2902 O O . VAL A 1 376 ? -10.727 9.891 17.440 1.00 97.56 376 VAL A O 1
ATOM 2905 N N . CYS A 1 377 ? -11.608 10.733 19.337 1.00 97.62 377 CYS A N 1
ATOM 2906 C CA . CYS A 1 377 ? -10.790 11.946 19.347 1.00 97.62 377 CYS A CA 1
ATOM 2907 C C . CYS A 1 377 ? -9.296 11.596 19.379 1.00 97.62 377 CYS A C 1
ATOM 2909 O O . CYS A 1 377 ? -8.553 12.004 18.491 1.00 97.62 377 CYS A O 1
ATOM 2911 N N . SER A 1 378 ? -8.879 10.755 20.333 1.00 97.50 378 SER A N 1
ATOM 2912 C CA . SER A 1 378 ? -7.479 10.324 20.458 1.00 97.50 378 SER A CA 1
ATOM 2913 C C . SER A 1 378 ? -6.963 9.585 19.217 1.00 97.50 378 SER A C 1
ATOM 2915 O O . SER A 1 378 ? -5.817 9.787 18.815 1.00 97.50 378 SER A O 1
ATOM 2917 N N . LEU A 1 379 ? -7.797 8.753 18.581 1.00 97.81 379 LEU A N 1
ATOM 2918 C CA . LEU A 1 379 ? -7.423 8.082 17.338 1.00 97.81 379 LEU A CA 1
ATOM 2919 C C . LEU A 1 379 ? -7.202 9.097 16.208 1.00 97.81 379 LEU A C 1
ATOM 2921 O O . LEU A 1 379 ? -6.169 9.053 15.544 1.00 97.81 379 LEU A O 1
ATOM 2925 N N . LEU A 1 380 ? -8.131 10.034 16.012 1.00 98.00 380 LEU A N 1
ATOM 2926 C CA . LEU A 1 380 ? -8.038 11.043 14.953 1.00 98.00 380 LEU A CA 1
ATOM 2927 C C . LEU A 1 380 ? -6.872 12.007 15.146 1.00 98.00 380 LEU A C 1
ATOM 2929 O O . LEU A 1 380 ? -6.228 12.363 14.164 1.00 98.00 380 LEU A O 1
ATOM 2933 N N . GLU A 1 381 ? -6.547 12.370 16.386 1.00 96.69 381 GLU A N 1
ATOM 2934 C CA . GLU A 1 381 ? -5.349 13.155 16.704 1.00 96.69 381 GLU A CA 1
ATOM 2935 C C . GLU A 1 381 ? -4.066 12.468 16.231 1.00 96.69 381 GLU A C 1
ATOM 2937 O O . GLU A 1 381 ? -3.136 13.149 15.816 1.00 96.69 381 GLU A O 1
ATOM 2942 N N . SER A 1 382 ? -4.025 11.131 16.233 1.00 96.75 382 SER A N 1
ATOM 2943 C CA . SER A 1 382 ? -2.882 10.363 15.724 1.00 96.75 382 SER A CA 1
ATOM 2944 C C . SER A 1 382 ? -2.881 10.183 14.197 1.00 96.75 382 SER A C 1
ATOM 2946 O O . SER A 1 382 ? -1.823 9.975 13.604 1.00 96.75 382 SER A O 1
ATOM 2948 N N . MET A 1 383 ? -4.048 10.269 13.543 1.00 97.81 383 MET A N 1
ATOM 2949 C CA . MET A 1 383 ? -4.194 10.122 12.085 1.00 97.81 383 MET A CA 1
ATOM 2950 C C . MET A 1 383 ? -4.012 11.450 11.340 1.00 97.81 383 MET A C 1
ATOM 2952 O O . MET A 1 383 ? -3.438 11.474 10.254 1.00 97.81 383 MET A O 1
ATOM 2956 N N . LEU A 1 384 ? -4.483 12.555 11.922 1.00 97.62 384 LEU A N 1
ATOM 2957 C CA . LEU A 1 384 ? -4.482 13.900 11.334 1.00 97.62 384 LEU A CA 1
ATOM 2958 C C . LEU A 1 384 ? -3.276 14.735 11.793 1.00 97.62 384 LEU A C 1
ATOM 2960 O O . LEU A 1 384 ? -3.363 15.951 11.974 1.00 97.62 384 LEU A O 1
ATOM 2964 N N . VAL A 1 385 ? -2.133 14.070 11.970 1.00 95.44 385 VAL A N 1
ATOM 2965 C CA . VAL A 1 385 ? -0.843 14.717 12.226 1.00 95.44 385 VAL A CA 1
ATOM 2966 C C . VAL A 1 385 ? -0.248 15.159 10.896 1.00 95.44 385 VAL A C 1
ATOM 2968 O O . VAL A 1 385 ? -0.106 14.345 9.980 1.00 95.44 385 VAL A O 1
ATOM 2971 N N . LYS A 1 386 ? 0.098 16.445 10.765 1.00 95.12 386 LYS A N 1
ATOM 2972 C CA . LYS A 1 386 ? 0.657 16.958 9.508 1.00 95.12 386 LYS A CA 1
ATOM 2973 C C . LYS A 1 386 ? 2.018 16.366 9.185 1.00 95.12 386 LYS A C 1
ATOM 2975 O O . LYS A 1 386 ? 2.239 15.965 8.050 1.00 95.12 386 LYS A O 1
ATOM 2980 N N . ASP A 1 387 ? 2.883 16.267 10.186 1.00 94.00 387 ASP A N 1
ATOM 2981 C CA . ASP A 1 387 ? 4.167 15.594 10.051 1.00 94.00 387 ASP A CA 1
ATOM 2982 C C . ASP A 1 387 ? 3.966 14.068 9.947 1.00 94.00 387 ASP A C 1
ATOM 2984 O O . ASP A 1 387 ? 3.499 13.450 10.913 1.00 94.00 387 ASP A O 1
ATOM 2988 N N . PRO A 1 388 ? 4.294 13.443 8.799 1.00 93.88 388 PRO A N 1
ATOM 2989 C CA . PRO A 1 388 ? 4.128 12.009 8.626 1.00 93.88 388 PRO A CA 1
ATOM 2990 C C . PRO A 1 388 ? 4.987 11.192 9.601 1.00 93.88 388 PRO A C 1
ATOM 2992 O O . PRO A 1 388 ? 4.547 10.120 9.995 1.00 93.88 388 PRO A O 1
ATOM 2995 N N . GLU A 1 389 ? 6.145 11.671 10.071 1.00 89.88 389 GLU A N 1
ATOM 2996 C CA . GLU A 1 389 ? 6.988 10.897 11.007 1.00 89.88 389 GLU A CA 1
ATOM 2997 C C . GLU A 1 389 ? 6.300 10.633 12.354 1.00 89.88 389 GLU A C 1
ATOM 2999 O O . GLU A 1 389 ? 6.573 9.640 13.030 1.00 89.88 389 GLU A O 1
ATOM 3004 N N . HIS A 1 390 ? 5.371 11.513 12.726 1.00 92.25 390 HIS A N 1
ATOM 3005 C CA . HIS A 1 390 ? 4.595 11.437 13.958 1.00 92.25 390 HIS A CA 1
ATOM 3006 C C . HIS A 1 390 ? 3.182 10.872 13.739 1.00 92.25 390 HIS A C 1
ATOM 3008 O O . HIS A 1 390 ? 2.437 10.681 14.704 1.00 92.25 390 HIS A O 1
ATOM 3014 N N . ARG A 1 391 ? 2.793 10.608 12.486 1.00 95.06 391 ARG A N 1
ATOM 3015 C CA . ARG A 1 391 ? 1.472 10.083 12.132 1.00 95.06 391 ARG A CA 1
ATOM 3016 C C . ARG A 1 391 ? 1.407 8.584 12.413 1.00 95.06 391 ARG A C 1
ATOM 3018 O O . ARG A 1 391 ? 2.309 7.824 12.068 1.00 95.06 391 ARG A O 1
ATOM 3025 N N . ALA A 1 392 ? 0.315 8.130 13.022 1.00 93.56 392 ALA A N 1
ATOM 3026 C CA . ALA A 1 392 ? 0.105 6.708 13.268 1.00 93.56 392 ALA A CA 1
ATOM 3027 C C . ALA A 1 392 ? 0.010 5.927 11.949 1.00 93.56 392 ALA A C 1
ATOM 3029 O O . ALA A 1 392 ? -0.630 6.364 10.999 1.00 93.56 392 ALA A O 1
ATOM 3030 N N . CYS A 1 393 ? 0.578 4.724 11.892 1.00 93.38 393 CYS A N 1
ATOM 3031 C CA . CYS A 1 393 ? 0.331 3.818 10.773 1.00 93.38 393 CYS A CA 1
ATOM 3032 C C . CYS A 1 393 ? -1.021 3.093 10.938 1.00 93.38 393 CYS A C 1
ATOM 3034 O O . CYS A 1 393 ? -1.591 3.018 12.034 1.00 93.38 393 CYS A O 1
ATOM 3036 N N . MET A 1 394 ? -1.535 2.491 9.858 1.00 94.25 394 MET A N 1
ATOM 3037 C CA . MET A 1 394 ? -2.812 1.752 9.879 1.00 94.25 394 MET A CA 1
ATOM 3038 C C . MET A 1 394 ? -2.845 0.611 10.894 1.00 94.25 394 MET A C 1
ATOM 3040 O O . MET A 1 394 ? -3.890 0.289 11.456 1.00 94.25 394 MET A O 1
ATOM 3044 N N . ALA A 1 395 ? -1.697 -0.001 11.161 1.00 90.25 395 ALA A N 1
ATOM 3045 C CA . ALA A 1 395 ? -1.615 -1.026 12.177 1.00 90.25 395 ALA A CA 1
ATOM 3046 C C . ALA A 1 395 ? -1.836 -0.496 13.597 1.00 90.25 395 ALA A C 1
ATOM 3048 O O . ALA A 1 395 ? -2.584 -1.108 14.360 1.00 90.25 395 ALA A O 1
ATOM 3049 N N . SER A 1 396 ? -1.221 0.641 13.932 1.00 90.69 396 SER A N 1
ATOM 3050 C CA . SER A 1 396 ? -1.461 1.320 15.204 1.00 90.69 396 SER A CA 1
ATOM 3051 C C . SER A 1 396 ? -2.929 1.720 15.341 1.00 90.69 396 SER A C 1
ATOM 3053 O O . SER A 1 396 ? -3.523 1.535 16.405 1.00 90.69 396 SER A O 1
ATOM 3055 N N . CYS A 1 397 ? -3.548 2.159 14.238 1.00 94.94 397 CYS A N 1
ATOM 3056 C CA . CYS A 1 397 ? -4.981 2.440 14.181 1.00 94.94 397 CYS A CA 1
ATOM 3057 C C . CYS A 1 397 ? -5.817 1.181 14.477 1.00 94.94 397 CYS A C 1
ATOM 3059 O O . CYS A 1 397 ? -6.709 1.229 15.320 1.00 94.94 397 CYS A O 1
ATOM 3061 N N . LEU A 1 398 ? -5.502 0.032 13.863 1.00 92.44 398 LEU A N 1
ATOM 3062 C CA . LEU A 1 398 ? -6.207 -1.238 14.098 1.00 92.44 398 LEU A CA 1
ATOM 3063 C C . LEU A 1 398 ? -6.147 -1.701 15.558 1.00 92.44 398 LEU A C 1
ATOM 3065 O O . LEU A 1 398 ? -7.114 -2.285 16.055 1.00 92.44 398 LEU A O 1
ATOM 3069 N N . THR A 1 399 ? -5.038 -1.457 16.260 1.00 92.62 399 THR A N 1
ATOM 3070 C CA . THR A 1 399 ? -4.877 -1.814 17.681 1.00 92.62 399 THR A CA 1
ATOM 3071 C C . THR A 1 399 ? -5.417 -0.776 18.654 1.00 92.62 399 THR A C 1
ATOM 3073 O O . THR A 1 399 ? -5.526 -1.072 19.846 1.00 92.62 399 THR A O 1
ATOM 3076 N N . HIS A 1 400 ? -5.825 0.399 18.173 1.00 95.56 400 HIS A N 1
ATOM 3077 C CA . HIS A 1 400 ? -6.309 1.485 19.016 1.00 95.56 400 HIS A CA 1
ATOM 3078 C C . HIS A 1 400 ? -7.474 1.033 19.927 1.00 95.56 400 HIS A C 1
ATOM 3080 O O . HIS A 1 400 ? -8.344 0.280 19.468 1.00 95.56 400 HIS A O 1
ATOM 3086 N N . PRO A 1 401 ? -7.545 1.449 21.209 1.00 96.50 401 PRO A N 1
ATOM 3087 C CA . PRO A 1 401 ? -8.609 1.044 22.138 1.00 96.50 401 PRO A CA 1
ATOM 3088 C C . PRO A 1 401 ? -10.032 1.229 21.604 1.00 96.50 401 PRO A C 1
ATOM 3090 O O . PRO A 1 401 ? -10.887 0.389 21.886 1.00 96.50 401 PRO A O 1
ATOM 3093 N N . TYR A 1 402 ? -10.237 2.241 20.752 1.00 97.44 402 TYR A N 1
ATOM 3094 C CA . TYR A 1 402 ? -11.515 2.502 20.086 1.00 97.44 402 TYR A CA 1
ATOM 3095 C C . TYR A 1 402 ? -12.092 1.242 19.430 1.00 97.44 402 TYR A C 1
ATOM 3097 O O . TYR A 1 402 ? -13.262 0.936 19.629 1.00 97.44 402 TYR A O 1
ATOM 3105 N N . PHE A 1 403 ? -11.276 0.419 18.765 1.00 96.44 403 PHE A N 1
ATOM 3106 C CA . PHE A 1 403 ? -11.740 -0.792 18.073 1.00 96.44 403 PHE A CA 1
ATOM 3107 C C . PHE A 1 403 ? -11.698 -2.078 18.896 1.00 96.44 403 PHE A C 1
ATOM 3109 O O . PHE A 1 403 ? -11.799 -3.168 18.334 1.00 96.44 403 PHE A O 1
ATOM 3116 N N . LYS A 1 404 ? -11.552 -2.003 20.223 1.00 94.81 404 LYS A N 1
ATOM 3117 C CA . LYS A 1 404 ? -11.454 -3.208 21.062 1.00 94.81 404 LYS A CA 1
ATOM 3118 C C . LYS A 1 404 ? -12.613 -4.188 20.822 1.00 94.81 404 LYS A C 1
ATOM 3120 O O . LYS A 1 404 ? -12.359 -5.368 20.601 1.00 94.81 404 LYS A O 1
ATOM 3125 N N . ALA A 1 405 ? -13.851 -3.693 20.798 1.00 93.94 405 ALA A N 1
ATOM 3126 C CA . ALA A 1 405 ? -15.040 -4.520 20.583 1.00 93.94 405 ALA A CA 1
ATOM 3127 C C . ALA A 1 405 ? -15.056 -5.187 19.193 1.00 93.94 405 ALA A C 1
ATOM 3129 O O . ALA A 1 405 ? -15.338 -6.380 19.093 1.00 93.94 405 ALA A O 1
ATOM 3130 N N . HIS A 1 406 ? -14.692 -4.452 18.136 1.00 93.69 406 HIS A N 1
ATOM 3131 C CA . HIS A 1 406 ? -14.589 -4.978 16.768 1.00 93.69 406 HIS A CA 1
ATOM 3132 C C . HIS A 1 406 ? -13.524 -6.064 16.648 1.00 93.69 406 HIS A C 1
ATOM 3134 O O . HIS A 1 406 ? -13.787 -7.119 16.076 1.00 93.69 406 HIS A O 1
ATOM 3140 N N . ARG A 1 407 ? -12.347 -5.851 17.252 1.00 93.31 407 ARG A N 1
ATOM 3141 C CA . ARG A 1 407 ? -11.290 -6.871 17.305 1.00 93.31 407 ARG A CA 1
ATOM 3142 C C . ARG A 1 407 ? -11.768 -8.132 18.016 1.00 93.31 407 ARG A C 1
ATOM 3144 O O . ARG A 1 407 ? -11.576 -9.231 17.511 1.00 93.31 407 ARG A O 1
ATOM 3151 N N . GLU A 1 408 ? -12.394 -7.992 19.181 1.00 92.06 408 GLU A N 1
ATOM 3152 C CA . GLU A 1 408 ? -12.901 -9.132 19.953 1.00 92.06 408 GLU A CA 1
ATOM 3153 C C . GLU A 1 408 ? -14.030 -9.874 19.224 1.00 92.06 408 GLU A C 1
ATOM 3155 O O . GLU A 1 408 ? -14.117 -11.098 19.315 1.00 92.06 408 GLU A O 1
ATOM 3160 N N . ALA A 1 409 ? -14.889 -9.170 18.483 1.00 90.94 409 ALA A N 1
ATOM 3161 C CA . ALA A 1 409 ? -15.892 -9.787 17.618 1.00 90.94 409 ALA A CA 1
ATOM 3162 C C . ALA A 1 409 ? -15.238 -10.584 16.479 1.00 90.94 409 ALA A C 1
ATOM 3164 O O . ALA A 1 409 ? -15.500 -11.780 16.358 1.00 90.94 409 ALA A O 1
ATOM 3165 N N . LEU A 1 410 ? -14.310 -9.970 15.737 1.00 89.19 410 LEU A N 1
ATOM 3166 C CA . LEU A 1 410 ? -13.589 -10.613 14.635 1.00 89.19 410 LEU A CA 1
ATOM 3167 C C . LEU A 1 410 ? -12.862 -11.889 15.090 1.00 89.19 410 LEU A C 1
ATOM 3169 O O . LEU A 1 410 ? -12.971 -12.935 14.457 1.00 89.19 410 LEU A O 1
ATOM 3173 N N . LEU A 1 411 ? -12.156 -11.829 16.222 1.00 87.50 411 LEU A N 1
ATOM 3174 C CA . LEU A 1 411 ? -11.426 -12.981 16.757 1.00 87.50 411 LEU A CA 1
ATOM 3175 C C . LEU A 1 411 ? -12.354 -14.094 17.248 1.00 87.50 411 LEU A C 1
ATOM 3177 O O . LEU A 1 411 ? -12.008 -15.270 17.145 1.00 87.50 411 LEU A O 1
ATOM 3181 N N . ARG A 1 412 ? -13.524 -13.763 17.803 1.00 89.62 412 ARG A N 1
ATOM 3182 C CA . ARG A 1 412 ? -14.518 -14.781 18.177 1.00 89.62 412 ARG A CA 1
ATOM 3183 C C . ARG A 1 412 ? -15.069 -15.491 16.945 1.00 89.62 412 ARG A C 1
ATOM 3185 O O . ARG A 1 412 ? -15.202 -16.712 16.978 1.00 89.62 412 ARG A O 1
ATOM 3192 N N . GLU A 1 413 ? -15.354 -14.749 15.879 1.00 84.88 413 GLU A N 1
ATOM 3193 C CA . GLU A 1 413 ? -15.844 -15.310 14.617 1.00 84.88 413 GLU A CA 1
ATOM 3194 C C . GLU A 1 413 ? -14.816 -16.226 13.949 1.00 84.88 413 GLU A C 1
ATOM 3196 O O . GLU A 1 413 ? -15.172 -17.336 13.553 1.00 84.88 413 GLU A O 1
ATOM 3201 N N . ASP A 1 414 ? -13.548 -15.810 13.879 1.00 81.94 414 ASP A N 1
ATOM 3202 C CA . ASP A 1 414 ? -12.480 -16.642 13.313 1.00 81.94 414 ASP A CA 1
ATOM 3203 C C . ASP A 1 414 ? -12.282 -17.928 14.128 1.00 81.94 414 ASP A C 1
ATOM 3205 O O . ASP A 1 414 ? -12.304 -19.022 13.570 1.00 81.94 414 ASP A O 1
ATOM 3209 N N . ASN A 1 415 ? -12.221 -17.838 15.463 1.00 84.38 415 ASN A N 1
ATOM 3210 C CA . ASN A 1 415 ? -12.122 -19.027 16.317 1.00 84.38 415 ASN A CA 1
ATOM 3211 C C . ASN A 1 415 ? -13.309 -19.986 16.121 1.00 84.38 415 ASN A C 1
ATOM 3213 O O . ASN A 1 415 ? -13.111 -21.198 16.035 1.00 84.38 415 ASN A O 1
ATOM 3217 N N . ALA A 1 416 ? -14.536 -19.465 16.017 1.00 83.88 416 ALA A N 1
ATOM 3218 C CA . ALA A 1 416 ? -15.717 -20.285 15.749 1.00 83.88 416 ALA A CA 1
ATOM 3219 C C . ALA A 1 416 ? -15.640 -20.966 14.371 1.00 83.88 416 ALA A C 1
ATOM 3221 O O . ALA A 1 416 ? -15.996 -22.138 14.240 1.00 83.88 416 ALA A O 1
ATOM 3222 N N . PHE A 1 417 ? -15.138 -20.259 13.355 1.00 79.25 417 PHE A N 1
ATOM 3223 C CA . PHE A 1 417 ? -14.937 -20.808 12.017 1.00 79.25 417 PHE A CA 1
ATOM 3224 C C . PHE A 1 417 ? -13.870 -21.913 11.996 1.00 79.25 417 PHE A C 1
ATOM 3226 O O . PHE A 1 417 ? -14.108 -22.972 11.412 1.00 79.25 417 PHE A O 1
ATOM 3233 N N . GLN A 1 418 ? -12.733 -21.719 12.676 1.00 80.62 418 GLN A N 1
ATOM 3234 C CA . GLN A 1 418 ? -11.698 -22.754 12.798 1.00 80.62 418 GLN A CA 1
ATOM 3235 C C . GLN A 1 418 ? -12.235 -24.004 13.510 1.00 80.62 418 GLN A C 1
ATOM 3237 O O . GLN A 1 418 ? -12.014 -25.115 13.035 1.00 80.62 418 GLN A O 1
ATOM 3242 N N . MET A 1 419 ? -13.015 -23.840 14.587 1.00 83.38 419 MET A N 1
ATOM 3243 C CA . MET A 1 419 ? -13.638 -24.971 15.287 1.00 83.38 419 MET A CA 1
ATOM 3244 C C . MET A 1 419 ? -14.603 -25.764 14.392 1.00 83.38 419 MET A C 1
ATOM 3246 O O . MET A 1 419 ? -14.594 -26.991 14.429 1.00 83.38 419 MET A O 1
ATOM 3250 N N . LEU A 1 420 ? -15.425 -25.095 13.573 1.00 82.19 420 LEU A N 1
ATOM 3251 C CA . LEU A 1 420 ? -16.323 -25.777 12.629 1.00 82.19 420 LEU A CA 1
ATOM 3252 C C . LEU A 1 420 ? -15.546 -26.568 11.571 1.00 82.19 420 LEU A C 1
ATOM 3254 O O . LEU A 1 420 ? -15.902 -27.705 11.268 1.00 82.19 420 LEU A O 1
ATOM 3258 N N . LYS A 1 421 ? -14.453 -25.996 11.060 1.00 81.25 421 LYS A N 1
ATOM 3259 C CA . LYS A 1 421 ? -13.586 -26.660 10.084 1.00 81.25 421 LYS A CA 1
ATOM 3260 C C . LYS A 1 421 ? -12.930 -27.921 10.656 1.00 81.25 421 LYS A C 1
ATOM 3262 O O . LYS A 1 421 ? -12.898 -28.945 9.980 1.00 81.25 421 LYS A O 1
ATOM 3267 N N . GLU A 1 422 ? -12.461 -27.869 11.903 1.00 85.50 422 GLU A N 1
ATOM 3268 C CA . GLU A 1 422 ? -11.904 -29.037 12.597 1.00 85.50 422 GLU A CA 1
ATOM 3269 C C . GLU A 1 422 ? -12.948 -30.149 12.785 1.00 85.50 422 GLU A C 1
ATOM 3271 O O . GLU A 1 422 ? -12.631 -31.323 12.605 1.00 85.50 422 GLU A O 1
ATOM 3276 N N . ILE A 1 423 ? -14.203 -29.799 13.096 1.00 86.75 423 ILE A N 1
ATOM 3277 C CA . ILE A 1 423 ? -15.302 -30.771 13.237 1.00 86.75 423 ILE A CA 1
ATOM 3278 C C . ILE A 1 423 ? -15.608 -31.465 11.900 1.00 86.75 423 ILE A C 1
ATOM 3280 O O . ILE A 1 423 ? -15.802 -32.685 11.879 1.00 86.75 423 ILE A O 1
ATOM 3284 N N . ASP A 1 424 ? -15.639 -30.716 10.796 1.00 81.38 424 ASP A N 1
ATOM 3285 C CA . ASP A 1 424 ? -15.891 -31.271 9.463 1.00 81.38 424 ASP A CA 1
ATOM 3286 C C . ASP A 1 424 ? -14.766 -32.225 9.031 1.00 81.38 424 ASP A C 1
ATOM 3288 O O . ASP A 1 424 ? -15.053 -33.345 8.595 1.00 81.38 424 ASP A O 1
ATOM 3292 N N . GLU A 1 425 ? -13.499 -31.846 9.233 1.00 83.25 425 GLU A N 1
ATOM 3293 C CA . GLU A 1 425 ? -12.332 -32.692 8.933 1.00 83.25 425 GLU A CA 1
ATOM 3294 C C . GLU A 1 425 ? -12.341 -33.997 9.758 1.00 83.25 425 GLU A C 1
ATOM 3296 O O . GLU A 1 425 ? -12.156 -35.091 9.210 1.00 83.25 425 GLU A O 1
ATOM 3301 N N . ASP A 1 426 ? -12.669 -33.916 11.052 1.00 80.19 426 ASP A N 1
ATOM 3302 C CA . ASP A 1 426 ? -12.823 -35.079 11.935 1.00 80.19 426 ASP A CA 1
ATOM 3303 C C . ASP A 1 426 ? -13.962 -36.016 11.487 1.00 80.19 426 ASP A C 1
ATOM 3305 O O . ASP A 1 426 ? -13.883 -37.243 11.644 1.00 80.19 426 ASP A O 1
ATOM 3309 N N . SER A 1 427 ? -15.043 -35.447 10.944 1.00 78.31 427 SER A N 1
ATOM 3310 C CA . SER A 1 427 ? -16.198 -36.202 10.453 1.00 78.31 427 SER A CA 1
ATOM 3311 C C . SER A 1 427 ? -15.894 -36.947 9.145 1.00 78.31 427 SER A C 1
ATOM 3313 O O . SER A 1 427 ? -16.328 -38.092 8.970 1.00 78.31 427 SER A O 1
ATOM 3315 N N . GLU A 1 428 ? -15.083 -36.361 8.257 1.00 75.69 428 GLU A N 1
ATOM 3316 C CA . GLU A 1 428 ? -14.634 -36.992 7.010 1.00 75.69 428 GLU A CA 1
ATOM 3317 C C . GLU A 1 428 ? -13.591 -38.099 7.243 1.00 75.69 428 GLU A C 1
ATOM 3319 O O . GLU A 1 428 ? -13.559 -39.107 6.513 1.00 75.69 428 GLU A O 1
ATOM 3324 N N . GLU A 1 429 ? -12.755 -37.959 8.276 1.00 75.25 429 GLU A N 1
ATOM 3325 C CA . GLU A 1 429 ? -11.775 -38.978 8.658 1.00 75.25 429 GLU A CA 1
ATOM 3326 C C . GLU A 1 429 ? -12.449 -40.199 9.311 1.00 75.25 429 GLU A C 1
ATOM 3328 O O . GLU A 1 429 ? -12.069 -41.340 9.034 1.00 75.25 429 GLU A O 1
ATOM 3333 N N . LYS A 1 430 ? -13.516 -39.985 10.094 1.00 70.81 430 LYS A N 1
ATOM 3334 C CA . LYS A 1 430 ? -14.265 -41.052 10.789 1.00 70.81 430 LYS A CA 1
ATOM 3335 C C . LYS A 1 430 ? -15.357 -41.719 9.942 1.00 70.81 430 LYS A C 1
ATOM 3337 O O . LYS A 1 430 ? -15.923 -42.727 10.373 1.00 70.81 430 LYS A O 1
ATOM 3342 N N . ALA A 1 431 ? -15.655 -41.218 8.742 1.00 63.94 431 ALA A N 1
ATOM 3343 C CA . ALA A 1 431 ? -16.645 -41.834 7.860 1.00 63.94 431 ALA A CA 1
ATOM 3344 C C . ALA A 1 431 ? -16.166 -43.217 7.348 1.00 63.94 431 ALA A C 1
ATOM 3346 O O . ALA A 1 431 ? -15.097 -43.308 6.728 1.00 63.94 431 ALA A O 1
ATOM 3347 N N . PRO A 1 432 ? -16.937 -44.308 7.550 1.00 63.34 432 PRO A N 1
ATOM 3348 C CA . PRO A 1 432 ? -16.540 -45.651 7.134 1.00 63.34 432 PRO A CA 1
ATOM 3349 C C . PRO A 1 432 ? -16.309 -45.731 5.618 1.00 63.34 432 PRO A C 1
ATOM 3351 O O . PRO A 1 432 ? -17.069 -45.169 4.826 1.00 63.34 432 PRO A O 1
ATOM 3354 N N . LEU A 1 433 ? -15.278 -46.482 5.201 1.00 53.03 433 LEU A N 1
ATOM 3355 C CA . LEU A 1 433 ? -14.871 -46.651 3.792 1.00 53.03 433 LEU A CA 1
ATOM 3356 C C . LEU A 1 433 ? -16.021 -47.070 2.853 1.00 53.03 433 LEU A C 1
ATOM 3358 O O . LEU A 1 433 ? -15.971 -46.770 1.663 1.00 53.03 433 LEU A O 1
ATOM 3362 N N . SER A 1 434 ? -17.076 -47.703 3.372 1.00 50.12 434 SER A N 1
ATOM 3363 C CA . SER A 1 434 ? -18.264 -48.093 2.601 1.00 50.12 434 SER A CA 1
ATOM 3364 C C . SER A 1 434 ? -19.172 -46.925 2.185 1.00 50.12 434 SER A C 1
ATOM 3366 O O . SER A 1 434 ? -19.967 -47.092 1.264 1.00 50.12 434 SER A O 1
ATOM 3368 N N . GLN A 1 435 ? -19.056 -45.742 2.800 1.00 49.56 435 GLN A N 1
ATOM 3369 C CA . GLN A 1 435 ? -19.866 -44.558 2.466 1.00 49.56 435 GLN A CA 1
ATOM 3370 C C . GLN A 1 435 ? -19.141 -43.541 1.570 1.00 49.56 435 GLN A C 1
ATOM 3372 O O . GLN A 1 435 ? -19.795 -42.700 0.950 1.00 49.56 435 GLN A O 1
ATOM 3377 N N . LYS A 1 436 ? -17.813 -43.653 1.408 1.00 48.38 436 LYS A N 1
ATOM 3378 C CA . LYS A 1 436 ? -17.014 -42.736 0.570 1.00 48.38 436 LYS A CA 1
ATOM 3379 C C . LYS A 1 436 ? -17.299 -42.869 -0.933 1.00 48.38 436 LYS A C 1
ATOM 3381 O O . LYS A 1 436 ? -17.008 -41.951 -1.689 1.00 48.38 436 LYS A O 1
ATOM 3386 N N . SER A 1 437 ? -17.944 -43.956 -1.372 1.00 44.19 437 SER A N 1
ATOM 3387 C CA . SER A 1 437 ? -18.238 -44.180 -2.795 1.00 44.19 437 SER A CA 1
ATOM 3388 C C . SER A 1 437 ? -19.591 -43.634 -3.281 1.00 44.19 437 SER A C 1
ATOM 3390 O O . SER A 1 437 ? -19.835 -43.652 -4.483 1.00 44.19 437 SER A O 1
ATOM 3392 N N . ALA A 1 438 ? -20.470 -43.148 -2.393 1.00 42.66 438 ALA A N 1
ATOM 3393 C CA . ALA A 1 438 ? -21.846 -42.772 -2.754 1.00 42.66 438 ALA A CA 1
ATOM 3394 C C . ALA A 1 438 ? -22.122 -41.255 -2.816 1.00 42.66 438 ALA A C 1
ATOM 3396 O O . ALA A 1 438 ? -23.238 -40.866 -3.151 1.00 42.66 438 ALA A O 1
ATOM 3397 N N . ARG A 1 439 ? -21.149 -40.384 -2.501 1.00 36.50 439 ARG A N 1
ATOM 3398 C CA . ARG A 1 439 ? -21.404 -38.934 -2.341 1.00 36.50 439 ARG A CA 1
ATOM 3399 C C . ARG A 1 439 ? -20.648 -37.998 -3.291 1.00 36.50 439 ARG A C 1
ATOM 3401 O O . ARG A 1 439 ? -20.777 -36.786 -3.167 1.00 36.50 439 ARG A O 1
ATOM 3408 N N . VAL A 1 440 ? -19.950 -38.527 -4.298 1.00 40.88 440 VAL A N 1
ATOM 3409 C CA . VAL A 1 440 ? -19.361 -37.722 -5.385 1.00 40.88 440 VAL A CA 1
ATOM 3410 C C . VAL A 1 440 ? -20.318 -37.714 -6.578 1.00 40.88 440 VAL A C 1
ATOM 3412 O O . VAL A 1 440 ? -20.181 -38.502 -7.503 1.00 40.88 440 VAL A O 1
ATOM 3415 N N . THR A 1 441 ? -21.353 -36.875 -6.525 1.00 36.41 441 THR A N 1
ATOM 3416 C CA . THR A 1 441 ? -22.095 -36.366 -7.702 1.00 36.41 441 THR A CA 1
ATOM 3417 C C . THR A 1 441 ? -23.085 -35.291 -7.250 1.00 36.41 441 THR A C 1
ATOM 3419 O O . THR A 1 441 ? -24.295 -35.489 -7.228 1.00 36.41 441 THR A O 1
ATOM 3422 N N . ARG A 1 442 ? -22.575 -34.110 -6.887 1.00 32.16 442 ARG A N 1
ATOM 3423 C CA . ARG A 1 442 ? -23.316 -32.853 -7.068 1.00 32.16 442 ARG A CA 1
ATOM 3424 C C . ARG A 1 442 ? -22.357 -31.662 -7.068 1.00 32.16 442 ARG A C 1
ATOM 3426 O O . ARG A 1 442 ? -21.837 -31.274 -6.037 1.00 32.16 442 ARG A O 1
ATOM 3433 N N . SER A 1 443 ? -22.187 -31.119 -8.272 1.00 32.88 443 SER A N 1
ATOM 3434 C CA . SER A 1 443 ? -21.700 -29.780 -8.617 1.00 32.88 443 SER A CA 1
ATOM 3435 C C . SER A 1 443 ? -20.306 -29.357 -8.138 1.00 32.88 443 SER A C 1
ATOM 3437 O O . SER A 1 443 ? -20.131 -28.904 -7.014 1.00 32.88 443 SER A O 1
ATOM 3439 N N . LYS A 1 444 ? -19.340 -29.424 -9.064 1.00 29.08 444 LYS A N 1
ATOM 3440 C CA . LYS A 1 444 ? -18.363 -28.363 -9.384 1.00 29.08 444 LYS A CA 1
ATOM 3441 C C . LYS A 1 444 ? -17.539 -28.840 -10.586 1.00 29.08 444 LYS A C 1
ATOM 3443 O O . LYS A 1 444 ? -16.619 -29.637 -10.444 1.00 29.08 444 LYS A O 1
ATOM 3448 N N . SER A 1 445 ? -17.914 -28.403 -11.788 1.00 28.06 445 SER A N 1
ATOM 3449 C CA . SER A 1 445 ? -17.092 -28.568 -12.988 1.00 28.06 445 SER A CA 1
ATOM 3450 C C . SER A 1 445 ? -16.365 -27.260 -13.259 1.00 28.06 445 SER A C 1
ATOM 3452 O O . SER A 1 445 ? -17.025 -26.337 -13.703 1.00 28.06 445 SER A O 1
ATOM 3454 N N . TRP A 1 446 ? -15.053 -27.186 -13.035 1.00 28.67 446 TRP A N 1
ATOM 3455 C CA . TRP A 1 446 ? -14.128 -26.425 -13.885 1.00 28.67 446 TRP A CA 1
ATOM 3456 C C . TRP A 1 446 ? -12.751 -27.118 -13.867 1.00 28.67 446 TRP A C 1
ATOM 3458 O O . TRP A 1 446 ? -12.219 -27.475 -12.821 1.00 28.67 446 TRP A O 1
ATOM 3468 N N . ALA A 1 447 ? -12.302 -27.379 -15.094 1.00 27.34 447 ALA A N 1
ATOM 3469 C CA . ALA A 1 447 ? -11.090 -27.979 -15.651 1.00 27.34 447 ALA A CA 1
ATOM 3470 C C . ALA A 1 447 ? -9.939 -28.489 -14.754 1.00 27.34 447 ALA A C 1
ATOM 3472 O O . ALA A 1 447 ? -9.213 -27.757 -14.091 1.00 27.34 447 ALA A O 1
ATOM 3473 N N . SER A 1 448 ? -9.679 -29.780 -14.952 1.00 26.27 448 SER A N 1
ATOM 3474 C CA . SER A 1 448 ? -8.438 -30.527 -14.749 1.00 26.27 448 SER A CA 1
ATOM 3475 C C . SER A 1 448 ? -7.275 -30.062 -15.641 1.00 26.27 448 SER A C 1
ATOM 3477 O O . SER A 1 448 ? -7.466 -29.921 -16.848 1.00 26.27 448 SER A O 1
ATOM 3479 N N . ASN A 1 449 ? -6.059 -29.973 -15.081 1.00 28.28 449 ASN A N 1
ATOM 3480 C CA . ASN A 1 449 ? -4.836 -30.597 -15.626 1.00 28.28 449 ASN A CA 1
ATOM 3481 C C . ASN A 1 449 ? -3.606 -30.351 -14.723 1.00 28.28 449 ASN A C 1
ATOM 3483 O O . ASN A 1 449 ? -3.011 -29.280 -14.782 1.00 28.28 449 ASN A O 1
ATOM 3487 N N . ARG A 1 450 ? -3.194 -31.372 -13.952 1.00 25.41 450 ARG A N 1
ATOM 3488 C CA . ARG A 1 450 ? -1.847 -32.005 -13.946 1.00 25.41 450 ARG A CA 1
ATOM 3489 C C . ARG A 1 450 ? -1.595 -32.797 -12.650 1.00 25.41 450 ARG A C 1
ATOM 3491 O O . ARG A 1 450 ? -1.560 -32.243 -11.558 1.00 25.41 450 ARG A O 1
ATOM 3498 N N . LEU A 1 451 ? -1.378 -34.106 -12.827 1.00 24.30 451 LEU A N 1
ATOM 3499 C CA . LEU A 1 451 ? -0.616 -34.985 -11.929 1.00 24.30 451 LEU A CA 1
ATOM 3500 C C . LEU A 1 451 ? 0.815 -34.431 -11.775 1.00 24.30 451 LEU A C 1
ATOM 3502 O O . LEU A 1 451 ? 1.330 -33.846 -12.721 1.00 24.30 451 LEU A O 1
ATOM 3506 N N . GLY A 1 452 ? 1.567 -34.607 -10.695 1.00 23.28 452 GLY A N 1
ATOM 3507 C CA . GLY A 1 452 ? 1.405 -35.334 -9.442 1.00 23.28 452 GLY A CA 1
ATOM 3508 C C . GLY A 1 452 ? 2.782 -35.361 -8.756 1.00 23.28 452 GLY A C 1
ATOM 3509 O O . GLY A 1 452 ? 3.792 -35.246 -9.441 1.00 23.28 452 GLY A O 1
ATOM 3510 N N . SER A 1 453 ? 2.835 -35.488 -7.431 1.00 23.33 453 SER A N 1
ATOM 3511 C CA . SER A 1 453 ? 3.855 -36.268 -6.710 1.00 23.33 453 SER A CA 1
ATOM 3512 C C . SER A 1 453 ? 3.543 -36.215 -5.215 1.00 23.33 453 SER A C 1
ATOM 3514 O O . SER A 1 453 ? 3.468 -35.145 -4.616 1.00 23.33 453 SER A O 1
ATOM 3516 N N . LEU A 1 454 ? 3.311 -37.392 -4.644 1.00 22.47 454 LEU A N 1
ATOM 3517 C CA . LEU A 1 454 ? 3.105 -37.640 -3.224 1.00 22.47 454 LEU A CA 1
ATOM 3518 C C . LEU A 1 454 ? 4.467 -37.728 -2.529 1.00 22.47 454 LEU A C 1
ATOM 3520 O O . LEU A 1 454 ? 5.307 -38.529 -2.932 1.00 22.47 454 LEU A O 1
ATOM 3524 N N . SER A 1 455 ? 4.641 -37.007 -1.424 1.00 23.92 455 SER A N 1
ATOM 3525 C CA . SER A 1 455 ? 5.644 -37.349 -0.414 1.00 23.92 455 SER A CA 1
ATOM 3526 C C . SER A 1 455 ? 5.005 -37.311 0.971 1.00 23.92 455 SER A C 1
ATOM 3528 O O . SER A 1 455 ? 4.650 -36.247 1.475 1.00 23.92 455 SER A O 1
ATOM 3530 N N . LEU A 1 456 ? 4.844 -38.504 1.553 1.00 22.53 456 LEU A N 1
ATOM 3531 C CA . LEU A 1 456 ? 4.513 -38.734 2.958 1.00 22.53 456 LEU A CA 1
ATOM 3532 C C . LEU A 1 456 ? 5.576 -38.101 3.863 1.00 22.53 456 LEU A C 1
ATOM 3534 O O . LEU A 1 456 ? 6.753 -38.419 3.708 1.00 22.53 456 LEU A O 1
ATOM 3538 N N . ILE A 1 457 ? 5.161 -37.341 4.881 1.00 23.47 457 ILE A N 1
ATOM 3539 C CA . ILE A 1 457 ? 5.961 -37.122 6.094 1.00 23.47 457 ILE A CA 1
ATOM 3540 C C . ILE A 1 457 ? 5.042 -37.220 7.322 1.00 23.47 457 ILE A C 1
ATOM 3542 O O . ILE A 1 457 ? 3.971 -36.622 7.377 1.00 23.47 457 ILE A O 1
ATOM 3546 N N . PHE A 1 458 ? 5.479 -38.033 8.285 1.00 23.17 458 PHE A N 1
ATOM 3547 C CA . PHE A 1 458 ? 4.847 -38.325 9.571 1.00 23.17 458 PHE A CA 1
ATOM 3548 C C . PHE A 1 458 ? 4.622 -37.059 10.425 1.00 23.17 458 PHE A C 1
ATOM 3550 O O . PHE A 1 458 ? 5.561 -36.305 10.670 1.00 23.17 458 PHE A O 1
ATOM 3557 N N . LYS A 1 459 ? 3.404 -36.877 10.962 1.00 23.73 459 LYS A N 1
ATOM 3558 C CA . LYS A 1 459 ? 3.124 -35.955 12.080 1.00 23.73 459 LYS A CA 1
ATOM 3559 C C . LYS A 1 459 ? 3.466 -36.645 13.407 1.00 23.73 459 LYS A C 1
ATOM 3561 O O . LYS A 1 459 ? 2.838 -37.642 13.759 1.00 23.73 459 LYS A O 1
ATOM 3566 N N . ALA A 1 460 ? 4.420 -36.096 14.158 1.00 24.36 460 ALA A N 1
ATOM 3567 C CA . ALA A 1 460 ? 4.577 -36.379 15.584 1.00 24.36 460 ALA A CA 1
ATOM 3568 C C . ALA A 1 460 ? 3.760 -35.356 16.394 1.00 24.36 460 ALA A C 1
ATOM 3570 O O . ALA A 1 460 ? 3.802 -34.160 16.112 1.00 24.36 460 ALA A O 1
ATOM 3571 N N . LYS A 1 461 ? 2.979 -35.863 17.355 1.00 26.08 461 LYS A N 1
ATOM 3572 C CA . LYS A 1 461 ? 2.059 -35.121 18.229 1.00 26.08 461 LYS A CA 1
ATOM 3573 C C . LYS A 1 461 ? 2.783 -34.308 19.312 1.00 26.08 461 LYS A C 1
ATOM 3575 O O . LYS A 1 461 ? 3.757 -34.783 19.883 1.00 26.08 461 LYS A O 1
ATOM 3580 N N . ASP A 1 462 ? 2.194 -33.148 19.603 1.00 28.55 462 ASP A N 1
ATOM 3581 C CA . ASP A 1 462 ? 2.106 -32.413 20.874 1.00 28.55 462 ASP A CA 1
ATOM 3582 C C . ASP A 1 462 ? 3.310 -32.346 21.826 1.00 28.55 462 ASP A C 1
ATOM 3584 O O . ASP A 1 462 ? 3.604 -33.290 22.551 1.00 28.55 462 ASP A O 1
ATOM 3588 N N . THR A 1 463 ? 3.809 -31.118 22.028 1.00 26.12 463 THR A N 1
ATOM 3589 C CA . THR A 1 463 ? 4.012 -30.578 23.386 1.00 26.12 463 THR A CA 1
ATOM 3590 C C . THR A 1 463 ? 3.774 -29.064 23.401 1.00 26.12 463 THR A C 1
ATOM 3592 O O . THR A 1 463 ? 4.408 -28.311 22.667 1.00 26.12 463 THR A O 1
ATOM 3595 N N . LYS A 1 464 ? 2.843 -28.628 24.260 1.00 33.66 464 LYS A N 1
ATOM 3596 C CA . LYS A 1 464 ? 2.538 -27.229 24.595 1.00 33.66 464 LYS A CA 1
ATOM 3597 C C . LYS A 1 464 ? 3.779 -26.507 25.124 1.00 33.66 464 LYS A C 1
ATOM 3599 O O . LYS A 1 464 ? 4.293 -26.919 26.156 1.00 33.66 464 LYS A O 1
ATOM 3604 N N . LEU A 1 465 ? 4.177 -25.396 24.499 1.00 27.09 465 LEU A N 1
ATOM 3605 C CA . LEU A 1 465 ? 5.087 -24.388 25.071 1.00 27.09 465 LEU A CA 1
ATOM 3606 C C . LEU A 1 465 ? 4.888 -23.036 24.356 1.00 27.09 465 LEU A C 1
ATOM 3608 O O . LEU A 1 465 ? 5.722 -22.568 23.590 1.00 27.09 465 LEU A O 1
ATOM 3612 N N . SER A 1 466 ? 3.744 -22.395 24.594 1.00 26.80 466 SER A N 1
ATOM 3613 C CA . SER A 1 466 ? 3.515 -20.993 24.233 1.00 26.80 466 SER A CA 1
ATOM 3614 C C . SER A 1 466 ? 3.980 -20.101 25.385 1.00 26.80 466 SER A C 1
ATOM 3616 O O . SER A 1 466 ? 3.312 -20.083 26.415 1.00 26.80 466 SER A O 1
ATOM 3618 N N . ASN A 1 467 ? 5.126 -19.424 25.239 1.00 32.25 467 ASN A N 1
ATOM 3619 C CA . ASN A 1 467 ? 5.463 -18.123 25.848 1.00 32.25 467 ASN A CA 1
ATOM 3620 C C . ASN A 1 467 ? 6.885 -17.671 25.426 1.00 32.25 467 ASN A C 1
ATOM 3622 O O . ASN A 1 467 ? 7.789 -18.497 25.327 1.00 32.25 467 ASN A O 1
ATOM 3626 N N . PHE A 1 468 ? 7.062 -16.347 25.269 1.00 27.52 468 PHE A N 1
ATOM 3627 C CA . PHE A 1 468 ? 8.306 -15.545 25.140 1.00 27.52 468 PHE A CA 1
ATOM 3628 C C . PHE A 1 468 ? 8.785 -15.065 23.745 1.00 27.52 468 PHE A C 1
ATOM 3630 O O . PHE A 1 468 ? 9.554 -15.746 23.072 1.00 27.52 468 PHE A O 1
ATOM 3637 N N . ALA A 1 469 ? 8.384 -13.824 23.424 1.00 32.34 469 ALA A N 1
ATOM 3638 C CA . ALA A 1 469 ? 9.178 -12.614 23.105 1.00 32.34 469 ALA A CA 1
ATOM 3639 C C . ALA A 1 469 ? 10.272 -12.578 21.998 1.00 32.34 469 ALA A C 1
ATOM 3641 O O . ALA A 1 469 ? 11.202 -13.388 21.991 1.00 32.34 469 ALA A O 1
ATOM 3642 N N . ASP A 1 470 ? 10.115 -11.528 21.168 1.00 34.97 470 ASP A N 1
ATOM 3643 C CA . ASP A 1 470 ? 11.042 -10.512 20.614 1.00 34.97 470 ASP A CA 1
ATOM 3644 C C . ASP A 1 470 ? 12.280 -10.889 19.771 1.00 34.97 470 ASP A C 1
ATOM 3646 O O . ASP A 1 470 ? 13.188 -11.591 20.210 1.00 34.97 470 ASP A O 1
ATOM 3650 N N . ALA A 1 471 ? 12.351 -10.304 18.563 1.00 29.80 471 ALA A N 1
ATOM 3651 C CA . ALA A 1 471 ? 13.549 -10.173 17.726 1.00 29.80 471 ALA A CA 1
ATOM 3652 C C . ALA A 1 471 ? 13.438 -8.905 16.846 1.00 29.80 471 ALA A C 1
ATOM 3654 O O . ALA A 1 471 ? 12.420 -8.719 16.183 1.00 29.80 471 ALA A O 1
ATOM 3655 N N . VAL A 1 472 ? 14.477 -8.058 16.832 1.00 33.22 472 VAL A N 1
ATOM 3656 C CA . VAL A 1 472 ? 14.629 -6.867 15.966 1.00 33.22 472 VAL A CA 1
ATOM 3657 C C . VAL A 1 472 ? 15.774 -7.122 14.981 1.00 33.22 472 VAL A C 1
ATOM 3659 O O . VAL A 1 472 ? 16.830 -7.616 15.381 1.00 33.22 472 VAL A O 1
ATOM 3662 N N . ARG A 1 473 ? 15.582 -6.774 13.703 1.00 33.28 473 ARG A N 1
ATOM 3663 C CA . ARG A 1 473 ? 16.617 -6.773 12.658 1.00 33.28 473 ARG A CA 1
ATOM 3664 C C . ARG A 1 473 ? 17.085 -5.330 12.436 1.00 33.28 473 ARG A C 1
ATO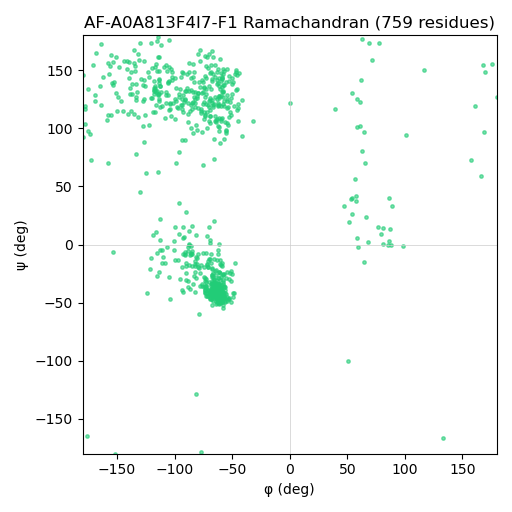M 3666 O O . ARG A 1 473 ? 16.267 -4.477 12.122 1.00 33.28 473 ARG A O 1
ATOM 3673 N N . LEU A 1 474 ? 18.378 -5.059 12.610 1.00 31.72 474 LEU A N 1
ATOM 3674 C CA . LEU A 1 474 ? 19.003 -3.788 12.216 1.00 31.72 474 LEU A CA 1
ATOM 3675 C C . LEU A 1 474 ? 19.693 -3.990 10.861 1.00 31.72 474 LEU A C 1
ATOM 3677 O O . LEU A 1 474 ? 20.343 -5.021 10.663 1.00 31.72 474 LEU A O 1
ATOM 3681 N N . LEU A 1 475 ? 19.507 -3.056 9.925 1.00 34.75 475 LEU A N 1
ATOM 3682 C CA . LEU A 1 475 ? 20.141 -3.098 8.607 1.00 34.75 475 LEU A CA 1
ATOM 3683 C C . LEU A 1 475 ? 21.525 -2.417 8.652 1.00 34.75 475 LEU A C 1
ATOM 3685 O O . LEU A 1 475 ? 21.716 -1.482 9.428 1.00 34.75 475 LEU A O 1
ATOM 3689 N N . PRO A 1 476 ? 22.504 -2.864 7.839 1.00 33.72 476 PRO A N 1
ATOM 3690 C CA . PRO A 1 476 ? 23.876 -2.346 7.870 1.00 33.72 476 PRO A CA 1
ATOM 3691 C C . PRO A 1 476 ? 24.022 -0.854 7.543 1.00 33.72 476 PRO A C 1
ATOM 3693 O O . PRO A 1 476 ? 25.011 -0.259 7.955 1.00 33.72 476 PRO A O 1
ATOM 3696 N N . GLN A 1 477 ? 23.069 -0.253 6.824 1.00 39.03 477 GLN A N 1
ATOM 3697 C CA . GLN A 1 477 ? 23.131 1.163 6.443 1.00 39.03 477 GLN A CA 1
ATOM 3698 C C . GLN A 1 477 ? 22.934 2.155 7.605 1.00 39.03 477 GLN A C 1
ATOM 3700 O O . GLN A 1 477 ? 23.249 3.326 7.440 1.00 39.03 477 GLN A O 1
ATOM 3705 N N . ASP A 1 478 ? 22.486 1.695 8.778 1.00 35.28 478 ASP A N 1
ATOM 3706 C CA . ASP A 1 478 ? 22.188 2.569 9.924 1.00 35.28 478 ASP A CA 1
ATOM 3707 C C . ASP A 1 478 ? 23.350 2.665 10.939 1.00 35.28 478 ASP A C 1
ATOM 3709 O O . ASP A 1 478 ? 23.183 3.190 12.039 1.00 35.28 478 ASP A O 1
ATOM 3713 N N . ASN A 1 479 ? 24.535 2.128 10.614 1.00 32.12 479 ASN A N 1
ATOM 3714 C CA . ASN A 1 479 ? 25.717 2.191 11.479 1.00 32.12 479 ASN A CA 1
ATOM 3715 C C . ASN A 1 479 ? 26.988 2.438 10.654 1.00 32.12 479 ASN A C 1
ATOM 3717 O O . ASN A 1 479 ? 27.464 1.551 9.948 1.00 32.12 479 ASN A O 1
ATOM 3721 N N . ASP A 1 480 ? 27.595 3.613 10.829 1.00 34.75 480 ASP A N 1
ATOM 3722 C CA . ASP A 1 480 ? 28.825 4.086 10.163 1.00 34.75 480 ASP A CA 1
ATOM 3723 C C . ASP A 1 480 ? 30.109 3.292 10.516 1.00 34.75 480 ASP A C 1
ATOM 3725 O O . ASP A 1 480 ? 31.238 3.747 10.335 1.00 34.75 480 ASP A O 1
ATOM 3729 N N . SER A 1 481 ? 29.985 2.064 11.023 1.00 31.53 481 SER A N 1
ATOM 3730 C CA . SER A 1 481 ? 31.120 1.154 11.172 1.00 31.53 481 SER A CA 1
ATOM 3731 C C . SER A 1 481 ? 30.677 -0.311 11.183 1.00 31.53 481 SER A C 1
ATOM 3733 O O . SER A 1 481 ? 30.120 -0.804 12.159 1.00 31.53 481 SER A O 1
ATOM 3735 N N . SER A 1 482 ? 31.033 -1.035 10.115 1.00 34.62 482 SER A N 1
ATOM 3736 C CA . SER A 1 482 ? 31.012 -2.504 9.969 1.00 34.62 482 SER A CA 1
ATOM 3737 C C . SER A 1 482 ? 29.647 -3.207 10.100 1.00 34.62 482 SER A C 1
ATOM 3739 O O . SER A 1 482 ? 28.981 -3.150 11.124 1.00 34.62 482 SER A O 1
ATOM 3741 N N . GLY A 1 483 ? 29.244 -3.947 9.061 1.00 35.88 483 GLY A N 1
ATOM 3742 C CA . GLY A 1 483 ? 27.984 -4.695 9.039 1.00 35.88 483 GLY A CA 1
ATOM 3743 C C . GLY A 1 483 ? 27.911 -5.779 10.117 1.00 35.88 483 GLY A C 1
ATOM 3744 O O . GLY A 1 483 ? 28.703 -6.715 10.110 1.00 35.88 483 GLY A O 1
ATOM 3745 N N . PHE A 1 484 ? 26.932 -5.693 11.018 1.00 38.97 484 PHE A N 1
ATOM 3746 C CA . PHE A 1 484 ? 26.664 -6.707 12.043 1.00 38.97 484 PHE A CA 1
ATOM 3747 C C . PHE A 1 484 ? 25.306 -7.390 11.807 1.00 38.97 484 PHE A C 1
ATOM 3749 O O . PHE A 1 484 ? 24.333 -6.729 11.455 1.00 38.97 484 PHE A O 1
ATOM 3756 N N . PHE A 1 485 ? 25.219 -8.704 12.061 1.00 43.38 485 PHE A N 1
ATOM 3757 C CA . PHE A 1 485 ? 23.966 -9.482 12.090 1.00 43.38 485 PHE A CA 1
ATOM 3758 C C . PHE A 1 485 ? 23.687 -10.056 13.496 1.00 43.38 485 PHE A C 1
ATOM 3760 O O . PHE A 1 485 ? 24.608 -10.284 14.286 1.00 43.38 485 PHE A O 1
ATOM 3767 N N . VAL A 1 486 ? 22.409 -10.325 13.813 1.00 39.53 486 VAL A N 1
ATOM 3768 C CA . VAL A 1 486 ? 21.929 -10.783 15.139 1.00 39.53 486 VAL A CA 1
ATOM 3769 C C . VAL A 1 486 ? 21.286 -12.183 15.057 1.00 39.53 486 VAL A C 1
ATOM 3771 O O . VAL A 1 486 ? 20.433 -12.412 14.205 1.00 39.53 486 VAL A O 1
ATOM 3774 N N . ALA A 1 487 ? 21.651 -13.108 15.961 1.00 46.19 487 ALA A N 1
ATOM 3775 C CA . ALA A 1 487 ? 21.044 -14.444 16.124 1.00 46.19 487 ALA A CA 1
ATOM 3776 C C . ALA A 1 487 ? 20.927 -14.827 17.621 1.00 46.19 487 ALA A C 1
ATOM 3778 O O . ALA A 1 487 ? 21.731 -14.375 18.426 1.00 46.19 487 ALA A O 1
ATOM 3779 N N . VAL A 1 488 ? 19.933 -15.645 18.009 1.00 43.69 488 VAL A N 1
ATOM 3780 C CA . VAL A 1 488 ? 19.571 -15.945 19.420 1.00 43.69 488 VAL A CA 1
ATOM 3781 C C . VAL A 1 488 ? 20.025 -17.347 19.844 1.00 43.69 488 VAL A C 1
ATOM 3783 O O . VAL A 1 488 ? 19.634 -18.314 19.194 1.00 43.69 488 VAL A O 1
ATOM 3786 N N . PHE A 1 489 ? 20.738 -17.481 20.974 1.00 43.03 489 PHE A N 1
ATOM 3787 C CA . PHE A 1 489 ? 21.238 -18.763 21.510 1.00 43.03 489 PHE A CA 1
ATOM 3788 C C . PHE A 1 489 ? 20.776 -19.065 22.936 1.00 43.03 489 PHE A C 1
ATOM 3790 O O . PHE A 1 489 ? 20.674 -18.170 23.771 1.00 43.03 489 PHE A O 1
ATOM 3797 N N . THR A 1 490 ? 20.612 -20.352 23.249 1.00 37.31 490 THR A N 1
ATOM 3798 C CA . THR A 1 490 ? 20.507 -20.856 24.629 1.00 37.31 490 THR A CA 1
ATOM 3799 C C . THR A 1 490 ? 21.708 -21.737 24.960 1.00 37.31 490 THR A C 1
ATOM 3801 O O . THR A 1 490 ? 22.013 -22.680 24.228 1.00 37.31 490 THR A O 1
ATOM 3804 N N . LYS A 1 491 ? 22.380 -21.473 26.089 1.00 38.59 491 LYS A N 1
ATOM 3805 C CA . LYS A 1 491 ? 23.409 -22.369 26.638 1.00 38.59 491 LYS A CA 1
ATOM 3806 C C . LYS A 1 491 ? 22.718 -23.614 27.197 1.00 38.59 491 LYS A C 1
ATOM 3808 O O . LYS A 1 491 ? 22.165 -23.581 28.293 1.00 38.59 491 LYS A O 1
ATOM 3813 N N . ILE A 1 492 ? 22.731 -24.710 26.445 1.00 39.31 492 ILE A N 1
ATOM 3814 C CA . ILE A 1 492 ? 22.301 -26.013 26.954 1.00 39.31 492 ILE A CA 1
ATOM 3815 C C . ILE A 1 492 ? 23.493 -26.594 27.715 1.00 39.31 492 ILE A C 1
ATOM 3817 O O . ILE A 1 492 ? 24.574 -26.744 27.146 1.00 39.31 492 ILE A O 1
ATOM 3821 N N . ARG A 1 493 ? 23.330 -26.910 29.006 1.00 38.31 493 ARG A N 1
ATOM 3822 C CA . ARG A 1 493 ? 24.295 -27.789 29.680 1.00 38.31 493 ARG A CA 1
ATOM 3823 C C . ARG A 1 493 ? 24.309 -29.096 28.899 1.00 38.31 493 ARG A C 1
ATOM 3825 O O . ARG A 1 493 ? 23.263 -29.732 28.794 1.00 38.31 493 ARG A O 1
ATOM 3832 N N . HIS A 1 494 ? 25.464 -29.493 28.368 1.00 36.56 494 HIS A N 1
ATOM 3833 C CA . HIS A 1 494 ? 25.667 -30.887 28.000 1.00 36.56 494 HIS A CA 1
ATOM 3834 C C . HIS A 1 494 ? 25.371 -31.695 29.265 1.00 36.56 494 HIS A C 1
ATOM 3836 O O . HIS A 1 494 ? 26.124 -31.639 30.233 1.00 36.56 494 HIS A O 1
ATOM 3842 N N . TRP A 1 495 ? 24.212 -32.351 29.303 1.00 34.97 495 TRP A N 1
ATOM 3843 C CA . TRP A 1 495 ? 24.004 -33.436 30.241 1.00 34.97 495 TRP A CA 1
ATOM 3844 C C . TRP A 1 495 ? 25.007 -34.480 29.784 1.00 34.97 495 TRP A C 1
ATOM 3846 O O . TRP A 1 495 ? 24.883 -35.003 28.674 1.00 34.97 495 TRP A O 1
ATOM 3856 N N . ASP A 1 496 ? 26.081 -34.630 30.551 1.00 35.59 496 ASP A N 1
ATOM 3857 C CA . ASP A 1 496 ? 27.164 -35.538 30.231 1.00 35.59 496 ASP A CA 1
ATOM 3858 C C . ASP A 1 496 ? 26.616 -36.892 29.799 1.00 35.59 496 ASP A C 1
ATOM 3860 O O . ASP A 1 496 ? 25.597 -37.373 30.308 1.00 35.59 496 ASP A O 1
ATOM 3864 N N . ALA A 1 497 ? 27.345 -37.492 28.864 1.00 35.78 497 ALA A N 1
ATOM 3865 C CA . ALA A 1 497 ? 27.353 -38.915 28.626 1.00 35.78 497 ALA A CA 1
ATOM 3866 C C . ALA A 1 497 ? 27.364 -39.665 29.971 1.00 35.78 497 ALA A C 1
ATOM 3868 O O . ALA A 1 497 ? 28.410 -39.905 30.567 1.00 35.78 497 ALA A O 1
ATOM 3869 N N . GLN A 1 498 ? 26.184 -40.032 30.461 1.00 30.50 498 GLN A N 1
ATOM 3870 C CA . GLN A 1 498 ? 26.051 -41.080 31.454 1.00 30.50 498 GLN A CA 1
ATOM 3871 C C . GLN A 1 498 ? 26.313 -42.385 30.698 1.00 30.50 498 GLN A C 1
ATOM 3873 O O . GLN A 1 498 ? 25.623 -42.657 29.709 1.00 30.50 498 GLN A O 1
ATOM 3878 N N . PRO A 1 499 ? 27.315 -43.187 31.094 1.00 34.06 499 PRO A N 1
ATOM 3879 C CA . PRO A 1 499 ? 27.473 -44.512 30.526 1.00 34.06 499 PRO A CA 1
ATOM 3880 C C . PRO A 1 499 ? 26.194 -45.289 30.835 1.00 34.06 499 PRO A C 1
ATOM 3882 O O . PRO A 1 499 ? 25.754 -45.328 31.985 1.00 34.06 499 PRO A O 1
ATOM 3885 N N . LEU A 1 500 ? 25.584 -45.878 29.804 1.00 31.09 500 LEU A N 1
ATOM 3886 C CA . LEU A 1 500 ? 24.460 -46.799 29.949 1.00 31.09 500 LEU A CA 1
ATOM 3887 C C . LEU A 1 500 ? 24.881 -47.929 30.895 1.00 31.09 500 LEU A C 1
ATOM 3889 O O . LEU A 1 500 ? 25.519 -48.895 30.484 1.00 31.09 500 LEU A O 1
ATOM 3893 N N . SER A 1 501 ? 24.532 -47.798 32.171 1.00 35.16 501 SER A N 1
ATOM 3894 C CA . SER A 1 501 ? 24.586 -48.882 33.136 1.00 35.16 501 SER A CA 1
ATOM 3895 C C . SER A 1 501 ? 23.168 -49.161 33.622 1.00 35.16 501 SER A C 1
ATOM 3897 O O . SER A 1 501 ? 22.523 -48.341 34.265 1.00 35.16 501 SER A O 1
ATOM 3899 N N . ASN A 1 502 ? 22.720 -50.360 33.255 1.00 33.03 502 ASN A N 1
ATOM 3900 C CA . ASN A 1 502 ? 21.638 -51.146 33.835 1.00 33.03 502 ASN A CA 1
ATOM 3901 C C . ASN A 1 502 ? 20.202 -50.599 33.754 1.00 33.03 502 ASN A C 1
ATOM 3903 O O . ASN A 1 502 ? 19.693 -49.985 34.685 1.00 33.03 502 ASN A O 1
ATOM 3907 N N . SER A 1 503 ? 19.462 -51.080 32.748 1.00 31.42 503 SER A N 1
ATOM 3908 C CA . SER A 1 503 ? 18.157 -51.685 33.036 1.00 31.42 503 SER A CA 1
ATOM 3909 C C . SER A 1 503 ? 17.979 -52.984 32.252 1.00 31.42 503 SER A C 1
ATOM 3911 O O . SER A 1 503 ? 17.891 -53.005 31.027 1.00 31.42 503 SER A O 1
ATOM 3913 N N . SER A 1 504 ? 17.952 -54.064 33.017 1.00 33.62 504 SER A N 1
ATOM 3914 C CA . SER A 1 504 ? 17.486 -55.404 32.698 1.00 33.62 504 SER A CA 1
ATOM 3915 C C . SER A 1 504 ? 16.126 -55.431 31.998 1.00 33.62 504 SER A C 1
ATOM 3917 O O . SER A 1 504 ? 15.186 -54.828 32.509 1.00 33.62 504 SER A O 1
ATOM 3919 N N . LEU A 1 505 ? 16.025 -56.205 30.913 1.00 34.12 505 LEU A N 1
ATOM 3920 C CA . LEU A 1 505 ? 15.006 -57.241 30.664 1.00 34.12 505 LEU A CA 1
ATOM 3921 C C . LEU A 1 505 ? 15.097 -57.688 29.198 1.00 34.12 505 LEU A C 1
ATOM 3923 O O . LEU A 1 505 ? 14.516 -57.036 28.346 1.00 34.12 505 LEU A O 1
ATOM 3927 N N . LEU A 1 506 ? 15.792 -58.796 28.921 1.00 31.75 506 LEU A N 1
ATOM 3928 C CA . LEU A 1 506 ? 15.424 -59.811 27.917 1.00 31.75 506 LEU A CA 1
ATOM 3929 C C . LEU A 1 506 ? 16.217 -61.110 28.211 1.00 31.75 506 LEU A C 1
ATOM 3931 O O . LEU A 1 506 ? 17.351 -61.023 28.691 1.00 31.75 506 LEU A O 1
ATOM 3935 N N . PRO A 1 507 ? 15.625 -62.303 28.000 1.00 37.28 507 PRO A N 1
ATOM 3936 C CA . PRO A 1 507 ? 16.195 -63.577 28.422 1.00 37.28 507 PRO A CA 1
ATOM 3937 C C . PRO A 1 507 ? 17.218 -64.145 27.429 1.00 37.28 507 PRO A C 1
ATOM 3939 O O . PRO A 1 507 ? 17.211 -63.850 26.237 1.00 37.28 507 PRO A O 1
ATOM 3942 N N . ALA A 1 508 ? 18.096 -64.967 27.998 1.00 29.67 508 ALA A N 1
ATOM 3943 C CA . ALA A 1 508 ? 19.241 -65.630 27.397 1.00 29.67 508 ALA A CA 1
ATOM 3944 C C . ALA A 1 508 ? 18.899 -66.571 26.233 1.00 29.67 508 ALA A C 1
ATOM 3946 O O . ALA A 1 508 ? 17.908 -67.285 26.314 1.00 29.67 508 ALA A O 1
ATOM 3947 N N . GLU A 1 509 ? 19.816 -66.678 25.262 1.00 30.45 509 GLU A N 1
ATOM 3948 C CA . GLU A 1 509 ? 20.305 -67.974 24.772 1.00 30.45 509 GLU A CA 1
ATOM 3949 C C . GLU A 1 509 ? 21.605 -67.853 23.943 1.00 30.45 509 GLU A C 1
ATOM 3951 O O . GLU A 1 509 ? 21.746 -66.988 23.086 1.00 30.45 509 GLU A O 1
ATOM 3956 N N . ALA A 1 510 ? 22.528 -68.779 24.242 1.00 31.28 510 ALA A N 1
ATOM 3957 C CA . ALA A 1 510 ? 23.619 -69.329 23.426 1.00 31.28 510 ALA A CA 1
ATOM 3958 C C . ALA A 1 510 ? 24.737 -68.404 22.882 1.00 31.28 510 ALA A C 1
ATOM 3960 O O . ALA A 1 510 ? 24.611 -67.786 21.835 1.00 31.28 510 ALA A O 1
ATOM 3961 N N . PHE A 1 511 ? 25.914 -68.422 23.523 1.00 31.62 511 PHE A N 1
ATOM 3962 C CA . PHE A 1 511 ? 27.077 -69.235 23.108 1.00 31.62 511 PHE A CA 1
ATOM 3963 C C . PHE A 1 511 ? 28.253 -69.001 24.079 1.00 31.62 511 PHE A C 1
ATOM 3965 O O . PHE A 1 511 ? 28.644 -67.874 24.365 1.00 31.62 511 PHE A O 1
ATOM 3972 N N . ALA A 1 512 ? 28.787 -70.097 24.617 1.00 31.75 512 ALA A N 1
ATOM 3973 C CA . ALA A 1 512 ? 29.912 -70.144 25.550 1.00 31.75 512 ALA A CA 1
ATOM 3974 C C . ALA A 1 512 ? 31.265 -70.208 24.820 1.00 31.75 512 ALA A C 1
ATOM 3976 O O . ALA A 1 512 ? 31.293 -70.717 23.703 1.00 31.75 512 ALA A O 1
ATOM 3977 N N . VAL A 1 513 ? 32.351 -69.767 25.491 1.00 32.78 513 VAL A N 1
ATOM 3978 C CA . VAL A 1 513 ? 33.775 -70.236 25.453 1.00 32.78 513 VAL A CA 1
ATOM 3979 C C . VAL A 1 513 ? 34.662 -69.208 26.219 1.00 32.78 513 VAL A C 1
ATOM 3981 O O . VAL A 1 513 ? 34.258 -68.053 26.336 1.00 32.78 513 VAL A O 1
ATOM 3984 N N . PRO A 1 514 ? 35.777 -69.607 26.882 1.00 40.12 514 PRO A N 1
ATOM 3985 C CA . PRO A 1 514 ? 35.915 -69.429 28.329 1.00 40.12 514 PRO A CA 1
ATOM 3986 C C . PRO A 1 514 ? 37.018 -68.473 28.825 1.00 40.12 514 PRO A C 1
ATOM 3988 O O . PRO A 1 514 ? 37.844 -67.951 28.085 1.00 40.12 514 PRO A O 1
ATOM 3991 N N . ALA A 1 515 ? 36.967 -68.310 30.149 1.00 32.72 515 ALA A N 1
ATOM 3992 C CA . ALA A 1 515 ? 37.711 -67.465 31.073 1.00 32.72 515 ALA A CA 1
ATOM 3993 C C . ALA A 1 515 ? 39.239 -67.352 30.918 1.00 32.72 515 ALA A C 1
ATOM 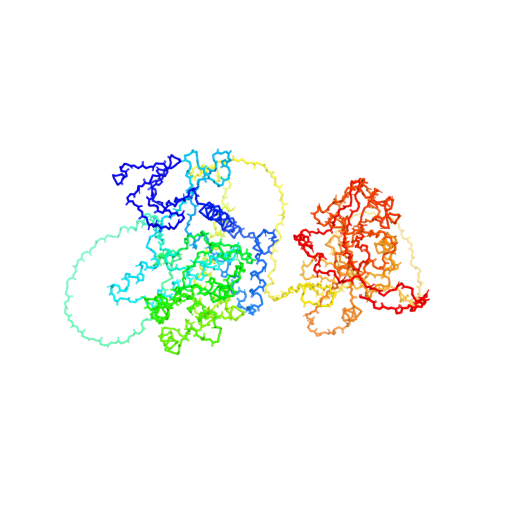3995 O O . ALA A 1 515 ? 39.939 -68.338 30.701 1.00 32.72 515 ALA A O 1
ATOM 3996 N N . LEU A 1 516 ? 39.738 -66.160 31.271 1.00 30.27 516 LEU A N 1
ATOM 3997 C CA . LEU A 1 516 ? 41.043 -65.937 31.899 1.00 30.27 516 LEU A CA 1
ATOM 3998 C C . LEU A 1 516 ? 40.891 -64.897 33.030 1.00 30.27 516 LEU A C 1
ATOM 4000 O O . LEU A 1 516 ? 40.122 -63.945 32.921 1.00 30.27 516 LEU A O 1
ATOM 4004 N N . ALA A 1 517 ? 41.560 -65.181 34.148 1.00 37.12 517 ALA A N 1
ATOM 4005 C CA . ALA A 1 517 ? 41.407 -64.590 35.480 1.00 37.12 517 ALA A CA 1
ATOM 4006 C C . ALA A 1 517 ? 41.894 -63.124 35.605 1.00 37.12 517 ALA A C 1
ATOM 4008 O O . ALA A 1 517 ? 42.663 -62.669 34.759 1.00 37.12 517 ALA A O 1
ATOM 4009 N N . PRO A 1 518 ? 41.503 -62.385 36.669 1.00 36.31 518 PRO A N 1
ATOM 4010 C CA . PRO A 1 518 ? 41.876 -60.987 36.839 1.00 36.31 518 PRO A CA 1
ATOM 4011 C C . PRO A 1 518 ? 43.186 -60.846 37.626 1.00 36.31 518 PRO A C 1
ATOM 4013 O O . PRO A 1 518 ? 43.288 -61.301 38.767 1.00 36.31 518 PRO A O 1
ATOM 4016 N N . GLU A 1 519 ? 44.161 -60.139 37.056 1.00 30.52 519 GLU A N 1
ATOM 4017 C CA . GLU A 1 519 ? 45.286 -59.592 37.812 1.00 30.52 519 GLU A CA 1
ATOM 4018 C C . GLU A 1 519 ? 44.988 -58.152 38.236 1.00 30.52 519 GLU A C 1
ATOM 4020 O O . GLU A 1 519 ? 44.636 -57.280 37.442 1.00 30.52 519 GLU A O 1
ATOM 4025 N N . LYS A 1 520 ? 45.109 -57.930 39.545 1.00 40.72 520 LYS A N 1
ATOM 4026 C CA . LYS A 1 520 ? 45.030 -56.630 40.200 1.00 40.72 520 LYS A CA 1
ATOM 4027 C C . LYS A 1 520 ? 46.221 -55.777 39.764 1.00 40.72 520 LYS A C 1
ATOM 4029 O O . LYS A 1 520 ? 47.350 -56.094 40.122 1.00 40.72 520 LYS A O 1
ATOM 4034 N N . ALA A 1 521 ? 45.960 -54.651 39.110 1.00 32.66 521 ALA A N 1
ATOM 4035 C CA . ALA A 1 521 ? 46.931 -53.574 38.975 1.00 32.66 521 ALA A CA 1
ATOM 4036 C C . ALA A 1 521 ? 46.302 -52.259 39.441 1.00 32.66 521 ALA A C 1
ATOM 4038 O O . ALA A 1 521 ? 45.496 -51.630 38.760 1.00 32.66 521 ALA A O 1
ATOM 4039 N N . THR A 1 522 ? 46.675 -51.875 40.655 1.00 41.53 522 THR A N 1
ATOM 4040 C CA . THR A 1 522 ? 46.500 -50.542 41.218 1.00 41.53 522 THR A CA 1
ATOM 4041 C C . THR A 1 522 ? 47.330 -49.570 40.377 1.00 41.53 522 THR A C 1
ATOM 4043 O O . THR A 1 522 ? 48.556 -49.597 40.458 1.00 41.53 522 THR A O 1
ATOM 4046 N N . VAL A 1 523 ? 46.693 -48.724 39.566 1.00 33.28 523 VAL A N 1
ATOM 4047 C CA . VAL A 1 523 ? 47.376 -47.617 38.880 1.00 33.28 523 VAL A CA 1
ATOM 4048 C C . VAL A 1 523 ? 46.854 -46.299 39.426 1.00 33.28 523 VAL A C 1
ATOM 4050 O O . VAL A 1 523 ? 45.655 -46.035 39.481 1.00 33.28 523 VAL A O 1
ATOM 4053 N N . GLN A 1 524 ? 47.822 -45.525 39.902 1.00 31.67 524 GLN A N 1
ATOM 4054 C CA . GLN A 1 524 ? 47.717 -44.204 40.489 1.00 31.67 524 GLN A CA 1
ATOM 4055 C C . GLN A 1 524 ? 47.055 -43.212 39.530 1.00 31.67 524 GLN A C 1
ATOM 4057 O O . GLN A 1 524 ? 47.212 -43.300 38.314 1.00 31.67 524 GLN A O 1
ATOM 4062 N N . ALA A 1 525 ? 46.357 -42.238 40.115 1.00 32.56 525 ALA A N 1
ATOM 4063 C CA . ALA A 1 525 ? 45.818 -41.068 39.441 1.00 32.56 525 ALA A CA 1
ATOM 4064 C C . ALA A 1 525 ? 46.940 -40.285 38.733 1.00 32.56 525 ALA A C 1
ATOM 4066 O O . ALA A 1 525 ? 47.588 -39.420 39.319 1.00 32.56 525 ALA A O 1
ATOM 4067 N N . GLY A 1 526 ? 47.182 -40.624 37.468 1.00 30.59 526 GLY A N 1
ATOM 4068 C CA . GLY A 1 526 ? 47.953 -39.823 36.532 1.00 30.59 526 GLY A CA 1
ATOM 4069 C C . GLY A 1 526 ? 47.066 -38.716 35.977 1.00 30.59 526 GLY A C 1
ATOM 4070 O O . GLY A 1 526 ? 45.970 -38.979 35.485 1.00 30.59 526 GLY A O 1
ATOM 4071 N N . GLN A 1 527 ? 47.543 -37.479 36.092 1.00 33.03 527 GLN A N 1
ATOM 4072 C CA . GLN A 1 527 ? 46.959 -36.286 35.490 1.00 33.03 527 GLN A CA 1
ATOM 4073 C C . GLN A 1 527 ? 46.580 -36.547 34.027 1.00 33.03 527 GLN A C 1
ATOM 4075 O O . GLN A 1 527 ? 47.441 -36.852 33.201 1.00 33.03 527 GLN A O 1
ATOM 4080 N N . MET A 1 528 ? 45.297 -36.383 33.698 1.00 27.77 528 MET A N 1
ATOM 4081 C CA . MET A 1 528 ? 44.906 -36.171 32.309 1.00 27.77 528 MET A CA 1
ATOM 4082 C C . MET A 1 528 ? 45.557 -34.872 31.814 1.00 27.77 528 MET A C 1
ATOM 4084 O O . MET A 1 528 ? 45.536 -33.875 32.543 1.00 27.77 528 MET A O 1
ATOM 4088 N N . PRO A 1 529 ? 46.125 -34.847 30.598 1.00 32.09 529 PRO A N 1
ATOM 4089 C CA . PRO A 1 529 ? 46.622 -33.611 30.025 1.00 32.09 529 PRO A CA 1
ATOM 4090 C C . PRO A 1 529 ? 45.442 -32.648 29.842 1.00 32.09 529 PRO A C 1
ATOM 4092 O O . PRO A 1 529 ? 44.497 -32.939 29.105 1.00 32.09 529 PRO A O 1
ATOM 4095 N N . LEU A 1 530 ? 45.503 -31.491 30.511 1.00 33.31 530 LEU A N 1
ATOM 4096 C CA . LEU A 1 530 ? 44.728 -30.308 30.141 1.00 33.31 530 LEU A CA 1
ATOM 4097 C C . LEU A 1 530 ? 45.146 -29.905 28.719 1.00 33.31 530 LEU A C 1
ATOM 4099 O O . LEU A 1 530 ? 46.084 -29.139 28.530 1.00 33.31 530 LEU A O 1
ATOM 4103 N N . GLY A 1 531 ? 44.497 -30.485 27.716 1.00 33.44 531 GLY A N 1
ATOM 4104 C CA . GLY A 1 531 ? 44.792 -30.210 26.310 1.00 33.44 531 GLY A CA 1
ATOM 4105 C C . GLY A 1 531 ? 43.620 -30.430 25.360 1.00 33.44 531 GLY A C 1
ATOM 4106 O O . GLY A 1 531 ? 43.721 -30.077 24.191 1.00 33.44 531 GLY A O 1
ATOM 4107 N N . ALA A 1 532 ? 42.491 -30.963 25.832 1.00 34.62 532 ALA A N 1
ATOM 4108 C CA . ALA A 1 532 ? 41.253 -30.913 25.069 1.00 34.62 532 ALA A CA 1
ATOM 4109 C C . ALA A 1 532 ? 40.601 -29.555 25.342 1.00 34.62 532 ALA A C 1
ATOM 4111 O O . ALA A 1 532 ? 39.946 -29.371 26.368 1.00 34.62 532 ALA A O 1
ATOM 4112 N N . VAL A 1 533 ? 40.831 -28.584 24.453 1.00 39.16 533 VAL A N 1
ATOM 4113 C CA . VAL A 1 533 ? 40.022 -27.362 24.402 1.00 39.16 533 VAL A CA 1
ATOM 4114 C C . VAL A 1 533 ? 38.575 -27.829 24.311 1.00 39.16 533 VAL A C 1
ATOM 4116 O O . VAL A 1 533 ? 38.180 -28.434 23.316 1.00 39.16 533 VAL A O 1
ATOM 4119 N N . ALA A 1 534 ? 37.805 -27.636 25.381 1.00 42.47 534 ALA A N 1
ATOM 4120 C CA . ALA A 1 534 ? 36.392 -27.960 25.374 1.00 42.47 534 ALA A CA 1
ATOM 4121 C C . ALA A 1 534 ? 35.750 -27.135 24.254 1.00 42.47 534 ALA A C 1
ATOM 4123 O O . ALA A 1 534 ? 35.661 -25.911 24.353 1.00 42.47 534 ALA A O 1
ATOM 4124 N N . THR A 1 535 ? 35.356 -27.794 23.164 1.00 53.34 535 THR A N 1
ATOM 4125 C CA . THR A 1 535 ? 34.595 -27.175 22.080 1.00 53.34 535 THR A CA 1
ATOM 4126 C C . THR A 1 535 ? 33.276 -26.701 22.669 1.00 53.34 535 THR A C 1
ATOM 4128 O O . THR A 1 535 ? 32.353 -27.491 22.884 1.00 53.34 535 THR A O 1
ATOM 4131 N N . LEU A 1 536 ? 33.204 -25.414 23.001 1.00 53.47 536 LEU A N 1
ATOM 4132 C CA . LEU A 1 536 ? 31.963 -24.765 23.390 1.00 53.47 536 LEU A CA 1
ATOM 4133 C C . LEU A 1 536 ? 31.040 -24.786 22.172 1.00 53.47 536 LEU A C 1
ATOM 4135 O O . LEU A 1 536 ? 31.308 -24.139 21.164 1.00 53.47 536 LEU A O 1
ATOM 4139 N N . ARG A 1 537 ? 29.973 -25.583 22.262 1.00 54.41 537 ARG A N 1
ATOM 4140 C CA . ARG A 1 537 ? 28.901 -25.630 21.267 1.00 54.41 537 ARG A CA 1
ATOM 4141 C C . ARG A 1 537 ? 27.740 -24.778 21.751 1.00 54.41 537 ARG A C 1
ATOM 4143 O O . ARG A 1 537 ? 27.187 -25.036 22.821 1.00 54.41 537 ARG A O 1
ATOM 4150 N N . TRP A 1 538 ? 27.343 -23.802 20.945 1.00 60.84 538 TRP A N 1
ATOM 4151 C CA . TRP A 1 538 ? 26.162 -22.973 21.192 1.00 60.84 538 TRP A CA 1
ATOM 4152 C C . TRP A 1 538 ? 25.023 -23.401 20.247 1.00 60.84 538 TRP A C 1
ATOM 4154 O O . TRP A 1 538 ? 25.282 -23.724 19.088 1.00 60.84 538 TRP A O 1
ATOM 4164 N N . ARG A 1 539 ? 23.764 -23.443 20.717 1.00 49.94 539 ARG A N 1
ATOM 4165 C CA . ARG A 1 539 ? 22.580 -23.783 19.889 1.00 49.94 539 ARG A CA 1
ATOM 4166 C C . ARG A 1 539 ? 21.638 -22.600 19.726 1.00 49.94 539 ARG A C 1
ATOM 4168 O O . ARG A 1 539 ? 21.285 -21.970 20.727 1.00 49.94 539 ARG A O 1
ATOM 4175 N N . ALA A 1 540 ? 21.262 -22.307 18.480 1.00 51.44 540 ALA A N 1
ATOM 4176 C CA . ALA A 1 540 ? 20.301 -21.254 18.171 1.00 51.44 540 ALA A CA 1
ATOM 4177 C C . ALA A 1 540 ? 18.882 -21.654 18.610 1.00 51.44 540 ALA A C 1
ATOM 4179 O O . ALA A 1 540 ? 18.540 -22.835 18.607 1.00 51.44 540 ALA A O 1
ATOM 4180 N N . ARG A 1 541 ? 18.033 -20.672 18.938 1.00 40.00 541 ARG A N 1
ATOM 4181 C CA . ARG A 1 541 ? 16.643 -20.884 19.398 1.00 40.00 541 ARG A CA 1
ATOM 4182 C C . ARG A 1 541 ? 15.714 -21.486 18.331 1.00 40.00 541 ARG A C 1
ATOM 4184 O O . ARG A 1 541 ? 14.625 -21.927 18.667 1.00 40.00 541 ARG A O 1
ATOM 4191 N N . ASN A 1 542 ? 16.123 -21.523 17.061 1.00 48.06 542 ASN A N 1
ATOM 4192 C CA . ASN A 1 542 ? 15.378 -22.225 16.012 1.00 48.06 542 ASN A CA 1
ATOM 4193 C C . ASN A 1 542 ? 15.642 -23.743 15.992 1.00 48.06 542 ASN A C 1
ATOM 4195 O O . ASN A 1 542 ? 15.221 -24.387 15.044 1.00 48.06 542 ASN A O 1
ATOM 4199 N N . ASP A 1 543 ? 16.347 -24.301 16.985 1.00 53.00 543 ASP A N 1
ATOM 4200 C CA . ASP A 1 543 ? 16.716 -25.719 17.143 1.00 53.00 543 ASP A CA 1
ATOM 4201 C C . ASP A 1 543 ? 17.553 -26.341 16.008 1.00 53.00 543 ASP A C 1
ATOM 4203 O O . ASP A 1 543 ? 17.976 -27.495 16.123 1.00 53.00 543 ASP A O 1
ATOM 4207 N N . LEU A 1 544 ? 17.863 -25.592 14.942 1.00 61.41 544 LEU A N 1
ATOM 4208 C CA . LEU A 1 544 ? 18.443 -26.156 13.723 1.00 61.41 544 LEU A CA 1
ATOM 4209 C C . LEU A 1 544 ? 19.944 -25.872 13.532 1.00 61.41 544 LEU A C 1
ATOM 4211 O O . LEU A 1 544 ? 20.622 -26.688 12.912 1.00 61.41 544 LEU A O 1
ATOM 4215 N N . ASN A 1 545 ? 20.491 -24.767 14.057 1.00 74.00 545 ASN A N 1
ATOM 4216 C CA . ASN A 1 545 ? 21.893 -24.392 13.808 1.00 74.00 545 ASN A CA 1
ATOM 4217 C C . ASN A 1 545 ? 22.778 -24.458 15.070 1.00 74.00 545 ASN A C 1
ATOM 4219 O O . ASN A 1 545 ? 22.363 -24.085 16.173 1.00 74.00 545 ASN A O 1
ATOM 4223 N N . VAL A 1 546 ? 24.022 -24.915 14.893 1.00 77.44 546 VAL A N 1
ATOM 4224 C CA . VAL A 1 546 ? 25.054 -25.060 15.935 1.00 77.44 546 VAL A CA 1
ATOM 4225 C C . VAL A 1 546 ? 26.226 -24.143 15.619 1.00 77.44 546 VAL A C 1
ATOM 4227 O O . VAL A 1 546 ? 26.692 -24.120 14.488 1.00 77.44 546 VAL A O 1
ATOM 4230 N N . TYR A 1 547 ? 26.729 -23.421 16.614 1.00 82.94 547 TYR A N 1
ATOM 4231 C CA . TYR A 1 547 ? 27.839 -22.490 16.444 1.00 82.94 547 TYR A CA 1
ATOM 4232 C C . TYR A 1 547 ? 29.049 -23.014 17.202 1.00 82.94 547 TYR A C 1
ATOM 4234 O O . TYR A 1 547 ? 28.917 -23.510 18.326 1.00 82.94 547 TYR A O 1
ATOM 4242 N N . GLU A 1 548 ? 30.212 -22.936 16.569 1.00 85.50 548 GLU A N 1
ATOM 4243 C CA . GLU A 1 548 ? 31.454 -23.521 17.065 1.00 85.50 548 GLU A CA 1
ATOM 4244 C C . GLU A 1 548 ? 32.614 -22.557 16.828 1.00 85.50 548 GLU A C 1
ATOM 4246 O O . GLU A 1 548 ? 32.793 -22.040 15.726 1.00 85.50 548 GLU A O 1
ATOM 4251 N N . LEU A 1 549 ? 33.398 -22.288 17.873 1.00 86.56 549 LEU A N 1
ATOM 4252 C CA . LEU A 1 549 ? 34.593 -21.463 17.748 1.00 86.56 549 LEU A CA 1
ATOM 4253 C C . LEU A 1 549 ? 35.614 -22.220 16.904 1.00 86.56 549 LEU A C 1
ATOM 4255 O O . LEU A 1 549 ? 36.022 -23.323 17.267 1.00 86.56 549 LEU A O 1
ATOM 4259 N N . LEU A 1 550 ? 36.036 -21.616 15.799 1.00 86.81 550 LEU A N 1
ATOM 4260 C CA . LEU A 1 550 ? 37.035 -22.211 14.934 1.00 86.81 550 LEU A CA 1
ATOM 4261 C C . LEU A 1 550 ? 38.433 -21.882 15.435 1.00 86.81 550 LEU A C 1
ATOM 4263 O O . LEU A 1 550 ? 38.838 -20.718 15.494 1.00 86.81 550 LEU A O 1
ATOM 4267 N N . ASP A 1 551 ? 39.204 -22.927 15.713 1.00 84.69 551 ASP A N 1
ATOM 4268 C CA . ASP A 1 551 ? 40.651 -22.808 15.751 1.00 84.69 551 ASP A CA 1
ATOM 4269 C C . ASP A 1 551 ? 41.197 -22.992 14.332 1.00 84.69 551 ASP A C 1
ATOM 4271 O O . ASP A 1 551 ? 41.347 -24.105 13.822 1.00 84.69 551 ASP A O 1
ATOM 4275 N N . ALA A 1 552 ? 41.503 -21.864 13.691 1.00 76.44 552 ALA A N 1
ATOM 4276 C CA . ALA A 1 552 ? 42.025 -21.822 12.330 1.00 76.44 552 ALA A CA 1
ATOM 4277 C C . ALA A 1 552 ? 43.344 -22.598 12.147 1.00 76.44 552 ALA A C 1
ATOM 4279 O O . ALA A 1 552 ? 43.730 -22.869 11.013 1.00 76.44 552 ALA A O 1
ATOM 4280 N N . ALA A 1 553 ? 44.057 -22.948 13.227 1.00 77.06 553 ALA A N 1
ATOM 4281 C CA . ALA A 1 553 ? 45.264 -23.762 13.132 1.00 77.06 553 ALA A CA 1
ATOM 4282 C C . ALA A 1 553 ? 44.968 -25.242 12.856 1.00 77.06 553 ALA A C 1
ATOM 4284 O O . ALA A 1 553 ? 45.803 -25.911 12.251 1.00 77.06 553 ALA A O 1
ATOM 4285 N N . ILE A 1 554 ? 43.808 -25.750 13.276 1.00 79.31 554 ILE A N 1
ATOM 4286 C CA . ILE A 1 554 ? 43.483 -27.185 13.246 1.00 79.31 554 ILE A CA 1
ATOM 4287 C C . ILE A 1 554 ? 42.240 -27.519 12.420 1.00 79.31 554 ILE A C 1
ATOM 4289 O O . ILE A 1 554 ? 42.111 -28.662 11.989 1.00 79.31 554 ILE A O 1
ATOM 4293 N N . ASP A 1 555 ? 41.341 -26.561 12.179 1.00 88.25 555 ASP A N 1
ATOM 4294 C CA . ASP A 1 555 ? 40.118 -26.825 11.423 1.00 88.25 555 ASP A CA 1
ATOM 4295 C C . ASP A 1 555 ? 40.398 -26.968 9.907 1.00 88.25 555 ASP A C 1
ATOM 4297 O O . ASP A 1 555 ? 40.926 -26.034 9.290 1.00 88.25 555 ASP A O 1
ATOM 4301 N N . PRO A 1 556 ? 40.040 -28.106 9.277 1.00 88.75 556 PRO A N 1
ATOM 4302 C CA . PRO A 1 556 ? 40.324 -28.350 7.862 1.00 88.75 556 PRO A CA 1
ATOM 4303 C C . PRO A 1 556 ? 39.644 -27.369 6.898 1.00 88.75 556 PRO A C 1
ATOM 4305 O O . PRO A 1 556 ? 40.206 -27.052 5.849 1.00 88.75 556 PRO A O 1
ATOM 4308 N N . GLU A 1 557 ? 38.443 -26.877 7.220 1.00 87.25 557 GLU A N 1
ATOM 4309 C CA . GLU A 1 557 ? 37.731 -25.928 6.361 1.00 87.25 557 GLU A CA 1
ATOM 4310 C C . GLU A 1 557 ? 38.377 -24.542 6.444 1.00 87.25 557 GLU A C 1
ATOM 4312 O O . GLU A 1 557 ? 38.604 -23.906 5.413 1.00 87.25 557 GLU A O 1
ATOM 4317 N N . ALA A 1 558 ? 38.769 -24.105 7.644 1.00 89.94 558 ALA A N 1
ATOM 4318 C CA . ALA A 1 558 ? 39.531 -22.871 7.826 1.00 89.94 558 ALA A CA 1
ATOM 4319 C C . ALA A 1 558 ? 40.892 -22.922 7.106 1.00 89.94 558 ALA A C 1
ATOM 4321 O O . ALA A 1 558 ? 41.271 -21.959 6.437 1.00 89.94 558 ALA A O 1
ATOM 4322 N N . GLN A 1 559 ? 41.604 -24.053 7.175 1.00 92.38 559 GLN A N 1
ATOM 4323 C CA . GLN A 1 559 ? 42.855 -24.263 6.435 1.00 92.38 559 GLN A CA 1
ATOM 4324 C C . GLN A 1 559 ? 42.640 -24.233 4.914 1.00 92.38 559 GLN A C 1
ATOM 4326 O O . GLN A 1 559 ? 43.445 -23.639 4.192 1.00 92.38 559 GLN A O 1
ATOM 4331 N N . SER A 1 560 ? 41.543 -24.823 4.423 1.00 92.31 560 SER A N 1
ATOM 4332 C CA . SER A 1 560 ? 41.161 -24.770 3.006 1.00 92.31 560 SER A CA 1
ATOM 4333 C C . SER A 1 560 ? 40.931 -23.327 2.544 1.00 92.31 560 SER A C 1
ATOM 4335 O O . SER A 1 560 ? 41.506 -22.912 1.538 1.00 92.31 560 SER A O 1
ATOM 4337 N N . ILE A 1 561 ? 40.185 -22.524 3.313 1.00 94.75 561 ILE A N 1
ATOM 4338 C CA . ILE A 1 561 ? 39.957 -21.098 3.027 1.00 94.75 561 ILE A CA 1
ATOM 4339 C C . ILE A 1 561 ? 41.276 -20.319 3.038 1.00 94.75 561 ILE A C 1
ATOM 4341 O O . ILE A 1 561 ? 41.563 -19.595 2.085 1.00 94.75 561 ILE A O 1
ATOM 4345 N N . ALA A 1 562 ? 42.087 -20.486 4.087 1.00 95.00 562 ALA A N 1
ATOM 4346 C CA . ALA A 1 562 ? 43.367 -19.799 4.240 1.00 95.00 562 ALA A CA 1
ATOM 4347 C C . ALA A 1 562 ? 44.313 -20.082 3.064 1.00 95.00 562 ALA A C 1
ATOM 4349 O O . ALA A 1 562 ? 44.890 -19.159 2.490 1.00 95.00 562 ALA A O 1
ATOM 4350 N N . SER A 1 563 ? 44.422 -21.350 2.658 1.00 94.19 563 SER A N 1
ATOM 4351 C CA . SER A 1 563 ? 45.239 -21.775 1.518 1.00 94.19 563 SER A CA 1
ATOM 4352 C C . SER A 1 563 ? 44.711 -21.229 0.185 1.00 94.19 563 SER A C 1
ATOM 4354 O O . SER A 1 563 ? 45.485 -20.720 -0.637 1.00 94.19 563 SER A O 1
ATOM 4356 N N . TYR A 1 564 ? 43.390 -21.298 -0.018 1.00 94.94 564 TYR A N 1
ATOM 4357 C CA . TYR A 1 564 ? 42.739 -20.921 -1.272 1.00 94.94 564 TYR A CA 1
ATOM 4358 C C . TYR A 1 564 ? 42.789 -19.409 -1.524 1.00 94.94 564 TYR A C 1
ATOM 4360 O O . TYR A 1 564 ? 43.188 -18.980 -2.603 1.00 94.94 564 TYR A O 1
ATOM 4368 N N . TYR A 1 565 ? 42.456 -18.597 -0.517 1.00 95.62 565 TYR A N 1
ATOM 4369 C CA . TYR A 1 565 ? 42.476 -17.131 -0.604 1.00 95.62 565 TYR A CA 1
ATOM 4370 C C . TYR A 1 565 ? 43.835 -16.513 -0.239 1.00 95.62 565 TYR A C 1
ATOM 4372 O O . TYR A 1 565 ? 44.025 -15.305 -0.371 1.00 95.62 565 TYR A O 1
ATOM 4380 N N . GLY A 1 566 ? 44.804 -17.319 0.213 1.00 95.88 566 GLY A N 1
ATOM 4381 C CA . GLY A 1 566 ? 46.096 -16.814 0.682 1.00 95.88 566 GLY A CA 1
ATOM 4382 C C . GLY A 1 566 ? 45.931 -15.816 1.829 1.00 95.88 566 GLY A C 1
ATOM 4383 O O . GLY A 1 566 ? 46.556 -14.760 1.813 1.00 95.88 566 GLY A O 1
ATOM 4384 N N . VAL A 1 567 ? 45.033 -16.114 2.769 1.00 95.56 567 VAL A N 1
ATOM 4385 C CA . VAL A 1 567 ? 44.690 -15.240 3.896 1.00 95.56 567 VAL A CA 1
ATOM 4386 C C . VAL A 1 567 ? 45.117 -15.892 5.205 1.00 95.56 567 VAL A C 1
ATOM 4388 O O . VAL A 1 567 ? 44.768 -17.039 5.482 1.00 95.56 567 VAL A O 1
ATOM 4391 N N . ASP A 1 568 ? 45.849 -15.157 6.042 1.00 95.62 568 ASP A N 1
ATOM 4392 C CA . ASP A 1 568 ? 46.074 -15.586 7.420 1.00 95.62 568 ASP A CA 1
ATOM 4393 C C . ASP A 1 568 ? 44.850 -15.217 8.261 1.00 95.62 568 ASP A C 1
ATOM 4395 O O . ASP A 1 568 ? 44.700 -14.081 8.719 1.00 95.62 568 ASP A O 1
ATOM 4399 N N . LEU A 1 569 ? 43.965 -16.192 8.479 1.00 93.38 569 LEU A N 1
ATOM 4400 C CA . LEU A 1 569 ? 42.743 -16.010 9.263 1.00 93.38 569 LEU A CA 1
ATOM 4401 C C . LEU A 1 569 ? 43.019 -15.553 10.708 1.00 93.38 569 LEU A C 1
ATOM 4403 O O . LEU A 1 569 ? 42.123 -14.999 11.343 1.00 93.38 569 LEU A O 1
ATOM 4407 N N . LYS A 1 570 ? 44.247 -15.718 11.227 1.00 90.75 570 LYS A N 1
ATOM 4408 C CA . LYS A 1 570 ? 44.645 -15.219 12.555 1.00 90.75 570 LYS A CA 1
ATOM 4409 C C . LYS A 1 570 ? 44.849 -13.702 12.590 1.00 90.75 570 LYS A C 1
ATOM 4411 O O . LYS A 1 570 ? 44.825 -13.125 13.672 1.00 90.75 570 LYS A O 1
ATOM 4416 N N . THR A 1 571 ? 45.042 -13.067 11.433 1.00 91.94 571 THR A N 1
ATOM 4417 C CA . THR A 1 571 ? 45.222 -11.607 11.298 1.00 91.94 571 THR A CA 1
ATOM 4418 C C . THR A 1 571 ? 43.903 -10.846 11.147 1.00 91.94 571 THR A C 1
ATOM 4420 O O . THR A 1 571 ? 43.896 -9.613 11.059 1.00 91.94 571 THR A O 1
ATOM 4423 N N . LEU A 1 572 ? 42.770 -11.555 11.105 1.00 92.19 572 LEU A N 1
ATOM 4424 C CA . LEU A 1 572 ? 41.457 -10.922 11.152 1.00 92.19 572 LEU A CA 1
ATOM 4425 C C . LEU A 1 572 ? 41.246 -10.275 12.537 1.00 92.19 572 LEU A C 1
ATOM 4427 O O . LEU A 1 572 ? 41.713 -10.810 13.542 1.00 92.19 572 LEU A O 1
ATOM 4431 N N . PRO A 1 573 ? 40.530 -9.139 12.632 1.00 90.19 573 PRO A N 1
ATOM 4432 C CA . PRO A 1 573 ? 40.400 -8.369 13.878 1.00 90.19 573 PRO A CA 1
ATOM 4433 C C . PRO A 1 573 ? 39.521 -9.038 14.954 1.00 90.19 573 PRO A C 1
ATOM 4435 O O . PRO A 1 573 ? 39.222 -8.441 15.986 1.00 90.19 573 PRO A O 1
ATOM 4438 N N . GLY A 1 574 ? 39.096 -10.279 14.729 1.00 88.25 574 GLY A N 1
ATOM 4439 C CA . GLY A 1 574 ? 38.219 -11.040 15.604 1.00 88.25 574 GLY A CA 1
ATOM 4440 C C . GLY A 1 574 ? 38.466 -12.538 15.478 1.00 88.25 574 GLY A C 1
ATOM 4441 O O . GLY A 1 574 ? 39.322 -12.992 14.720 1.00 88.25 574 GLY A O 1
ATOM 4442 N N . LYS A 1 575 ? 37.709 -13.321 16.241 1.00 89.12 575 LYS A N 1
ATOM 4443 C CA . LYS A 1 575 ? 37.748 -14.785 16.174 1.00 89.12 575 LYS A CA 1
ATOM 4444 C C . LYS A 1 575 ? 36.689 -15.289 15.204 1.00 89.12 575 LYS A C 1
ATOM 4446 O O . LYS A 1 575 ? 35.633 -14.677 15.080 1.00 89.12 575 LYS A O 1
ATOM 4451 N N . LEU A 1 576 ? 36.969 -16.398 14.526 1.00 90.94 576 LEU A N 1
ATOM 4452 C CA . LEU A 1 576 ? 36.010 -17.007 13.612 1.00 90.94 576 LEU A CA 1
ATOM 4453 C C . LEU A 1 576 ? 35.118 -18.002 14.348 1.00 90.94 576 LEU A C 1
ATOM 4455 O O . LEU A 1 576 ? 35.597 -18.835 15.113 1.00 90.94 576 LEU A O 1
ATOM 4459 N N . VAL A 1 577 ? 33.821 -17.927 14.079 1.00 89.88 577 VAL A N 1
ATOM 4460 C CA . VAL A 1 577 ? 32.817 -18.880 14.547 1.00 89.88 577 VAL A CA 1
ATOM 4461 C C . VAL A 1 577 ? 32.159 -19.518 13.329 1.00 89.88 577 VAL A C 1
ATOM 4463 O O . VAL A 1 577 ? 31.673 -18.820 12.442 1.00 89.88 577 VAL A O 1
ATOM 4466 N N . ALA A 1 578 ? 32.162 -20.846 13.275 1.00 90.56 578 ALA A N 1
ATOM 4467 C CA . ALA A 1 578 ? 31.458 -21.633 12.273 1.00 90.56 578 ALA A CA 1
ATOM 4468 C C . ALA A 1 578 ? 29.981 -21.751 12.646 1.00 90.56 578 ALA A C 1
ATOM 4470 O O . ALA A 1 578 ? 29.661 -22.205 13.743 1.00 90.56 578 ALA A O 1
ATOM 4471 N N . GLU A 1 579 ? 29.086 -21.413 11.722 1.00 89.44 579 GLU A N 1
ATOM 4472 C CA . GLU A 1 579 ? 27.671 -21.768 11.811 1.00 89.44 579 GLU A CA 1
ATOM 4473 C C . GLU A 1 579 ? 27.422 -23.076 11.060 1.00 89.44 579 GLU A C 1
ATOM 4475 O O . GLU A 1 579 ? 27.571 -23.136 9.840 1.00 89.44 579 GLU A O 1
ATOM 4480 N N . ARG A 1 580 ? 26.998 -24.117 11.771 1.00 87.75 580 ARG A N 1
ATOM 4481 C CA . ARG A 1 580 ? 26.624 -25.427 11.233 1.00 87.75 580 ARG A CA 1
ATOM 4482 C C . ARG A 1 580 ? 25.112 -25.574 11.160 1.00 87.75 580 ARG A C 1
ATOM 4484 O O . ARG A 1 580 ? 24.407 -25.152 12.070 1.00 87.75 580 ARG A O 1
ATOM 4491 N N . ASN A 1 581 ? 24.619 -26.211 10.102 1.00 85.25 581 ASN A N 1
ATOM 4492 C CA . ASN A 1 581 ? 23.215 -26.615 10.002 1.00 85.25 581 ASN A CA 1
ATOM 4493 C C . ASN A 1 581 ? 22.917 -27.872 10.845 1.00 85.25 581 ASN A C 1
ATOM 4495 O O . ASN A 1 581 ? 23.817 -28.455 11.454 1.00 85.25 581 ASN A O 1
ATOM 4499 N N . VAL A 1 582 ? 21.666 -28.348 10.808 1.00 79.88 582 VAL A N 1
ATOM 4500 C CA . VAL A 1 582 ? 21.230 -29.578 11.504 1.00 79.88 582 VAL A CA 1
ATOM 4501 C C . VAL A 1 582 ? 22.001 -30.830 11.123 1.00 79.88 582 VAL A C 1
ATOM 4503 O O . VAL A 1 582 ? 22.062 -31.778 11.901 1.00 79.88 582 VAL A O 1
ATOM 4506 N N . HIS A 1 583 ? 22.582 -30.851 9.928 1.00 83.62 583 HIS A N 1
ATOM 4507 C CA . HIS A 1 583 ? 23.364 -31.974 9.428 1.00 83.62 583 HIS A CA 1
ATOM 4508 C C . HIS A 1 583 ? 24.840 -31.880 9.843 1.00 83.62 583 HIS A C 1
ATOM 4510 O O . HIS A 1 583 ? 25.627 -32.751 9.491 1.00 83.62 583 HIS A O 1
ATOM 4516 N N . GLY A 1 584 ? 25.226 -30.837 10.587 1.00 85.81 584 GLY A N 1
ATOM 4517 C CA . GLY A 1 584 ? 26.603 -30.587 11.011 1.00 85.81 584 GLY A CA 1
ATOM 4518 C C . GLY A 1 584 ? 27.477 -29.918 9.947 1.00 85.81 584 GLY A C 1
ATOM 4519 O O . GLY A 1 584 ? 28.647 -29.636 10.218 1.00 85.81 584 GLY A O 1
ATOM 4520 N N . ASN A 1 585 ? 26.932 -29.613 8.767 1.00 87.31 585 ASN A N 1
ATOM 4521 C CA . ASN A 1 585 ? 27.672 -28.951 7.694 1.00 87.31 585 ASN A CA 1
ATOM 4522 C C . ASN A 1 585 ? 27.817 -27.465 8.012 1.00 87.31 585 ASN A C 1
ATOM 4524 O O . ASN A 1 585 ? 26.816 -26.805 8.307 1.00 87.31 585 ASN A O 1
ATOM 4528 N N . VAL A 1 586 ? 29.035 -26.926 7.915 1.00 89.94 586 VAL A N 1
ATOM 4529 C CA . VAL A 1 586 ? 29.243 -25.485 8.086 1.00 89.94 586 VAL A CA 1
ATOM 4530 C C . VAL A 1 586 ? 28.639 -24.742 6.899 1.00 89.94 586 VAL A C 1
ATOM 4532 O O . VAL A 1 586 ? 28.931 -25.049 5.746 1.00 89.94 586 VAL A O 1
ATOM 4535 N N . ARG A 1 587 ? 27.770 -23.774 7.184 1.00 90.25 587 ARG A N 1
ATOM 4536 C CA . ARG A 1 587 ? 27.129 -22.902 6.195 1.00 90.25 587 ARG A CA 1
ATOM 4537 C C . ARG A 1 587 ? 27.905 -21.612 5.986 1.00 90.25 587 ARG A C 1
ATOM 4539 O O . ARG A 1 587 ? 28.006 -21.144 4.856 1.00 90.25 587 ARG A O 1
ATOM 4546 N N . GLN A 1 588 ? 28.408 -21.017 7.064 1.00 92.88 588 GLN A N 1
ATOM 4547 C CA . GLN A 1 588 ? 29.133 -19.751 7.013 1.00 92.88 588 GLN A CA 1
ATOM 4548 C C . GLN A 1 588 ? 30.129 -19.606 8.163 1.00 92.88 588 GLN A C 1
ATOM 4550 O O . GLN A 1 588 ? 29.977 -20.240 9.209 1.00 92.88 588 GLN A O 1
ATOM 4555 N N . LEU A 1 589 ? 31.136 -18.758 7.954 1.00 93.12 589 LEU A N 1
ATOM 4556 C CA . LEU A 1 589 ? 32.092 -18.330 8.970 1.00 93.12 589 LEU A CA 1
ATOM 4557 C C . LEU A 1 589 ? 31.815 -16.884 9.358 1.00 93.12 589 LEU A C 1
ATOM 4559 O O . LEU A 1 589 ? 31.697 -16.021 8.490 1.00 93.12 589 LEU A O 1
ATOM 4563 N N . LEU A 1 590 ? 31.754 -16.627 10.658 1.00 91.44 590 LEU A N 1
ATOM 4564 C CA . LEU A 1 590 ? 31.386 -15.345 11.249 1.00 91.44 590 LEU A CA 1
ATOM 4565 C C . LEU A 1 590 ? 32.578 -14.766 12.010 1.00 91.44 590 LEU A C 1
ATOM 4567 O O . LEU A 1 590 ? 33.191 -15.464 12.814 1.00 91.44 590 LEU A O 1
ATOM 4571 N N . LEU A 1 591 ? 32.894 -13.491 11.795 1.00 91.44 591 LEU A N 1
ATOM 4572 C CA . LEU A 1 591 ? 33.903 -12.760 12.553 1.00 91.44 591 LEU A CA 1
ATOM 4573 C C . LEU A 1 591 ? 33.285 -12.159 13.804 1.00 91.44 591 LEU A C 1
ATOM 4575 O O . LEU A 1 591 ? 32.459 -11.254 13.727 1.00 91.44 591 LEU A O 1
ATOM 4579 N N . VAL A 1 592 ? 33.721 -12.632 14.959 1.00 86.88 592 VAL A N 1
ATOM 4580 C CA . VAL A 1 592 ? 33.215 -12.218 16.263 1.00 86.88 592 VAL A CA 1
ATOM 4581 C C . VAL A 1 592 ? 34.261 -11.354 16.958 1.00 86.88 592 VAL A C 1
ATOM 4583 O O . VAL A 1 592 ? 35.431 -11.732 17.067 1.00 86.88 592 VAL A O 1
ATOM 4586 N N . ALA A 1 593 ? 33.842 -10.181 17.433 1.00 82.12 593 ALA A N 1
ATOM 4587 C CA . ALA A 1 593 ? 34.714 -9.279 18.176 1.00 82.12 593 ALA A CA 1
ATOM 4588 C C . ALA A 1 593 ? 35.228 -9.953 19.471 1.00 82.12 593 ALA A C 1
ATOM 4590 O O . ALA A 1 593 ? 34.459 -10.653 20.130 1.00 82.12 593 ALA A O 1
ATOM 4591 N N . PRO A 1 594 ? 36.483 -9.725 19.902 1.00 79.25 594 PRO A N 1
ATOM 4592 C CA . PRO A 1 594 ? 37.038 -10.377 21.094 1.00 79.25 594 PRO A CA 1
ATOM 4593 C C . PRO A 1 594 ? 36.195 -10.182 22.362 1.00 79.25 594 PRO A C 1
ATOM 4595 O O . PRO A 1 594 ? 35.869 -11.155 23.026 1.00 79.25 594 PRO A O 1
ATOM 4598 N N . ARG A 1 595 ? 35.722 -8.955 22.630 1.00 74.38 595 ARG A N 1
ATOM 4599 C CA . ARG A 1 595 ? 34.856 -8.657 23.791 1.00 74.38 595 ARG A CA 1
ATOM 4600 C C . ARG A 1 595 ? 33.533 -9.423 23.768 1.00 74.38 595 ARG A C 1
ATOM 4602 O O . ARG A 1 595 ? 32.991 -9.776 24.810 1.00 74.38 595 ARG A O 1
ATOM 4609 N N . LEU A 1 596 ? 33.006 -9.649 22.567 1.00 71.75 596 LEU A N 1
ATOM 4610 C CA . LEU A 1 596 ? 31.786 -10.413 22.352 1.00 71.75 596 LEU A CA 1
ATOM 4611 C C . LEU A 1 596 ? 32.036 -11.898 22.633 1.00 71.75 596 LEU A C 1
ATOM 4613 O O . LEU A 1 596 ? 31.208 -12.551 23.256 1.00 71.75 596 LEU A O 1
ATOM 4617 N N . LEU A 1 597 ? 33.204 -12.411 22.241 1.00 72.00 597 LEU A N 1
ATOM 4618 C CA . LEU A 1 597 ? 33.623 -13.766 22.580 1.00 72.00 597 LEU A CA 1
ATOM 4619 C C . LEU A 1 597 ? 33.850 -13.941 24.087 1.00 72.00 597 LEU A C 1
ATOM 4621 O O . LEU A 1 597 ? 33.383 -14.931 24.641 1.00 72.00 597 LEU A O 1
ATOM 4625 N N . ASP A 1 598 ? 34.494 -12.979 24.751 1.00 73.50 598 ASP A N 1
ATOM 4626 C CA . ASP A 1 598 ? 34.683 -12.999 26.207 1.00 73.50 598 ASP A CA 1
ATOM 4627 C C . ASP A 1 598 ? 33.328 -13.074 26.921 1.00 73.50 598 ASP A C 1
ATOM 4629 O O . ASP A 1 598 ? 33.151 -13.859 27.850 1.00 73.50 598 ASP A O 1
ATOM 4633 N N . TYR A 1 599 ? 32.335 -12.325 26.429 1.00 68.88 599 TYR A N 1
ATOM 4634 C CA . TYR A 1 599 ? 30.962 -12.417 26.916 1.00 68.88 599 TYR A CA 1
ATOM 4635 C C . TYR A 1 599 ? 30.337 -13.796 26.641 1.00 68.88 599 TYR A C 1
ATOM 4637 O O . TYR A 1 599 ? 29.735 -14.381 27.538 1.00 68.88 599 TYR A O 1
ATOM 4645 N N . LEU A 1 600 ? 30.488 -14.347 25.427 1.00 65.12 600 LEU A N 1
ATOM 4646 C CA . LEU A 1 600 ? 29.981 -15.684 25.065 1.00 65.12 600 LEU A CA 1
ATOM 4647 C C . LEU A 1 600 ? 30.596 -16.808 25.910 1.00 65.12 600 LEU A C 1
ATOM 4649 O O . LEU A 1 600 ? 29.977 -17.862 26.090 1.00 65.12 600 LEU A O 1
ATOM 4653 N N . GLN A 1 601 ? 31.823 -16.602 26.385 1.00 67.94 601 GLN A N 1
ATOM 4654 C CA . GLN A 1 601 ? 32.584 -17.555 27.186 1.00 67.94 601 GLN A CA 1
ATOM 4655 C C . GLN A 1 601 ? 32.421 -17.339 28.696 1.00 67.94 601 GLN A C 1
ATOM 4657 O O . GLN A 1 601 ? 32.671 -18.275 29.458 1.00 67.94 601 GLN A O 1
ATOM 4662 N N . ALA A 1 602 ? 31.982 -16.155 29.135 1.00 65.19 602 ALA A N 1
ATOM 4663 C CA . ALA A 1 602 ? 31.801 -15.835 30.544 1.00 65.19 602 ALA A CA 1
ATOM 4664 C C . ALA A 1 602 ? 30.826 -16.811 31.226 1.00 65.19 602 ALA A C 1
ATOM 4666 O O . ALA A 1 602 ? 29.769 -17.176 30.697 1.00 65.19 602 ALA A O 1
ATOM 4667 N N . ASP A 1 603 ? 31.177 -17.245 32.437 1.00 61.16 603 ASP A N 1
ATOM 4668 C CA . ASP A 1 603 ? 30.278 -18.037 33.267 1.00 61.16 603 ASP A CA 1
ATOM 4669 C C . ASP A 1 603 ? 29.220 -17.114 33.882 1.00 61.16 603 ASP A C 1
ATOM 4671 O O . ASP A 1 603 ? 29.461 -16.434 34.876 1.00 61.16 603 ASP A O 1
ATOM 4675 N N . LEU A 1 604 ? 28.043 -17.049 33.258 1.00 56.81 604 LEU A N 1
ATOM 4676 C CA . LEU A 1 604 ? 26.962 -16.125 33.631 1.00 56.81 604 LEU A CA 1
ATOM 4677 C C . LEU A 1 604 ? 26.286 -16.448 34.986 1.00 56.81 604 LEU A C 1
ATOM 4679 O O . LEU A 1 604 ? 25.328 -15.777 35.369 1.00 56.81 604 LEU A O 1
ATOM 4683 N N . GLY A 1 605 ? 26.769 -17.451 35.732 1.00 47.75 605 GLY A N 1
ATOM 4684 C CA . GLY A 1 605 ? 26.170 -17.896 36.993 1.00 47.75 605 GLY A CA 1
ATOM 4685 C C . GLY A 1 605 ? 24.744 -18.445 36.819 1.00 47.75 605 GLY A C 1
ATOM 4686 O O . GLY A 1 605 ? 24.175 -18.441 35.732 1.00 47.75 605 GLY A O 1
ATOM 4687 N N . GLN A 1 606 ? 24.119 -18.938 37.896 1.00 46.00 606 GLN A N 1
ATOM 4688 C CA . GLN A 1 606 ? 22.717 -19.413 37.881 1.00 46.00 606 GLN A CA 1
ATOM 4689 C C . GLN A 1 606 ? 21.673 -18.282 37.733 1.00 46.00 606 GLN A C 1
ATOM 4691 O O . GLN A 1 606 ? 20.486 -18.488 37.997 1.00 46.00 606 GLN A O 1
ATOM 4696 N N . LEU A 1 607 ? 22.085 -17.077 37.334 1.00 40.66 607 LEU A N 1
ATOM 4697 C CA . LEU A 1 607 ? 21.150 -16.010 37.013 1.00 40.66 607 LEU A CA 1
ATOM 4698 C C . LEU A 1 607 ? 20.416 -16.403 35.731 1.00 40.66 607 LEU A C 1
ATOM 4700 O O . LEU A 1 607 ? 21.038 -16.736 34.724 1.00 40.66 607 LEU A O 1
ATOM 4704 N N . ARG A 1 608 ? 19.077 -16.420 35.809 1.00 45.38 608 ARG A N 1
ATOM 4705 C CA . ARG A 1 608 ? 18.183 -16.679 34.673 1.00 45.38 608 ARG A CA 1
ATOM 4706 C C . ARG A 1 608 ? 18.685 -15.863 33.484 1.00 45.38 608 ARG A C 1
ATOM 4708 O O . ARG A 1 608 ? 18.789 -14.644 33.576 1.00 45.38 608 ARG A O 1
ATOM 4715 N N . SER A 1 609 ? 19.073 -16.599 32.450 1.00 38.72 609 SER A N 1
ATOM 4716 C CA . SER A 1 609 ? 19.988 -16.214 31.383 1.00 38.72 609 SER A CA 1
ATOM 4717 C C . SER A 1 609 ? 19.761 -14.784 30.882 1.00 38.72 609 SER A C 1
ATOM 4719 O O . SER A 1 609 ? 18.646 -14.499 30.444 1.00 38.72 609 SER A O 1
ATOM 4721 N N . PRO A 1 610 ? 20.766 -13.888 30.880 1.00 38.03 610 PRO A N 1
ATOM 4722 C CA . PRO A 1 610 ? 20.636 -12.645 30.134 1.00 38.03 610 PRO A CA 1
ATOM 4723 C C . PRO A 1 610 ? 20.467 -12.985 28.644 1.00 38.03 610 PRO A C 1
ATOM 4725 O O . PRO A 1 610 ? 21.290 -13.679 28.046 1.00 38.03 610 PRO A O 1
ATOM 4728 N N . ILE A 1 611 ? 19.337 -12.551 28.079 1.00 48.72 611 ILE A N 1
ATOM 4729 C CA . ILE A 1 611 ? 18.941 -12.747 26.681 1.00 48.72 611 ILE A CA 1
ATOM 4730 C C . ILE A 1 611 ? 19.395 -11.519 25.901 1.00 48.72 611 ILE A C 1
ATOM 4732 O O . ILE A 1 611 ? 18.663 -10.542 25.791 1.00 48.72 611 ILE A O 1
ATOM 4736 N N . LEU A 1 612 ? 20.614 -11.565 25.381 1.00 43.44 612 LEU A N 1
ATOM 4737 C CA . LEU A 1 612 ? 21.041 -10.772 24.231 1.00 43.44 612 LEU A CA 1
ATOM 4738 C C . LEU A 1 612 ? 22.401 -11.308 23.801 1.00 43.44 612 LEU A C 1
ATOM 4740 O O . LEU A 1 612 ? 23.262 -11.385 24.667 1.00 43.44 612 LEU A O 1
ATOM 4744 N N . LEU A 1 613 ? 22.618 -11.643 22.522 1.00 48.19 613 LEU A N 1
ATOM 4745 C CA . LEU A 1 613 ? 23.949 -11.503 21.917 1.00 48.19 613 LEU A CA 1
ATOM 4746 C C . LEU A 1 613 ? 23.956 -11.670 20.389 1.00 48.19 613 LEU A C 1
ATOM 4748 O O . LEU A 1 613 ? 23.565 -12.710 19.875 1.00 48.19 613 LEU A O 1
ATOM 4752 N N . ALA A 1 614 ? 24.455 -10.659 19.671 1.00 55.31 614 ALA A N 1
ATOM 4753 C CA . ALA A 1 614 ? 24.769 -10.720 18.240 1.00 55.31 614 ALA A CA 1
ATOM 4754 C C . ALA A 1 614 ? 25.905 -11.722 17.965 1.00 55.31 614 ALA A C 1
ATOM 4756 O O . ALA A 1 614 ? 26.735 -11.947 18.843 1.00 55.31 614 ALA A O 1
ATOM 4757 N N . CYS A 1 615 ? 25.995 -12.303 16.763 1.00 60.56 615 CYS A N 1
ATOM 4758 C CA . CYS A 1 615 ? 27.131 -13.165 16.409 1.00 60.56 615 CYS A CA 1
ATOM 4759 C C . CYS A 1 615 ? 27.694 -12.827 15.028 1.00 60.56 615 CYS A C 1
ATOM 4761 O O . CYS A 1 615 ? 27.520 -13.560 14.063 1.00 60.56 615 CYS A O 1
ATOM 4763 N N . GLY A 1 616 ? 28.459 -11.738 15.011 1.00 75.31 616 GLY A N 1
ATOM 4764 C CA . GLY A 1 616 ? 29.558 -11.522 14.078 1.00 75.31 616 GLY A CA 1
ATOM 4765 C C . GLY A 1 616 ? 29.200 -11.097 12.657 1.00 75.31 616 GLY A C 1
ATOM 4766 O O . GLY A 1 616 ? 28.042 -11.026 12.256 1.00 75.31 616 GLY A O 1
ATOM 4767 N N . VAL A 1 617 ? 30.249 -10.779 11.904 1.00 86.56 617 VAL A N 1
ATOM 4768 C CA . VAL A 1 617 ? 30.182 -10.381 10.494 1.00 86.56 617 VAL A CA 1
ATOM 4769 C C . VAL A 1 617 ? 30.410 -11.624 9.637 1.00 86.56 617 VAL A C 1
ATOM 4771 O O . VAL A 1 617 ? 31.476 -12.226 9.776 1.00 86.56 617 VAL A O 1
ATOM 4774 N N . PRO A 1 618 ? 29.475 -12.054 8.770 1.00 92.19 618 PRO A N 1
ATOM 4775 C CA . PRO A 1 618 ? 29.750 -13.096 7.790 1.00 92.19 618 PRO A CA 1
ATOM 4776 C C . PRO A 1 618 ? 31.009 -12.747 7.004 1.00 92.19 618 PRO A C 1
ATOM 4778 O O . PRO A 1 618 ? 31.106 -11.678 6.412 1.00 92.19 618 PRO A O 1
ATOM 4781 N N . VAL A 1 619 ? 31.989 -13.646 7.037 1.00 94.88 619 VAL A N 1
ATOM 4782 C CA . VAL A 1 619 ? 33.269 -13.491 6.336 1.00 94.88 619 VAL A CA 1
ATOM 4783 C C . VAL A 1 619 ? 33.295 -14.363 5.100 1.00 94.88 619 VAL A C 1
ATOM 4785 O O . VAL A 1 619 ? 33.638 -13.910 4.013 1.00 94.88 619 VAL A O 1
ATOM 4788 N N . PHE A 1 620 ? 32.882 -15.616 5.263 1.00 95.56 620 PHE A N 1
ATOM 4789 C CA . PHE A 1 620 ? 32.795 -16.582 4.183 1.00 95.56 620 PHE A CA 1
ATOM 4790 C C . PHE A 1 620 ? 31.457 -17.305 4.254 1.00 95.56 620 PHE A C 1
ATOM 4792 O O . PHE A 1 620 ? 31.014 -17.698 5.332 1.00 95.56 620 PHE A O 1
ATOM 4799 N N . LYS A 1 621 ? 30.830 -17.513 3.099 1.00 94.06 621 LYS A N 1
ATOM 4800 C CA . LYS A 1 621 ? 29.621 -18.329 2.948 1.00 94.06 621 LYS A CA 1
ATOM 4801 C C . LYS A 1 621 ? 29.983 -19.551 2.106 1.00 94.06 621 LYS A C 1
ATOM 4803 O O . LYS A 1 621 ? 30.738 -19.442 1.136 1.00 94.06 621 LYS A O 1
ATOM 4808 N N . ARG A 1 622 ? 29.475 -20.721 2.475 1.00 93.19 622 ARG A N 1
ATOM 4809 C CA . ARG A 1 622 ? 29.634 -21.935 1.676 1.00 93.19 622 ARG A CA 1
ATOM 4810 C C . ARG A 1 622 ? 28.703 -21.851 0.464 1.00 93.19 622 ARG A C 1
ATOM 4812 O O . ARG A 1 622 ? 27.562 -21.414 0.586 1.00 93.19 622 ARG A O 1
ATOM 4819 N N . MET A 1 623 ? 29.206 -22.215 -0.710 1.00 89.69 623 MET A N 1
ATOM 4820 C CA . MET A 1 623 ? 28.402 -22.381 -1.922 1.00 89.69 623 MET A CA 1
ATOM 4821 C C . MET A 1 623 ? 27.499 -23.607 -1.772 1.00 89.69 623 MET A C 1
ATOM 4823 O O . MET A 1 623 ? 27.893 -24.583 -1.129 1.00 89.69 623 MET A O 1
ATOM 4827 N N . ASP A 1 624 ? 26.309 -23.566 -2.370 1.00 84.50 624 ASP A N 1
ATOM 4828 C CA . ASP A 1 624 ? 25.366 -24.683 -2.301 1.00 84.50 624 ASP A CA 1
ATOM 4829 C C . ASP A 1 624 ? 25.991 -25.960 -2.876 1.00 84.50 624 ASP A C 1
ATOM 4831 O O . ASP A 1 624 ? 26.714 -25.914 -3.872 1.00 84.50 624 ASP A O 1
ATOM 4835 N N . ASP A 1 625 ? 25.694 -27.116 -2.276 1.00 81.75 625 ASP A N 1
ATOM 4836 C CA . ASP A 1 625 ? 26.329 -28.385 -2.661 1.00 81.75 625 ASP A CA 1
ATOM 4837 C C . ASP A 1 625 ? 26.048 -28.769 -4.135 1.00 81.75 625 ASP A C 1
ATOM 4839 O O . ASP A 1 625 ? 26.843 -29.475 -4.755 1.00 81.75 625 ASP A O 1
ATOM 4843 N N . GLY A 1 626 ? 24.956 -28.264 -4.728 1.00 83.00 626 GLY A N 1
ATOM 4844 C CA . GLY A 1 626 ? 24.638 -28.428 -6.154 1.00 83.00 626 GLY A CA 1
ATOM 4845 C C . GLY A 1 626 ? 25.345 -27.436 -7.087 1.00 83.00 626 GLY A C 1
ATOM 4846 O O . GLY A 1 626 ? 25.451 -27.687 -8.289 1.00 83.00 626 GLY A O 1
ATOM 4847 N N . TYR A 1 627 ? 25.861 -26.324 -6.561 1.00 80.81 627 TYR A N 1
ATOM 4848 C CA . TYR A 1 627 ? 26.475 -25.271 -7.360 1.00 80.81 627 TYR A CA 1
ATOM 4849 C C . TYR A 1 627 ? 27.881 -25.683 -7.809 1.00 80.81 627 TYR A C 1
ATOM 4851 O O . TYR A 1 627 ? 28.784 -25.896 -6.995 1.00 80.81 627 TYR A O 1
ATOM 4859 N N . MET A 1 628 ? 28.072 -25.818 -9.127 1.00 79.69 628 MET A N 1
ATOM 4860 C CA . MET A 1 628 ? 29.322 -26.288 -9.746 1.00 79.69 628 MET A CA 1
ATOM 4861 C C . MET A 1 628 ? 29.802 -27.637 -9.179 1.00 79.69 628 MET A C 1
ATOM 4863 O O . MET A 1 628 ? 30.992 -27.844 -8.918 1.00 79.69 628 MET A O 1
ATOM 4867 N N . CYS A 1 629 ? 28.876 -28.557 -8.908 1.00 76.88 629 CYS A N 1
ATOM 4868 C CA . CYS A 1 629 ? 29.204 -29.883 -8.383 1.00 76.88 629 CYS A CA 1
ATOM 4869 C C . CYS A 1 629 ? 30.064 -30.702 -9.365 1.00 76.88 629 CYS A C 1
ATOM 4871 O O . CYS A 1 629 ? 31.009 -31.359 -8.934 1.00 76.88 629 CYS A O 1
ATOM 4873 N N . GLU A 1 630 ? 29.823 -30.560 -10.671 1.00 78.06 630 GLU A N 1
ATOM 4874 C CA . GLU A 1 630 ? 30.485 -31.316 -11.748 1.00 78.06 630 GLU A CA 1
ATOM 4875 C C . GLU A 1 630 ? 31.980 -30.996 -11.931 1.00 78.06 630 GLU A C 1
ATOM 4877 O O . GLU A 1 630 ? 32.714 -31.800 -12.496 1.00 78.06 630 GLU A O 1
ATOM 4882 N N . ILE A 1 631 ? 32.449 -29.839 -11.447 1.00 79.19 631 ILE A N 1
ATOM 4883 C CA . ILE A 1 631 ? 33.790 -29.310 -11.766 1.00 79.19 631 ILE A CA 1
ATOM 4884 C C . ILE A 1 631 ? 34.800 -29.565 -10.626 1.00 79.19 631 ILE A C 1
ATOM 4886 O O . ILE A 1 631 ? 35.956 -29.174 -10.717 1.00 79.19 631 ILE A O 1
ATOM 4890 N N . GLY A 1 632 ? 34.401 -30.254 -9.547 1.00 81.50 632 GLY A N 1
ATOM 4891 C CA . GLY A 1 632 ? 35.325 -30.621 -8.465 1.00 81.50 632 GLY A CA 1
ATOM 4892 C C . GLY A 1 632 ? 36.035 -29.412 -7.839 1.00 81.50 632 GLY A C 1
ATOM 4893 O O . GLY A 1 632 ? 37.261 -29.354 -7.833 1.00 81.50 632 GLY A O 1
ATOM 4894 N N . LEU A 1 633 ? 35.268 -28.429 -7.346 1.00 86.00 633 LEU A N 1
ATOM 4895 C CA . LEU A 1 633 ? 35.831 -27.211 -6.749 1.00 86.00 633 LEU A CA 1
ATOM 4896 C C . LEU A 1 633 ? 36.828 -27.539 -5.629 1.00 86.00 633 LEU A C 1
ATOM 4898 O O . LEU A 1 633 ? 36.481 -28.244 -4.683 1.00 86.00 633 LEU A O 1
ATOM 4902 N N . GLU A 1 634 ? 38.024 -26.951 -5.696 1.00 87.25 634 GLU A N 1
ATOM 4903 C CA . GLU A 1 634 ? 39.036 -27.074 -4.637 1.00 87.25 634 GLU A CA 1
ATOM 4904 C C . GLU A 1 634 ? 38.561 -26.449 -3.317 1.00 87.25 634 GLU A C 1
ATOM 4906 O O . GLU A 1 634 ? 38.849 -26.961 -2.239 1.00 87.25 634 GLU A O 1
ATOM 4911 N N . CYS A 1 635 ? 37.810 -25.349 -3.406 1.00 92.00 635 CYS A N 1
ATOM 4912 C CA . CYS A 1 635 ? 37.254 -24.653 -2.259 1.00 92.00 635 CYS A CA 1
ATOM 4913 C C . CYS A 1 635 ? 35.780 -24.331 -2.509 1.00 92.00 635 CYS A C 1
ATOM 4915 O O . CYS A 1 635 ? 35.421 -23.686 -3.495 1.00 92.00 635 CYS A O 1
ATOM 4917 N N . ARG A 1 636 ? 34.912 -24.782 -1.598 1.00 92.00 636 ARG A N 1
ATOM 4918 C CA . ARG A 1 636 ? 33.459 -24.538 -1.641 1.00 92.00 636 ARG A CA 1
ATOM 4919 C C . ARG A 1 636 ? 33.059 -23.232 -0.950 1.00 92.00 636 ARG A C 1
ATOM 4921 O O . ARG A 1 636 ? 31.877 -23.000 -0.727 1.00 92.00 636 ARG A O 1
ATOM 4928 N N . TRP A 1 637 ? 34.016 -22.376 -0.613 1.00 94.50 637 TRP A N 1
ATOM 4929 C CA . TRP A 1 637 ? 33.778 -21.134 0.112 1.00 94.50 637 TRP A CA 1
ATOM 4930 C C . TRP A 1 637 ? 33.900 -19.934 -0.802 1.00 94.50 637 TRP A C 1
ATOM 4932 O O . TRP A 1 637 ? 34.812 -19.863 -1.625 1.00 94.50 637 TRP A O 1
ATOM 4942 N N . ARG A 1 638 ? 33.009 -18.967 -0.611 1.00 94.06 638 ARG A N 1
ATOM 4943 C CA . ARG A 1 638 ? 33.084 -17.643 -1.225 1.00 94.06 638 ARG A CA 1
ATOM 4944 C C . ARG A 1 638 ? 33.169 -16.567 -0.144 1.00 94.06 638 ARG A C 1
ATOM 4946 O O . ARG A 1 638 ? 32.636 -16.784 0.950 1.00 94.06 638 ARG A O 1
ATOM 4953 N N . PRO A 1 639 ? 33.787 -15.412 -0.431 1.00 95.94 639 PRO A N 1
ATOM 4954 C CA . PRO A 1 639 ? 33.694 -14.260 0.448 1.00 95.94 639 PRO A CA 1
ATOM 4955 C C . PRO A 1 639 ? 32.227 -13.855 0.617 1.00 95.94 639 PRO A C 1
ATOM 4957 O O . PRO A 1 639 ? 31.411 -13.972 -0.304 1.00 95.94 639 PRO A O 1
ATOM 4960 N N . ALA A 1 640 ? 31.895 -13.401 1.812 1.00 93.62 640 ALA A N 1
ATOM 4961 C CA . ALA A 1 640 ? 30.640 -12.731 2.094 1.00 93.62 640 ALA A CA 1
ATOM 4962 C C . ALA A 1 640 ? 30.769 -11.247 1.710 1.00 93.62 640 ALA A C 1
ATOM 4964 O O . ALA A 1 640 ? 31.860 -10.677 1.806 1.00 93.62 640 ALA A O 1
ATOM 4965 N N . LEU A 1 641 ? 29.676 -10.621 1.269 1.00 92.12 641 LEU A N 1
ATOM 4966 C CA . LEU A 1 641 ? 29.688 -9.206 0.880 1.00 92.12 641 LEU A CA 1
ATOM 4967 C C . LEU A 1 641 ? 30.073 -8.321 2.072 1.00 92.12 641 LEU A C 1
ATOM 4969 O O . LEU A 1 641 ? 30.821 -7.360 1.942 1.00 92.12 641 LEU A O 1
ATOM 4973 N N . GLU A 1 642 ? 29.624 -8.720 3.253 1.00 90.19 642 GLU A N 1
ATOM 4974 C CA . GLU A 1 642 ? 29.681 -7.951 4.491 1.00 90.19 642 GLU A CA 1
ATOM 4975 C C . GLU A 1 642 ? 31.111 -7.826 5.044 1.00 90.19 642 GLU A C 1
ATOM 4977 O O . GLU A 1 642 ? 31.413 -6.904 5.798 1.00 90.19 642 GLU A O 1
ATOM 4982 N N . ALA A 1 643 ? 32.016 -8.707 4.606 1.00 92.62 643 ALA A N 1
ATOM 4983 C CA . ALA A 1 643 ? 33.446 -8.642 4.895 1.00 92.62 643 ALA A CA 1
ATOM 4984 C C . ALA A 1 643 ? 34.309 -8.433 3.639 1.00 92.62 643 ALA A C 1
ATOM 4986 O O . ALA A 1 643 ? 35.530 -8.577 3.722 1.00 92.62 643 ALA A O 1
ATOM 4987 N N . ALA A 1 644 ? 33.721 -8.108 2.481 1.00 93.56 644 ALA A N 1
ATOM 4988 C CA . ALA A 1 644 ? 34.458 -8.036 1.221 1.00 93.56 644 ALA A CA 1
ATOM 4989 C C . ALA A 1 644 ? 35.609 -7.022 1.287 1.00 93.56 644 ALA A C 1
ATOM 4991 O O . ALA A 1 644 ? 36.736 -7.372 0.943 1.00 93.56 644 ALA A O 1
ATOM 4992 N N . SER A 1 645 ? 35.380 -5.819 1.826 1.00 91.69 645 SER A N 1
ATOM 4993 C CA . SER A 1 645 ? 36.440 -4.810 1.982 1.00 91.69 645 SER A CA 1
ATOM 4994 C C . SER A 1 645 ? 37.522 -5.231 2.979 1.00 91.69 645 SER A C 1
ATOM 4996 O O . SER A 1 645 ? 38.710 -5.021 2.739 1.00 91.69 645 SER A O 1
ATOM 4998 N N . LEU A 1 646 ? 37.136 -5.893 4.077 1.00 93.06 646 LEU A N 1
ATOM 4999 C CA . LEU A 1 646 ? 38.081 -6.418 5.068 1.00 93.06 646 LEU A CA 1
ATOM 5000 C C . LEU A 1 646 ? 39.006 -7.481 4.456 1.00 93.06 646 LEU A C 1
ATOM 5002 O O . LEU A 1 646 ? 40.205 -7.512 4.757 1.00 93.06 646 LEU A O 1
ATOM 5006 N N . LEU A 1 647 ? 38.431 -8.363 3.637 1.00 95.25 647 LEU A N 1
ATOM 5007 C CA . LEU A 1 647 ? 39.130 -9.462 2.987 1.00 95.25 647 LEU A CA 1
ATOM 5008 C C . LEU A 1 647 ? 39.940 -9.004 1.777 1.00 95.25 647 LEU A C 1
ATOM 5010 O O . LEU A 1 647 ? 41.031 -9.528 1.568 1.00 95.25 647 LEU A O 1
ATOM 5014 N N . GLY A 1 648 ? 39.448 -8.030 1.012 1.00 94.12 648 GLY A N 1
ATOM 5015 C CA . GLY A 1 648 ? 40.085 -7.531 -0.206 1.00 94.12 648 GLY A CA 1
ATOM 5016 C C . GLY A 1 648 ? 41.515 -7.052 0.019 1.00 94.12 648 GLY A C 1
ATOM 5017 O O . GLY A 1 648 ? 42.400 -7.316 -0.789 1.00 94.12 648 GLY A O 1
ATOM 5018 N N . VAL A 1 649 ? 41.774 -6.442 1.178 1.00 92.31 649 VAL A N 1
ATOM 5019 C CA . VAL A 1 649 ? 43.114 -5.971 1.567 1.00 92.31 649 VAL A CA 1
ATOM 5020 C C . VAL A 1 649 ? 43.987 -7.039 2.244 1.00 92.31 649 VAL A C 1
ATOM 5022 O O . VAL A 1 649 ? 45.165 -6.794 2.488 1.00 92.31 649 VAL A O 1
ATOM 5025 N N . ARG A 1 650 ? 43.437 -8.215 2.582 1.00 95.06 650 ARG A N 1
ATOM 5026 C CA . ARG A 1 650 ? 44.142 -9.290 3.318 1.00 95.06 650 ARG A CA 1
ATOM 5027 C C . ARG A 1 650 ? 44.366 -10.566 2.511 1.00 95.06 650 ARG A C 1
ATOM 5029 O O . ARG A 1 650 ? 45.251 -11.343 2.858 1.00 95.06 650 ARG A O 1
ATOM 5036 N N . CYS A 1 651 ? 43.563 -10.815 1.482 1.00 96.12 651 CYS A N 1
ATOM 5037 C CA . CYS A 1 651 ? 43.703 -11.998 0.640 1.00 96.12 651 CYS A CA 1
ATOM 5038 C C . CYS A 1 651 ? 44.835 -11.781 -0.369 1.00 96.12 651 CYS A C 1
ATOM 5040 O O . CYS A 1 651 ? 44.755 -10.901 -1.224 1.00 96.12 651 CYS A O 1
ATOM 5042 N N . ALA A 1 652 ? 45.887 -12.598 -0.286 1.00 95.19 652 ALA A N 1
ATOM 5043 C CA . ALA A 1 652 ? 46.999 -12.555 -1.237 1.00 95.19 652 ALA A CA 1
ATOM 5044 C C . ALA A 1 652 ? 46.700 -13.306 -2.548 1.00 95.19 652 ALA A C 1
ATOM 5046 O O . ALA A 1 652 ? 47.472 -13.222 -3.504 1.00 95.19 652 ALA A O 1
ATOM 5047 N N . ARG A 1 653 ? 45.610 -14.081 -2.591 1.00 95.62 653 ARG A N 1
ATOM 5048 C CA . ARG A 1 653 ? 45.160 -14.839 -3.762 1.00 95.62 653 ARG A CA 1
ATOM 5049 C C . ARG A 1 653 ? 43.681 -14.607 -4.009 1.00 95.62 653 ARG A C 1
ATOM 5051 O O . ARG A 1 653 ? 42.956 -14.190 -3.109 1.00 95.62 653 ARG A O 1
ATOM 5058 N N . ARG A 1 654 ? 43.224 -14.966 -5.212 1.00 95.25 654 ARG A N 1
ATOM 5059 C CA . ARG A 1 654 ? 41.804 -14.893 -5.584 1.00 95.25 654 ARG A CA 1
ATOM 5060 C C . ARG A 1 654 ? 41.252 -13.474 -5.433 1.00 95.25 654 ARG A C 1
ATOM 5062 O O . ARG A 1 654 ? 40.111 -13.288 -5.015 1.00 95.25 654 ARG A O 1
ATOM 5069 N N . THR A 1 655 ? 42.072 -12.487 -5.771 1.00 96.31 655 THR A N 1
ATOM 5070 C CA . THR A 1 655 ? 41.705 -11.075 -5.827 1.00 96.31 655 THR A CA 1
ATOM 5071 C C . THR A 1 655 ? 41.881 -10.593 -7.260 1.00 96.31 655 THR A C 1
ATOM 5073 O O . THR A 1 655 ? 42.911 -10.835 -7.889 1.00 96.31 655 THR A O 1
ATOM 5076 N N . LEU A 1 656 ? 40.852 -9.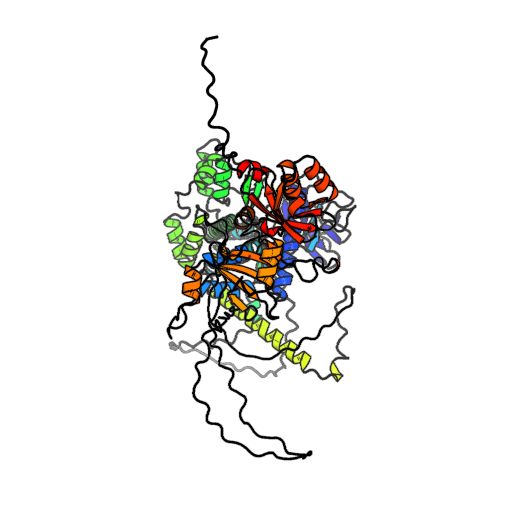943 -7.793 1.00 96.94 656 LEU A N 1
ATOM 5077 C CA . LEU A 1 656 ? 40.870 -9.283 -9.091 1.00 96.94 656 LEU A CA 1
ATOM 5078 C C . LEU A 1 656 ? 40.624 -7.800 -8.874 1.00 96.94 656 LEU A C 1
ATOM 5080 O O . LEU A 1 656 ? 39.683 -7.442 -8.170 1.00 96.94 656 LEU A O 1
ATOM 5084 N N . ARG A 1 657 ? 41.429 -6.938 -9.491 1.00 97.25 657 ARG A N 1
ATOM 5085 C CA . ARG A 1 657 ? 41.120 -5.508 -9.582 1.00 97.25 657 ARG A CA 1
ATOM 5086 C C . ARG A 1 657 ? 40.808 -5.160 -11.023 1.00 97.25 657 ARG A C 1
ATOM 5088 O O . ARG A 1 657 ? 41.660 -5.356 -11.881 1.00 97.25 657 ARG A O 1
ATOM 5095 N N . LEU A 1 658 ? 39.598 -4.677 -11.273 1.00 97.62 658 LEU A N 1
ATOM 5096 C CA . LEU A 1 658 ? 39.124 -4.295 -12.601 1.00 97.62 658 LEU A CA 1
ATOM 5097 C C . LEU A 1 658 ? 39.227 -2.777 -12.753 1.00 97.62 658 LEU A C 1
ATOM 5099 O O . LEU A 1 658 ? 38.954 -2.037 -11.806 1.00 97.62 658 LEU A O 1
ATOM 5103 N N . GLY A 1 659 ? 39.576 -2.309 -13.946 1.00 96.94 659 GLY A N 1
ATOM 5104 C CA . GLY A 1 659 ? 39.382 -0.921 -14.347 1.00 96.94 659 GLY A CA 1
ATOM 5105 C C . GLY A 1 659 ? 37.903 -0.528 -14.326 1.00 96.94 659 GLY A C 1
ATOM 5106 O O . GLY A 1 659 ? 37.014 -1.386 -14.369 1.00 96.94 659 GLY A O 1
ATOM 5107 N N . LYS A 1 660 ? 37.631 0.782 -14.254 1.00 95.19 660 LYS A N 1
ATOM 5108 C CA . LYS A 1 660 ? 36.280 1.341 -14.047 1.00 95.19 660 LYS A CA 1
ATOM 5109 C C . LYS A 1 660 ? 35.246 0.769 -15.023 1.00 95.19 660 LYS A C 1
ATOM 5111 O O . LYS A 1 660 ? 34.227 0.250 -14.579 1.00 95.19 660 LYS A O 1
ATOM 5116 N N . ALA A 1 661 ? 35.547 0.764 -16.322 1.00 95.69 661 ALA A N 1
ATOM 5117 C CA . ALA A 1 661 ? 34.614 0.301 -17.351 1.00 95.69 661 ALA A CA 1
ATOM 5118 C C . ALA A 1 661 ? 34.260 -1.194 -17.218 1.00 95.69 661 ALA A C 1
ATOM 5120 O O . ALA A 1 661 ? 33.091 -1.573 -17.290 1.00 95.69 661 ALA A O 1
ATOM 5121 N N . ALA A 1 662 ? 35.255 -2.052 -16.975 1.00 96.50 662 ALA A N 1
ATOM 5122 C CA . ALA A 1 662 ? 35.029 -3.486 -16.789 1.00 96.50 662 ALA A CA 1
ATOM 5123 C C . ALA A 1 662 ? 34.250 -3.777 -15.496 1.00 96.50 662 ALA A C 1
ATOM 5125 O O . ALA A 1 662 ? 33.398 -4.665 -15.463 1.00 96.50 662 ALA A O 1
ATOM 5126 N N . PHE A 1 663 ? 34.521 -3.015 -14.434 1.00 95.50 663 PHE A N 1
ATOM 5127 C CA . PHE A 1 663 ? 33.829 -3.150 -13.157 1.00 95.50 663 PHE A CA 1
ATOM 5128 C C . PHE A 1 663 ? 32.360 -2.704 -13.245 1.00 95.50 663 PHE A C 1
ATOM 5130 O O . PHE A 1 663 ? 31.473 -3.416 -12.777 1.00 95.50 663 PHE A O 1
ATOM 5137 N N . GLU A 1 664 ? 32.079 -1.580 -13.910 1.00 93.12 664 GLU A N 1
ATOM 5138 C CA . GLU A 1 664 ? 30.717 -1.117 -14.212 1.00 93.12 664 GLU A CA 1
ATOM 5139 C C . GLU A 1 664 ? 29.934 -2.131 -15.041 1.00 93.12 664 GLU A C 1
ATOM 5141 O O . GLU A 1 664 ? 28.770 -2.412 -14.747 1.00 93.12 664 GLU A O 1
ATOM 5146 N N . LYS A 1 665 ? 30.578 -2.706 -16.061 1.00 94.50 665 LYS A N 1
ATOM 5147 C CA . LYS A 1 665 ? 29.986 -3.764 -16.876 1.00 94.50 665 LYS A CA 1
ATOM 5148 C C . LYS A 1 665 ? 29.650 -4.988 -16.028 1.00 94.50 665 LYS A C 1
ATOM 5150 O O . LYS A 1 665 ? 28.531 -5.484 -16.096 1.00 94.50 665 LYS A O 1
ATOM 5155 N N . LEU A 1 666 ? 30.568 -5.426 -15.163 1.00 94.50 666 LEU A N 1
ATOM 5156 C CA . LEU A 1 666 ? 30.318 -6.537 -14.245 1.00 94.50 666 LEU A CA 1
ATOM 5157 C C . LEU A 1 666 ? 29.146 -6.254 -13.290 1.00 94.50 666 LEU A C 1
ATOM 5159 O O . LEU A 1 666 ? 28.377 -7.165 -13.002 1.00 94.50 666 LEU A O 1
ATOM 5163 N N . LEU A 1 667 ? 28.984 -5.025 -12.796 1.00 90.31 667 LEU A N 1
ATOM 5164 C CA . LEU A 1 667 ? 27.863 -4.660 -11.921 1.00 90.31 667 LEU A CA 1
ATOM 5165 C C . LEU A 1 667 ? 26.523 -4.625 -12.661 1.00 90.31 667 LEU A C 1
ATOM 5167 O O . LEU A 1 667 ? 25.529 -5.129 -12.137 1.00 90.31 667 LEU A O 1
ATOM 5171 N N . ARG A 1 668 ? 26.511 -4.059 -13.870 1.00 90.00 668 ARG A N 1
ATOM 5172 C CA . ARG A 1 668 ? 25.327 -3.935 -14.728 1.00 90.00 668 ARG A CA 1
ATOM 5173 C C . ARG A 1 668 ? 24.851 -5.292 -15.232 1.00 90.00 668 ARG A C 1
ATOM 5175 O O . ARG A 1 668 ? 23.695 -5.656 -15.043 1.00 90.00 668 ARG A O 1
ATOM 5182 N N . ASP A 1 669 ? 25.768 -6.055 -15.814 1.00 92.88 669 ASP A N 1
ATOM 5183 C CA . ASP A 1 669 ? 25.457 -7.300 -16.517 1.00 92.88 669 ASP A CA 1
ATOM 5184 C C . ASP A 1 669 ? 25.530 -8.515 -15.578 1.00 92.88 669 ASP A C 1
ATOM 5186 O O . ASP A 1 669 ? 25.176 -9.631 -15.959 1.00 92.88 669 ASP A O 1
ATOM 5190 N N . ARG A 1 670 ? 26.033 -8.318 -14.347 1.00 92.06 670 ARG A N 1
ATOM 5191 C CA . ARG A 1 670 ? 26.324 -9.355 -13.333 1.00 92.06 670 ARG A CA 1
ATOM 5192 C C . ARG A 1 670 ? 27.318 -10.419 -13.788 1.00 92.06 670 ARG A C 1
ATOM 5194 O O . ARG A 1 670 ? 27.577 -11.379 -13.060 1.00 92.06 670 ARG A O 1
ATOM 5201 N N . LYS A 1 671 ? 27.897 -10.251 -14.973 1.00 94.88 671 LYS A N 1
ATOM 5202 C CA . LYS A 1 671 ? 28.721 -11.243 -15.641 1.00 94.88 671 LYS A CA 1
ATOM 5203 C C . LYS A 1 671 ? 29.715 -10.573 -16.576 1.00 94.88 671 LYS A C 1
ATOM 5205 O O . LYS A 1 671 ? 29.354 -9.689 -17.341 1.00 94.88 671 LYS A O 1
ATOM 5210 N N . LEU A 1 672 ? 30.948 -11.058 -16.554 1.00 95.94 672 LEU A N 1
ATOM 5211 C CA . LEU A 1 672 ? 32.010 -10.681 -17.473 1.00 95.94 672 LEU A CA 1
ATOM 5212 C C . LEU A 1 672 ? 32.565 -11.961 -18.125 1.00 95.94 672 LEU A C 1
ATOM 5214 O O . LEU A 1 672 ? 33.122 -12.799 -17.410 1.00 95.94 672 LEU A O 1
ATOM 5218 N N . PRO A 1 673 ? 32.356 -12.185 -19.437 1.00 96.50 673 PRO A N 1
ATOM 5219 C CA . PRO A 1 673 ? 32.819 -13.385 -20.138 1.00 96.50 673 PRO A CA 1
ATOM 5220 C C . PRO A 1 673 ? 34.315 -13.662 -19.946 1.00 96.50 673 PRO A C 1
ATOM 5222 O O . PRO A 1 673 ? 35.122 -12.742 -19.881 1.00 96.50 673 PRO A O 1
ATOM 5225 N N . LEU A 1 674 ? 34.703 -14.940 -19.878 1.00 93.81 674 LEU A N 1
ATOM 5226 C CA . LEU A 1 674 ? 36.093 -15.323 -19.598 1.00 93.81 674 LEU A CA 1
ATOM 5227 C C . LEU A 1 674 ? 37.067 -14.872 -20.697 1.00 93.81 674 LEU A C 1
ATOM 5229 O O . LEU A 1 674 ? 38.186 -14.480 -20.386 1.00 93.81 674 LEU A O 1
ATOM 5233 N N . GLU A 1 675 ? 36.632 -14.890 -21.957 1.00 94.56 675 GLU A N 1
ATOM 5234 C CA . GLU A 1 675 ? 37.406 -14.383 -23.100 1.00 94.56 675 GLU A CA 1
ATOM 5235 C C . GLU A 1 675 ? 37.750 -12.898 -22.911 1.00 94.56 675 GLU A C 1
ATOM 5237 O O . GLU A 1 675 ? 38.911 -12.507 -23.006 1.00 94.56 675 GLU A O 1
ATOM 5242 N N . GLU A 1 676 ? 36.763 -12.100 -22.499 1.00 96.19 676 GLU A N 1
ATOM 5243 C CA . GLU A 1 676 ? 36.931 -10.673 -22.223 1.00 96.19 676 GLU A CA 1
ATOM 5244 C C . GLU A 1 676 ? 37.844 -10.422 -21.014 1.00 96.19 676 GLU A C 1
ATOM 5246 O O . GLU A 1 676 ? 38.651 -9.501 -21.028 1.00 96.19 676 GLU A O 1
ATOM 5251 N N . ILE A 1 677 ? 37.791 -11.268 -19.979 1.00 95.06 677 ILE A N 1
ATOM 5252 C CA . ILE A 1 677 ? 38.716 -11.175 -18.836 1.00 95.06 677 ILE A CA 1
ATOM 5253 C C . ILE A 1 677 ? 40.168 -11.361 -19.283 1.00 95.06 677 ILE A C 1
ATOM 5255 O O . ILE A 1 677 ? 41.052 -10.661 -18.792 1.00 95.06 677 ILE A O 1
ATOM 5259 N N . VAL A 1 678 ? 40.425 -12.305 -20.191 1.00 93.75 678 VAL A N 1
ATOM 5260 C CA . VAL A 1 678 ? 41.773 -12.561 -20.717 1.00 93.75 678 VAL A CA 1
ATOM 5261 C C . VAL A 1 678 ? 42.261 -11.370 -21.542 1.00 93.75 678 VAL A C 1
ATOM 5263 O O . VAL A 1 678 ? 43.404 -10.946 -21.373 1.00 93.75 678 VAL A O 1
ATOM 5266 N N . GLU A 1 679 ? 41.397 -10.794 -22.379 1.00 96.00 679 GLU A N 1
ATOM 5267 C CA . GLU A 1 679 ? 41.708 -9.591 -23.159 1.00 96.00 679 GLU A CA 1
ATOM 5268 C C . GLU A 1 679 ? 41.995 -8.380 -22.260 1.00 96.00 679 GLU A C 1
ATOM 5270 O O . GLU A 1 679 ? 43.026 -7.724 -22.416 1.00 96.00 679 GLU A O 1
ATOM 5275 N N . LEU A 1 680 ? 41.140 -8.128 -21.265 1.00 96.19 680 LEU A N 1
ATOM 5276 C CA . LEU A 1 680 ? 41.303 -7.034 -20.303 1.00 96.19 680 LEU A CA 1
ATOM 5277 C C . LEU A 1 680 ? 42.542 -7.218 -19.414 1.00 96.19 680 LEU A C 1
ATOM 5279 O O . LEU A 1 680 ? 43.202 -6.249 -19.041 1.00 96.19 680 LEU A O 1
ATOM 5283 N N . ALA A 1 681 ? 42.901 -8.454 -19.069 1.00 95.31 681 ALA A N 1
ATOM 5284 C CA . ALA A 1 681 ? 44.150 -8.723 -18.365 1.00 95.31 681 ALA A CA 1
ATOM 5285 C C . ALA A 1 681 ? 45.369 -8.462 -19.261 1.00 95.31 681 ALA A C 1
ATOM 5287 O O . ALA A 1 681 ? 46.349 -7.877 -18.798 1.00 95.31 681 ALA A O 1
ATOM 5288 N N . ALA A 1 682 ? 45.304 -8.826 -20.546 1.00 95.75 682 ALA A N 1
ATOM 5289 C CA . ALA A 1 682 ? 46.366 -8.540 -21.510 1.00 95.75 682 ALA A CA 1
ATOM 5290 C C . ALA A 1 682 ? 46.558 -7.030 -21.745 1.00 95.75 682 ALA A C 1
ATOM 5292 O O . ALA A 1 682 ? 47.683 -6.593 -21.989 1.00 95.75 682 ALA A O 1
ATOM 5293 N N . SER A 1 683 ? 45.494 -6.229 -21.622 1.00 96.75 683 SER A N 1
ATOM 5294 C CA . SER A 1 683 ? 45.561 -4.765 -21.707 1.00 96.75 683 SER A CA 1
ATOM 5295 C C . SER A 1 683 ? 45.929 -4.069 -20.388 1.00 96.75 683 SER A C 1
ATOM 5297 O O . SER A 1 683 ? 46.102 -2.854 -20.380 1.00 96.75 683 SER A O 1
ATOM 5299 N N . GLY A 1 684 ? 46.052 -4.800 -19.272 1.00 96.19 684 GLY A N 1
ATOM 5300 C CA . GLY A 1 684 ? 46.336 -4.233 -17.944 1.00 96.19 684 GLY A CA 1
ATOM 5301 C C . GLY A 1 684 ? 45.127 -3.609 -17.227 1.00 96.19 684 GLY A C 1
ATOM 5302 O O . GLY A 1 684 ? 45.287 -2.983 -16.171 1.00 96.19 684 GLY A O 1
ATOM 5303 N N . GLU A 1 685 ? 43.922 -3.799 -17.769 1.00 96.88 685 GLU A N 1
ATOM 5304 C CA . GLU A 1 685 ? 42.646 -3.396 -17.160 1.00 96.88 685 GLU A CA 1
ATOM 5305 C C . GLU A 1 685 ? 42.208 -4.349 -16.041 1.00 96.88 685 GLU A C 1
ATOM 5307 O O . GLU A 1 685 ? 41.383 -3.985 -15.206 1.00 96.88 685 GLU A O 1
ATOM 5312 N N . ILE A 1 686 ? 42.769 -5.560 -15.985 1.00 97.00 686 ILE A N 1
ATOM 5313 C CA . ILE A 1 686 ? 42.581 -6.492 -14.870 1.00 97.00 686 ILE A CA 1
ATOM 5314 C C . ILE A 1 686 ? 43.926 -6.828 -14.235 1.00 97.00 686 ILE A C 1
ATOM 5316 O O . ILE A 1 686 ? 44.839 -7.321 -14.893 1.00 97.00 686 ILE A O 1
ATOM 5320 N N . GLU A 1 687 ? 44.022 -6.630 -12.923 1.00 96.31 687 GLU A N 1
ATOM 5321 C CA . GLU A 1 687 ? 45.151 -7.068 -12.104 1.00 96.31 687 GLU A CA 1
ATOM 5322 C C . GLU A 1 687 ? 44.761 -8.270 -11.242 1.00 96.31 687 GLU A C 1
ATOM 5324 O O . GLU A 1 687 ? 43.615 -8.401 -10.811 1.00 96.31 687 GLU A O 1
ATOM 5329 N N . GLY A 1 688 ? 45.730 -9.140 -10.951 1.00 94.75 688 GLY A N 1
ATOM 5330 C CA . GLY A 1 688 ? 45.544 -10.267 -10.033 1.00 94.75 688 GLY A CA 1
ATOM 5331 C C . GLY A 1 688 ? 44.981 -11.534 -10.681 1.00 94.75 688 GLY A C 1
ATOM 5332 O O . GLY A 1 688 ? 44.812 -12.538 -9.984 1.00 94.75 688 GLY A O 1
ATOM 5333 N N . LEU A 1 689 ? 44.762 -11.550 -12.004 1.00 94.62 689 LEU A N 1
ATOM 5334 C CA . LEU A 1 689 ? 44.294 -12.737 -12.733 1.00 94.62 689 LEU A CA 1
ATOM 5335 C C . LEU A 1 689 ? 45.232 -13.941 -12.552 1.00 94.62 689 LEU A C 1
ATOM 5337 O O . LEU A 1 689 ? 44.771 -15.066 -12.375 1.00 94.62 689 LEU A O 1
ATOM 5341 N N . GLN A 1 690 ? 46.543 -13.707 -12.480 1.00 93.12 690 GLN A N 1
ATOM 5342 C CA . GLN A 1 690 ? 47.564 -14.710 -12.160 1.00 93.12 690 GLN A CA 1
ATOM 5343 C C . GLN A 1 690 ? 47.355 -15.385 -10.799 1.00 93.12 690 GLN A C 1
ATOM 5345 O O . GLN A 1 690 ? 47.738 -16.534 -10.615 1.00 93.12 690 GLN A O 1
ATOM 5350 N N . SER A 1 691 ? 46.700 -14.709 -9.851 1.00 91.38 691 SER A N 1
ATOM 5351 C CA . SER A 1 691 ? 46.344 -15.289 -8.550 1.00 91.38 691 SER A CA 1
ATOM 5352 C C . SER A 1 691 ? 45.095 -16.184 -8.609 1.00 91.38 691 SER A C 1
ATOM 5354 O O . SER A 1 691 ? 44.756 -16.847 -7.626 1.00 91.38 691 SER A O 1
ATOM 5356 N N . CYS A 1 692 ? 44.407 -16.195 -9.757 1.00 88.75 692 CYS A N 1
ATOM 5357 C CA . CYS A 1 692 ? 43.172 -16.929 -10.024 1.00 88.75 692 CYS A CA 1
ATOM 5358 C C . CYS A 1 692 ? 43.327 -18.023 -11.093 1.00 88.75 692 CYS A C 1
ATOM 5360 O O . CYS A 1 692 ? 42.384 -18.788 -11.297 1.00 88.75 692 CYS A O 1
ATOM 5362 N N . HIS A 1 693 ? 44.487 -18.081 -11.755 1.00 69.19 693 HIS A N 1
ATOM 5363 C CA . HIS A 1 693 ? 44.710 -18.660 -13.086 1.00 69.19 693 HIS A CA 1
ATOM 5364 C C . HIS A 1 693 ? 44.390 -20.157 -13.232 1.00 69.19 693 HIS A C 1
ATOM 5366 O O . HIS A 1 693 ? 44.263 -20.654 -14.349 1.00 69.19 693 HIS A O 1
ATOM 5372 N N . ASP A 1 694 ? 44.206 -20.864 -12.120 1.00 63.12 694 ASP A N 1
ATOM 5373 C CA . ASP A 1 694 ? 44.194 -22.321 -12.128 1.00 63.12 694 ASP A CA 1
ATOM 5374 C C . ASP A 1 694 ? 42.796 -22.918 -11.914 1.00 63.12 694 ASP A C 1
ATOM 5376 O O . ASP A 1 694 ? 42.628 -24.127 -12.079 1.00 63.12 694 ASP A O 1
ATOM 5380 N N . LYS A 1 695 ? 41.806 -22.146 -11.423 1.00 71.25 695 LYS A N 1
ATOM 5381 C CA . LYS A 1 695 ? 40.628 -22.752 -10.765 1.00 71.25 695 LYS A CA 1
ATOM 5382 C C . LYS A 1 695 ? 39.356 -21.919 -10.846 1.00 71.25 695 LYS A C 1
ATOM 5384 O O . LYS A 1 695 ? 39.341 -20.713 -10.606 1.00 71.25 695 LYS A O 1
ATOM 5389 N N . VAL A 1 696 ? 38.246 -22.607 -11.071 1.00 90.50 696 VAL A N 1
ATOM 5390 C CA . VAL A 1 696 ? 36.905 -22.081 -10.812 1.00 90.50 696 VAL A CA 1
ATOM 5391 C C . VAL A 1 696 ? 36.649 -21.919 -9.305 1.00 90.50 696 VAL A C 1
ATOM 5393 O O . VAL A 1 696 ? 37.257 -22.612 -8.487 1.00 90.50 696 VAL A O 1
ATOM 5396 N N . GLY A 1 697 ? 35.749 -21.010 -8.931 1.00 92.56 697 GLY A N 1
ATOM 5397 C CA . GLY A 1 697 ? 35.304 -20.805 -7.547 1.00 92.56 697 GLY A CA 1
ATOM 5398 C C . GLY A 1 697 ? 35.278 -19.338 -7.121 1.00 92.56 697 GLY A C 1
ATOM 5399 O O . GLY A 1 697 ? 35.370 -18.436 -7.955 1.00 92.56 697 GLY A O 1
ATOM 5400 N N . GLY A 1 698 ? 35.151 -19.092 -5.816 1.00 94.31 698 GLY A N 1
ATOM 5401 C CA . GLY A 1 698 ? 35.017 -17.742 -5.264 1.00 94.31 698 GLY A CA 1
ATOM 5402 C C . GLY A 1 698 ? 36.242 -16.852 -5.507 1.00 94.31 698 GLY A C 1
ATOM 5403 O O . GLY A 1 698 ? 37.377 -17.332 -5.597 1.00 94.31 698 GLY A O 1
ATOM 5404 N N . VAL A 1 699 ? 35.997 -15.554 -5.652 1.00 96.44 699 VAL A N 1
ATOM 5405 C CA . VAL A 1 699 ? 37.001 -14.508 -5.883 1.00 96.44 699 VAL A CA 1
ATOM 5406 C C . VAL A 1 699 ? 36.523 -13.197 -5.246 1.00 96.44 699 VAL A C 1
ATOM 5408 O O . VAL A 1 699 ? 35.321 -12.981 -5.099 1.00 96.44 699 VAL A O 1
ATOM 5411 N N . LEU A 1 700 ? 37.441 -12.324 -4.846 1.00 96.56 700 LEU A N 1
ATOM 5412 C CA . LEU A 1 700 ? 37.149 -10.934 -4.485 1.00 96.56 700 LEU A CA 1
ATOM 5413 C C . LEU A 1 700 ? 37.414 -10.049 -5.692 1.00 96.56 700 LEU A C 1
ATOM 5415 O O . LEU A 1 700 ? 38.504 -10.097 -6.258 1.00 96.56 700 LEU A O 1
ATOM 5419 N N . VAL A 1 701 ? 36.437 -9.238 -6.072 1.00 97.12 701 VAL A N 1
ATOM 5420 C CA . VAL A 1 701 ? 36.545 -8.316 -7.201 1.00 97.12 701 VAL A CA 1
ATOM 5421 C C . VAL A 1 701 ? 36.524 -6.898 -6.659 1.00 97.12 701 VAL A C 1
ATOM 5423 O O . VAL A 1 701 ? 35.556 -6.493 -6.025 1.00 97.12 701 VAL A O 1
ATOM 5426 N N . GLY A 1 702 ? 37.599 -6.155 -6.872 1.00 96.12 702 GLY A N 1
ATOM 5427 C CA . GLY A 1 702 ? 37.722 -4.764 -6.466 1.00 96.12 702 GLY A CA 1
ATOM 5428 C C . GLY A 1 702 ? 37.831 -3.825 -7.656 1.00 96.12 702 GLY A C 1
ATOM 5429 O O . GLY A 1 702 ? 38.184 -4.233 -8.765 1.00 96.12 702 GLY A O 1
ATOM 5430 N N . LEU A 1 703 ? 37.567 -2.548 -7.407 1.00 95.88 703 LEU A N 1
ATOM 5431 C CA . LEU A 1 703 ? 37.829 -1.486 -8.370 1.00 95.88 703 LEU A CA 1
ATOM 5432 C C . LEU A 1 703 ? 39.302 -1.053 -8.263 1.00 95.88 703 LEU A C 1
ATOM 5434 O O . LEU A 1 703 ? 39.830 -0.830 -7.169 1.00 95.88 703 LEU A O 1
ATOM 5438 N N . LYS A 1 704 ? 40.005 -0.968 -9.393 1.00 95.50 704 LYS A N 1
ATOM 5439 C CA . LYS A 1 704 ? 41.412 -0.548 -9.445 1.00 95.50 704 LYS A CA 1
ATOM 5440 C C . LYS A 1 704 ? 41.550 0.898 -8.952 1.00 95.50 704 LYS A C 1
ATOM 5442 O O . LYS A 1 704 ? 40.869 1.784 -9.451 1.00 95.50 704 LYS A O 1
ATOM 5447 N N . GLY A 1 705 ? 42.419 1.115 -7.961 1.00 92.19 705 GLY A N 1
ATOM 5448 C CA . GLY A 1 705 ? 42.635 2.425 -7.326 1.00 92.19 705 GLY A CA 1
ATOM 5449 C C . GLY A 1 705 ? 41.720 2.754 -6.138 1.00 92.19 705 GLY A C 1
ATOM 5450 O O . GLY A 1 705 ? 41.883 3.817 -5.552 1.00 92.19 705 GLY A O 1
ATOM 5451 N N . TYR A 1 706 ? 40.801 1.859 -5.753 1.00 90.31 706 TYR A N 1
ATOM 5452 C CA . TYR A 1 706 ? 39.837 2.103 -4.672 1.00 90.31 706 TYR A CA 1
ATOM 5453 C C . TYR A 1 706 ? 39.785 0.941 -3.666 1.00 90.31 706 TYR A C 1
ATOM 5455 O O . TYR A 1 706 ? 40.119 -0.203 -3.990 1.00 90.31 706 TYR A O 1
ATOM 5463 N N . ASP A 1 707 ? 39.304 1.222 -2.453 1.00 87.44 707 ASP A N 1
ATOM 5464 C CA . ASP A 1 707 ? 39.068 0.233 -1.384 1.00 87.44 707 ASP A CA 1
ATOM 5465 C C . ASP A 1 707 ? 37.649 -0.361 -1.419 1.00 87.44 707 ASP A C 1
ATOM 5467 O O . ASP A 1 707 ? 37.092 -0.797 -0.409 1.00 87.44 707 ASP A O 1
ATOM 5471 N N . PHE A 1 708 ? 37.060 -0.407 -2.613 1.00 90.44 708 PHE A N 1
ATOM 5472 C CA . PHE A 1 708 ? 35.768 -1.030 -2.855 1.00 90.44 708 PHE A CA 1
ATOM 5473 C C . PHE A 1 708 ? 35.940 -2.459 -3.371 1.00 90.44 708 PHE A C 1
ATOM 5475 O O . PHE A 1 708 ? 36.679 -2.690 -4.332 1.00 90.44 708 PHE A O 1
ATOM 5482 N N . TRP A 1 709 ? 35.234 -3.405 -2.747 1.00 94.12 709 TRP A N 1
ATOM 5483 C CA . TRP A 1 709 ? 35.328 -4.836 -3.028 1.00 94.12 709 TRP A CA 1
ATOM 5484 C C . TRP A 1 709 ? 33.951 -5.495 -2.997 1.00 94.12 709 TRP A C 1
ATOM 5486 O O . TRP A 1 709 ? 33.129 -5.187 -2.138 1.00 94.12 709 TRP A O 1
ATOM 5496 N N . LEU A 1 710 ? 33.734 -6.464 -3.882 1.00 94.38 710 LEU A N 1
ATOM 5497 C CA . LEU A 1 710 ? 32.547 -7.312 -3.908 1.00 94.38 710 LEU A CA 1
ATOM 5498 C C . LEU A 1 710 ? 32.921 -8.793 -4.094 1.00 94.38 710 LEU A C 1
ATOM 5500 O O . LEU A 1 710 ? 33.970 -9.108 -4.665 1.00 94.38 710 LEU A O 1
ATOM 5504 N N . PRO A 1 711 ? 32.089 -9.730 -3.616 1.00 95.38 711 PRO A N 1
ATOM 5505 C CA . PRO A 1 711 ? 32.274 -11.151 -3.863 1.00 95.38 711 PRO A CA 1
ATOM 5506 C C . PRO A 1 711 ? 31.892 -11.512 -5.305 1.00 95.38 711 PRO A C 1
ATOM 5508 O O . PRO A 1 711 ? 30.839 -11.130 -5.814 1.00 95.38 711 PRO A O 1
ATOM 5511 N N . GLY A 1 712 ? 32.736 -12.301 -5.959 1.00 94.44 712 GLY A N 1
ATOM 5512 C CA . GLY A 1 712 ? 32.496 -12.872 -7.280 1.00 94.44 712 GLY A CA 1
ATOM 5513 C C . GLY A 1 712 ? 32.754 -14.375 -7.308 1.00 94.44 712 GLY A C 1
ATOM 5514 O O . GLY A 1 712 ? 33.271 -14.963 -6.353 1.00 94.44 712 GLY A O 1
ATOM 5515 N N . VAL A 1 713 ? 32.423 -15.006 -8.431 1.00 94.12 713 VAL A N 1
ATOM 5516 C CA . VAL A 1 713 ? 32.776 -16.396 -8.737 1.00 94.12 713 VAL A CA 1
ATOM 5517 C C . VAL A 1 713 ? 33.313 -16.479 -10.160 1.00 94.12 713 VAL A C 1
ATOM 5519 O O . VAL A 1 713 ? 32.657 -16.052 -11.104 1.00 94.12 713 VAL A O 1
ATOM 5522 N N . ILE A 1 714 ? 34.496 -17.070 -10.326 1.00 93.88 714 ILE A N 1
ATOM 5523 C CA . ILE A 1 714 ? 35.026 -17.431 -11.644 1.00 93.88 714 ILE A CA 1
ATOM 5524 C C . ILE A 1 714 ? 34.476 -18.808 -12.012 1.00 93.88 714 ILE A C 1
ATOM 5526 O O . ILE A 1 714 ? 34.711 -19.795 -11.310 1.00 93.88 714 ILE A O 1
ATOM 5530 N N . THR A 1 715 ? 33.752 -18.878 -13.121 1.00 91.62 715 THR A N 1
ATOM 5531 C CA . THR A 1 715 ? 33.252 -20.111 -13.732 1.00 91.62 715 THR A CA 1
ATOM 5532 C C . THR A 1 715 ? 34.070 -20.467 -14.971 1.00 91.62 715 THR A C 1
ATOM 5534 O O . THR A 1 715 ? 34.924 -19.702 -15.410 1.00 91.62 715 THR A O 1
ATOM 5537 N N . ALA A 1 716 ? 33.783 -21.617 -15.586 1.00 88.56 716 ALA A N 1
ATOM 5538 C CA . ALA A 1 716 ? 34.394 -21.982 -16.864 1.00 88.56 716 ALA A CA 1
ATOM 5539 C C . ALA A 1 716 ? 34.022 -21.023 -18.016 1.00 88.56 716 ALA A C 1
ATOM 5541 O O . ALA A 1 716 ? 34.623 -21.097 -19.081 1.00 88.56 716 ALA A O 1
ATOM 5542 N N . LYS A 1 717 ? 33.011 -20.159 -17.832 1.00 91.00 717 LYS A N 1
ATOM 5543 C CA . LYS A 1 717 ? 32.478 -19.283 -18.885 1.00 91.00 717 LYS A CA 1
ATOM 5544 C C . LYS A 1 717 ? 32.681 -17.796 -18.606 1.00 91.00 717 LYS A C 1
ATOM 5546 O O . LYS A 1 717 ? 32.682 -17.011 -19.549 1.00 91.00 717 LYS A O 1
ATOM 5551 N N . ALA A 1 718 ? 32.778 -17.391 -17.342 1.00 93.81 718 ALA A N 1
ATOM 5552 C CA . ALA A 1 718 ? 32.762 -15.982 -16.957 1.00 93.81 718 ALA A CA 1
ATOM 5553 C C . ALA A 1 718 ? 33.172 -15.754 -15.501 1.00 93.81 718 ALA A C 1
ATOM 5555 O O . ALA A 1 718 ? 33.101 -16.670 -14.682 1.00 93.81 718 ALA A O 1
ATOM 5556 N N . LEU A 1 719 ? 33.483 -14.502 -15.176 1.00 94.44 719 LEU A N 1
ATOM 5557 C CA . LEU A 1 719 ? 33.388 -13.948 -13.830 1.00 94.44 719 LEU A CA 1
ATOM 5558 C C . LEU A 1 719 ? 31.955 -13.483 -13.590 1.00 94.44 719 LEU A C 1
ATOM 5560 O O . LEU A 1 719 ? 31.438 -12.656 -14.331 1.00 94.44 719 LEU A O 1
ATOM 5564 N N . GLU A 1 720 ? 31.318 -14.001 -12.554 1.00 92.75 720 GLU A N 1
ATOM 5565 C CA . GLU A 1 720 ? 29.959 -13.632 -12.168 1.00 92.75 720 GLU A CA 1
ATOM 5566 C C . GLU A 1 720 ? 30.011 -12.883 -10.836 1.00 92.75 720 GLU A C 1
ATOM 5568 O O . GLU A 1 720 ? 30.674 -13.322 -9.891 1.00 92.75 720 GLU A O 1
ATOM 5573 N N . ALA A 1 721 ? 29.343 -11.730 -10.758 1.00 89.12 721 ALA A N 1
ATOM 5574 C CA . ALA A 1 721 ? 29.193 -10.997 -9.508 1.00 89.12 721 ALA A CA 1
ATOM 5575 C C . ALA A 1 721 ? 28.263 -11.809 -8.603 1.00 89.12 721 ALA A C 1
ATOM 5577 O O . ALA A 1 721 ? 27.072 -11.942 -8.878 1.00 89.12 721 ALA A O 1
ATOM 5578 N N . TYR A 1 722 ? 28.810 -12.381 -7.532 1.00 74.94 722 TYR A N 1
ATOM 5579 C CA . TYR A 1 722 ? 28.074 -13.285 -6.657 1.00 74.94 722 TYR A CA 1
ATOM 5580 C C . TYR A 1 722 ? 27.585 -12.519 -5.438 1.00 74.94 722 TYR A C 1
ATOM 5582 O O . TYR A 1 722 ? 28.044 -12.706 -4.311 1.00 74.94 722 TYR A O 1
ATOM 5590 N N . ALA A 1 723 ? 26.620 -11.653 -5.692 1.00 60.50 723 ALA A N 1
ATOM 5591 C CA . ALA A 1 723 ? 25.744 -11.119 -4.675 1.00 60.50 723 ALA A CA 1
ATOM 5592 C C . ALA A 1 723 ? 24.320 -11.387 -5.136 1.00 60.50 723 ALA A C 1
ATOM 5594 O O . ALA A 1 723 ? 24.010 -11.218 -6.317 1.00 60.50 723 ALA A O 1
ATOM 5595 N N . SER A 1 724 ? 23.455 -11.837 -4.230 1.00 53.75 724 SER A N 1
ATOM 5596 C CA . SER A 1 724 ? 22.033 -11.908 -4.579 1.00 53.75 724 SER A CA 1
ATOM 5597 C C . SER A 1 724 ? 21.560 -10.525 -5.060 1.00 53.75 724 SER A C 1
ATOM 5599 O O . SER A 1 724 ? 22.092 -9.507 -4.615 1.00 53.75 724 SER A O 1
ATOM 5601 N N . THR A 1 725 ? 20.558 -10.459 -5.944 1.00 44.81 725 THR A N 1
ATOM 5602 C CA . THR A 1 725 ? 19.917 -9.185 -6.348 1.00 44.81 725 THR A CA 1
ATOM 5603 C C . THR A 1 725 ? 19.506 -8.333 -5.139 1.00 44.81 725 THR A C 1
ATOM 5605 O O . THR A 1 725 ? 19.477 -7.113 -5.218 1.00 44.81 725 THR A O 1
ATOM 5608 N N . ILE A 1 726 ? 19.278 -8.988 -3.998 1.00 43.44 726 ILE A N 1
ATOM 5609 C CA . ILE A 1 726 ? 18.955 -8.402 -2.696 1.00 43.44 726 ILE A CA 1
ATOM 5610 C C . ILE A 1 726 ? 20.186 -7.797 -1.988 1.00 43.44 726 ILE A C 1
ATOM 5612 O O . ILE A 1 726 ? 20.050 -6.808 -1.282 1.00 43.44 726 ILE A O 1
ATOM 5616 N N . GLU A 1 727 ? 21.380 -8.373 -2.146 1.00 46.62 727 GLU A N 1
ATOM 5617 C CA . GLU A 1 727 ? 22.603 -7.954 -1.437 1.00 46.62 727 GLU A CA 1
ATOM 5618 C C . GLU A 1 727 ? 23.287 -6.731 -2.082 1.00 46.62 727 GLU A C 1
ATOM 5620 O O . GLU A 1 727 ? 23.934 -5.972 -1.370 1.00 46.62 727 GLU A O 1
ATOM 5625 N N . VAL A 1 728 ? 23.154 -6.515 -3.399 1.00 44.00 728 VAL A N 1
ATOM 5626 C CA . VAL A 1 728 ? 23.774 -5.364 -4.107 1.00 44.00 728 VAL A CA 1
ATOM 5627 C C . VAL A 1 728 ? 22.746 -4.330 -4.595 1.00 44.00 728 VAL A C 1
ATOM 5629 O O . VAL A 1 728 ? 23.136 -3.277 -5.087 1.00 44.00 728 VAL A O 1
ATOM 5632 N N . GLY A 1 729 ? 21.444 -4.597 -4.441 1.00 51.88 729 GLY A N 1
ATOM 5633 C CA . GLY A 1 729 ? 20.375 -3.756 -4.994 1.00 51.88 729 GLY A CA 1
ATOM 5634 C C . GLY A 1 729 ? 20.306 -3.799 -6.529 1.00 51.88 729 GLY A C 1
ATOM 5635 O O . GLY A 1 729 ? 21.154 -4.411 -7.193 1.00 51.88 729 GLY A O 1
ATOM 5636 N N . GLU A 1 730 ? 19.282 -3.170 -7.115 1.00 44.69 730 GLU A N 1
ATOM 5637 C CA . GLU A 1 730 ? 19.254 -2.874 -8.555 1.00 44.69 730 GLU A CA 1
ATOM 5638 C C . GLU A 1 730 ? 20.362 -1.863 -8.851 1.00 44.69 730 GLU A C 1
ATOM 5640 O O . GLU A 1 730 ? 20.398 -0.807 -8.235 1.00 44.69 730 GLU A O 1
ATOM 5645 N N . ALA A 1 731 ? 21.314 -2.208 -9.720 1.00 48.44 731 ALA A N 1
ATOM 5646 C CA . ALA A 1 731 ? 22.527 -1.419 -9.919 1.00 48.44 731 ALA A CA 1
ATOM 5647 C C . ALA A 1 731 ? 22.225 -0.125 -10.702 1.00 48.44 731 ALA A C 1
ATOM 5649 O O . ALA A 1 731 ? 21.993 -0.214 -11.911 1.00 48.44 731 ALA A O 1
ATOM 5650 N N . PRO A 1 732 ? 22.297 1.078 -10.096 1.00 48.00 732 PRO A N 1
ATOM 5651 C CA . PRO A 1 732 ? 22.214 2.317 -10.845 1.00 48.00 732 PRO A CA 1
ATOM 5652 C C . PRO A 1 732 ? 23.643 2.728 -11.199 1.00 48.00 732 PRO A C 1
ATOM 5654 O O . PRO A 1 732 ? 24.476 2.935 -10.316 1.00 48.00 732 PRO A O 1
ATOM 5657 N N . GLY A 1 733 ? 23.943 2.896 -12.488 1.00 51.84 733 GLY A N 1
ATOM 5658 C CA . GLY A 1 733 ? 25.239 3.438 -12.926 1.00 51.84 733 GLY A CA 1
ATOM 5659 C C . GLY A 1 733 ? 25.623 4.756 -12.227 1.00 51.84 733 GLY A C 1
ATOM 5660 O O . GLY A 1 733 ? 26.804 5.034 -12.078 1.00 51.84 733 GLY A O 1
ATOM 5661 N N . ALA A 1 734 ? 24.639 5.504 -11.709 1.00 52.22 734 ALA A N 1
ATOM 5662 C CA . ALA A 1 734 ? 24.827 6.742 -10.955 1.00 52.22 734 ALA A CA 1
ATOM 5663 C C . ALA A 1 734 ? 25.531 6.577 -9.589 1.00 52.22 734 ALA A C 1
ATOM 5665 O O . ALA A 1 734 ? 26.149 7.524 -9.112 1.00 52.22 734 ALA A O 1
ATOM 5666 N N . TRP A 1 735 ? 25.482 5.395 -8.957 1.00 60.09 735 TRP A N 1
ATOM 5667 C CA . TRP A 1 735 ? 26.022 5.208 -7.601 1.00 60.09 735 TRP A CA 1
ATOM 5668 C C . TRP A 1 735 ? 27.552 5.318 -7.538 1.00 60.09 735 TRP A C 1
ATOM 5670 O O . TRP A 1 735 ? 28.100 5.862 -6.582 1.00 60.09 735 TRP A O 1
ATOM 5680 N N . LEU A 1 736 ? 28.255 4.840 -8.570 1.00 58.72 736 LEU A N 1
ATOM 5681 C CA . LEU A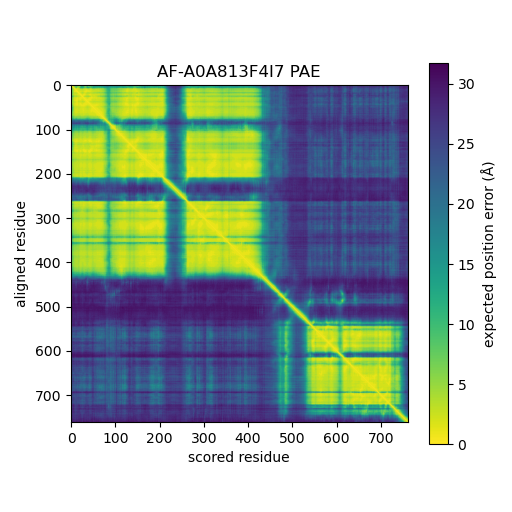 1 736 ? 29.721 4.884 -8.634 1.00 58.72 736 LEU A CA 1
ATOM 5682 C C . LEU A 1 736 ? 30.263 6.311 -8.743 1.00 58.72 736 LEU A C 1
ATOM 5684 O O . LEU A 1 736 ? 31.318 6.598 -8.183 1.00 58.72 736 LEU A O 1
ATOM 5688 N N . ASP A 1 737 ? 29.545 7.204 -9.422 1.00 60.22 737 ASP A N 1
ATOM 5689 C CA . ASP A 1 737 ? 29.984 8.590 -9.585 1.00 60.22 737 ASP A CA 1
ATOM 5690 C C . ASP A 1 737 ? 29.738 9.433 -8.319 1.00 60.22 737 ASP A C 1
ATOM 5692 O O . ASP A 1 737 ? 30.463 10.397 -8.087 1.00 60.22 737 ASP A O 1
ATOM 5696 N N . SER A 1 738 ? 28.782 9.049 -7.459 1.00 55.34 738 SER A N 1
ATOM 5697 C CA . SER A 1 738 ? 28.495 9.741 -6.191 1.00 55.34 738 SER A CA 1
ATOM 5698 C C . SER A 1 738 ? 29.188 9.143 -4.958 1.00 55.34 738 SER A C 1
ATOM 5700 O O . SER A 1 738 ? 29.431 9.862 -3.993 1.00 55.34 738 SER A O 1
ATOM 5702 N N . ALA A 1 739 ? 29.462 7.831 -4.944 1.00 53.56 739 ALA A N 1
ATOM 5703 C CA . ALA A 1 739 ? 29.921 7.110 -3.748 1.00 53.56 739 ALA A CA 1
ATOM 5704 C C . ALA A 1 739 ? 31.443 6.916 -3.667 1.00 53.56 739 ALA A C 1
ATOM 5706 O O . ALA A 1 739 ? 31.959 6.530 -2.615 1.00 53.56 739 ALA A O 1
ATOM 5707 N N . LEU A 1 740 ? 32.177 7.150 -4.758 1.00 55.75 740 LEU A N 1
ATOM 5708 C CA . LEU A 1 740 ? 33.628 7.024 -4.752 1.00 55.75 740 LEU A CA 1
ATOM 5709 C C . LEU A 1 740 ? 34.261 8.334 -4.257 1.00 55.75 740 LEU A C 1
ATOM 5711 O O . LEU A 1 740 ? 34.130 9.356 -4.933 1.00 55.75 740 LEU A O 1
ATOM 5715 N N . PRO A 1 741 ? 34.982 8.336 -3.118 1.00 52.44 741 PRO A N 1
ATOM 5716 C CA . PRO A 1 741 ? 35.799 9.487 -2.763 1.00 52.44 741 PRO A CA 1
ATOM 5717 C C . PRO A 1 741 ? 36.809 9.749 -3.893 1.00 52.44 741 PRO A C 1
ATOM 5719 O O . PRO A 1 741 ? 37.255 8.793 -4.541 1.00 52.44 741 PRO A O 1
ATOM 5722 N N . PRO A 1 742 ? 37.183 11.015 -4.162 1.00 55.06 742 PRO A N 1
ATOM 5723 C CA . PRO A 1 742 ? 38.212 11.310 -5.150 1.00 55.06 742 PRO A CA 1
ATOM 5724 C C . PRO A 1 742 ? 39.470 10.487 -4.827 1.00 55.06 742 PRO A C 1
ATOM 5726 O O . PRO A 1 742 ? 39.779 10.306 -3.643 1.00 55.06 742 PRO A O 1
ATOM 5729 N N . PRO A 1 743 ? 40.170 9.944 -5.842 1.00 55.00 743 PRO A N 1
ATOM 5730 C CA . PRO A 1 743 ? 41.345 9.111 -5.620 1.00 55.00 743 PRO A CA 1
ATOM 5731 C C . PRO A 1 743 ? 42.308 9.839 -4.681 1.00 55.00 743 PRO A C 1
ATOM 5733 O O . PRO A 1 743 ? 42.643 11.003 -4.907 1.00 55.00 743 PRO A O 1
ATOM 5736 N N . SER A 1 744 ? 42.705 9.179 -3.590 1.00 49.44 744 SER A N 1
ATOM 5737 C CA . SER A 1 744 ? 43.592 9.774 -2.594 1.00 49.44 744 SER A CA 1
ATOM 5738 C C . SER A 1 744 ? 44.907 10.158 -3.274 1.00 49.44 744 SER A C 1
ATOM 5740 O O . SER A 1 744 ? 45.693 9.283 -3.636 1.00 49.44 744 SER A O 1
ATOM 5742 N N . HIS A 1 745 ? 45.143 11.457 -3.458 1.00 46.16 745 HIS A N 1
ATOM 5743 C CA . HIS A 1 745 ? 46.332 11.986 -4.134 1.00 46.16 745 HIS A CA 1
ATOM 5744 C C . HIS A 1 745 ? 47.643 11.799 -3.346 1.00 46.16 745 HIS A C 1
ATOM 5746 O O . HIS A 1 745 ? 48.713 12.158 -3.835 1.00 46.16 745 HIS A O 1
ATOM 5752 N N . ASP A 1 746 ? 47.611 11.181 -2.168 1.00 51.06 746 ASP A N 1
ATOM 5753 C CA . ASP A 1 746 ? 48.797 10.998 -1.339 1.00 51.06 746 ASP A CA 1
ATOM 5754 C C . ASP A 1 746 ? 49.517 9.682 -1.639 1.00 51.06 746 ASP A C 1
ATOM 5756 O O . ASP A 1 746 ? 49.256 8.649 -1.017 1.00 51.06 746 ASP A O 1
ATOM 5760 N N . LYS A 1 747 ? 50.456 9.762 -2.592 1.00 47.56 747 LYS A N 1
ATOM 5761 C CA . LYS A 1 747 ? 51.812 9.162 -2.586 1.00 47.56 747 LYS A CA 1
ATOM 5762 C C . LYS A 1 747 ? 52.329 9.012 -4.019 1.00 47.56 747 LYS A C 1
ATOM 5764 O O . LYS A 1 747 ? 52.451 7.905 -4.536 1.00 47.56 747 LYS A O 1
ATOM 5769 N N . ALA A 1 748 ? 52.693 10.128 -4.637 1.00 40.72 748 ALA A N 1
ATOM 5770 C CA . ALA A 1 748 ? 53.667 10.127 -5.720 1.00 40.72 748 ALA A CA 1
ATOM 5771 C C . ALA A 1 748 ? 54.614 11.323 -5.536 1.00 40.72 748 ALA A C 1
ATOM 5773 O O . ALA A 1 748 ? 54.194 12.473 -5.560 1.00 40.72 748 ALA A O 1
ATOM 5774 N N . ASP A 1 749 ? 55.881 10.991 -5.292 1.00 42.75 749 ASP A N 1
ATOM 5775 C CA . ASP A 1 749 ? 57.088 11.787 -5.519 1.00 42.75 749 ASP A CA 1
ATOM 5776 C C . ASP A 1 749 ? 57.284 13.114 -4.769 1.00 42.75 749 ASP A C 1
ATOM 5778 O O . ASP A 1 749 ? 57.256 14.216 -5.313 1.00 42.75 749 ASP A O 1
ATOM 5782 N N . ALA A 1 750 ? 57.723 12.974 -3.515 1.00 44.81 750 ALA A N 1
ATOM 5783 C CA . ALA A 1 750 ? 58.702 13.893 -2.947 1.00 44.81 750 ALA A CA 1
ATOM 5784 C C . ALA A 1 750 ? 60.040 13.729 -3.694 1.00 44.81 750 ALA A C 1
ATOM 5786 O O . ALA A 1 750 ? 60.863 12.895 -3.318 1.00 44.81 750 ALA A O 1
ATOM 5787 N N . GLY A 1 751 ? 60.261 14.500 -4.762 1.00 53.09 751 GLY A N 1
ATOM 5788 C CA . GLY A 1 751 ? 61.563 14.478 -5.427 1.00 53.09 751 GLY A CA 1
ATOM 5789 C C . GLY A 1 751 ? 61.655 15.114 -6.805 1.00 53.09 751 GLY A C 1
ATOM 5790 O O . GLY A 1 751 ? 62.079 14.432 -7.724 1.00 53.09 751 GLY A O 1
ATOM 5791 N N . ALA A 1 752 ? 61.335 16.401 -6.946 1.00 40.88 752 ALA A N 1
ATOM 5792 C CA . ALA A 1 752 ? 62.044 17.318 -7.848 1.00 40.88 752 ALA A CA 1
ATOM 5793 C C . ALA A 1 752 ? 61.445 18.722 -7.721 1.00 40.88 752 ALA A C 1
ATOM 5795 O O . ALA A 1 752 ? 60.286 18.947 -8.046 1.00 40.88 752 ALA A O 1
ATOM 5796 N N . SER A 1 753 ? 62.263 19.662 -7.260 1.00 50.44 753 SER A N 1
ATOM 5797 C CA . SER A 1 753 ? 62.075 21.090 -7.509 1.00 50.44 753 SER A CA 1
ATOM 5798 C C . SER A 1 753 ? 62.422 21.369 -8.969 1.00 50.44 753 SER A C 1
ATOM 5800 O O . SER A 1 753 ? 63.533 21.017 -9.375 1.00 50.44 753 SER A O 1
ATOM 5802 N N . PRO A 1 754 ? 61.557 22.055 -9.726 1.00 46.38 754 PRO A N 1
ATOM 5803 C CA . PRO A 1 754 ? 62.040 22.935 -10.767 1.00 46.38 754 PRO A CA 1
ATOM 5804 C C . PRO A 1 754 ? 61.617 24.377 -10.490 1.00 46.38 754 PRO A C 1
ATOM 5806 O O . PRO A 1 754 ? 60.525 24.666 -10.004 1.00 46.38 754 PRO A O 1
ATOM 5809 N N . ASP A 1 755 ? 62.572 25.237 -10.794 1.00 45.38 755 ASP A N 1
ATOM 5810 C CA . ASP A 1 755 ? 62.584 26.680 -10.670 1.00 45.38 755 ASP A CA 1
ATOM 5811 C C . ASP A 1 755 ? 61.326 27.388 -11.200 1.00 45.38 755 ASP A C 1
ATOM 5813 O O . ASP A 1 755 ? 60.712 26.981 -12.190 1.00 45.38 755 ASP A O 1
ATOM 5817 N N . GLU A 1 756 ? 61.014 28.517 -10.555 1.00 42.62 756 GLU A N 1
ATOM 5818 C CA . GLU A 1 756 ? 60.260 29.622 -11.152 1.00 42.62 756 GLU A CA 1
ATOM 5819 C C . GLU A 1 756 ? 60.806 29.960 -12.555 1.00 42.62 756 GLU A C 1
ATOM 5821 O O . GLU A 1 756 ? 62.016 29.896 -12.801 1.00 42.62 756 GLU A O 1
ATOM 5826 N N . PRO A 1 757 ? 59.938 30.449 -13.454 1.00 46.34 757 PRO A N 1
ATOM 5827 C CA . PRO A 1 757 ? 59.974 31.895 -13.632 1.00 46.34 757 PRO A CA 1
ATOM 5828 C C . PRO A 1 757 ? 58.597 32.554 -13.751 1.00 46.34 757 PRO A C 1
ATOM 5830 O O . PRO A 1 757 ? 57.634 32.011 -14.290 1.00 46.34 757 PRO A O 1
ATOM 5833 N N . ALA A 1 758 ? 58.582 33.789 -13.261 1.00 42.91 758 ALA A N 1
ATOM 5834 C CA . ALA A 1 758 ? 57.632 34.840 -13.573 1.00 42.91 758 ALA A CA 1
ATOM 5835 C C . ALA A 1 758 ? 57.453 35.040 -15.088 1.00 42.91 758 ALA A C 1
ATOM 5837 O O . ALA A 1 758 ? 58.430 35.001 -15.828 1.00 42.91 758 ALA A O 1
ATOM 5838 N N . GLU A 1 759 ? 56.235 35.345 -15.532 1.00 43.03 759 GLU A N 1
ATOM 5839 C CA . GLU A 1 759 ? 55.860 36.671 -16.049 1.00 43.03 759 GLU A CA 1
ATOM 5840 C C . GLU A 1 759 ? 54.418 36.674 -16.574 1.00 43.03 759 GLU A C 1
ATOM 5842 O O . GLU A 1 759 ? 53.833 35.642 -16.894 1.00 43.03 759 GLU A O 1
ATOM 5847 N N . LEU A 1 760 ? 53.855 37.880 -16.565 1.00 37.84 760 LEU A N 1
ATOM 5848 C CA . LEU A 1 760 ? 52.508 38.243 -16.971 1.00 37.84 760 LEU A CA 1
ATOM 5849 C C . LEU A 1 760 ? 52.273 38.075 -18.480 1.00 37.84 760 LEU A C 1
ATOM 5851 O O . LEU A 1 760 ? 53.109 38.507 -19.268 1.00 37.84 760 LEU A O 1
ATOM 5855 N N . GLU A 1 761 ? 51.069 37.628 -18.843 1.00 33.84 761 GLU A N 1
ATOM 5856 C CA . GLU A 1 761 ? 50.124 38.352 -19.718 1.00 33.84 761 GLU A CA 1
ATOM 5857 C C . GLU A 1 761 ? 48.691 37.848 -19.497 1.00 33.84 761 GLU A C 1
ATOM 5859 O O . GLU A 1 761 ? 48.498 36.611 -19.423 1.00 33.84 761 GLU A O 1
#

Mean predicted aligned error: 17.93 Å